Protein AF-A0A0B7KIB2-F1 (afdb_monomer_lite)

pLDDT: mean 71.56, std 28.82, range [20.86, 98.75]

Sequence (1055 aa):
MLSKSLFAALALVASASAQTYTDCDPTKKDCPAAPALGNKKISCDYTKGDCSDFTKTYDFDYSLSADKGAKFRIDTLGQAPTIASSKWIFFGRIDVVCQAAPGVGVITSVVLQSADLDEIDLEWVGGDDYHVQTNYFGKGDTSSWDRGGIHDVYSPVKNFHKYSIEWTSKKIDWLVDDVVIRTLKYADAKEGTRFPQTPSQIKIGTWVAGYEGNNQGTIDWAGGITDFKKGPFDAYYKSVTVTDYAGGDSAPSESIKEYQYTDRSGSYQSIKVIKGESNSSSSSSVSSTSAASTSSASKTSSSAASTTAGASSSSAASSSAASSVASSSSSESKSSSSGSGPASSTKGGNSSVGQATTSAVTTPGNTTPHSSAPTTPGSTPAGSATQSGAATKSESEQLTTSTVYSTVVHTVTSCAPTVTNCPARSTVLVTETVPVYTTVCPVSELPTKSDSNGPKPTGGNGSKPTDSAGTKPTGTGSGNVPASSNVPTSTPAPNCGPGSPNCHVPGVTIPWPPASPSAPATATATGSPSGAVSSNSPNQPIYPTGTFITTTAAPSHPANGTSINSPVIPTSIPTAGATRFVGGAGVAAGFAALAAMLLAFDALTEILHQMPIVKEDGNAGLLATFELGPLIDNGALPDLTHEIDRLLIPGTDKRDMAAVTAAFRDYSFVASSYLLEPCWETYSADKDNGYGLGRQVLPICIAGPLTKCAEILDIPPFMSYAASYALYNYYLVHPEQGHKDYENLRLVRAFEKGLDPKSSEAGFILTHIHMVAETGGLIEGAVNLLSAIDSKPYSTDREVDDISAAKKGLQLILDAMQIIETNMESMWKNSLPKDYMAYRTFIYGITKQSMFPDGVVYEGQFNDKPQSFRGESGANDAIIPLLDHLCEIPMPPNPLTDILVEFREYRPKPHREFLKYVRETSSRLGVRRFMTGSGDMELVIQYLRVLDHIRSFRWRHWMFTREYIIKYTLHPTATGGSPIITWLPNQLDAVMELMEKVTQDSGLSVILEADAWSEKLPLSEADFIMARNIMSNVVTKKAQLRKEVAKYCQDRNLA

Structure (mmCIF, N/CA/C/O backbone):
data_AF-A0A0B7KIB2-F1
#
_entry.id   AF-A0A0B7KIB2-F1
#
loop_
_atom_site.group_PDB
_atom_site.id
_atom_site.type_symbol
_atom_site.label_atom_id
_atom_site.label_alt_id
_atom_site.label_comp_id
_atom_site.label_asym_id
_atom_site.label_entity_id
_atom_site.label_seq_id
_atom_site.pdbx_PDB_ins_code
_atom_site.Cartn_x
_atom_site.Cartn_y
_atom_site.Cartn_z
_atom_site.occupancy
_atom_site.B_iso_or_equiv
_atom_site.auth_seq_id
_atom_site.auth_comp_id
_atom_site.auth_asym_id
_atom_site.auth_atom_id
_atom_site.pdbx_PDB_model_num
ATOM 1 N N . MET A 1 1 ? 31.383 -28.769 -16.540 1.00 31.73 1 MET A N 1
ATOM 2 C CA . MET A 1 1 ? 31.998 -27.559 -15.947 1.00 31.73 1 MET A CA 1
ATOM 3 C C . MET A 1 1 ? 31.657 -26.374 -16.842 1.00 31.73 1 MET A C 1
ATOM 5 O O . MET A 1 1 ? 32.264 -26.288 -17.893 1.00 31.73 1 MET A O 1
ATOM 9 N N . LEU A 1 2 ? 30.667 -25.542 -16.491 1.00 28.19 2 LEU A N 1
ATOM 10 C CA . LEU A 1 2 ? 30.295 -24.307 -17.219 1.00 28.19 2 LEU A CA 1
ATOM 11 C C . LEU A 1 2 ? 29.240 -23.532 -16.391 1.00 28.19 2 LEU A C 1
ATOM 13 O O . LEU A 1 2 ? 28.084 -23.422 -16.767 1.00 28.19 2 LEU A O 1
ATOM 17 N N . SER A 1 3 ? 29.607 -23.113 -15.174 1.00 27.20 3 SER A N 1
ATOM 18 C CA . SER A 1 3 ? 28.662 -22.531 -14.196 1.00 27.20 3 SER A CA 1
ATOM 19 C C . SER A 1 3 ? 29.356 -21.561 -13.226 1.00 27.20 3 SER A C 1
ATOM 21 O O . SER A 1 3 ? 29.213 -21.675 -12.010 1.00 27.20 3 SER A O 1
ATOM 23 N N . LYS A 1 4 ? 30.196 -20.658 -13.754 1.00 23.89 4 LYS A N 1
ATOM 24 C CA . LYS A 1 4 ? 30.966 -19.674 -12.959 1.00 23.89 4 LYS A CA 1
ATOM 25 C C . LYS A 1 4 ? 31.115 -18.284 -13.607 1.00 23.89 4 LYS A C 1
ATOM 27 O O . LYS A 1 4 ? 31.910 -17.489 -13.123 1.00 23.89 4 LYS A O 1
ATOM 32 N N . SER A 1 5 ? 30.372 -17.983 -14.676 1.00 26.58 5 SER A N 1
ATOM 33 C CA . SER A 1 5 ? 30.680 -16.836 -15.555 1.00 26.58 5 SER A CA 1
ATOM 34 C C . SER A 1 5 ? 29.627 -15.721 -15.607 1.00 26.58 5 SER A C 1
ATOM 36 O O . SER A 1 5 ? 29.885 -14.719 -16.257 1.00 26.58 5 SER A O 1
ATOM 38 N N . LEU A 1 6 ? 28.473 -15.859 -14.936 1.00 30.53 6 LEU A N 1
ATOM 39 C CA . LEU A 1 6 ? 27.362 -14.889 -15.033 1.00 30.53 6 LEU A CA 1
ATOM 40 C C . LEU A 1 6 ? 27.078 -14.076 -13.752 1.00 30.53 6 LEU A C 1
ATOM 42 O O . LEU A 1 6 ? 26.184 -13.244 -13.744 1.00 30.53 6 LEU A O 1
ATOM 46 N N . PHE A 1 7 ? 27.849 -14.283 -12.679 1.00 28.78 7 PHE A N 1
ATOM 47 C CA . PHE A 1 7 ? 27.704 -13.564 -11.397 1.00 28.78 7 PHE A CA 1
ATOM 48 C C . PHE A 1 7 ? 28.729 -12.425 -11.203 1.00 28.78 7 PHE A C 1
ATOM 50 O O . PHE A 1 7 ? 28.907 -11.934 -10.094 1.00 28.78 7 PHE A O 1
ATOM 57 N N . ALA A 1 8 ? 29.430 -12.014 -12.266 1.00 26.67 8 ALA A N 1
ATOM 58 C CA . ALA A 1 8 ? 30.567 -11.087 -12.191 1.00 26.67 8 ALA A CA 1
ATOM 59 C C . ALA A 1 8 ? 30.277 -9.652 -12.685 1.00 26.67 8 ALA A C 1
ATOM 61 O O . ALA A 1 8 ? 31.176 -8.819 -12.659 1.00 26.67 8 ALA A O 1
ATOM 62 N N . ALA A 1 9 ? 29.055 -9.363 -13.149 1.00 29.05 9 ALA A N 1
ATOM 63 C CA . ALA A 1 9 ? 28.719 -8.118 -13.855 1.00 29.05 9 ALA A CA 1
ATOM 64 C C . ALA A 1 9 ? 27.968 -7.063 -13.012 1.00 29.05 9 ALA A C 1
ATOM 66 O O . ALA A 1 9 ? 27.669 -5.989 -13.518 1.00 29.05 9 ALA A O 1
ATOM 67 N N . LEU A 1 10 ? 27.665 -7.342 -11.739 1.00 37.91 10 LEU A N 1
ATOM 68 C CA . LEU A 1 10 ? 26.867 -6.465 -10.864 1.00 37.91 10 LEU A CA 1
ATOM 69 C C . LEU A 1 10 ? 27.731 -5.877 -9.726 1.00 37.91 10 LEU A C 1
ATOM 71 O O . LEU A 1 10 ? 27.441 -6.060 -8.547 1.00 37.91 10 LEU A O 1
ATOM 75 N N . ALA A 1 11 ? 28.887 -5.307 -10.088 1.00 43.12 11 ALA A N 1
ATOM 76 C CA . ALA A 1 11 ? 30.031 -5.186 -9.175 1.00 43.12 11 ALA A CA 1
ATOM 77 C C . ALA A 1 11 ? 31.019 -4.049 -9.523 1.00 43.12 11 ALA A C 1
ATOM 79 O O . ALA A 1 11 ? 32.229 -4.228 -9.401 1.00 43.12 11 ALA A O 1
ATOM 80 N N . LEU A 1 12 ? 30.540 -2.893 -9.993 1.00 40.59 12 LEU A N 1
ATOM 81 C CA . LEU A 1 12 ? 31.396 -1.742 -10.307 1.00 40.59 12 LEU A CA 1
ATOM 82 C C . LEU A 1 12 ? 30.709 -0.431 -9.917 1.00 40.59 12 LEU A C 1
ATOM 84 O O . LEU A 1 12 ? 29.889 0.081 -10.665 1.00 40.59 12 LEU A O 1
ATOM 88 N N . VAL A 1 13 ? 31.105 0.138 -8.779 1.00 43.03 13 VAL A N 1
ATOM 89 C CA . VAL A 1 13 ? 30.904 1.561 -8.482 1.00 43.03 13 VAL A CA 1
ATOM 90 C C . VAL A 1 13 ? 32.266 2.126 -8.118 1.00 43.03 13 VAL A C 1
ATOM 92 O O . VAL A 1 13 ? 32.773 1.915 -7.020 1.00 43.03 13 VAL A O 1
ATOM 95 N N . ALA A 1 14 ? 32.897 2.808 -9.068 1.00 38.50 14 ALA A N 1
ATOM 96 C CA . ALA A 1 14 ? 34.002 3.696 -8.748 1.00 38.50 14 ALA A CA 1
ATOM 97 C C . ALA A 1 14 ? 33.425 4.937 -8.054 1.00 38.50 14 ALA A C 1
ATOM 99 O O . ALA A 1 14 ? 32.787 5.760 -8.717 1.00 38.50 14 ALA A O 1
ATOM 100 N N . SER A 1 15 ? 33.645 5.040 -6.740 1.00 43.91 15 SER A N 1
ATOM 101 C CA . SER A 1 15 ? 33.335 6.226 -5.941 1.00 43.91 15 SER A CA 1
ATOM 102 C C . SER A 1 15 ? 33.925 7.482 -6.590 1.00 43.91 15 SER A C 1
ATOM 104 O O . SER A 1 15 ? 35.021 7.443 -7.160 1.00 43.91 15 SER A O 1
ATOM 106 N N . ALA A 1 16 ? 33.207 8.604 -6.524 1.00 41.66 16 ALA A N 1
ATOM 107 C CA . ALA A 1 16 ? 33.635 9.840 -7.166 1.00 41.66 16 ALA A CA 1
ATOM 108 C C . ALA A 1 16 ? 35.006 10.298 -6.643 1.00 41.66 16 ALA A C 1
ATOM 110 O O . ALA A 1 16 ? 35.141 10.662 -5.474 1.00 41.66 16 ALA A O 1
ATOM 111 N N . SER A 1 17 ? 36.008 10.399 -7.524 1.00 42.19 17 SER A N 1
ATOM 112 C CA . SER A 1 17 ? 37.371 10.828 -7.158 1.00 42.19 17 SER A CA 1
ATOM 113 C C . SER A 1 17 ? 37.459 12.248 -6.567 1.00 42.19 17 SER A C 1
ATOM 115 O O . SER A 1 17 ? 38.513 12.633 -6.069 1.00 42.19 17 SER A O 1
ATOM 117 N N . ALA A 1 18 ? 36.371 13.025 -6.615 1.00 40.59 18 ALA A N 1
ATOM 118 C CA . ALA A 1 18 ? 36.227 14.321 -5.949 1.00 40.59 18 ALA A CA 1
ATOM 119 C C . ALA A 1 18 ? 35.705 14.224 -4.497 1.00 40.59 18 ALA A C 1
ATOM 121 O O . ALA A 1 18 ? 35.910 15.152 -3.719 1.00 40.59 18 ALA A O 1
ATOM 122 N N . GLN A 1 19 ? 35.041 13.126 -4.120 1.00 47.69 19 GLN A N 1
ATOM 123 C CA . GLN A 1 19 ? 34.442 12.940 -2.794 1.00 47.69 19 GLN A CA 1
ATOM 124 C C . GLN A 1 19 ? 35.271 12.004 -1.907 1.00 47.69 19 GLN A C 1
ATOM 126 O O . GLN A 1 19 ? 35.451 12.305 -0.725 1.00 47.69 19 GLN A O 1
ATOM 131 N N . THR A 1 20 ? 35.835 10.925 -2.459 1.00 57.84 20 THR A N 1
ATOM 132 C CA . THR A 1 20 ? 36.446 9.828 -1.683 1.00 57.84 20 THR A CA 1
ATOM 133 C C . THR A 1 20 ? 37.981 9.813 -1.715 1.00 57.84 20 THR A C 1
ATOM 135 O O . THR A 1 20 ? 38.599 8.808 -2.068 1.00 57.84 20 THR A O 1
ATOM 138 N N . TYR A 1 21 ? 38.622 10.923 -1.333 1.00 66.44 21 TYR A N 1
ATOM 139 C CA . TYR A 1 21 ? 40.082 11.015 -1.182 1.00 66.44 21 TYR A CA 1
ATOM 140 C C . TYR A 1 21 ? 40.514 11.470 0.224 1.00 66.44 21 TYR A C 1
ATOM 142 O O . TYR A 1 21 ? 39.751 12.100 0.959 1.00 66.44 21 TYR A O 1
ATOM 150 N N . THR A 1 22 ? 41.772 11.166 0.566 1.00 79.44 22 THR A N 1
ATOM 151 C CA . THR A 1 22 ? 42.462 11.599 1.792 1.00 79.44 22 THR A CA 1
ATOM 152 C C . THR A 1 22 ? 43.785 12.279 1.441 1.00 79.44 22 THR A C 1
ATOM 154 O O . THR A 1 22 ? 44.616 11.715 0.725 1.00 79.44 22 THR A O 1
ATOM 157 N N . ASP A 1 23 ? 44.022 13.480 1.972 1.00 79.88 23 ASP A N 1
ATOM 158 C CA . ASP A 1 23 ? 45.322 14.154 1.853 1.00 79.88 23 ASP A CA 1
ATOM 159 C C . ASP A 1 23 ? 46.407 13.449 2.683 1.00 79.88 23 ASP A C 1
ATOM 161 O O . ASP A 1 23 ? 47.610 13.583 2.413 1.00 79.88 23 ASP A O 1
ATOM 165 N N . CYS A 1 24 ? 46.010 12.694 3.716 1.00 86.31 24 CYS A N 1
ATOM 166 C CA . CYS A 1 24 ? 46.938 12.046 4.628 1.00 86.31 24 CYS A CA 1
ATOM 167 C C . CYS A 1 24 ? 46.440 10.703 5.169 1.00 86.31 24 CYS A C 1
ATOM 169 O O . CYS A 1 24 ? 45.683 10.651 6.130 1.00 86.31 24 CYS A O 1
ATOM 171 N N . ASP A 1 25 ? 46.964 9.623 4.588 1.00 92.31 25 ASP A N 1
ATOM 172 C CA . ASP A 1 25 ? 46.753 8.253 5.051 1.00 92.31 25 ASP A CA 1
ATOM 173 C C . ASP A 1 25 ? 47.763 7.852 6.156 1.00 92.31 25 ASP A C 1
ATOM 175 O O . ASP A 1 25 ? 48.957 7.703 5.855 1.00 92.31 25 ASP A O 1
ATOM 179 N N . PRO A 1 26 ? 47.314 7.630 7.412 1.00 92.06 26 PRO A N 1
ATOM 180 C CA . PRO A 1 26 ? 48.178 7.285 8.544 1.00 92.06 26 PRO A CA 1
ATOM 181 C C . PRO A 1 26 ? 48.775 5.867 8.461 1.00 92.06 26 PRO A C 1
ATOM 183 O O . PRO A 1 26 ? 49.830 5.595 9.050 1.00 92.06 26 PRO A O 1
ATOM 186 N N . THR A 1 27 ? 48.163 4.958 7.692 1.00 91.88 27 THR A N 1
ATOM 187 C CA . THR A 1 27 ? 48.723 3.618 7.434 1.00 91.88 27 THR A CA 1
ATOM 188 C C . THR A 1 27 ? 49.951 3.685 6.522 1.00 91.88 27 THR A C 1
ATOM 190 O O . THR A 1 27 ? 50.810 2.803 6.575 1.00 91.88 27 THR A O 1
ATOM 193 N N . LYS A 1 28 ? 50.078 4.758 5.724 1.00 91.62 28 LYS A N 1
ATOM 194 C CA . LYS A 1 28 ? 51.155 4.952 4.737 1.00 91.62 28 LYS A CA 1
ATOM 195 C C . LYS A 1 28 ? 52.214 5.981 5.162 1.00 91.62 28 LYS A C 1
ATOM 197 O O . LYS A 1 28 ? 53.385 5.797 4.836 1.00 91.62 28 LYS A O 1
ATOM 202 N N . LYS A 1 29 ? 51.840 7.054 5.867 1.00 92.19 29 LYS A N 1
ATOM 203 C CA . LYS A 1 29 ? 52.737 8.151 6.302 1.00 92.19 29 LYS A CA 1
ATOM 204 C C . LYS A 1 29 ? 52.282 8.754 7.636 1.00 92.19 29 LYS A C 1
ATOM 206 O O . LYS A 1 29 ? 51.240 8.385 8.155 1.00 92.19 29 LYS A O 1
ATOM 211 N N . ASP A 1 30 ? 53.066 9.656 8.220 1.00 90.06 30 ASP A N 1
ATOM 212 C CA . ASP A 1 30 ? 52.665 10.342 9.457 1.00 90.06 30 ASP A CA 1
ATOM 213 C C . ASP A 1 30 ? 51.708 11.498 9.161 1.00 90.06 30 ASP A C 1
ATOM 215 O O . ASP A 1 30 ? 51.907 12.246 8.201 1.00 90.06 30 ASP A O 1
ATOM 219 N N . CYS A 1 31 ? 50.669 11.632 9.988 1.00 90.56 31 CYS A N 1
ATOM 220 C CA . CYS A 1 31 ? 49.547 12.539 9.756 1.00 90.56 31 CYS A CA 1
ATOM 221 C C . CYS A 1 31 ? 49.207 13.380 10.996 1.00 90.56 31 CYS A C 1
ATOM 223 O O . CYS A 1 31 ? 49.450 12.940 12.124 1.00 90.56 31 CYS A O 1
ATOM 225 N N . PRO A 1 32 ? 48.656 14.597 10.812 1.00 92.88 32 PRO A N 1
ATOM 226 C CA . PRO A 1 32 ? 48.179 15.416 11.921 1.00 92.88 32 PRO A CA 1
ATOM 227 C C . PRO A 1 32 ? 47.019 14.728 12.653 1.00 92.88 32 PRO A C 1
ATOM 229 O O . PRO A 1 32 ? 46.272 13.948 12.065 1.00 92.88 32 PRO A O 1
ATOM 232 N N . ALA A 1 33 ? 46.846 15.044 13.939 1.00 94.44 33 ALA A N 1
ATOM 233 C CA . ALA A 1 33 ? 45.695 14.572 14.702 1.00 94.44 33 ALA A CA 1
ATOM 234 C C . ALA A 1 33 ? 44.394 15.191 14.154 1.00 94.44 33 ALA A C 1
ATOM 236 O O . ALA A 1 33 ? 44.341 16.388 13.859 1.00 94.44 33 ALA A O 1
ATOM 237 N N . ALA A 1 34 ? 43.345 14.380 14.026 1.00 94.88 34 ALA A N 1
ATOM 238 C CA . ALA A 1 34 ? 42.059 14.804 13.481 1.00 94.88 34 ALA A CA 1
ATOM 239 C C . ALA A 1 34 ? 41.294 15.646 14.525 1.00 94.88 34 ALA A C 1
ATOM 241 O O . ALA A 1 34 ? 41.046 15.142 15.623 1.00 94.88 34 ALA A O 1
ATOM 242 N N . PRO A 1 35 ? 40.921 16.911 14.248 1.00 96.38 35 PRO A N 1
ATOM 243 C CA . PRO A 1 35 ? 40.304 17.787 15.244 1.00 96.38 35 PRO A CA 1
ATOM 244 C C . PRO A 1 35 ? 38.871 17.340 15.569 1.00 96.38 35 PRO A C 1
ATOM 246 O O . PRO A 1 35 ? 37.999 17.343 14.697 1.00 96.38 35 PRO A O 1
ATOM 249 N N . ALA A 1 36 ? 38.631 16.995 16.832 1.00 97.19 36 ALA A N 1
ATOM 250 C CA . ALA A 1 36 ? 37.409 16.342 17.293 1.00 97.19 36 ALA A CA 1
ATOM 251 C C . ALA A 1 36 ? 36.213 17.300 17.409 1.00 97.19 36 ALA A C 1
ATOM 253 O O . ALA A 1 36 ? 36.377 18.488 17.705 1.00 97.19 36 ALA A O 1
ATOM 254 N N . LEU A 1 37 ? 35.001 16.768 17.241 1.00 96.69 37 LEU A N 1
ATOM 255 C CA . LEU A 1 37 ? 33.766 17.435 17.657 1.00 96.69 37 LEU A CA 1
ATOM 256 C C . LEU A 1 37 ? 33.570 17.286 19.180 1.00 96.69 37 LEU A C 1
ATOM 258 O O . LEU A 1 37 ? 33.274 18.270 19.863 1.00 96.69 37 LEU A O 1
ATOM 262 N N . GLY A 1 38 ? 33.827 16.092 19.722 1.00 94.69 38 GLY A N 1
ATOM 263 C CA . GLY A 1 38 ? 33.841 15.812 21.158 1.00 94.69 38 GLY A CA 1
ATOM 264 C C . GLY A 1 38 ? 32.471 15.972 21.818 1.00 94.69 38 GLY A C 1
ATOM 265 O O . GLY A 1 38 ? 31.449 15.609 21.252 1.00 94.69 38 GLY A O 1
ATOM 266 N N . ASN A 1 39 ? 32.425 16.565 23.013 1.00 91.38 39 ASN A N 1
ATOM 267 C CA . ASN A 1 39 ? 31.168 16.814 23.734 1.00 91.38 39 ASN A CA 1
ATOM 268 C C . ASN A 1 39 ? 30.305 17.958 23.151 1.00 91.38 39 ASN A C 1
ATOM 270 O O . ASN A 1 39 ? 29.370 18.427 23.804 1.00 91.38 39 ASN A O 1
ATOM 274 N N . LYS A 1 40 ? 30.613 18.430 21.938 1.00 92.81 40 LYS A N 1
ATOM 275 C CA . LYS A 1 40 ? 29.785 19.378 21.184 1.00 92.81 40 LYS A CA 1
ATOM 276 C C . LYS A 1 40 ? 28.848 18.628 20.241 1.00 92.81 40 LYS A C 1
ATOM 278 O O . LYS A 1 40 ? 29.048 17.462 19.921 1.00 92.81 40 LYS A O 1
ATOM 283 N N . LYS A 1 41 ? 27.821 19.330 19.769 1.00 92.38 41 LYS A N 1
ATOM 284 C CA . LYS A 1 41 ? 26.812 18.800 18.854 1.00 92.38 41 LYS A CA 1
ATOM 285 C C . LYS A 1 41 ? 26.659 19.745 17.670 1.00 92.38 41 LYS A C 1
ATOM 287 O O . LYS A 1 41 ? 26.421 20.931 17.886 1.00 92.38 41 LYS A O 1
ATOM 292 N N . ILE A 1 42 ? 26.765 19.220 16.451 1.00 96.88 42 ILE A N 1
ATOM 293 C CA . ILE A 1 42 ? 26.381 19.963 15.242 1.00 96.88 42 ILE A CA 1
ATOM 294 C C . ILE A 1 42 ? 24.855 19.912 15.144 1.00 96.88 42 ILE A C 1
ATOM 296 O O . ILE A 1 42 ? 24.251 18.866 15.396 1.00 96.88 42 ILE A O 1
ATOM 300 N N . SER A 1 43 ? 24.234 21.040 14.805 1.00 96.50 43 SER A N 1
ATOM 301 C CA . SER A 1 43 ? 22.776 21.192 14.731 1.00 96.50 43 SER A CA 1
ATOM 302 C C . SER A 1 43 ? 22.393 22.203 13.643 1.00 96.50 43 SER A C 1
ATOM 304 O O . SER A 1 43 ? 21.775 23.232 13.920 1.00 96.50 43 SER A O 1
ATOM 306 N N . CYS A 1 44 ? 22.795 21.920 12.405 1.00 97.19 44 CYS A N 1
ATOM 307 C CA . CYS A 1 44 ? 22.492 22.748 11.243 1.00 97.19 44 CYS A CA 1
ATOM 308 C C . CYS A 1 44 ? 21.007 22.656 10.876 1.00 97.19 44 CYS A C 1
ATOM 310 O O . CYS A 1 44 ? 20.482 21.560 10.679 1.00 97.19 44 CYS A O 1
ATOM 312 N N . ASP A 1 45 ? 20.358 23.802 10.690 1.00 97.38 45 ASP A N 1
ATOM 313 C CA . ASP A 1 45 ? 19.045 23.914 10.055 1.00 97.38 45 ASP A CA 1
ATOM 314 C C . ASP A 1 45 ? 19.149 24.943 8.929 1.00 97.38 45 ASP A C 1
ATOM 316 O O . ASP A 1 45 ? 19.140 26.155 9.162 1.00 97.38 45 ASP A O 1
ATOM 320 N N . TYR A 1 46 ? 19.264 24.447 7.701 1.00 97.62 46 TYR A N 1
ATOM 321 C CA . TYR A 1 46 ? 19.532 25.268 6.528 1.00 97.62 46 TYR A CA 1
ATOM 322 C C . TYR A 1 46 ? 18.318 26.094 6.079 1.00 97.62 46 TYR A C 1
ATOM 324 O O . TYR A 1 46 ? 18.455 26.955 5.212 1.00 97.62 46 TYR A O 1
ATOM 332 N N . THR A 1 47 ? 17.135 25.895 6.680 1.00 96.00 47 THR A N 1
ATOM 333 C CA . THR A 1 47 ? 16.005 26.833 6.517 1.00 96.00 47 THR A CA 1
ATOM 334 C C . THR A 1 47 ? 16.222 28.147 7.271 1.00 96.00 47 THR A C 1
ATOM 336 O O . THR A 1 47 ? 15.581 29.149 6.955 1.00 96.00 47 THR A O 1
ATOM 339 N N . LYS A 1 48 ? 17.141 28.165 8.251 1.00 95.12 48 LYS A N 1
ATOM 340 C CA . LYS A 1 48 ? 17.447 29.330 9.098 1.00 95.12 48 LYS A CA 1
ATOM 341 C C . LYS A 1 48 ? 18.722 30.085 8.701 1.00 95.12 48 LYS A C 1
ATOM 343 O O . LYS A 1 48 ? 18.899 31.215 9.152 1.00 95.12 48 LYS A O 1
ATOM 348 N N . GLY A 1 49 ? 19.599 29.495 7.886 1.00 93.81 49 GLY A N 1
ATOM 349 C CA . GLY A 1 49 ? 20.851 30.114 7.438 1.00 93.81 49 GLY A CA 1
ATOM 350 C C . GLY A 1 49 ? 21.914 29.101 7.000 1.00 93.81 49 GLY A C 1
ATOM 351 O O . GLY A 1 49 ? 21.661 27.902 6.959 1.00 93.81 49 GLY A O 1
ATOM 352 N N . ASP A 1 50 ? 23.111 29.596 6.681 1.00 93.38 50 ASP A N 1
ATOM 353 C CA . ASP A 1 50 ? 24.306 28.767 6.455 1.00 93.38 50 ASP A CA 1
ATOM 354 C C . ASP A 1 50 ? 24.833 28.205 7.794 1.00 93.38 50 ASP A C 1
ATOM 356 O O . ASP A 1 50 ? 24.569 28.773 8.859 1.00 93.38 50 ASP A O 1
ATOM 360 N N . CYS A 1 51 ? 25.580 27.100 7.765 1.00 93.56 51 CYS A N 1
ATOM 361 C CA . CYS A 1 51 ? 26.049 26.398 8.959 1.00 93.56 51 CYS A CA 1
ATOM 362 C C . CYS A 1 51 ? 27.580 26.345 9.034 1.00 93.56 51 CYS A C 1
ATOM 364 O O . CYS A 1 51 ? 28.220 25.544 8.359 1.00 93.56 51 CYS A O 1
ATOM 366 N N . SER A 1 52 ? 28.172 27.135 9.937 1.00 94.56 52 SER A N 1
ATOM 367 C CA . SER A 1 52 ? 29.632 27.257 10.106 1.00 94.56 52 SER A CA 1
ATOM 368 C C . SER A 1 52 ? 30.365 25.978 10.539 1.00 94.56 52 SER A C 1
ATOM 370 O O . SER A 1 52 ? 31.594 25.958 10.548 1.00 94.56 52 SER A O 1
ATOM 372 N N . ASP A 1 53 ? 29.641 24.927 10.931 1.00 96.00 53 ASP A N 1
ATOM 373 C CA . ASP A 1 53 ? 30.226 23.613 11.211 1.00 96.00 53 ASP A CA 1
ATOM 374 C C . ASP A 1 53 ? 30.588 22.838 9.931 1.00 96.00 53 ASP A C 1
ATOM 376 O O . ASP A 1 53 ? 31.357 21.880 10.010 1.00 96.00 53 ASP A O 1
ATOM 380 N N . PHE A 1 54 ? 30.106 23.257 8.755 1.00 96.12 54 PHE A N 1
ATOM 381 C CA . PHE A 1 54 ? 30.458 22.697 7.447 1.00 96.12 54 PHE A CA 1
ATOM 382 C C . PHE A 1 54 ? 31.176 23.728 6.562 1.00 96.12 54 PHE A C 1
ATOM 384 O O . PHE A 1 54 ? 30.940 24.930 6.655 1.00 96.12 54 PHE A O 1
ATOM 391 N N . THR A 1 55 ? 32.051 23.254 5.676 1.00 94.38 55 THR A N 1
ATOM 392 C CA . THR A 1 55 ? 32.746 24.071 4.669 1.00 94.38 55 THR A CA 1
ATOM 393 C C . THR A 1 55 ? 32.662 23.431 3.286 1.00 94.38 55 THR A C 1
ATOM 395 O O . THR A 1 55 ? 32.629 22.208 3.153 1.00 94.38 55 THR A O 1
ATOM 398 N N . LYS A 1 56 ? 32.636 24.259 2.234 1.00 93.12 56 LYS A N 1
ATOM 399 C CA . LYS A 1 56 ? 32.728 23.817 0.833 1.00 93.12 56 LYS A CA 1
ATOM 400 C C . LYS A 1 56 ? 34.048 23.059 0.608 1.00 93.12 56 LYS A C 1
ATOM 402 O O . LYS A 1 56 ? 35.095 23.544 1.035 1.00 93.12 56 LYS A O 1
ATOM 407 N N . THR A 1 57 ? 34.020 21.894 -0.047 1.00 87.38 57 THR A N 1
ATOM 408 C CA . THR A 1 57 ? 35.243 21.100 -0.316 1.00 87.38 57 THR A CA 1
ATOM 409 C C . THR A 1 57 ? 36.115 21.685 -1.431 1.00 87.38 57 THR A C 1
ATOM 411 O O . THR A 1 57 ? 37.324 21.473 -1.446 1.00 87.38 57 THR A O 1
ATOM 414 N N . TYR A 1 58 ? 35.513 22.455 -2.336 1.00 86.31 58 TYR A N 1
ATOM 415 C CA . TYR A 1 58 ? 36.169 23.267 -3.361 1.00 86.31 58 TYR A CA 1
ATOM 416 C C . TYR A 1 58 ? 35.341 24.542 -3.604 1.00 86.31 58 TYR A C 1
ATOM 418 O O . TYR A 1 58 ? 34.313 24.745 -2.957 1.00 86.31 58 TYR A O 1
ATOM 426 N N . ASP A 1 59 ? 35.768 25.419 -4.514 1.00 87.62 59 ASP A N 1
ATOM 427 C CA . ASP A 1 59 ? 35.023 26.646 -4.817 1.00 87.62 59 ASP A CA 1
ATOM 428 C C . ASP A 1 59 ? 33.833 26.380 -5.765 1.00 87.62 59 ASP A C 1
ATOM 430 O O . ASP A 1 59 ? 34.001 26.124 -6.958 1.00 87.62 59 ASP A O 1
ATOM 434 N N . PHE A 1 60 ? 32.623 26.404 -5.206 1.00 89.25 60 PHE A N 1
ATOM 435 C CA . PHE A 1 60 ? 31.326 26.353 -5.894 1.00 89.25 60 PHE A CA 1
ATOM 436 C C . PHE A 1 60 ? 30.293 27.118 -5.064 1.00 89.25 60 PHE A C 1
ATOM 438 O O . PHE A 1 60 ? 30.495 27.294 -3.866 1.00 89.25 60 PHE A O 1
ATOM 445 N N . ASP A 1 61 ? 29.156 27.507 -5.640 1.00 86.62 61 ASP A N 1
ATOM 446 C CA . ASP A 1 61 ? 28.043 28.087 -4.878 1.00 86.62 61 ASP A CA 1
ATOM 447 C C . ASP A 1 61 ? 26.832 27.156 -4.787 1.00 86.62 61 ASP A C 1
ATOM 449 O O . ASP A 1 61 ? 26.543 26.370 -5.688 1.00 86.62 61 ASP A O 1
ATOM 453 N N . TYR A 1 62 ? 26.117 27.271 -3.669 1.00 92.38 62 TYR A N 1
ATOM 454 C CA . TYR A 1 62 ? 24.853 26.597 -3.396 1.00 92.38 62 TYR A CA 1
ATOM 455 C C . TYR A 1 62 ? 23.872 27.618 -2.797 1.00 92.38 62 TYR A C 1
ATOM 457 O O . TYR A 1 62 ? 24.292 28.624 -2.224 1.00 92.38 62 TYR A O 1
ATOM 465 N N . SER A 1 63 ? 22.562 27.407 -2.953 1.00 94.56 63 SER A N 1
ATOM 466 C CA . SER A 1 63 ? 21.545 28.394 -2.547 1.00 94.56 63 SER A CA 1
ATOM 467 C C . SER A 1 63 ? 20.694 27.897 -1.382 1.00 94.56 63 SER A C 1
ATOM 469 O O . SER A 1 63 ? 20.204 26.770 -1.429 1.00 94.56 63 SER A O 1
ATOM 471 N N . LEU A 1 64 ? 20.431 28.745 -0.390 1.00 95.88 64 LEU A N 1
ATOM 472 C CA . LEU A 1 64 ? 19.500 28.443 0.703 1.00 95.88 64 LEU A CA 1
ATOM 473 C C . LEU A 1 64 ? 18.046 28.727 0.287 1.00 95.88 64 LEU A C 1
ATOM 475 O O . LEU A 1 64 ? 17.757 29.770 -0.298 1.00 95.88 64 LEU A O 1
ATOM 479 N N . SER A 1 65 ? 17.132 27.819 0.629 1.00 92.31 65 SER A N 1
ATOM 480 C CA . SER A 1 65 ? 15.681 27.958 0.461 1.00 92.31 65 SER A CA 1
ATOM 481 C C . SER A 1 65 ? 15.000 27.954 1.830 1.00 92.31 65 SER A C 1
ATOM 483 O O . SER A 1 65 ? 15.243 27.059 2.639 1.00 92.31 65 SER A O 1
ATOM 485 N N . ALA A 1 66 ? 14.128 28.928 2.099 1.00 87.81 66 ALA A N 1
ATOM 486 C CA . ALA A 1 66 ? 13.512 29.123 3.421 1.00 87.81 66 ALA A CA 1
ATOM 487 C C . ALA A 1 66 ? 12.580 27.973 3.869 1.00 87.81 66 ALA A C 1
ATOM 489 O O . ALA A 1 66 ? 12.235 27.861 5.041 1.00 87.81 66 ALA A O 1
ATOM 490 N N . ASP A 1 67 ? 12.168 27.117 2.937 1.00 88.25 67 ASP A N 1
ATOM 491 C CA . ASP A 1 67 ? 11.277 25.970 3.118 1.00 88.25 67 ASP A CA 1
ATOM 492 C C . ASP A 1 67 ? 12.015 24.616 3.054 1.00 88.25 67 ASP A C 1
ATOM 494 O O . ASP A 1 67 ? 11.698 23.690 3.812 1.00 88.25 67 ASP A O 1
ATOM 498 N N . LYS A 1 68 ? 13.007 24.503 2.162 1.00 92.94 68 LYS A N 1
ATOM 499 C CA . LYS A 1 68 ? 13.728 23.265 1.818 1.00 92.94 68 LYS A CA 1
ATOM 500 C C . LYS A 1 68 ? 15.167 23.172 2.337 1.00 92.94 68 LYS A C 1
ATOM 502 O O . LYS A 1 68 ? 15.721 22.078 2.360 1.00 92.94 68 LYS A O 1
ATOM 507 N N . GLY A 1 69 ? 15.767 24.279 2.765 1.00 97.19 69 GLY A N 1
ATOM 508 C CA . GLY A 1 69 ? 17.160 24.346 3.203 1.00 97.19 69 GLY A CA 1
ATOM 509 C C . GLY A 1 69 ? 18.165 24.477 2.057 1.00 97.19 69 GLY A C 1
ATOM 510 O O . GLY A 1 69 ? 17.898 25.143 1.056 1.00 97.19 69 GLY A O 1
ATOM 511 N N . ALA A 1 70 ? 19.346 23.886 2.219 1.00 97.94 70 ALA A N 1
ATOM 512 C CA . ALA A 1 70 ? 20.478 24.028 1.313 1.00 97.94 70 ALA A CA 1
ATOM 513 C C . ALA A 1 70 ? 20.251 23.248 0.014 1.00 97.94 70 ALA A C 1
ATOM 515 O O . ALA A 1 70 ? 20.218 22.019 0.016 1.00 97.94 70 ALA A O 1
ATOM 516 N N . LYS A 1 71 ? 20.103 23.966 -1.101 1.00 98.12 71 LYS A N 1
ATOM 517 C CA . LYS A 1 71 ? 19.866 23.394 -2.426 1.00 98.12 71 LYS A CA 1
ATOM 518 C C . LYS A 1 71 ? 21.174 23.204 -3.187 1.00 98.12 71 LYS A C 1
ATOM 520 O O . LYS A 1 71 ? 21.865 24.181 -3.488 1.00 98.12 71 LYS A O 1
ATOM 525 N N . PHE A 1 72 ? 21.479 21.954 -3.509 1.00 97.31 72 PHE A N 1
ATOM 526 C CA . PHE A 1 72 ? 22.679 21.526 -4.219 1.00 97.31 72 PHE A CA 1
ATOM 527 C C . PHE A 1 72 ? 22.281 21.172 -5.653 1.00 97.31 72 PHE A C 1
ATOM 529 O O . PHE A 1 72 ? 21.453 20.289 -5.869 1.00 97.31 72 PHE A O 1
ATOM 536 N N . ARG A 1 73 ? 22.823 21.911 -6.626 1.00 96.50 73 ARG A N 1
ATOM 537 C CA . ARG A 1 73 ? 22.366 21.881 -8.019 1.00 96.50 73 ARG A CA 1
ATOM 538 C C . ARG A 1 73 ? 23.406 21.290 -8.964 1.00 96.50 73 ARG A C 1
ATOM 540 O O . ARG A 1 73 ? 24.574 21.667 -8.908 1.00 96.50 73 ARG A O 1
ATOM 547 N N . ILE A 1 74 ? 22.932 20.464 -9.893 1.00 95.69 74 ILE A N 1
ATOM 548 C CA . ILE A 1 74 ? 23.628 20.091 -11.125 1.00 95.69 74 ILE A CA 1
ATOM 549 C C . ILE A 1 74 ? 22.877 20.696 -12.325 1.00 95.69 74 ILE A C 1
ATOM 551 O O . ILE A 1 74 ? 21.730 20.343 -12.598 1.00 95.69 74 ILE A O 1
ATOM 555 N N . ASP A 1 75 ? 23.543 21.586 -13.057 1.00 93.06 75 ASP A N 1
ATOM 556 C CA . ASP A 1 75 ? 23.163 22.080 -14.387 1.00 93.06 75 ASP A CA 1
ATOM 557 C C . ASP A 1 75 ? 24.025 21.432 -15.493 1.00 93.06 75 ASP A C 1
ATOM 559 O O . ASP A 1 75 ? 23.539 21.196 -16.599 1.00 93.06 75 ASP A O 1
ATOM 563 N N . THR A 1 76 ? 25.309 21.146 -15.223 1.00 91.12 76 THR A N 1
ATOM 564 C CA . THR A 1 76 ? 26.296 20.685 -16.219 1.00 91.12 76 THR A CA 1
ATOM 565 C C . THR A 1 76 ? 27.273 19.641 -15.675 1.00 91.12 76 THR A C 1
ATOM 567 O O . THR A 1 76 ? 27.520 19.541 -14.473 1.00 91.12 76 THR A O 1
ATOM 570 N N . LEU A 1 77 ? 27.910 18.900 -16.589 1.00 88.38 77 LEU A N 1
ATOM 571 C CA . LEU A 1 77 ? 28.991 17.970 -16.263 1.00 88.38 77 LEU A CA 1
ATOM 572 C C . LEU A 1 77 ? 30.148 18.678 -15.530 1.00 88.38 77 LEU A C 1
ATOM 574 O O . LEU A 1 77 ? 30.473 19.827 -15.826 1.00 88.38 77 LEU A O 1
ATOM 578 N N . GLY A 1 78 ? 30.773 17.973 -14.584 1.00 81.31 78 GLY A N 1
ATOM 579 C CA . GLY A 1 78 ? 31.895 18.470 -13.780 1.00 81.31 78 GLY A CA 1
ATOM 580 C C . GLY A 1 78 ? 31.490 19.203 -12.495 1.00 81.31 78 GLY A C 1
ATOM 581 O O . GLY A 1 78 ? 32.360 19.526 -11.692 1.00 81.31 78 GLY A O 1
ATOM 582 N N . GLN A 1 79 ? 30.195 19.436 -12.263 1.00 87.56 79 GLN A N 1
ATOM 583 C CA . GLN A 1 79 ? 29.695 19.906 -10.970 1.00 87.56 79 GLN A CA 1
ATOM 584 C C . GLN A 1 79 ? 29.575 18.736 -9.978 1.00 87.56 79 GLN A C 1
ATOM 586 O O . GLN A 1 79 ? 29.087 17.661 -10.328 1.00 87.56 79 GLN A O 1
ATOM 591 N N . ALA A 1 80 ? 30.017 18.959 -8.738 1.00 91.50 80 ALA A N 1
ATOM 592 C CA . ALA A 1 80 ? 29.898 18.015 -7.629 1.00 91.50 80 ALA A CA 1
ATOM 593 C C . ALA A 1 80 ? 29.718 18.741 -6.267 1.00 91.50 80 ALA A C 1
ATOM 595 O O . ALA A 1 80 ? 30.496 18.480 -5.343 1.00 91.50 80 ALA A O 1
ATOM 596 N N . PRO A 1 81 ? 28.776 19.707 -6.132 1.00 94.62 81 PRO A N 1
ATOM 597 C CA . PRO A 1 81 ? 28.604 20.520 -4.922 1.00 94.62 81 PRO A CA 1
ATOM 598 C C . PRO A 1 81 ? 28.584 19.654 -3.658 1.00 94.62 81 PRO A C 1
ATOM 600 O O . PRO A 1 81 ? 27.709 18.808 -3.490 1.00 94.62 81 PRO A O 1
ATOM 603 N N . THR A 1 82 ? 29.575 19.856 -2.788 1.00 94.56 82 THR A N 1
ATOM 604 C CA . THR A 1 82 ? 29.827 19.027 -1.601 1.00 94.56 82 THR A CA 1
ATOM 605 C C . THR A 1 82 ? 30.339 19.893 -0.452 1.00 94.56 82 THR A C 1
ATOM 607 O O . THR A 1 82 ? 31.274 20.679 -0.624 1.00 94.56 82 THR A O 1
ATOM 610 N N . ILE A 1 83 ? 29.759 19.743 0.739 1.00 95.50 83 ILE A N 1
ATOM 611 C CA . ILE A 1 83 ? 30.265 20.366 1.970 1.00 95.50 83 ILE A CA 1
ATOM 612 C C . ILE A 1 83 ? 30.702 19.291 2.968 1.00 95.50 83 ILE A C 1
ATOM 614 O O . ILE A 1 83 ? 30.098 18.221 3.050 1.00 95.50 83 ILE A O 1
ATOM 618 N N . ALA A 1 84 ? 31.757 19.574 3.727 1.00 95.25 84 ALA A N 1
ATOM 619 C CA . ALA A 1 84 ? 32.367 18.652 4.678 1.00 95.25 84 ALA A CA 1
ATOM 620 C C . ALA A 1 84 ? 32.476 19.269 6.080 1.00 95.25 84 ALA A C 1
ATOM 622 O O . ALA A 1 84 ? 32.625 20.482 6.224 1.00 95.25 84 ALA A O 1
ATOM 623 N N . SER A 1 85 ? 32.386 18.450 7.128 1.00 96.44 85 SER A N 1
ATOM 624 C CA . SER A 1 85 ? 32.385 18.929 8.510 1.00 96.44 85 SER A CA 1
ATOM 625 C C . SER A 1 85 ? 33.761 19.463 8.933 1.00 96.44 85 SER A C 1
ATOM 627 O O . SER A 1 85 ? 34.793 18.817 8.758 1.00 96.44 85 SER A O 1
ATOM 629 N N . SER A 1 86 ? 33.790 20.633 9.572 1.00 91.19 86 SER A N 1
ATOM 630 C CA . SER A 1 86 ? 35.004 21.276 10.111 1.00 91.19 86 SER A CA 1
ATOM 631 C C . SER A 1 86 ? 35.635 20.515 11.287 1.00 91.19 86 SER A C 1
ATOM 633 O O . SER A 1 86 ? 36.723 20.869 11.760 1.00 91.19 86 SER A O 1
ATOM 635 N N . LYS A 1 87 ? 34.934 19.495 11.795 1.00 95.56 87 LYS A N 1
ATOM 636 C CA . LYS A 1 87 ? 35.344 18.589 12.870 1.00 95.56 87 LYS A CA 1
ATOM 637 C C . LYS A 1 87 ? 35.042 17.143 12.506 1.00 95.56 87 LYS A C 1
ATOM 639 O O . LYS A 1 87 ? 34.147 16.860 11.710 1.00 95.56 87 LYS A O 1
ATOM 644 N N . TRP A 1 88 ? 35.821 16.260 13.110 1.00 96.88 88 TRP A N 1
ATOM 645 C CA . TRP A 1 88 ? 35.796 14.818 12.921 1.00 96.88 88 TRP A CA 1
ATOM 646 C C . TRP A 1 88 ? 35.085 14.163 14.104 1.00 96.88 88 TRP A C 1
ATOM 648 O O . TRP A 1 88 ? 35.184 14.663 15.227 1.00 96.88 88 TRP A O 1
ATOM 658 N N . ILE A 1 89 ? 34.412 13.042 13.857 1.00 98.19 89 ILE A N 1
ATOM 659 C CA . ILE A 1 89 ? 33.794 12.205 14.893 1.00 98.19 89 ILE A CA 1
ATOM 660 C C . ILE A 1 89 ? 34.460 10.831 14.942 1.00 98.19 89 ILE A C 1
ATOM 662 O O . ILE A 1 89 ? 35.023 10.381 13.945 1.00 98.19 89 ILE A O 1
ATOM 666 N N . PHE A 1 90 ? 34.398 10.153 16.083 1.00 97.81 90 PHE A N 1
ATOM 667 C CA . PHE A 1 90 ? 34.949 8.810 16.260 1.00 97.81 90 PHE A CA 1
ATOM 668 C C . PHE A 1 90 ? 33.894 7.931 16.931 1.00 97.81 90 PHE A C 1
ATOM 670 O O . PHE A 1 90 ? 33.737 7.976 18.150 1.00 97.81 90 PHE A O 1
ATOM 677 N N . PHE A 1 91 ? 33.150 7.171 16.119 1.00 98.31 91 PHE A N 1
ATOM 678 C CA . PHE A 1 91 ? 31.802 6.694 16.461 1.00 98.31 91 PHE A CA 1
ATOM 679 C C . PHE A 1 91 ? 30.835 7.863 16.746 1.00 98.31 91 PHE A C 1
ATOM 681 O O . PHE A 1 91 ? 31.242 9.002 16.998 1.00 98.31 91 PHE A O 1
ATOM 688 N N . GLY A 1 92 ? 29.532 7.621 16.648 1.00 97.88 92 GLY A N 1
ATOM 689 C CA . GLY A 1 92 ? 28.538 8.676 16.805 1.00 97.88 92 GLY A CA 1
ATOM 690 C C . GLY A 1 92 ? 27.228 8.427 16.079 1.00 97.88 92 GLY A C 1
ATOM 691 O O . GLY A 1 92 ? 27.073 7.470 15.319 1.00 97.88 92 GLY A O 1
ATOM 692 N N . ARG A 1 93 ? 26.310 9.374 16.279 1.00 98.06 93 ARG A N 1
ATOM 693 C CA . ARG A 1 93 ? 25.029 9.444 15.578 1.00 98.06 93 ARG A CA 1
ATOM 694 C C . ARG A 1 93 ? 24.984 10.648 14.648 1.00 98.06 93 ARG A C 1
ATOM 696 O O . ARG A 1 93 ? 25.306 11.770 15.052 1.00 98.06 93 ARG A O 1
ATOM 703 N N . ILE A 1 94 ? 24.515 10.409 13.433 1.00 98.44 94 ILE A N 1
ATOM 704 C CA . ILE A 1 94 ? 24.301 11.396 12.380 1.00 98.44 94 ILE A CA 1
ATOM 705 C C . ILE A 1 94 ? 22.832 11.305 11.977 1.00 98.44 94 ILE A C 1
ATOM 707 O O . ILE A 1 94 ? 22.361 10.213 11.679 1.00 98.44 94 ILE A O 1
ATOM 711 N N . ASP A 1 95 ? 22.117 12.429 11.957 1.00 98.62 95 ASP A N 1
ATOM 712 C CA . ASP A 1 95 ? 20.758 12.544 11.415 1.00 98.62 95 ASP A CA 1
ATOM 713 C C . ASP A 1 95 ? 20.759 13.622 10.315 1.00 98.62 95 ASP A C 1
ATOM 715 O O . ASP A 1 95 ? 21.100 14.779 10.579 1.00 98.62 95 ASP A O 1
ATOM 719 N N . VAL A 1 96 ? 20.365 13.271 9.091 1.00 98.62 96 VAL A N 1
ATOM 720 C CA . VAL A 1 96 ? 20.261 14.178 7.934 1.00 98.62 96 VAL A CA 1
ATOM 721 C C . VAL A 1 96 ? 18.834 14.158 7.406 1.00 98.62 96 VAL A C 1
ATOM 723 O O . VAL A 1 96 ? 18.300 13.098 7.100 1.00 98.62 96 VAL A O 1
ATOM 726 N N . VAL A 1 97 ? 18.217 15.331 7.258 1.00 98.56 97 VAL A N 1
ATOM 727 C CA . VAL A 1 97 ? 16.914 15.466 6.591 1.00 98.56 97 VAL A CA 1
ATOM 728 C C . VAL A 1 97 ? 17.147 15.996 5.183 1.00 98.56 97 VAL A C 1
ATOM 730 O O . VAL A 1 97 ? 17.548 17.153 5.032 1.00 98.56 97 VAL A O 1
ATOM 733 N N . CYS A 1 98 ? 16.908 15.178 4.158 1.00 98.06 98 CYS A N 1
ATOM 734 C CA . CYS A 1 98 ? 17.128 15.563 2.762 1.00 98.06 98 CYS A CA 1
ATOM 735 C C . CYS A 1 98 ? 16.072 15.017 1.788 1.00 98.06 98 CYS A C 1
ATOM 737 O O . CYS A 1 98 ? 15.372 14.045 2.073 1.00 98.06 98 CYS A O 1
ATOM 739 N N . GLN A 1 99 ? 15.980 15.697 0.644 1.00 97.94 99 GLN A N 1
ATOM 740 C CA . GLN A 1 99 ? 15.305 15.286 -0.587 1.00 97.94 99 GLN A CA 1
ATOM 741 C C . GLN A 1 99 ? 16.398 15.124 -1.655 1.00 97.94 99 GLN A C 1
ATOM 743 O O . GLN A 1 99 ? 17.207 16.039 -1.845 1.00 97.94 99 GLN A O 1
ATOM 748 N N . ALA A 1 100 ? 16.441 13.984 -2.339 1.00 97.56 100 ALA A N 1
ATOM 749 C CA . ALA A 1 100 ? 17.446 13.695 -3.360 1.00 97.56 100 ALA A CA 1
ATOM 750 C C . ALA A 1 100 ? 17.188 14.456 -4.674 1.00 97.56 100 ALA A C 1
ATOM 752 O O . ALA A 1 100 ? 16.052 14.806 -4.995 1.00 97.56 100 ALA A O 1
ATOM 753 N N . ALA A 1 101 ? 18.247 14.691 -5.451 1.00 97.38 101 ALA A N 1
ATOM 754 C CA . ALA A 1 101 ? 18.125 15.200 -6.812 1.00 97.38 101 ALA A CA 1
ATOM 755 C C . ALA A 1 101 ? 17.498 14.132 -7.732 1.00 97.38 101 ALA A C 1
ATOM 757 O O . ALA A 1 101 ? 18.004 13.009 -7.767 1.00 97.38 101 ALA A O 1
ATOM 758 N N . PRO A 1 102 ? 16.458 14.457 -8.522 1.00 92.50 102 PRO A N 1
ATOM 759 C CA . PRO A 1 102 ? 16.027 13.610 -9.631 1.00 92.50 102 PRO A CA 1
ATOM 760 C C . PRO A 1 102 ? 17.051 13.661 -10.775 1.00 92.50 102 PRO A C 1
ATOM 762 O O . PRO A 1 102 ? 17.724 14.672 -10.952 1.00 92.50 102 PRO A O 1
ATOM 765 N N . GLY A 1 103 ? 17.113 12.621 -11.608 1.00 90.19 103 GLY A N 1
ATOM 766 C CA . GLY A 1 103 ? 17.934 12.575 -12.823 1.00 90.19 103 GLY A CA 1
ATOM 767 C C . GLY A 1 103 ? 18.783 11.308 -12.954 1.00 90.19 103 GLY A C 1
ATOM 768 O O . GLY A 1 103 ? 19.540 10.951 -12.056 1.00 90.19 103 GLY A O 1
ATOM 769 N N . VAL A 1 104 ? 18.696 10.644 -14.111 1.00 90.38 104 VAL A N 1
ATOM 770 C CA . VAL A 1 104 ? 19.592 9.529 -14.471 1.00 90.38 104 VAL A CA 1
ATOM 771 C C . VAL A 1 104 ? 21.046 10.003 -14.442 1.00 90.38 104 VAL A C 1
ATOM 773 O O . VAL A 1 104 ? 21.350 11.109 -14.895 1.00 90.38 104 VAL A O 1
ATOM 776 N N . GLY A 1 105 ? 21.944 9.185 -13.898 1.00 87.94 105 GLY A N 1
ATOM 777 C CA . GLY A 1 105 ? 23.364 9.499 -13.769 1.00 87.94 105 GLY A CA 1
ATOM 778 C C . GLY A 1 105 ? 23.713 10.523 -12.678 1.00 87.94 105 GLY A C 1
ATOM 779 O O . GLY A 1 105 ? 24.899 10.755 -12.448 1.00 87.94 105 GLY A O 1
ATOM 780 N N . VAL A 1 106 ? 22.729 11.125 -11.998 1.00 96.56 106 VAL A N 1
ATOM 781 C CA . VAL A 1 106 ? 22.937 12.091 -10.903 1.00 96.56 106 VAL A CA 1
ATOM 782 C C . VAL A 1 106 ? 22.814 11.374 -9.565 1.00 96.56 106 VAL A C 1
ATOM 784 O O . VAL A 1 106 ? 21.863 10.627 -9.349 1.00 96.56 106 VAL A O 1
ATOM 787 N N . ILE A 1 107 ? 23.760 11.611 -8.660 1.00 96.62 107 ILE A N 1
ATOM 788 C CA . ILE A 1 107 ? 23.820 10.984 -7.339 1.00 96.62 107 ILE A CA 1
ATOM 789 C C . ILE A 1 107 ? 23.701 12.052 -6.255 1.00 96.62 107 ILE A C 1
ATOM 791 O O . ILE A 1 107 ? 24.397 13.065 -6.291 1.00 96.62 107 ILE A O 1
ATOM 795 N N . THR A 1 108 ? 22.846 11.818 -5.263 1.00 97.81 108 THR A N 1
ATOM 796 C CA . THR A 1 108 ? 22.874 12.540 -3.977 1.00 97.81 108 THR A CA 1
ATOM 797 C C . THR A 1 108 ? 23.567 11.657 -2.943 1.00 97.81 108 THR A C 1
ATOM 799 O O . THR A 1 108 ? 23.424 10.440 -3.013 1.00 97.81 108 THR A O 1
ATOM 802 N N . SER A 1 109 ? 24.301 12.227 -1.984 1.00 95.81 109 SER A N 1
ATOM 803 C CA . SER A 1 109 ? 25.111 11.443 -1.041 1.00 95.81 109 SER A CA 1
ATOM 804 C C . SER A 1 109 ? 25.223 12.051 0.365 1.00 95.81 109 SER A C 1
ATOM 806 O O . SER A 1 109 ? 25.166 13.272 0.560 1.00 95.81 109 SER A O 1
ATOM 808 N N . VAL A 1 110 ? 25.408 11.177 1.352 1.00 97.12 110 VAL A N 1
ATOM 809 C CA . VAL A 1 110 ? 25.883 11.457 2.713 1.00 97.12 110 VAL A CA 1
ATOM 810 C C . VAL A 1 110 ? 26.933 10.391 3.023 1.00 97.12 110 VAL A C 1
ATOM 812 O O . VAL A 1 110 ? 26.614 9.209 3.090 1.00 97.12 110 VAL A O 1
ATOM 815 N N . VAL A 1 111 ? 28.184 10.810 3.194 1.00 95.81 111 VAL A N 1
ATOM 816 C CA . VAL A 1 111 ? 29.351 9.929 3.337 1.00 95.81 111 VAL A CA 1
ATOM 817 C C . VAL A 1 111 ? 30.105 10.297 4.608 1.00 95.81 111 VAL A C 1
ATOM 819 O O . VAL A 1 111 ? 30.461 11.459 4.812 1.00 95.81 111 VAL A O 1
ATOM 822 N N . LEU A 1 112 ? 30.389 9.318 5.461 1.00 96.62 112 LEU A N 1
ATOM 823 C CA . LEU A 1 112 ? 31.432 9.435 6.481 1.00 96.62 112 LEU A CA 1
ATOM 824 C C . LEU A 1 112 ? 32.718 8.863 5.902 1.00 96.62 112 LEU A C 1
ATOM 826 O O . LEU A 1 112 ? 32.692 7.751 5.383 1.00 96.62 112 LEU A O 1
ATOM 830 N N . GLN A 1 113 ? 33.835 9.580 6.026 1.00 93.12 113 GLN A N 1
ATOM 831 C CA . GLN A 1 113 ? 35.121 9.063 5.562 1.00 93.12 113 GLN A CA 1
ATOM 832 C C . GLN A 1 113 ? 36.287 9.412 6.486 1.00 93.12 113 GLN A C 1
ATOM 834 O O . GLN A 1 113 ? 36.411 10.552 6.947 1.00 93.12 113 GLN A O 1
ATOM 839 N N . SER A 1 114 ? 37.160 8.435 6.721 1.00 94.62 114 SER A N 1
ATOM 840 C CA . SER A 1 114 ? 38.343 8.564 7.564 1.00 94.62 114 SER A CA 1
ATOM 841 C C . SER A 1 114 ? 39.597 9.023 6.814 1.00 94.62 114 SER A C 1
ATOM 843 O O . SER A 1 114 ? 39.649 9.120 5.587 1.00 94.62 114 SER A O 1
ATOM 845 N N . ALA A 1 115 ? 40.662 9.254 7.584 1.00 92.06 115 ALA A N 1
ATOM 846 C CA . ALA A 1 115 ? 41.990 9.530 7.055 1.00 92.06 115 ALA A CA 1
ATOM 847 C C . ALA A 1 115 ? 42.634 8.302 6.375 1.00 92.06 115 ALA A C 1
ATOM 849 O O . ALA A 1 115 ? 43.406 8.489 5.437 1.00 92.06 115 ALA A O 1
ATOM 850 N N . ASP A 1 116 ? 42.323 7.072 6.809 1.00 92.25 116 ASP A N 1
ATOM 851 C CA . ASP A 1 116 ? 42.825 5.812 6.229 1.00 92.25 116 ASP A CA 1
ATOM 852 C C . ASP A 1 116 ? 41.873 5.131 5.227 1.00 92.25 116 ASP A C 1
ATOM 854 O O . ASP A 1 116 ? 42.169 4.026 4.777 1.00 92.25 116 ASP A O 1
ATOM 858 N N . LEU A 1 117 ? 40.806 5.820 4.799 1.00 92.12 117 LEU A N 1
ATOM 859 C CA . LEU A 1 117 ? 39.790 5.353 3.837 1.00 92.12 117 LEU A CA 1
ATOM 860 C C . LEU A 1 117 ? 38.849 4.256 4.379 1.00 92.12 117 LEU A C 1
ATOM 862 O O . LEU A 1 117 ? 38.387 3.393 3.630 1.00 92.12 117 LEU A O 1
ATOM 866 N N . ASP A 1 118 ? 38.541 4.289 5.673 1.00 94.50 118 ASP A N 1
ATOM 867 C CA . ASP A 1 118 ? 37.254 3.778 6.155 1.00 94.50 118 ASP A CA 1
ATOM 868 C C . ASP A 1 118 ? 36.130 4.706 5.649 1.00 94.50 118 ASP A C 1
ATOM 870 O O . ASP A 1 118 ? 36.290 5.928 5.638 1.00 94.50 118 ASP A O 1
ATOM 874 N N . GLU A 1 119 ? 35.011 4.131 5.210 1.00 94.38 119 GLU A N 1
ATOM 875 C CA . GLU A 1 119 ? 33.939 4.814 4.469 1.00 94.38 119 GLU A CA 1
ATOM 876 C C . GLU A 1 119 ? 32.569 4.215 4.849 1.00 94.38 119 GLU A C 1
ATOM 878 O O . GLU A 1 119 ? 32.444 2.989 4.961 1.00 94.38 119 GLU A O 1
ATOM 883 N N . ILE A 1 120 ? 31.558 5.060 5.089 1.00 97.44 120 ILE A N 1
ATOM 884 C CA . ILE A 1 120 ? 30.163 4.666 5.377 1.00 97.44 120 ILE A CA 1
ATOM 885 C C . ILE A 1 120 ? 29.223 5.554 4.562 1.00 97.44 120 ILE A C 1
ATOM 887 O O . ILE A 1 120 ? 29.199 6.771 4.764 1.00 97.44 120 ILE A O 1
ATOM 891 N N . ASP A 1 121 ? 28.395 4.935 3.723 1.00 95.06 121 ASP A N 1
ATOM 892 C CA . ASP A 1 121 ? 27.645 5.648 2.688 1.00 95.06 121 ASP A CA 1
ATOM 893 C C . ASP A 1 121 ? 26.127 5.557 2.861 1.00 95.06 121 ASP A C 1
ATOM 895 O O . ASP A 1 121 ? 25.576 4.519 3.253 1.00 95.06 121 ASP A O 1
ATOM 899 N N . LEU A 1 122 ? 25.464 6.646 2.478 1.00 96.06 122 LEU A N 1
ATOM 900 C CA . LEU A 1 122 ? 24.066 6.742 2.070 1.00 96.06 122 LEU A CA 1
ATOM 901 C C . LEU A 1 122 ? 24.033 7.474 0.724 1.00 96.06 122 LEU A C 1
ATOM 903 O O . LEU A 1 122 ? 24.445 8.633 0.652 1.00 96.06 122 LEU A O 1
ATOM 907 N N . GLU A 1 123 ? 23.540 6.827 -0.329 1.00 95.44 123 GLU A N 1
ATOM 908 C CA . GLU A 1 123 ? 23.466 7.406 -1.675 1.00 95.44 123 GLU A CA 1
ATOM 909 C C . GLU A 1 123 ? 22.103 7.176 -2.335 1.00 95.44 123 GLU A C 1
ATOM 911 O O . GLU A 1 123 ? 21.456 6.146 -2.137 1.00 95.44 123 GLU A O 1
ATOM 916 N N . TRP A 1 124 ? 21.680 8.132 -3.162 1.00 96.69 124 TRP A N 1
ATOM 917 C CA . TRP A 1 124 ? 20.453 8.069 -3.957 1.00 96.69 124 TRP A CA 1
ATOM 918 C C . TRP A 1 124 ? 20.795 8.282 -5.426 1.00 96.69 124 TRP A C 1
ATOM 920 O O . TRP A 1 124 ? 21.347 9.324 -5.786 1.00 96.69 124 TRP A O 1
ATOM 930 N N . VAL A 1 125 ? 20.433 7.315 -6.269 1.00 93.06 125 VAL A N 1
ATOM 931 C CA . VAL A 1 125 ? 20.507 7.434 -7.729 1.00 93.06 125 VAL A CA 1
ATOM 932 C C . VAL A 1 125 ? 19.265 8.191 -8.192 1.00 93.06 125 VAL A C 1
ATOM 934 O O . VAL A 1 125 ? 18.159 7.695 -8.038 1.00 93.06 125 VAL A O 1
ATOM 937 N N . GLY A 1 126 ? 19.411 9.374 -8.787 1.00 86.69 126 GLY A N 1
ATOM 938 C CA . GLY A 1 126 ? 18.281 10.241 -9.149 1.00 86.69 126 GLY A CA 1
ATOM 939 C C . GLY A 1 126 ? 17.339 9.679 -10.224 1.00 86.69 126 GLY A C 1
ATOM 940 O O . GLY A 1 126 ? 16.251 10.217 -10.439 1.00 86.69 126 GLY A O 1
ATOM 941 N N . GLY A 1 127 ? 17.739 8.607 -10.915 1.00 77.25 127 GLY A N 1
ATOM 942 C CA . GLY A 1 127 ? 16.870 7.819 -11.797 1.00 77.25 127 GLY A CA 1
ATOM 943 C C . GLY A 1 127 ? 15.958 6.824 -11.062 1.00 77.25 127 GLY A C 1
ATOM 944 O O . GLY A 1 127 ? 15.064 6.260 -11.689 1.00 77.25 127 GLY A O 1
ATOM 945 N N . ASP A 1 128 ? 16.171 6.613 -9.761 1.00 77.62 128 ASP A N 1
ATOM 946 C CA . ASP A 1 128 ? 15.467 5.658 -8.907 1.00 77.62 128 ASP A CA 1
ATOM 947 C C . ASP A 1 128 ? 14.755 6.392 -7.760 1.00 77.62 128 ASP A C 1
ATOM 949 O O . ASP A 1 128 ? 15.364 6.851 -6.796 1.00 77.62 128 ASP A O 1
ATOM 953 N N . ASP A 1 129 ? 13.432 6.498 -7.869 1.00 83.06 129 ASP A N 1
ATOM 954 C CA . ASP A 1 129 ? 12.578 7.143 -6.868 1.00 83.06 129 ASP A CA 1
ATOM 955 C C . ASP A 1 129 ? 11.884 6.124 -5.942 1.00 83.06 129 ASP A C 1
ATOM 957 O O . ASP A 1 129 ? 10.768 6.354 -5.475 1.00 83.06 129 ASP A O 1
ATOM 961 N N . TYR A 1 130 ? 12.536 4.986 -5.683 1.00 64.12 130 TYR A N 1
ATOM 962 C CA . TYR A 1 130 ? 12.016 3.927 -4.810 1.00 64.12 130 TYR A CA 1
ATOM 963 C C . TYR A 1 130 ? 13.002 3.437 -3.746 1.00 64.12 130 TYR A C 1
ATOM 965 O O . TYR A 1 130 ? 12.591 2.672 -2.871 1.00 64.12 130 TYR A O 1
ATOM 973 N N . HIS A 1 131 ? 14.279 3.840 -3.783 1.00 77.69 131 HIS A N 1
ATOM 974 C CA . HIS A 1 131 ? 15.283 3.292 -2.869 1.00 77.69 131 HIS A CA 1
ATOM 975 C C . HIS A 1 131 ? 16.327 4.308 -2.372 1.00 77.69 131 HIS A C 1
ATOM 977 O O . HIS A 1 131 ? 16.640 5.302 -3.027 1.00 77.69 131 HIS A O 1
ATOM 983 N N . VAL A 1 132 ? 16.930 3.997 -1.220 1.00 91.44 132 VAL A N 1
ATOM 984 C CA . VAL A 1 132 ? 18.251 4.498 -0.806 1.00 91.44 132 VAL A CA 1
ATOM 985 C C . VAL A 1 132 ? 19.264 3.360 -0.871 1.00 91.44 132 VAL A C 1
ATOM 987 O O . VAL A 1 132 ? 18.947 2.205 -0.573 1.00 91.44 132 VAL A O 1
ATOM 990 N N . GLN A 1 133 ? 20.500 3.674 -1.239 1.00 90.38 133 GLN A N 1
ATOM 991 C CA . GLN A 1 133 ? 21.613 2.736 -1.222 1.00 90.38 133 GLN A CA 1
ATOM 992 C C . GLN A 1 133 ? 22.520 3.007 -0.021 1.00 90.38 133 GLN A C 1
ATOM 994 O O . GLN A 1 133 ? 22.714 4.140 0.407 1.00 90.38 133 GLN A O 1
ATOM 999 N N . THR A 1 134 ? 23.063 1.934 0.541 1.00 94.25 134 THR A N 1
ATOM 1000 C CA . THR A 1 134 ? 23.992 1.945 1.677 1.00 94.25 134 THR A CA 1
ATOM 1001 C C . THR A 1 134 ? 25.231 1.162 1.289 1.00 94.25 134 THR A C 1
ATOM 1003 O O . THR A 1 134 ? 25.112 0.072 0.722 1.00 94.25 134 THR A O 1
ATOM 1006 N N . ASN A 1 135 ? 26.413 1.658 1.617 1.00 91.38 135 ASN A N 1
ATOM 1007 C CA . ASN A 1 135 ? 27.661 0.967 1.313 1.00 91.38 135 ASN A CA 1
ATOM 1008 C C . ASN A 1 135 ? 28.699 1.217 2.418 1.00 91.38 135 ASN A C 1
ATOM 1010 O O . ASN A 1 135 ? 28.458 2.000 3.341 1.00 91.38 135 ASN A O 1
ATOM 1014 N N . TYR A 1 136 ? 29.787 0.447 2.396 1.00 93.12 136 TYR A N 1
ATOM 1015 C CA . TYR A 1 136 ? 30.905 0.644 3.308 1.00 93.12 136 TYR A CA 1
ATOM 1016 C C . TYR A 1 136 ? 32.221 0.117 2.730 1.00 93.12 136 TYR A C 1
ATOM 1018 O O . TYR A 1 136 ? 32.282 -0.963 2.126 1.00 93.12 136 TYR A O 1
ATOM 1026 N N . PHE A 1 137 ? 33.312 0.818 3.024 1.00 90.19 137 PHE A N 1
ATOM 1027 C CA . PHE A 1 137 ? 34.668 0.337 2.776 1.00 90.19 137 PHE A CA 1
ATOM 1028 C C . PHE A 1 137 ? 35.493 0.417 4.057 1.00 90.19 137 PHE A C 1
ATOM 1030 O O . PHE A 1 137 ? 35.336 1.327 4.861 1.00 90.19 137 PHE A O 1
ATOM 1037 N N . GLY A 1 138 ? 36.374 -0.564 4.253 1.00 90.56 138 GLY A N 1
ATOM 1038 C CA . GLY A 1 138 ? 37.362 -0.535 5.324 1.00 90.56 138 GLY A CA 1
ATOM 1039 C C . GLY A 1 138 ? 38.751 -0.342 4.733 1.00 90.56 138 GLY A C 1
ATOM 1040 O O . GLY A 1 138 ? 39.196 -1.183 3.946 1.00 90.56 138 GLY A O 1
ATOM 1041 N N . LYS A 1 139 ? 39.445 0.727 5.111 1.00 88.88 139 LYS A N 1
ATOM 1042 C CA . LYS A 1 139 ? 40.826 1.050 4.708 1.00 88.88 139 LYS A CA 1
ATOM 1043 C C . LYS A 1 139 ? 41.056 1.039 3.189 1.00 88.88 139 LYS A C 1
ATOM 1045 O O . LYS A 1 139 ? 42.059 0.509 2.704 1.00 88.88 139 LYS A O 1
ATOM 1050 N N . GLY A 1 140 ? 40.075 1.529 2.430 1.00 84.81 140 GLY A N 1
ATOM 1051 C CA . GLY A 1 140 ? 40.083 1.594 0.965 1.00 84.81 140 GLY A CA 1
ATOM 1052 C C . GLY A 1 140 ? 40.039 0.235 0.257 1.00 84.81 140 GLY A C 1
ATOM 1053 O O . GLY A 1 140 ? 40.425 0.140 -0.906 1.00 84.81 140 GLY A O 1
ATOM 1054 N N . ASP A 1 141 ? 39.626 -0.842 0.936 1.00 82.88 141 ASP A N 1
ATOM 1055 C CA . ASP A 1 141 ? 39.622 -2.194 0.365 1.00 82.88 141 ASP A CA 1
ATOM 1056 C C . ASP A 1 141 ? 38.514 -2.394 -0.682 1.00 82.88 141 ASP A C 1
ATOM 1058 O O . ASP A 1 141 ? 37.424 -2.872 -0.367 1.00 82.88 141 ASP A O 1
ATOM 1062 N N . THR A 1 142 ? 38.813 -2.121 -1.948 1.00 77.56 142 THR A N 1
ATOM 1063 C CA . THR A 1 142 ? 37.937 -2.385 -3.103 1.00 77.56 142 THR A CA 1
ATOM 1064 C C . THR A 1 142 ? 38.035 -3.821 -3.652 1.00 77.56 142 THR A C 1
ATOM 1066 O O . THR A 1 142 ? 37.541 -4.104 -4.739 1.00 77.56 142 THR A O 1
ATOM 1069 N N . SER A 1 143 ? 38.627 -4.781 -2.918 1.00 72.88 143 SER A N 1
ATOM 1070 C CA . SER A 1 143 ? 38.752 -6.184 -3.381 1.00 72.88 143 SER A CA 1
ATOM 1071 C C . SER A 1 143 ? 37.433 -6.958 -3.492 1.00 72.88 143 SER A C 1
ATOM 1073 O O . SER A 1 143 ? 37.419 -8.066 -4.028 1.00 72.88 143 SER A O 1
ATOM 1075 N N . SER A 1 144 ? 36.333 -6.414 -2.967 1.00 63.59 144 SER A N 1
ATOM 1076 C CA . SER A 1 144 ? 34.996 -6.988 -3.107 1.00 63.59 144 SER A CA 1
ATOM 1077 C C . SER A 1 144 ? 33.943 -5.880 -3.151 1.00 63.59 144 SER A C 1
ATOM 1079 O O . SER A 1 144 ? 34.034 -4.910 -2.399 1.00 63.59 144 SER A O 1
ATOM 1081 N N . TRP A 1 145 ? 32.962 -6.045 -4.038 1.00 63.59 145 TRP A N 1
ATOM 1082 C CA . TRP A 1 145 ? 31.912 -5.065 -4.355 1.00 63.59 145 TRP A CA 1
ATOM 1083 C C . TRP A 1 145 ? 30.526 -5.504 -3.847 1.00 63.59 145 TRP A C 1
ATOM 1085 O O . TRP A 1 145 ? 29.498 -4.937 -4.191 1.00 63.59 145 TRP A O 1
ATOM 1095 N N . ASP A 1 146 ? 30.511 -6.529 -2.999 1.00 63.59 146 ASP A N 1
ATOM 1096 C CA . ASP A 1 146 ? 29.362 -7.218 -2.402 1.00 63.59 146 ASP A CA 1
ATOM 1097 C C . ASP A 1 146 ? 28.774 -6.507 -1.167 1.00 63.59 146 ASP A C 1
ATOM 1099 O O . ASP A 1 146 ? 27.980 -7.081 -0.422 1.00 63.59 146 ASP A O 1
ATOM 1103 N N . ARG A 1 147 ? 29.188 -5.258 -0.924 1.00 76.12 147 ARG A N 1
ATOM 1104 C CA . ARG A 1 147 ? 28.910 -4.500 0.309 1.00 76.12 147 ARG A CA 1
ATOM 1105 C C . ARG A 1 147 ? 27.792 -3.475 0.168 1.00 76.12 147 ARG A C 1
ATOM 1107 O O . ARG A 1 147 ? 27.257 -3.033 1.191 1.00 76.12 147 ARG A O 1
ATOM 1114 N N . GLY A 1 148 ? 27.397 -3.156 -1.062 1.00 77.94 148 GLY A N 1
ATOM 1115 C CA . GLY A 1 148 ? 26.206 -2.364 -1.341 1.00 77.94 148 GLY A CA 1
ATOM 1116 C C . GLY A 1 148 ? 24.937 -3.047 -0.819 1.00 77.94 148 GLY A C 1
ATOM 1117 O O . GLY A 1 148 ? 24.823 -4.272 -0.802 1.00 77.94 148 GLY A O 1
ATOM 1118 N N . GLY A 1 149 ? 23.974 -2.249 -0.374 1.00 72.06 149 GLY A N 1
ATOM 1119 C CA . GLY A 1 149 ? 22.646 -2.697 0.029 1.00 72.06 149 GLY A CA 1
ATOM 1120 C C . GLY A 1 149 ? 21.614 -1.646 -0.346 1.00 72.06 149 GLY A C 1
ATOM 1121 O O . GLY A 1 149 ? 21.743 -0.499 0.079 1.00 72.06 149 GLY A O 1
ATOM 1122 N N . ILE A 1 150 ? 20.625 -2.049 -1.140 1.00 72.94 150 ILE A N 1
ATOM 1123 C CA . ILE A 1 150 ? 19.522 -1.220 -1.640 1.00 72.94 150 ILE A CA 1
ATOM 1124 C C . ILE A 1 150 ? 18.311 -1.431 -0.720 1.00 72.94 150 ILE A C 1
ATOM 1126 O O . ILE A 1 150 ? 18.001 -2.578 -0.392 1.00 72.94 150 ILE A O 1
ATOM 1130 N N . HIS A 1 151 ? 17.643 -0.351 -0.309 1.00 73.44 151 HIS A N 1
ATOM 1131 C CA . HIS A 1 151 ? 16.538 -0.377 0.661 1.00 73.44 151 HIS A CA 1
ATOM 1132 C C . HIS A 1 151 ? 15.370 0.481 0.193 1.00 73.44 151 HIS A C 1
ATOM 1134 O O . HIS A 1 151 ? 15.587 1.603 -0.254 1.00 73.44 151 HIS A O 1
ATOM 1140 N N . ASP A 1 152 ? 14.149 -0.034 0.331 1.00 65.94 152 ASP A N 1
ATOM 1141 C CA . ASP A 1 152 ? 12.915 0.629 -0.106 1.00 65.94 152 ASP A CA 1
ATOM 1142 C C . ASP A 1 152 ? 12.687 1.969 0.651 1.00 65.94 152 ASP A C 1
ATOM 1144 O O . ASP A 1 152 ? 12.721 1.995 1.884 1.00 65.94 152 ASP A O 1
ATOM 1148 N N . VAL A 1 153 ? 12.427 3.075 -0.064 1.00 64.12 153 VAL A N 1
ATOM 1149 C CA . VAL A 1 153 ? 12.104 4.416 0.483 1.00 64.12 153 VAL A CA 1
ATOM 1150 C C . VAL A 1 153 ? 11.014 5.085 -0.363 1.00 64.12 153 VAL A C 1
ATOM 1152 O O . VAL A 1 153 ? 11.037 5.016 -1.589 1.00 64.12 153 VAL A O 1
ATOM 1155 N N . TYR A 1 154 ? 10.051 5.756 0.277 1.00 61.47 154 TYR A N 1
ATOM 1156 C CA . TYR A 1 154 ? 8.886 6.331 -0.406 1.00 61.47 154 TYR A CA 1
ATOM 1157 C C . TYR A 1 154 ? 9.194 7.657 -1.135 1.00 61.47 154 TYR A C 1
ATOM 1159 O O . TYR A 1 154 ? 9.041 8.747 -0.585 1.00 61.47 154 TYR A O 1
ATOM 1167 N N . SER A 1 155 ? 9.542 7.563 -2.419 1.00 74.50 155 SER A N 1
ATOM 1168 C CA . SER A 1 155 ? 9.807 8.703 -3.308 1.00 74.50 155 SER A CA 1
ATOM 1169 C C . SER A 1 155 ? 10.869 9.698 -2.795 1.00 74.50 155 SER A C 1
ATOM 1171 O O . SER A 1 155 ? 10.577 10.892 -2.634 1.00 74.50 155 SER A O 1
ATOM 1173 N N . PRO A 1 156 ? 12.118 9.247 -2.551 1.00 82.06 156 PRO A N 1
ATOM 1174 C CA . PRO A 1 156 ? 13.190 10.071 -1.995 1.00 82.06 156 PRO A CA 1
ATOM 1175 C C . PRO A 1 156 ? 13.617 11.260 -2.872 1.00 82.06 156 PRO A C 1
ATOM 1177 O O . PRO A 1 156 ? 14.225 12.188 -2.337 1.00 82.06 156 PRO A O 1
ATOM 1180 N N . VAL A 1 157 ? 13.305 11.293 -4.179 1.00 87.94 157 VAL A N 1
ATOM 1181 C CA . VAL A 1 157 ? 13.577 12.471 -5.035 1.00 87.94 157 VAL A CA 1
ATOM 1182 C C . VAL A 1 157 ? 12.437 13.496 -4.999 1.00 87.94 157 VAL A C 1
ATOM 1184 O O . VAL A 1 157 ? 12.603 14.629 -5.455 1.00 87.94 157 VAL A O 1
ATOM 1187 N N . LYS A 1 158 ? 11.272 13.139 -4.438 1.00 78.31 158 LYS A N 1
ATOM 1188 C CA . LYS A 1 158 ? 10.112 14.038 -4.263 1.00 78.31 158 LYS A CA 1
ATOM 1189 C C . LYS A 1 158 ? 9.929 14.511 -2.818 1.00 78.31 158 LYS A C 1
ATOM 1191 O O . LYS A 1 158 ? 9.548 15.663 -2.605 1.00 78.31 158 LYS A O 1
ATOM 1196 N N . ASN A 1 159 ? 10.191 13.635 -1.851 1.00 80.50 159 ASN A N 1
ATOM 1197 C CA . ASN A 1 159 ? 9.912 13.825 -0.429 1.00 80.50 159 ASN A CA 1
ATOM 1198 C C . ASN A 1 159 ? 11.181 14.129 0.381 1.00 80.50 159 ASN A C 1
ATOM 1200 O O . ASN A 1 159 ? 12.291 13.796 -0.024 1.00 80.50 159 ASN A O 1
ATOM 1204 N N . PHE A 1 160 ? 11.004 14.731 1.560 1.00 94.94 160 PHE A N 1
ATOM 1205 C CA . PHE A 1 160 ? 12.047 14.768 2.586 1.00 94.94 160 PHE A CA 1
ATOM 1206 C C . PHE A 1 160 ? 11.882 13.582 3.530 1.00 94.94 160 PHE A C 1
ATOM 1208 O O . PHE A 1 160 ? 10.812 13.426 4.116 1.00 94.94 160 PHE A O 1
ATOM 1215 N N . HIS A 1 161 ? 12.965 12.845 3.751 1.00 93.06 161 HIS A N 1
ATOM 1216 C CA . HIS A 1 161 ? 13.067 11.830 4.802 1.00 93.06 161 HIS A CA 1
ATOM 1217 C C . HIS A 1 161 ? 14.188 12.200 5.768 1.00 93.06 161 HIS A C 1
ATOM 1219 O O . HIS A 1 161 ? 15.113 12.935 5.404 1.00 93.06 161 HIS A O 1
ATOM 1225 N N . LYS A 1 162 ? 14.126 11.682 6.996 1.00 97.12 162 LYS A N 1
ATOM 1226 C CA . LYS A 1 162 ? 15.258 11.696 7.923 1.00 97.12 162 LYS A CA 1
ATOM 1227 C C . LYS A 1 162 ? 16.034 10.394 7.781 1.00 97.12 162 LYS A C 1
ATOM 1229 O O . LYS A 1 162 ? 15.567 9.337 8.195 1.00 97.12 162 LYS A O 1
ATOM 1234 N N . TYR A 1 163 ? 17.248 10.492 7.273 1.00 98.25 163 TYR A N 1
ATOM 1235 C CA . TYR A 1 163 ? 18.196 9.391 7.233 1.00 98.25 163 TYR A CA 1
ATOM 1236 C C . TYR A 1 163 ? 19.140 9.487 8.419 1.00 98.25 163 TYR A C 1
ATOM 1238 O O . TYR A 1 163 ? 19.620 10.578 8.738 1.00 98.25 163 TYR A O 1
ATOM 1246 N N . SER A 1 164 ? 19.435 8.356 9.052 1.00 98.38 164 SER A N 1
ATOM 1247 C CA . SER A 1 164 ? 20.361 8.325 10.181 1.00 98.38 164 SER A CA 1
ATOM 1248 C C . SER A 1 164 ? 21.415 7.238 10.028 1.00 98.38 164 SER A C 1
ATOM 1250 O O . SER A 1 164 ? 21.151 6.162 9.492 1.00 98.38 164 SER A O 1
ATOM 1252 N N . ILE A 1 165 ? 22.603 7.520 10.552 1.00 98.62 165 ILE A N 1
ATOM 1253 C CA . ILE A 1 165 ? 23.676 6.549 10.767 1.00 98.62 165 ILE A CA 1
ATOM 1254 C C . ILE A 1 165 ? 23.939 6.521 12.273 1.00 98.62 165 ILE A C 1
ATOM 1256 O O . ILE A 1 165 ? 24.238 7.553 12.874 1.00 98.62 165 ILE A O 1
ATOM 1260 N N . GLU A 1 166 ? 23.808 5.344 12.876 1.00 98.19 166 GLU A N 1
ATOM 1261 C CA . GLU A 1 166 ? 24.097 5.069 14.285 1.00 98.19 166 GLU A CA 1
ATOM 1262 C C . GLU A 1 166 ? 25.317 4.137 14.329 1.00 98.19 166 GLU A C 1
ATOM 1264 O O . GLU A 1 166 ? 25.215 2.926 14.109 1.00 98.19 166 GLU A O 1
ATOM 1269 N N . TRP A 1 167 ? 26.500 4.722 14.517 1.00 98.38 167 TRP A N 1
ATOM 1270 C CA . TRP A 1 167 ? 27.792 4.063 14.335 1.00 98.38 167 TRP A CA 1
ATOM 1271 C C . TRP A 1 167 ? 28.516 3.913 15.670 1.00 98.38 167 TRP A C 1
ATOM 1273 O O . TRP A 1 167 ? 28.772 4.882 16.380 1.00 98.38 167 TRP A O 1
ATOM 1283 N N . THR A 1 168 ? 28.861 2.675 16.009 1.00 97.50 168 THR A N 1
ATOM 1284 C CA . THR A 1 168 ? 29.458 2.281 17.292 1.00 97.50 168 THR A CA 1
ATOM 1285 C C . THR A 1 168 ? 30.620 1.320 17.073 1.00 97.50 168 THR A C 1
ATOM 1287 O O . THR A 1 168 ? 30.750 0.721 16.004 1.00 97.50 168 THR A O 1
ATOM 1290 N N . SER A 1 169 ? 31.393 1.061 18.129 1.00 95.25 169 SER A N 1
ATOM 1291 C CA . SER A 1 169 ? 32.463 0.051 18.133 1.00 95.25 169 SER A CA 1
ATOM 1292 C C . SER A 1 169 ? 32.009 -1.370 17.748 1.00 95.25 169 SER A C 1
ATOM 1294 O O . SER A 1 169 ? 32.831 -2.218 17.403 1.00 95.25 169 SER A O 1
ATOM 1296 N N . LYS A 1 170 ? 30.698 -1.646 17.816 1.00 96.50 170 LYS A N 1
ATOM 1297 C CA . LYS A 1 170 ? 30.090 -2.976 17.640 1.00 96.50 170 LYS A CA 1
ATOM 1298 C C . LYS A 1 170 ? 29.322 -3.136 16.330 1.00 96.50 170 LYS A C 1
ATOM 1300 O O . LYS A 1 170 ? 29.193 -4.264 15.849 1.00 96.50 170 LYS A O 1
ATOM 1305 N N . LYS A 1 171 ? 28.754 -2.050 15.798 1.00 96.81 171 LYS A N 1
ATOM 1306 C CA . LYS A 1 171 ? 27.877 -2.056 14.617 1.00 96.81 171 LYS A CA 1
ATOM 1307 C C . LYS A 1 171 ? 27.692 -0.669 13.997 1.00 96.81 171 LYS A C 1
ATOM 1309 O O . LYS A 1 171 ? 27.831 0.342 14.686 1.00 96.81 171 LYS A O 1
ATOM 1314 N N . ILE A 1 172 ? 27.305 -0.660 12.727 1.00 98.44 172 ILE A N 1
ATOM 1315 C CA . ILE A 1 172 ? 26.641 0.460 12.052 1.00 98.44 172 ILE A CA 1
ATOM 1316 C C . ILE A 1 172 ? 25.186 0.044 11.838 1.00 98.44 172 ILE A C 1
ATOM 1318 O O . ILE A 1 172 ? 24.945 -0.992 11.213 1.00 98.44 172 ILE A O 1
ATOM 1322 N N . ASP A 1 173 ? 24.237 0.841 12.325 1.00 97.81 173 ASP A N 1
ATOM 1323 C CA . ASP A 1 173 ? 22.861 0.811 11.827 1.00 97.81 173 ASP A CA 1
ATOM 1324 C C . ASP A 1 173 ? 22.629 2.000 10.887 1.00 97.81 173 ASP A C 1
ATOM 1326 O O . ASP A 1 173 ? 22.954 3.140 11.222 1.00 97.81 173 ASP A O 1
ATOM 1330 N N . TRP A 1 174 ? 22.019 1.736 9.734 1.00 98.12 174 TRP A N 1
ATOM 1331 C CA . TRP A 1 174 ? 21.426 2.756 8.870 1.00 98.12 174 TRP A CA 1
ATOM 1332 C C . TRP A 1 174 ? 19.917 2.783 9.114 1.00 98.12 174 TRP A C 1
ATOM 1334 O O . TRP A 1 174 ? 19.282 1.725 9.207 1.00 98.12 174 TRP A O 1
ATOM 1344 N N . LEU A 1 175 ? 19.337 3.980 9.190 1.00 96.25 175 LEU A N 1
ATOM 1345 C CA . LEU A 1 175 ? 17.918 4.192 9.458 1.00 96.25 175 LEU A CA 1
ATOM 1346 C C . LEU A 1 175 ? 17.280 5.150 8.444 1.00 96.25 175 LEU A C 1
ATOM 1348 O O . LEU A 1 175 ? 17.930 6.080 7.965 1.00 96.25 175 LEU A O 1
ATOM 1352 N N . VAL A 1 176 ? 15.989 4.947 8.187 1.00 88.25 176 VAL A N 1
ATOM 1353 C CA . VAL A 1 176 ? 15.101 5.866 7.457 1.00 88.25 176 VAL A CA 1
ATOM 1354 C C . VAL A 1 176 ? 13.897 6.137 8.353 1.00 88.25 176 VAL A C 1
ATOM 1356 O O . VAL A 1 176 ? 13.267 5.196 8.827 1.00 88.25 176 VAL A O 1
ATOM 1359 N N . ASP A 1 177 ? 13.613 7.407 8.632 1.00 81.81 177 ASP A N 1
ATOM 1360 C CA . ASP A 1 177 ? 12.507 7.872 9.480 1.00 81.81 177 ASP A CA 1
ATOM 1361 C C . ASP A 1 177 ? 12.422 7.121 10.832 1.00 81.81 177 ASP A C 1
ATOM 1363 O O . ASP A 1 177 ? 11.375 6.640 11.256 1.00 81.81 177 ASP A O 1
ATOM 1367 N N . ASP A 1 178 ? 13.582 7.015 11.500 1.00 85.25 178 ASP A N 1
ATOM 1368 C CA . ASP A 1 178 ? 13.854 6.260 12.744 1.00 85.25 178 ASP A CA 1
ATOM 1369 C C . ASP A 1 178 ? 13.704 4.723 12.671 1.00 85.25 178 ASP A C 1
ATOM 1371 O O . ASP A 1 178 ? 13.932 4.035 13.669 1.00 85.25 178 ASP A O 1
ATOM 1375 N N . VAL A 1 179 ? 13.412 4.146 11.503 1.00 69.75 179 VAL A N 1
ATOM 1376 C CA . VAL A 1 179 ? 13.362 2.690 11.289 1.00 69.75 179 VAL A CA 1
ATOM 1377 C C . VAL A 1 179 ? 14.713 2.176 10.791 1.00 69.75 179 VAL A C 1
ATOM 1379 O O . VAL A 1 179 ? 15.193 2.604 9.745 1.00 69.75 179 VAL A O 1
ATOM 1382 N N . VAL A 1 180 ? 15.319 1.215 11.499 1.00 81.56 180 VAL A N 1
ATOM 1383 C CA . VAL A 1 180 ? 16.550 0.538 11.043 1.00 81.56 180 VAL A CA 1
ATOM 1384 C C . VAL A 1 180 ? 16.268 -0.260 9.766 1.00 81.56 180 VAL A C 1
ATOM 1386 O O . VAL A 1 180 ? 15.508 -1.229 9.790 1.00 81.56 180 VAL A O 1
ATOM 1389 N N . ILE A 1 181 ? 16.916 0.129 8.666 1.00 76.31 181 ILE A N 1
ATOM 1390 C CA . ILE A 1 181 ? 16.865 -0.568 7.368 1.00 76.31 181 ILE A CA 1
ATOM 1391 C C . ILE A 1 181 ? 18.005 -1.583 7.215 1.00 76.31 181 ILE A C 1
ATOM 1393 O O . ILE A 1 181 ? 17.831 -2.634 6.601 1.00 76.31 181 ILE A O 1
ATOM 1397 N N . ARG A 1 182 ? 19.169 -1.314 7.823 1.00 92.00 182 ARG A N 1
ATOM 1398 C CA . ARG A 1 182 ? 20.359 -2.170 7.741 1.00 92.00 182 ARG A CA 1
ATOM 1399 C C . ARG A 1 182 ? 21.147 -2.141 9.041 1.00 92.00 182 ARG A C 1
ATOM 1401 O O . ARG A 1 182 ? 21.390 -1.067 9.573 1.00 92.00 182 ARG A O 1
ATOM 1408 N N . THR A 1 183 ? 21.647 -3.302 9.454 1.00 92.19 183 THR A N 1
ATOM 1409 C CA . THR A 1 183 ? 22.709 -3.445 10.460 1.00 92.19 183 THR A CA 1
ATOM 1410 C C . THR A 1 183 ? 23.915 -4.124 9.816 1.00 92.19 183 THR A C 1
ATOM 1412 O O . THR A 1 183 ? 23.760 -5.153 9.158 1.00 92.19 183 THR A O 1
ATOM 1415 N N . LEU A 1 184 ? 25.115 -3.593 10.041 1.00 95.75 184 LEU A N 1
ATOM 1416 C CA . LEU A 1 184 ? 26.395 -4.277 9.834 1.00 95.75 184 LEU A CA 1
ATOM 1417 C C . LEU A 1 184 ? 27.075 -4.417 11.196 1.00 95.75 184 LEU A C 1
ATOM 1419 O O . LEU A 1 184 ? 27.367 -3.401 11.826 1.00 95.75 184 LEU A O 1
ATOM 1423 N N . LYS A 1 185 ? 27.347 -5.637 11.666 1.00 95.31 185 LYS A N 1
ATOM 1424 C CA . LYS A 1 185 ? 28.132 -5.838 12.896 1.00 95.31 185 LYS A CA 1
ATOM 1425 C C . LYS A 1 185 ? 29.622 -5.804 12.570 1.00 95.31 185 LYS A C 1
ATOM 1427 O O . LYS A 1 185 ? 30.025 -6.129 11.457 1.00 95.31 185 LYS A O 1
ATOM 1432 N N . TYR A 1 186 ? 30.440 -5.508 13.577 1.00 93.50 186 TYR A N 1
ATOM 1433 C CA . TYR A 1 186 ? 31.903 -5.526 13.486 1.00 93.50 186 TYR A CA 1
ATOM 1434 C C . TYR A 1 186 ? 32.432 -6.812 12.822 1.00 93.50 186 TYR A C 1
ATOM 1436 O O . TYR A 1 186 ? 33.129 -6.747 11.814 1.00 93.50 186 TYR A O 1
ATOM 1444 N N . ALA A 1 187 ? 32.032 -7.986 13.327 1.00 92.56 187 ALA A N 1
ATOM 1445 C CA . ALA A 1 187 ? 32.489 -9.281 12.812 1.00 92.56 187 ALA A CA 1
ATOM 1446 C C . ALA A 1 187 ? 32.093 -9.543 11.343 1.00 92.56 187 ALA A C 1
ATOM 1448 O O . ALA A 1 187 ? 32.887 -10.101 10.589 1.00 92.56 187 ALA A O 1
ATOM 1449 N N . ASP A 1 188 ? 30.912 -9.086 10.913 1.00 90.19 188 ASP A N 1
ATOM 1450 C CA . ASP A 1 188 ? 30.394 -9.323 9.557 1.00 90.19 188 ASP A CA 1
ATOM 1451 C C . ASP A 1 188 ? 31.296 -8.672 8.478 1.00 90.19 188 ASP A C 1
ATOM 1453 O O . ASP A 1 188 ? 31.379 -9.142 7.342 1.00 90.19 188 ASP A O 1
ATOM 1457 N N . ALA A 1 189 ? 32.031 -7.612 8.834 1.00 89.12 189 ALA A N 1
ATOM 1458 C CA . ALA A 1 189 ? 32.929 -6.868 7.952 1.00 89.12 189 ALA A CA 1
ATOM 1459 C C . ALA A 1 189 ? 34.350 -7.479 7.888 1.00 89.12 189 ALA A C 1
ATOM 1461 O O . ALA A 1 189 ? 35.340 -6.856 8.289 1.00 89.12 189 ALA A O 1
ATOM 1462 N N . LYS A 1 190 ? 34.445 -8.720 7.384 1.00 88.88 190 LYS A N 1
ATOM 1463 C CA . LYS A 1 190 ? 35.671 -9.552 7.341 1.00 88.88 190 LYS A CA 1
ATOM 1464 C C . LYS A 1 190 ? 36.350 -9.663 8.722 1.00 88.88 190 LYS A C 1
ATOM 1466 O O . LYS A 1 190 ? 37.493 -9.231 8.886 1.00 88.88 190 LYS A O 1
ATOM 1471 N N . GLU A 1 191 ? 35.647 -10.200 9.720 1.00 87.12 191 GLU A N 1
ATOM 1472 C CA . GLU A 1 191 ? 36.118 -10.330 11.115 1.00 87.12 191 GLU A CA 1
ATOM 1473 C C . GLU A 1 191 ? 36.566 -8.985 11.729 1.00 87.12 191 GLU A C 1
ATOM 1475 O O . GLU A 1 191 ? 37.558 -8.901 12.452 1.00 87.12 191 GLU A O 1
ATOM 1480 N N . GLY A 1 192 ? 35.882 -7.892 11.377 1.00 89.12 192 GLY A N 1
ATOM 1481 C CA . GLY A 1 192 ? 36.220 -6.532 11.811 1.00 89.12 192 GLY A CA 1
ATOM 1482 C C . GLY A 1 192 ? 37.392 -5.871 11.089 1.00 89.12 192 GLY A C 1
ATOM 1483 O O . GLY A 1 192 ? 37.587 -4.661 11.222 1.00 89.12 192 GLY A O 1
ATOM 1484 N N . THR A 1 193 ? 38.154 -6.608 10.275 1.00 88.25 193 THR A N 1
ATOM 1485 C CA . THR A 1 193 ? 39.320 -6.056 9.557 1.00 88.25 193 THR A CA 1
ATOM 1486 C C . THR A 1 193 ? 38.941 -5.019 8.497 1.00 88.25 193 THR A C 1
ATOM 1488 O O . THR A 1 193 ? 39.796 -4.221 8.098 1.00 88.25 193 THR A O 1
ATOM 1491 N N . ARG A 1 194 ? 37.668 -5.013 8.067 1.00 91.69 194 ARG A N 1
ATOM 1492 C CA . ARG A 1 194 ? 37.059 -4.049 7.137 1.00 91.69 194 ARG A CA 1
ATOM 1493 C C . ARG A 1 194 ? 35.823 -3.345 7.694 1.00 91.69 194 ARG A C 1
ATOM 1495 O O . ARG A 1 194 ? 35.070 -2.760 6.921 1.00 91.69 194 ARG A O 1
ATOM 1502 N N . PHE A 1 195 ? 35.608 -3.392 9.007 1.00 95.75 195 PHE A N 1
ATOM 1503 C CA . PHE A 1 195 ? 34.594 -2.555 9.641 1.00 95.75 195 PHE A CA 1
ATOM 1504 C C . PHE A 1 195 ? 35.087 -1.098 9.665 1.00 95.75 195 PHE A C 1
ATOM 1506 O O . PHE A 1 195 ? 36.200 -0.888 10.154 1.00 95.75 195 PHE A O 1
ATOM 1513 N N . PRO A 1 196 ? 34.304 -0.112 9.189 1.00 96.56 196 PRO A N 1
ATOM 1514 C CA . PRO A 1 196 ? 34.642 1.301 9.329 1.00 96.56 196 PRO A CA 1
ATOM 1515 C C . PRO A 1 196 ? 34.724 1.667 10.813 1.00 96.56 196 PRO A C 1
ATOM 1517 O O . PRO A 1 196 ? 33.755 1.506 11.558 1.00 96.56 196 PRO A O 1
ATOM 1520 N N . GLN A 1 197 ? 35.900 2.081 11.272 1.00 95.94 197 GLN A N 1
ATOM 1521 C CA . GLN A 1 197 ? 36.241 2.109 12.694 1.00 95.94 197 GLN A CA 1
ATOM 1522 C C . GLN A 1 197 ? 37.096 3.304 13.121 1.00 95.94 197 GLN A C 1
ATOM 1524 O O . GLN A 1 197 ? 37.231 3.534 14.319 1.00 95.94 197 GLN A O 1
ATOM 1529 N N . THR A 1 198 ? 37.679 4.061 12.194 1.00 96.88 198 THR A N 1
ATOM 1530 C CA . THR A 1 198 ? 38.591 5.170 12.516 1.00 96.88 198 THR A CA 1
ATOM 1531 C C . THR A 1 198 ? 37.918 6.550 12.364 1.00 96.88 198 THR A C 1
ATOM 1533 O O . THR A 1 198 ? 36.926 6.679 11.640 1.00 96.88 198 THR A O 1
ATOM 1536 N N . PRO A 1 199 ? 38.399 7.606 13.062 1.00 97.62 199 PRO A N 1
ATOM 1537 C CA . PRO A 1 199 ? 37.774 8.924 13.064 1.00 97.62 199 PRO A CA 1
ATOM 1538 C C . PRO A 1 199 ? 37.510 9.444 11.657 1.00 97.62 199 PRO A C 1
ATOM 1540 O O . PRO A 1 199 ? 38.403 9.418 10.808 1.00 97.62 199 PRO A O 1
ATOM 1543 N N . SER A 1 200 ? 36.299 9.949 11.447 1.00 96.62 200 SER A N 1
ATOM 1544 C CA . SER A 1 200 ? 35.756 10.277 10.134 1.00 96.62 200 SER A CA 1
ATOM 1545 C C . SER A 1 200 ? 35.169 11.688 10.073 1.00 96.62 200 SER A C 1
ATOM 1547 O O . SER A 1 200 ? 34.618 12.208 11.048 1.00 96.62 200 SER A O 1
ATOM 1549 N N . GLN A 1 201 ? 35.289 12.303 8.901 1.00 95.19 201 GLN A N 1
ATOM 1550 C CA . GLN A 1 201 ? 34.640 13.554 8.524 1.00 95.19 201 GLN A CA 1
ATOM 1551 C C . GLN A 1 201 ? 33.295 13.247 7.850 1.00 95.19 201 GLN A C 1
ATOM 1553 O O . GLN A 1 201 ? 33.200 12.291 7.082 1.00 95.19 201 GLN A O 1
ATOM 1558 N N . ILE A 1 202 ? 32.265 14.059 8.103 1.00 96.56 202 ILE A N 1
ATOM 1559 C CA . ILE A 1 202 ? 30.963 13.944 7.435 1.00 96.56 202 ILE A CA 1
ATOM 1560 C C . ILE A 1 202 ? 31.004 14.810 6.174 1.00 96.56 202 ILE A C 1
ATOM 1562 O O . ILE A 1 202 ? 31.270 16.008 6.267 1.00 96.56 202 ILE A O 1
ATOM 1566 N N . LYS A 1 203 ? 30.716 14.226 5.013 1.00 95.75 203 LYS A N 1
ATOM 1567 C CA . LYS A 1 203 ? 30.606 14.884 3.705 1.00 95.75 203 LYS A CA 1
ATOM 1568 C C . LYS A 1 203 ? 29.173 14.712 3.197 1.00 95.75 203 LYS A C 1
ATOM 1570 O O . LYS A 1 203 ? 28.656 13.598 3.205 1.00 95.75 203 LYS A O 1
ATOM 1575 N N . ILE A 1 204 ? 28.525 15.784 2.750 1.00 96.62 204 ILE A N 1
ATOM 1576 C CA . ILE A 1 204 ? 27.211 15.717 2.087 1.00 96.62 204 ILE A CA 1
ATOM 1577 C C . ILE A 1 204 ? 27.304 16.442 0.748 1.00 96.62 204 ILE A C 1
ATOM 1579 O O . ILE A 1 204 ? 27.910 17.514 0.680 1.00 96.62 204 ILE A O 1
ATOM 1583 N N . GLY A 1 205 ? 26.756 15.858 -0.317 1.00 95.69 205 GLY A N 1
ATOM 1584 C CA . GLY A 1 205 ? 26.979 16.372 -1.665 1.00 95.69 205 GLY A CA 1
ATOM 1585 C C . GLY A 1 205 ? 26.129 15.741 -2.760 1.00 95.69 205 GLY A C 1
ATOM 1586 O O . GLY A 1 205 ? 25.486 14.707 -2.576 1.00 95.69 205 GLY A O 1
ATOM 1587 N N . THR A 1 206 ? 26.153 16.366 -3.931 1.00 95.62 206 THR A N 1
ATOM 1588 C CA . THR A 1 206 ? 25.455 15.902 -5.137 1.00 95.62 206 THR A CA 1
ATOM 1589 C C . THR A 1 206 ? 26.439 15.906 -6.297 1.00 95.62 206 THR A C 1
ATOM 1591 O O . THR A 1 206 ? 27.149 16.891 -6.475 1.00 95.62 206 THR A O 1
ATOM 1594 N N . TRP A 1 207 ? 26.521 14.820 -7.065 1.00 93.44 207 TRP A N 1
ATOM 1595 C CA . TRP A 1 207 ? 27.560 14.607 -8.080 1.00 93.44 207 TRP A CA 1
ATOM 1596 C C . TRP A 1 207 ? 27.033 13.867 -9.319 1.00 93.44 207 TRP A C 1
ATOM 1598 O O . TRP A 1 207 ? 25.932 13.319 -9.310 1.00 93.44 207 TRP A O 1
ATOM 1608 N N . VAL A 1 208 ? 27.804 13.876 -10.413 1.00 93.81 208 VAL A N 1
ATOM 1609 C CA . VAL A 1 208 ? 27.456 13.178 -11.665 1.00 93.81 208 VAL A CA 1
ATOM 1610 C C . VAL A 1 208 ? 28.276 11.899 -11.810 1.00 93.81 208 VAL A C 1
ATOM 1612 O O . VAL A 1 208 ? 29.489 11.951 -12.005 1.00 93.81 208 VAL A O 1
ATOM 1615 N N . ALA A 1 209 ? 27.597 10.757 -11.778 1.00 90.12 209 ALA A N 1
ATOM 1616 C CA . ALA A 1 209 ? 28.144 9.435 -12.065 1.00 90.12 209 ALA A CA 1
ATOM 1617 C C . ALA A 1 209 ? 28.023 9.064 -13.552 1.00 90.12 209 ALA A C 1
ATOM 1619 O O . ALA A 1 209 ? 28.953 8.504 -14.137 1.00 90.12 209 ALA A O 1
ATOM 1620 N N . GLY A 1 210 ? 26.896 9.401 -14.180 1.00 90.06 210 GLY A N 1
ATOM 1621 C CA . GLY A 1 210 ? 26.582 9.026 -15.557 1.00 90.06 210 GLY A CA 1
ATOM 1622 C C . GLY A 1 210 ? 27.191 9.963 -16.594 1.00 90.06 210 GLY A C 1
ATOM 1623 O O . GLY A 1 210 ? 26.502 10.847 -17.098 1.00 90.06 210 GLY A O 1
ATOM 1624 N N . TYR A 1 211 ? 28.462 9.774 -16.953 1.00 89.94 211 TYR A N 1
ATOM 1625 C CA . TYR A 1 211 ? 29.106 10.564 -18.010 1.00 89.94 211 TYR A CA 1
ATOM 1626 C C . TYR A 1 211 ? 30.119 9.768 -18.842 1.00 89.94 211 TYR A C 1
ATOM 1628 O O . TYR A 1 211 ? 30.752 8.829 -18.360 1.00 89.94 211 TYR A O 1
ATOM 1636 N N . GLU A 1 212 ? 30.283 10.164 -20.107 1.00 85.75 212 GLU A N 1
ATOM 1637 C CA . GLU A 1 212 ? 31.214 9.525 -21.041 1.00 85.75 212 GLU A CA 1
ATOM 1638 C C . GLU A 1 212 ? 32.661 9.636 -20.537 1.00 85.75 212 GLU A C 1
ATOM 1640 O O . GLU A 1 212 ? 33.161 10.728 -20.266 1.00 85.75 212 GLU A O 1
ATOM 1645 N N . GLY A 1 213 ? 33.341 8.495 -20.411 1.00 82.75 213 GLY A N 1
ATOM 1646 C CA . GLY A 1 213 ? 34.699 8.417 -19.867 1.00 82.75 213 GLY A CA 1
ATOM 1647 C C . GLY A 1 213 ? 34.784 8.140 -18.361 1.00 82.75 213 GLY A C 1
ATOM 1648 O O . GLY A 1 213 ? 35.897 8.009 -17.850 1.00 82.75 213 GLY A O 1
ATOM 1649 N N . ASN A 1 214 ? 33.659 7.997 -17.648 1.00 82.94 214 ASN A N 1
ATOM 1650 C CA . ASN A 1 214 ? 33.658 7.327 -16.343 1.00 82.94 214 ASN A CA 1
ATOM 1651 C C . ASN A 1 214 ? 33.789 5.795 -16.509 1.00 82.94 214 ASN A C 1
ATOM 1653 O O . ASN A 1 214 ? 33.677 5.254 -17.611 1.00 82.94 214 ASN A O 1
ATOM 1657 N N . ASN A 1 215 ? 34.018 5.073 -15.412 1.00 80.38 215 ASN A N 1
ATOM 1658 C CA . ASN A 1 215 ? 34.008 3.611 -15.399 1.00 80.38 215 ASN A CA 1
ATOM 1659 C C . ASN A 1 215 ? 32.606 3.089 -15.745 1.00 80.38 215 ASN A C 1
ATOM 1661 O O . ASN A 1 215 ? 31.637 3.490 -15.105 1.00 80.38 215 ASN A O 1
ATOM 1665 N N . GLN A 1 216 ? 32.506 2.169 -16.713 1.00 76.00 216 GLN A N 1
ATOM 1666 C CA . GLN A 1 216 ? 31.222 1.744 -17.289 1.00 76.00 216 GLN A CA 1
ATOM 1667 C C . GLN A 1 216 ? 30.195 1.317 -16.231 1.00 76.00 216 GLN A C 1
ATOM 1669 O O . GLN A 1 216 ? 29.097 1.853 -16.208 1.00 76.00 216 GLN A O 1
ATOM 1674 N N . GLY A 1 217 ? 30.576 0.455 -15.284 1.00 70.75 217 GLY A N 1
ATOM 1675 C CA . GLY A 1 217 ? 29.648 0.018 -14.239 1.00 70.75 217 GLY A CA 1
ATOM 1676 C C . GLY A 1 217 ? 29.154 1.137 -13.312 1.00 70.75 217 GLY A C 1
ATOM 1677 O O . GLY A 1 217 ? 28.028 1.054 -12.839 1.00 70.75 217 GLY A O 1
ATOM 1678 N N . THR A 1 218 ? 29.923 2.219 -13.111 1.00 76.94 218 THR A N 1
ATOM 1679 C CA . THR A 1 218 ? 29.443 3.408 -12.378 1.00 76.94 218 THR A CA 1
ATOM 1680 C C . THR A 1 218 ? 28.338 4.123 -13.159 1.00 76.94 218 THR A C 1
ATOM 1682 O O . THR A 1 218 ? 27.388 4.628 -12.565 1.00 76.94 218 THR A O 1
ATOM 1685 N N . ILE A 1 219 ? 28.442 4.148 -14.492 1.00 78.06 219 ILE A N 1
ATOM 1686 C CA . ILE A 1 219 ? 27.405 4.681 -15.384 1.00 78.06 219 ILE A CA 1
ATOM 1687 C C . ILE A 1 219 ? 26.170 3.770 -15.325 1.00 78.06 219 ILE A C 1
ATOM 1689 O O . ILE A 1 219 ? 25.061 4.264 -15.142 1.00 78.06 219 ILE A O 1
ATOM 1693 N N . ASP A 1 220 ? 26.364 2.450 -15.410 1.00 71.25 220 ASP A N 1
ATOM 1694 C CA . ASP A 1 220 ? 25.288 1.450 -15.368 1.00 71.25 220 ASP A CA 1
ATOM 1695 C C . ASP A 1 220 ? 24.527 1.485 -14.026 1.00 71.25 220 ASP A C 1
ATOM 1697 O O . ASP A 1 220 ? 23.298 1.523 -14.005 1.00 71.25 220 ASP A O 1
ATOM 1701 N N . TRP A 1 221 ? 25.252 1.545 -12.901 1.00 82.00 221 TRP A N 1
ATOM 1702 C CA . TRP A 1 221 ? 24.714 1.685 -11.540 1.00 82.00 221 TRP A CA 1
ATOM 1703 C C . TRP A 1 221 ? 23.886 2.959 -11.361 1.00 82.00 221 TRP A C 1
ATOM 1705 O O . TRP A 1 221 ? 22.823 2.926 -10.743 1.00 82.00 221 TRP A O 1
ATOM 1715 N N . ALA A 1 222 ? 24.337 4.071 -11.944 1.00 81.69 222 ALA A N 1
ATOM 1716 C CA . ALA A 1 222 ? 23.615 5.337 -11.916 1.00 81.69 222 ALA A CA 1
ATOM 1717 C C . ALA A 1 222 ? 22.441 5.402 -12.925 1.00 81.69 222 ALA A C 1
ATOM 1719 O O . ALA A 1 222 ? 21.805 6.450 -13.076 1.00 81.69 222 ALA A O 1
ATOM 1720 N N . GLY A 1 223 ? 22.139 4.293 -13.612 1.00 77.12 223 GLY A N 1
ATOM 1721 C CA . GLY A 1 223 ? 21.026 4.151 -14.555 1.00 77.12 223 GLY A CA 1
ATOM 1722 C C . GLY A 1 223 ? 21.315 4.629 -15.982 1.00 77.12 223 GLY A C 1
ATOM 1723 O O . GLY A 1 223 ? 20.385 4.710 -16.785 1.00 77.12 223 GLY A O 1
ATOM 1724 N N . GLY A 1 224 ? 22.565 4.967 -16.309 1.00 82.25 224 GLY A N 1
ATOM 1725 C CA . GLY A 1 224 ? 22.989 5.481 -17.614 1.00 82.25 224 GLY A CA 1
ATOM 1726 C C . GLY A 1 224 ? 23.594 6.890 -17.572 1.00 82.25 224 GLY A C 1
ATOM 1727 O O . GLY A 1 224 ? 23.900 7.441 -16.517 1.00 82.25 224 GLY A O 1
ATOM 1728 N N . ILE A 1 225 ? 23.782 7.479 -18.757 1.00 92.75 225 ILE A N 1
ATOM 1729 C CA . ILE A 1 225 ? 24.344 8.827 -18.946 1.00 92.75 225 ILE A CA 1
ATOM 1730 C C . ILE A 1 225 ? 23.323 9.914 -18.565 1.00 92.75 225 ILE A C 1
ATOM 1732 O O . ILE A 1 225 ? 22.148 9.837 -18.929 1.00 92.75 225 ILE A O 1
ATOM 1736 N N . THR A 1 226 ? 23.781 10.971 -17.891 1.00 93.62 226 THR A N 1
ATOM 1737 C CA . THR A 1 226 ? 22.967 12.142 -17.544 1.00 93.62 226 THR A CA 1
ATOM 1738 C C . THR A 1 226 ? 22.629 12.987 -18.770 1.00 93.62 226 THR A C 1
ATOM 1740 O O . THR A 1 226 ? 23.477 13.650 -19.367 1.00 93.62 226 THR A O 1
ATOM 1743 N N . ASP A 1 227 ? 21.340 13.038 -19.103 1.00 92.31 227 ASP A N 1
ATOM 1744 C CA . ASP A 1 227 ? 20.795 13.970 -20.089 1.00 92.31 227 ASP A CA 1
ATOM 1745 C C . ASP A 1 227 ? 20.559 15.347 -19.452 1.00 92.31 227 ASP A C 1
ATOM 1747 O O . ASP A 1 227 ? 19.465 15.653 -18.976 1.00 92.31 227 ASP A O 1
ATOM 1751 N N . PHE A 1 228 ? 21.589 16.197 -19.460 1.00 94.25 228 PHE A N 1
ATOM 1752 C CA . PHE A 1 228 ? 21.549 17.551 -18.887 1.00 94.25 228 PHE A CA 1
ATOM 1753 C C . PHE A 1 228 ? 20.439 18.459 -19.454 1.00 94.25 228 PHE A C 1
ATOM 1755 O O . PHE A 1 228 ? 20.102 19.460 -18.828 1.00 94.25 228 PHE A O 1
ATOM 1762 N N . LYS A 1 229 ? 19.795 18.107 -20.579 1.00 93.62 229 LYS A N 1
ATOM 1763 C CA . LYS A 1 229 ? 18.611 18.829 -21.092 1.00 93.62 229 LYS A CA 1
ATOM 1764 C C . LYS A 1 229 ? 17.378 18.668 -20.194 1.00 93.62 229 LYS A C 1
ATOM 1766 O O . LYS A 1 229 ? 16.434 19.439 -20.328 1.00 93.62 229 LYS A O 1
ATOM 1771 N N . LYS A 1 230 ? 17.381 17.661 -19.312 1.00 89.69 230 LYS A N 1
ATOM 1772 C CA . LYS A 1 230 ? 16.372 17.427 -18.266 1.00 89.69 230 LYS A CA 1
ATOM 1773 C C . LYS A 1 230 ? 16.731 18.098 -16.935 1.00 89.69 230 LYS A C 1
ATOM 1775 O O . LYS A 1 230 ? 15.943 18.015 -15.998 1.00 89.69 230 LYS A O 1
ATOM 1780 N N . GLY A 1 231 ? 17.902 18.734 -16.852 1.00 89.38 231 GLY A N 1
ATOM 1781 C CA . GLY A 1 231 ? 18.276 19.575 -15.722 1.00 89.38 231 GLY A CA 1
ATOM 1782 C C . GLY A 1 231 ? 17.462 20.880 -15.691 1.00 89.38 231 GLY A C 1
ATOM 1783 O O . GLY A 1 231 ? 16.742 21.194 -16.643 1.00 89.38 231 GLY A O 1
ATOM 1784 N N . PRO A 1 232 ? 17.576 21.676 -14.618 1.00 93.62 232 PRO A N 1
ATOM 1785 C CA . PRO A 1 232 ? 18.466 21.485 -13.473 1.00 93.62 232 PRO A CA 1
ATOM 1786 C C . PRO A 1 232 ? 18.028 20.354 -12.538 1.00 93.62 232 PRO A C 1
ATOM 1788 O O . PRO A 1 232 ? 16.840 20.168 -12.281 1.00 93.62 232 PRO A O 1
ATOM 1791 N N . PHE A 1 233 ? 19.004 19.657 -11.966 1.00 97.06 233 PHE A N 1
ATOM 1792 C CA . PHE A 1 233 ? 18.791 18.623 -10.958 1.00 97.06 233 PHE A CA 1
ATOM 1793 C C . PHE A 1 233 ? 19.119 19.206 -9.576 1.00 97.06 233 PHE A C 1
ATOM 1795 O O . PHE A 1 233 ? 20.267 19.560 -9.313 1.00 97.06 233 PHE A O 1
ATOM 1802 N N . ASP A 1 234 ? 18.109 19.364 -8.718 1.00 97.62 234 ASP A N 1
ATOM 1803 C CA . ASP A 1 234 ? 18.224 20.003 -7.398 1.00 97.62 234 ASP A CA 1
ATOM 1804 C C . ASP A 1 234 ? 18.026 18.973 -6.270 1.00 97.62 234 ASP A C 1
ATOM 1806 O O . ASP A 1 234 ? 16.912 18.488 -6.071 1.00 97.62 234 ASP A O 1
ATOM 1810 N N . ALA A 1 235 ? 19.078 18.685 -5.498 1.00 98.12 235 ALA A N 1
ATOM 1811 C CA . ALA A 1 235 ? 18.967 18.052 -4.181 1.00 98.12 235 ALA A CA 1
ATOM 1812 C C . ALA A 1 235 ? 18.757 19.123 -3.101 1.00 98.12 235 ALA A C 1
ATOM 1814 O O . ALA A 1 235 ? 19.176 20.273 -3.265 1.00 98.12 235 ALA A O 1
ATOM 1815 N N . TYR A 1 236 ? 18.162 18.752 -1.967 1.00 98.50 236 TYR A N 1
ATOM 1816 C CA . TYR A 1 236 ? 17.926 19.664 -0.847 1.00 98.50 236 TYR A CA 1
ATOM 1817 C C . TYR A 1 236 ? 18.297 19.026 0.494 1.00 98.50 236 TYR A C 1
ATOM 1819 O O . TYR A 1 236 ? 17.726 18.009 0.883 1.00 98.50 236 TYR A O 1
ATOM 1827 N N . TYR A 1 237 ? 19.186 19.672 1.246 1.00 98.44 237 TYR A N 1
ATOM 1828 C CA . TYR A 1 237 ? 19.541 19.311 2.619 1.00 98.44 237 TYR A CA 1
ATOM 1829 C C . TYR A 1 237 ? 18.889 20.296 3.590 1.00 98.44 237 TYR A C 1
ATOM 1831 O O . TYR A 1 237 ? 19.285 21.458 3.689 1.00 98.44 237 TYR A O 1
ATOM 1839 N N . LYS A 1 238 ? 17.871 19.838 4.319 1.00 98.38 238 LYS A N 1
ATOM 1840 C CA . LYS A 1 238 ? 17.062 20.681 5.205 1.00 98.38 238 LYS A CA 1
ATOM 1841 C C . LYS A 1 238 ? 17.729 20.911 6.556 1.00 98.38 238 LYS A C 1
ATOM 1843 O O . LYS A 1 238 ? 17.824 22.047 7.010 1.00 98.38 238 LYS A O 1
ATOM 1848 N N . SER A 1 239 ? 18.235 19.849 7.175 1.00 98.25 239 SER A N 1
ATOM 1849 C CA . SER A 1 239 ? 18.933 19.918 8.462 1.00 98.25 239 SER A CA 1
ATOM 1850 C C . SER A 1 239 ? 19.922 18.769 8.634 1.00 98.25 239 SER A C 1
ATOM 1852 O O . SER A 1 239 ? 19.700 17.680 8.105 1.00 98.25 239 SER A O 1
ATOM 1854 N N . VAL A 1 240 ? 20.979 19.000 9.413 1.00 98.44 240 VAL A N 1
ATOM 1855 C CA . VAL A 1 240 ? 22.007 18.006 9.755 1.00 98.44 240 VAL A CA 1
ATOM 1856 C C . VAL A 1 240 ? 22.331 18.101 11.239 1.00 98.44 240 VAL A C 1
ATOM 1858 O O . VAL A 1 240 ? 22.695 19.163 11.742 1.00 98.44 240 VAL A O 1
ATOM 1861 N N . THR A 1 241 ? 22.229 16.977 11.937 1.00 98.44 241 THR A N 1
ATOM 1862 C CA . THR A 1 241 ? 22.580 16.836 13.351 1.00 98.44 241 THR A CA 1
ATOM 1863 C C . THR A 1 241 ? 23.686 15.798 13.504 1.00 98.44 241 THR A C 1
ATOM 1865 O O . THR A 1 241 ? 23.583 14.711 12.943 1.00 98.44 241 THR A O 1
ATOM 1868 N N . VAL A 1 242 ? 24.731 16.109 14.276 1.00 98.44 242 VAL A N 1
ATOM 1869 C CA . VAL A 1 242 ? 25.853 15.185 14.530 1.00 98.44 242 VAL A CA 1
ATOM 1870 C C . VAL A 1 242 ? 26.201 15.168 16.013 1.00 98.44 242 VAL A C 1
ATOM 1872 O O . VAL A 1 242 ? 26.417 16.224 16.611 1.00 98.44 242 VAL A O 1
ATOM 1875 N N . THR A 1 243 ? 26.290 13.968 16.584 1.00 98.06 243 THR A N 1
ATOM 1876 C CA . THR A 1 243 ? 26.754 13.703 17.953 1.00 98.06 243 THR A CA 1
ATOM 1877 C C . THR A 1 243 ? 27.957 12.762 17.899 1.00 98.06 243 THR A C 1
ATOM 1879 O O . THR A 1 243 ? 27.824 11.642 17.415 1.00 98.06 243 THR A O 1
ATOM 1882 N N . ASP A 1 244 ? 29.112 13.203 18.394 1.00 98.25 244 ASP A N 1
ATOM 1883 C CA . ASP A 1 244 ? 30.356 12.419 18.459 1.00 98.25 244 ASP A CA 1
ATOM 1884 C C . ASP A 1 244 ? 30.377 11.536 19.716 1.00 98.25 244 ASP A C 1
ATOM 1886 O O . ASP A 1 244 ? 29.995 11.998 20.794 1.00 98.25 244 ASP A O 1
ATOM 1890 N N . TYR A 1 245 ? 30.814 10.279 19.603 1.00 98.06 245 TYR A N 1
ATOM 1891 C CA . TYR A 1 245 ? 30.975 9.357 20.741 1.00 98.06 245 TYR A CA 1
ATOM 1892 C C . TYR A 1 245 ? 32.439 9.188 21.181 1.00 98.06 245 TYR A C 1
ATOM 1894 O O . TYR A 1 245 ? 32.707 8.505 22.171 1.00 98.06 245 TYR A O 1
ATOM 1902 N N . ALA A 1 246 ? 33.388 9.842 20.503 1.00 96.19 246 ALA A N 1
ATOM 1903 C CA . ALA A 1 246 ? 34.797 9.944 20.888 1.00 96.19 246 ALA A CA 1
ATOM 1904 C C . ALA A 1 246 ? 35.494 8.614 21.245 1.00 96.19 246 ALA A C 1
ATOM 1906 O O . ALA A 1 246 ? 36.269 8.542 22.200 1.00 96.19 246 ALA A O 1
ATOM 1907 N N . GLY A 1 247 ? 35.223 7.556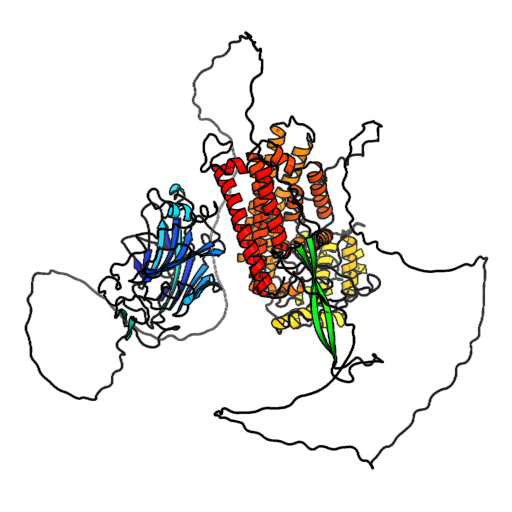 20.479 1.00 92.62 247 GLY A N 1
ATOM 1908 C CA . GLY A 1 247 ? 35.765 6.206 20.668 1.00 92.62 247 GLY A CA 1
ATOM 1909 C C . GLY A 1 247 ? 34.934 5.305 21.591 1.00 92.62 247 GLY A C 1
ATOM 1910 O O . GLY A 1 247 ? 35.287 4.139 21.771 1.00 92.62 247 GLY A O 1
ATOM 1911 N N . GLY A 1 248 ? 33.843 5.816 22.169 1.00 92.00 248 GLY A N 1
ATOM 1912 C CA . GLY A 1 248 ? 32.858 5.050 22.937 1.00 92.00 248 GLY A CA 1
ATOM 1913 C C . GLY A 1 248 ? 31.600 4.687 22.137 1.00 92.00 248 GLY A C 1
ATOM 1914 O O . GLY A 1 248 ? 31.538 4.850 20.923 1.00 92.00 248 GLY A O 1
ATOM 1915 N N . ASP A 1 249 ? 30.568 4.229 22.852 1.00 87.75 249 ASP A N 1
ATOM 1916 C CA . ASP A 1 249 ? 29.231 3.946 22.300 1.00 87.75 249 ASP A CA 1
ATOM 1917 C C . ASP A 1 249 ? 28.178 5.001 22.733 1.00 87.75 249 ASP A C 1
ATOM 1919 O O . ASP A 1 249 ? 26.977 4.748 22.679 1.00 87.75 249 ASP A O 1
ATOM 1923 N N . SER A 1 250 ? 28.616 6.161 23.238 1.00 91.06 250 SER A N 1
ATOM 1924 C CA . SER A 1 250 ? 27.757 7.281 23.654 1.00 91.06 250 SER A CA 1
ATOM 1925 C C . SER A 1 250 ? 28.555 8.586 23.762 1.00 91.06 250 SER A C 1
ATOM 1927 O O . SER A 1 250 ? 29.770 8.545 23.942 1.00 91.06 250 SER A O 1
ATOM 1929 N N . ALA A 1 251 ? 27.880 9.740 23.733 1.00 93.44 251 ALA A N 1
ATOM 1930 C CA . ALA A 1 251 ? 28.529 11.053 23.778 1.00 93.44 251 ALA A CA 1
ATOM 1931 C C . ALA A 1 251 ? 29.394 11.271 25.045 1.00 93.44 251 ALA A C 1
ATOM 1933 O O . ALA A 1 251 ? 28.942 10.949 26.151 1.00 93.44 251 ALA A O 1
ATOM 1934 N N . PRO A 1 252 ? 30.609 11.843 24.927 1.00 92.62 252 PRO A N 1
ATOM 1935 C CA . PRO A 1 252 ? 31.483 12.086 26.070 1.00 92.62 252 PRO A CA 1
ATOM 1936 C C . PRO A 1 252 ? 30.973 13.249 26.934 1.00 92.62 252 PRO A C 1
ATOM 1938 O O . PRO A 1 252 ? 30.467 14.251 26.431 1.00 92.62 252 PRO A O 1
ATOM 1941 N N . SER A 1 253 ? 31.170 13.157 28.250 1.00 88.19 253 SER A N 1
ATOM 1942 C CA . SER A 1 253 ? 30.945 14.276 29.177 1.00 88.19 253 SER A CA 1
ATOM 1943 C C . SER A 1 253 ? 32.100 15.288 29.166 1.00 88.19 253 SER A C 1
ATOM 1945 O O . SER A 1 253 ? 31.893 16.488 29.353 1.00 88.19 253 SER A O 1
ATOM 1947 N N . GLU A 1 254 ? 33.323 14.815 28.924 1.00 89.56 254 GLU A N 1
ATOM 1948 C CA . GLU A 1 254 ? 34.544 15.620 28.880 1.00 89.56 254 GLU A CA 1
ATOM 1949 C C . GLU A 1 254 ? 34.765 16.286 27.514 1.00 89.56 254 GLU A C 1
ATOM 1951 O O . GLU A 1 254 ? 34.382 15.764 26.468 1.00 89.56 254 GLU A O 1
ATOM 1956 N N . SER A 1 255 ? 35.454 17.430 27.515 1.00 93.00 255 SER A N 1
ATOM 1957 C CA . SER A 1 255 ? 35.906 18.084 26.283 1.00 93.00 255 SER A CA 1
ATOM 1958 C C . SER A 1 255 ? 36.981 17.242 25.592 1.00 93.00 255 SER A C 1
ATOM 1960 O O . SER A 1 255 ? 37.965 16.854 26.227 1.00 93.00 255 SER A O 1
ATOM 1962 N N . ILE A 1 256 ? 36.829 16.999 24.290 1.00 96.88 256 ILE A N 1
ATOM 1963 C CA . ILE A 1 256 ? 37.792 16.273 23.451 1.00 96.88 256 ILE A CA 1
ATOM 1964 C C . ILE A 1 256 ? 38.376 17.251 22.427 1.00 96.88 256 ILE A C 1
ATOM 1966 O O . ILE A 1 256 ? 37.647 18.053 21.845 1.00 96.88 256 ILE A O 1
ATOM 1970 N N . LYS A 1 257 ? 39.697 17.215 22.233 1.00 96.50 257 LYS A N 1
ATOM 1971 C CA . LYS A 1 257 ? 40.438 18.118 21.340 1.00 96.50 257 LYS A CA 1
ATOM 1972 C C . LYS A 1 257 ? 40.633 17.508 19.957 1.00 96.50 257 LYS A C 1
ATOM 1974 O O . LYS A 1 257 ? 40.360 18.156 18.949 1.00 96.50 257 LYS A O 1
ATOM 1979 N N . GLU A 1 258 ? 41.153 16.286 19.914 1.00 97.25 258 GLU A N 1
ATOM 1980 C CA . GLU A 1 258 ? 41.637 15.650 18.687 1.00 97.25 258 GLU A CA 1
ATOM 1981 C C . GLU A 1 258 ? 41.846 14.138 18.858 1.00 97.25 258 GLU A C 1
ATOM 1983 O O . GLU A 1 258 ? 42.035 13.640 19.972 1.00 97.25 258 GLU A O 1
ATOM 1988 N N . TYR A 1 259 ? 41.842 13.420 17.737 1.00 97.44 259 TYR A N 1
ATOM 1989 C CA . TYR A 1 259 ? 42.094 11.985 17.650 1.00 97.44 259 TYR A CA 1
ATOM 1990 C C . TYR A 1 259 ? 43.449 11.729 16.984 1.00 97.44 259 TYR A C 1
ATOM 1992 O O . TYR A 1 259 ? 43.699 12.190 15.869 1.00 97.44 259 TYR A O 1
ATOM 2000 N N . GLN A 1 260 ? 44.334 11.000 17.664 1.00 96.06 260 GLN A N 1
ATOM 2001 C CA . GLN A 1 260 ? 45.697 10.726 17.205 1.00 96.06 260 GLN A CA 1
ATOM 2002 C C . GLN A 1 260 ? 45.909 9.224 16.986 1.00 96.06 260 GLN A C 1
ATOM 2004 O O . GLN A 1 260 ? 45.899 8.453 17.940 1.00 96.06 260 GLN A O 1
ATOM 2009 N N . TYR A 1 261 ? 46.174 8.820 15.744 1.00 93.62 261 TYR A N 1
ATOM 2010 C CA . TYR A 1 261 ? 46.703 7.489 15.431 1.00 93.62 261 TYR A CA 1
ATOM 2011 C C . TYR A 1 261 ? 48.078 7.321 16.101 1.00 93.62 261 TYR A C 1
ATOM 2013 O O . TYR A 1 261 ? 48.938 8.192 15.947 1.00 93.62 261 TYR A O 1
ATOM 2021 N N . THR A 1 262 ? 48.299 6.235 16.851 1.00 93.56 262 THR A N 1
ATOM 2022 C CA . THR A 1 262 ? 49.602 5.959 17.496 1.00 93.56 262 THR A CA 1
ATOM 2023 C C . THR A 1 262 ? 50.440 4.899 16.780 1.00 93.56 262 THR A C 1
ATOM 2025 O O . THR A 1 262 ? 51.591 4.689 17.153 1.00 93.56 262 THR A O 1
ATOM 2028 N N . ASP A 1 263 ? 49.889 4.234 15.764 1.00 93.31 263 ASP A N 1
ATOM 2029 C CA . ASP A 1 263 ? 50.597 3.294 14.890 1.00 93.31 263 ASP A CA 1
ATOM 2030 C C . ASP A 1 263 ? 50.052 3.336 13.446 1.00 93.31 263 ASP A C 1
ATOM 2032 O O . ASP A 1 263 ? 49.222 4.179 13.107 1.00 93.31 263 ASP A O 1
ATOM 2036 N N . ARG A 1 264 ? 50.530 2.424 12.585 1.00 93.75 264 ARG A N 1
ATOM 2037 C CA . ARG A 1 264 ? 50.105 2.295 11.175 1.00 93.75 264 ARG A CA 1
ATOM 2038 C C . ARG A 1 264 ? 49.035 1.225 10.924 1.00 93.75 264 ARG A C 1
ATOM 2040 O O . ARG A 1 264 ? 48.814 0.851 9.776 1.00 93.75 264 ARG A O 1
ATOM 2047 N N . SER A 1 265 ? 48.401 0.678 11.960 1.00 92.50 265 SER A N 1
ATOM 2048 C CA . SER A 1 265 ? 47.472 -0.456 11.810 1.00 92.50 265 SER A CA 1
ATOM 2049 C C . SER A 1 265 ? 46.107 -0.068 11.226 1.00 92.50 265 SER A C 1
ATOM 2051 O O . SER A 1 265 ? 45.388 -0.926 10.700 1.00 92.50 265 SER A O 1
ATOM 2053 N N . GLY A 1 266 ? 45.711 1.203 11.369 1.00 89.31 266 GLY A N 1
ATOM 2054 C CA . GLY A 1 266 ? 44.331 1.653 11.151 1.00 89.31 266 GLY A CA 1
ATOM 2055 C C . GLY A 1 266 ? 43.327 0.981 12.101 1.00 89.31 266 GLY A C 1
ATOM 2056 O O . GLY A 1 266 ? 42.148 0.864 11.791 1.00 89.31 266 GLY A O 1
ATOM 2057 N N . SER A 1 267 ? 43.781 0.374 13.199 1.00 93.62 267 SER A N 1
ATOM 2058 C CA . SER A 1 267 ? 42.902 -0.300 14.157 1.00 93.62 267 SER A CA 1
ATOM 2059 C C . SER A 1 267 ? 42.381 0.739 15.142 1.00 93.62 267 SER A C 1
ATOM 2061 O O . SER A 1 267 ? 43.179 1.483 15.709 1.00 93.62 267 SER A O 1
ATOM 2063 N N . TYR A 1 268 ? 41.071 0.801 15.390 1.00 94.25 268 TYR A N 1
ATOM 2064 C CA . TYR A 1 268 ? 40.509 1.865 16.241 1.00 94.25 268 TYR A CA 1
ATOM 2065 C C . TYR A 1 268 ? 41.092 1.879 17.667 1.00 94.25 268 TYR A C 1
ATOM 2067 O O . TYR A 1 268 ? 41.146 2.916 18.323 1.00 94.25 268 TYR A O 1
ATOM 2075 N N . GLN A 1 269 ? 41.591 0.733 18.132 1.00 94.25 269 GLN A N 1
ATOM 2076 C CA . GLN A 1 269 ? 42.238 0.561 19.430 1.00 94.25 269 GLN A CA 1
ATOM 2077 C C . GLN A 1 269 ? 43.619 1.242 19.533 1.00 94.25 269 GLN A C 1
ATOM 2079 O O . GLN A 1 269 ? 44.097 1.436 20.649 1.00 94.25 269 GLN A O 1
ATOM 2084 N N . SER A 1 270 ? 44.260 1.625 18.417 1.00 93.31 270 SER A N 1
ATOM 2085 C CA . SER A 1 270 ? 45.503 2.422 18.412 1.00 93.31 270 SER A CA 1
ATOM 2086 C C . SER A 1 270 ? 45.253 3.933 18.320 1.00 93.31 270 SER A C 1
ATOM 2088 O O . SER A 1 270 ? 46.183 4.722 18.146 1.00 93.31 270 SER A O 1
ATOM 2090 N N . ILE A 1 271 ? 43.995 4.369 18.440 1.00 96.50 271 ILE A N 1
ATOM 2091 C CA . ILE A 1 271 ? 43.612 5.771 18.279 1.00 96.50 271 ILE A CA 1
ATOM 2092 C C . ILE A 1 271 ? 43.450 6.417 19.650 1.00 96.50 271 ILE A C 1
ATOM 2094 O O . ILE A 1 271 ? 42.509 6.174 20.405 1.00 96.50 271 ILE A O 1
ATOM 2098 N N . LYS A 1 272 ? 44.412 7.276 19.977 1.00 96.25 272 LYS A N 1
ATOM 2099 C CA . LYS A 1 272 ? 44.467 8.022 21.225 1.00 96.25 272 LYS A CA 1
ATOM 2100 C C . LYS A 1 272 ? 43.533 9.225 21.159 1.00 96.25 272 LYS A C 1
ATOM 2102 O O . LYS A 1 272 ? 43.781 10.193 20.440 1.00 96.25 272 LYS A O 1
ATOM 2107 N N . VAL A 1 273 ? 42.490 9.176 21.977 1.00 96.56 273 VAL A N 1
ATOM 2108 C CA . VAL A 1 273 ? 41.585 10.296 22.248 1.00 96.56 273 VAL A CA 1
ATOM 2109 C C . VAL A 1 273 ? 42.308 11.313 23.137 1.00 96.56 273 VAL A C 1
ATOM 2111 O O . VAL A 1 273 ? 42.676 11.004 24.273 1.00 96.56 273 VAL A O 1
ATOM 2114 N N . ILE A 1 274 ? 42.548 12.523 22.630 1.00 95.94 274 ILE A N 1
ATOM 2115 C CA . ILE A 1 274 ? 43.226 13.593 23.372 1.00 95.94 274 ILE A CA 1
ATOM 2116 C C . ILE A 1 274 ? 42.171 14.554 23.928 1.00 95.94 274 ILE A C 1
ATOM 2118 O O . ILE A 1 274 ? 41.437 15.202 23.180 1.00 95.94 274 ILE A O 1
ATOM 2122 N N . LYS A 1 275 ? 42.102 14.649 25.261 1.00 93.12 275 LYS A N 1
ATOM 2123 C CA . LYS A 1 275 ? 41.182 15.545 25.977 1.00 93.12 275 LYS A CA 1
ATOM 2124 C C . LYS A 1 275 ? 41.547 17.018 25.754 1.00 93.12 275 LYS A C 1
ATOM 2126 O O . LYS A 1 275 ? 42.720 17.363 25.611 1.00 93.12 275 LYS A O 1
ATOM 2131 N N . GLY A 1 276 ? 40.538 17.883 25.739 1.00 84.19 276 GLY A N 1
ATOM 2132 C CA . GLY A 1 276 ? 40.699 19.335 25.781 1.00 84.19 276 GLY A CA 1
ATOM 2133 C C . GLY A 1 276 ? 40.981 19.843 27.197 1.00 84.19 276 GLY A C 1
ATOM 2134 O O . GLY A 1 276 ? 40.739 19.147 28.182 1.00 84.19 276 GLY A O 1
ATOM 2135 N N . GLU A 1 277 ? 41.480 21.074 27.306 1.00 77.38 277 GLU A N 1
ATOM 2136 C CA . GLU A 1 277 ? 41.780 21.693 28.599 1.00 77.38 277 GLU A CA 1
ATOM 2137 C C . GLU A 1 277 ? 40.495 21.958 29.401 1.00 77.38 277 GLU A C 1
ATOM 2139 O O . GLU A 1 277 ? 39.622 22.731 28.998 1.00 77.38 277 GLU A O 1
ATOM 2144 N N . SER A 1 278 ? 40.375 21.311 30.562 1.00 54.59 278 SER A N 1
ATOM 2145 C CA . SER A 1 278 ? 39.308 21.562 31.529 1.00 54.59 278 SER A CA 1
ATOM 2146 C C . SER A 1 278 ? 39.584 22.868 32.273 1.00 54.59 278 SER A C 1
ATOM 2148 O O . SER A 1 278 ? 40.520 22.949 33.069 1.00 54.59 278 SER A O 1
ATOM 2150 N N . ASN A 1 279 ? 38.765 23.893 32.034 1.00 43.34 279 ASN A N 1
ATOM 2151 C CA . ASN A 1 279 ? 38.976 25.228 32.591 1.00 43.34 279 ASN A CA 1
ATOM 2152 C C . ASN A 1 279 ? 38.529 25.311 34.070 1.00 43.34 279 ASN A C 1
ATOM 2154 O O . ASN A 1 279 ? 37.486 25.879 34.390 1.00 43.34 279 ASN A O 1
ATOM 2158 N N . SER A 1 280 ? 39.298 24.689 34.971 1.00 35.25 280 SER A N 1
ATOM 2159 C CA . SER A 1 280 ? 39.044 24.616 36.419 1.00 35.25 280 SER A CA 1
ATOM 2160 C C . SER A 1 280 ? 40.146 25.316 37.224 1.00 35.25 280 SER A C 1
ATOM 2162 O O . SER A 1 280 ? 41.259 24.806 37.374 1.00 35.25 280 SER A O 1
ATOM 2164 N N . SER A 1 281 ? 39.837 26.492 37.766 1.00 35.81 281 SER A N 1
ATOM 2165 C CA . SER A 1 281 ? 40.790 27.378 38.441 1.00 35.81 281 SER A CA 1
ATOM 2166 C C . SER A 1 281 ? 40.983 27.072 39.939 1.00 35.81 281 SER A C 1
ATOM 2168 O O . SER A 1 281 ? 40.359 27.718 40.778 1.00 35.81 281 SER A O 1
ATOM 2170 N N . SER A 1 282 ? 41.878 26.137 40.277 1.00 32.16 282 SER A N 1
ATOM 2171 C CA . SER A 1 282 ? 42.494 25.981 41.619 1.00 32.16 282 SER A CA 1
ATOM 2172 C C . SER A 1 282 ? 43.589 24.897 41.564 1.00 32.16 282 SER A C 1
ATOM 2174 O O . SER A 1 282 ? 43.280 23.718 41.438 1.00 32.16 282 SER A O 1
ATOM 2176 N N . SER A 1 283 ? 44.872 25.234 41.418 1.00 29.92 283 SER A N 1
ATOM 2177 C CA . SER A 1 283 ? 45.808 25.700 42.463 1.00 29.92 283 SER A CA 1
ATOM 2178 C C . SER A 1 283 ? 46.498 24.581 43.268 1.00 29.92 283 SER A C 1
ATOM 2180 O O . SER A 1 283 ? 45.931 24.033 44.207 1.00 29.92 283 SER A O 1
ATOM 2182 N N . SER A 1 284 ? 47.789 24.393 42.975 1.00 30.08 284 SER A N 1
ATOM 2183 C CA . SER A 1 284 ? 48.842 23.999 43.928 1.00 30.08 284 SER A CA 1
ATOM 2184 C C . SER A 1 284 ? 48.825 22.592 44.552 1.00 30.08 284 SER A C 1
ATOM 2186 O O . SER A 1 284 ? 48.282 22.371 45.628 1.00 30.08 284 SER A O 1
ATOM 2188 N N . SER A 1 285 ? 49.726 21.738 44.065 1.00 27.56 285 SER A N 1
ATOM 2189 C CA . SER A 1 285 ? 50.927 21.445 44.869 1.00 27.56 285 SER A CA 1
ATOM 2190 C C . SER A 1 285 ? 52.153 21.303 43.955 1.00 27.56 285 SER A C 1
ATOM 2192 O O . SER A 1 285 ? 52.010 21.091 42.752 1.00 27.56 285 SER A O 1
ATOM 2194 N N . VAL A 1 286 ? 53.352 21.544 44.493 1.00 30.33 286 VAL A N 1
ATOM 2195 C CA . VAL A 1 286 ? 54.588 21.736 43.712 1.00 30.33 286 VAL A CA 1
ATOM 2196 C C . VAL A 1 286 ? 55.619 20.677 44.087 1.00 30.33 286 VAL A C 1
ATOM 2198 O O . VAL A 1 286 ? 55.827 20.397 45.265 1.00 30.33 286 VAL A O 1
ATOM 2201 N N . SER A 1 287 ? 56.337 20.151 43.098 1.00 26.23 287 SER A N 1
ATOM 2202 C CA . SER A 1 287 ? 57.671 19.574 43.296 1.00 26.23 287 SER A CA 1
ATOM 2203 C C . SER A 1 287 ? 58.546 19.942 42.107 1.00 26.23 287 SER A C 1
ATOM 2205 O O . SER A 1 287 ? 58.262 19.586 40.967 1.00 26.23 287 SER A O 1
ATOM 2207 N N . SER A 1 288 ? 59.562 20.752 42.381 1.00 27.19 288 SER A N 1
ATOM 2208 C CA . SER A 1 288 ? 60.423 21.384 41.391 1.00 27.19 288 SER A CA 1
ATOM 2209 C C . SER A 1 288 ? 61.668 20.555 41.090 1.00 27.19 288 SER A C 1
ATOM 2211 O O . SER A 1 288 ? 62.259 19.938 41.974 1.00 27.19 288 SER A O 1
ATOM 2213 N N . THR A 1 289 ? 62.191 20.697 39.875 1.00 24.98 289 THR A N 1
ATOM 2214 C CA . THR A 1 289 ? 63.615 21.033 39.730 1.00 24.98 289 THR A CA 1
ATOM 2215 C C . THR A 1 289 ? 63.796 21.946 38.518 1.00 24.98 289 THR A C 1
ATOM 2217 O O . THR A 1 289 ? 63.114 21.780 37.509 1.00 24.98 289 THR A O 1
ATOM 2220 N N . SER A 1 290 ? 64.673 22.943 38.633 1.00 28.12 290 SER A N 1
ATOM 2221 C CA . SER A 1 290 ? 64.773 24.062 37.689 1.00 28.12 290 SER A CA 1
ATOM 2222 C C . SER A 1 290 ? 66.142 24.125 37.014 1.00 28.12 290 SER A C 1
ATOM 2224 O O . SER A 1 290 ? 67.146 24.135 37.719 1.00 28.12 290 SER A O 1
ATOM 2226 N N . ALA A 1 291 ? 66.167 24.276 35.687 1.00 27.45 291 ALA A N 1
ATOM 2227 C CA . ALA A 1 291 ? 67.172 24.996 34.883 1.00 27.45 291 ALA A CA 1
ATOM 2228 C C . ALA A 1 291 ? 66.657 24.987 33.422 1.00 27.45 291 ALA A C 1
ATOM 2230 O O . ALA A 1 291 ? 66.255 23.936 32.938 1.00 27.45 291 ALA A O 1
ATOM 2231 N N . ALA A 1 292 ? 66.441 26.105 32.718 1.00 26.91 292 ALA A N 1
ATOM 2232 C CA . ALA A 1 292 ? 67.409 27.138 32.318 1.00 26.91 292 ALA A CA 1
ATOM 2233 C C . ALA A 1 292 ? 68.578 26.525 31.517 1.00 26.91 292 ALA A C 1
ATOM 2235 O O . ALA A 1 292 ? 69.236 25.615 32.002 1.00 26.91 292 ALA A O 1
ATOM 2236 N N . SER A 1 293 ? 68.892 26.959 30.298 1.00 26.67 293 SER A N 1
ATOM 2237 C CA . SER A 1 293 ? 68.717 28.281 29.666 1.00 26.67 293 SER A CA 1
ATOM 2238 C C . SER A 1 293 ? 68.637 28.147 28.127 1.00 26.67 293 SER A C 1
ATOM 2240 O O . SER A 1 293 ? 68.875 27.063 27.610 1.00 26.67 293 SER A O 1
ATOM 2242 N N . THR A 1 294 ? 68.417 29.150 27.268 1.00 23.22 294 THR A N 1
ATOM 2243 C CA . THR A 1 294 ? 67.762 30.481 27.241 1.00 23.22 294 THR A CA 1
ATOM 2244 C C . THR A 1 294 ? 68.168 31.080 25.880 1.00 23.22 294 THR A C 1
ATOM 2246 O O . THR A 1 294 ? 69.361 31.116 25.599 1.00 23.22 294 THR A O 1
ATOM 2249 N N . SER A 1 295 ? 67.211 31.605 25.096 1.00 27.66 295 SER A N 1
ATOM 2250 C CA . SER A 1 295 ? 67.415 32.482 23.911 1.00 27.66 295 SER A CA 1
ATOM 2251 C C . SER A 1 295 ? 68.189 31.888 22.692 1.00 27.66 295 SER A C 1
ATOM 2253 O O . SER A 1 295 ? 68.823 30.849 22.789 1.00 27.66 295 SER A O 1
ATOM 2255 N N . SER A 1 296 ? 68.123 32.442 21.468 1.00 24.56 296 SER A N 1
ATOM 2256 C CA . SER A 1 296 ? 67.619 33.767 21.055 1.00 24.56 296 SER A CA 1
ATOM 2257 C C . SER A 1 296 ? 66.931 33.803 19.678 1.00 24.56 296 SER A C 1
ATOM 2259 O O . SER A 1 296 ? 67.393 33.174 18.736 1.00 24.56 296 SER A O 1
ATOM 2261 N N . ALA A 1 297 ? 65.888 34.640 19.593 1.00 25.72 297 ALA A N 1
ATOM 2262 C CA . ALA A 1 297 ? 65.553 35.614 18.535 1.00 25.72 297 ALA A CA 1
ATOM 2263 C C . ALA A 1 297 ? 66.100 35.404 17.094 1.00 25.72 297 ALA A C 1
ATOM 2265 O O . ALA A 1 297 ? 67.305 35.417 16.875 1.00 25.72 297 ALA A O 1
ATOM 2266 N N . SER A 1 298 ? 65.253 35.245 16.066 1.00 24.56 298 SER A N 1
ATOM 2267 C CA . SER A 1 298 ? 64.404 36.270 15.394 1.00 24.56 298 SER A CA 1
ATOM 2268 C C . SER A 1 298 ? 65.126 37.237 14.439 1.00 24.56 298 SER A C 1
ATOM 2270 O O . SER A 1 298 ? 65.985 38.002 14.879 1.00 24.56 298 SER A O 1
ATOM 2272 N N . LYS A 1 299 ? 64.630 37.328 13.189 1.00 27.75 299 LYS A N 1
ATOM 2273 C CA . LYS A 1 299 ? 64.239 38.574 12.468 1.00 27.75 299 LYS A CA 1
ATOM 2274 C C . LYS A 1 299 ? 63.455 38.214 11.167 1.00 27.75 299 LYS A C 1
ATOM 2276 O O . LYS A 1 299 ? 63.740 37.157 10.621 1.00 27.75 299 LYS A O 1
ATOM 2281 N N . THR A 1 300 ? 62.392 38.885 10.667 1.00 24.72 300 THR A N 1
ATOM 2282 C CA . THR A 1 300 ? 61.976 40.324 10.642 1.00 24.72 300 THR A CA 1
ATOM 2283 C C . THR A 1 300 ? 62.729 41.090 9.525 1.00 24.72 300 THR A C 1
ATOM 2285 O O . THR A 1 300 ? 63.941 40.938 9.458 1.00 24.72 300 THR A O 1
ATOM 2288 N N . SER A 1 301 ? 62.156 41.922 8.630 1.00 30.67 301 SER A N 1
ATOM 2289 C CA . SER A 1 301 ? 60.773 42.403 8.349 1.00 30.67 301 SER A CA 1
ATOM 2290 C C . SER A 1 301 ? 60.702 43.224 7.035 1.00 30.67 301 SER A C 1
ATOM 2292 O O . SER A 1 301 ? 61.747 43.621 6.524 1.00 30.67 301 SER A O 1
ATOM 2294 N N . SER A 1 302 ? 59.490 43.556 6.541 1.00 29.00 302 SER A N 1
ATOM 2295 C CA . SER A 1 302 ? 59.038 44.859 5.945 1.00 29.00 302 SER A CA 1
ATOM 2296 C C . SER A 1 302 ? 57.710 44.663 5.159 1.00 29.00 302 SER A C 1
ATOM 2298 O O . SER A 1 302 ? 57.414 43.525 4.811 1.00 29.00 302 SER A O 1
ATOM 2300 N N . SER A 1 303 ? 56.821 45.644 4.902 1.00 29.09 303 SER A N 1
ATOM 2301 C CA . SER A 1 303 ? 56.773 47.105 5.186 1.00 29.09 303 SER A CA 1
ATOM 2302 C C . SER A 1 303 ? 55.310 47.652 5.239 1.00 29.09 303 SER A C 1
ATOM 2304 O O . SER A 1 303 ? 54.362 46.890 5.106 1.00 29.09 303 SER A O 1
ATOM 2306 N N . ALA A 1 304 ? 55.163 48.971 5.484 1.00 28.31 304 ALA A N 1
ATOM 2307 C CA . ALA A 1 304 ? 53.966 49.851 5.582 1.00 28.31 304 ALA A CA 1
ATOM 2308 C C . ALA A 1 304 ? 52.697 49.518 4.738 1.00 28.31 304 ALA A C 1
ATOM 2310 O O . ALA A 1 304 ? 52.821 48.929 3.674 1.00 28.31 304 ALA A O 1
ATOM 2311 N N . ALA A 1 305 ? 51.437 49.862 5.083 1.00 29.75 305 ALA A N 1
ATOM 2312 C CA . ALA A 1 305 ? 50.779 50.866 5.964 1.00 29.75 305 ALA A CA 1
ATOM 2313 C C . ALA A 1 305 ? 50.340 52.214 5.317 1.00 29.75 305 ALA A C 1
ATOM 2315 O O . ALA A 1 305 ? 51.186 53.033 4.967 1.00 29.75 305 ALA A O 1
ATOM 2316 N N . SER A 1 306 ? 49.018 52.487 5.261 1.00 28.95 306 SER A N 1
ATOM 2317 C CA . SER A 1 306 ? 48.391 53.840 5.304 1.00 28.95 306 SER A CA 1
ATOM 2318 C C . SER A 1 306 ? 46.834 53.825 5.361 1.00 28.95 306 SER A C 1
ATOM 2320 O O . SER A 1 306 ? 46.194 53.291 4.469 1.00 28.95 306 SER A O 1
ATOM 2322 N N . THR A 1 307 ? 46.262 54.403 6.439 1.00 28.78 307 THR A N 1
ATOM 2323 C CA . THR A 1 307 ? 45.122 55.379 6.538 1.00 28.78 307 THR A CA 1
ATOM 2324 C C . THR A 1 307 ? 43.890 55.321 5.586 1.00 28.78 307 THR A C 1
ATOM 2326 O O . THR A 1 307 ? 44.051 55.110 4.396 1.00 28.78 307 THR A O 1
ATOM 2329 N N . THR A 1 308 ? 42.633 55.641 5.974 1.00 27.80 308 THR A N 1
ATOM 2330 C CA . THR A 1 308 ? 42.085 56.347 7.174 1.00 27.80 308 THR A CA 1
ATOM 2331 C C . THR A 1 308 ? 40.555 56.183 7.325 1.00 27.80 308 THR A C 1
ATOM 2333 O O . THR A 1 308 ? 39.883 56.156 6.304 1.00 27.80 308 THR A O 1
ATOM 2336 N N . ALA A 1 309 ? 40.040 56.292 8.569 1.00 28.00 309 ALA A N 1
ATOM 2337 C CA . ALA A 1 309 ? 38.642 56.607 8.977 1.00 28.00 309 ALA A CA 1
ATOM 2338 C C . ALA A 1 309 ? 37.503 55.660 8.493 1.00 28.00 309 ALA A C 1
ATOM 2340 O O . ALA A 1 309 ? 37.605 55.028 7.456 1.00 28.00 309 ALA A O 1
ATOM 2341 N N . GLY A 1 310 ? 36.368 55.484 9.184 1.00 24.48 310 GLY A N 1
ATOM 2342 C CA . GLY A 1 310 ? 35.829 56.100 10.412 1.00 24.48 310 GLY A CA 1
ATOM 2343 C C . GLY A 1 310 ? 34.351 56.505 10.203 1.00 24.48 310 GLY A C 1
ATOM 2344 O O . GLY A 1 310 ? 34.015 56.955 9.116 1.00 24.48 310 GLY A O 1
ATOM 2345 N N . ALA A 1 311 ? 33.423 56.400 11.163 1.00 28.44 311 ALA A N 1
ATOM 2346 C CA . ALA A 1 311 ? 33.508 55.892 12.538 1.00 28.44 311 ALA A CA 1
ATOM 2347 C C . ALA A 1 311 ? 32.099 55.605 13.124 1.00 28.44 311 ALA A C 1
ATOM 2349 O O . ALA A 1 311 ? 31.138 56.224 12.679 1.00 28.44 311 ALA A O 1
ATOM 2350 N N . SER A 1 312 ? 32.037 54.795 14.198 1.00 26.89 312 SER A N 1
ATOM 2351 C CA . SER A 1 312 ? 30.944 54.729 15.206 1.00 26.89 312 SER A CA 1
ATOM 2352 C C . SER A 1 312 ? 29.542 54.288 14.720 1.00 26.89 312 SER A C 1
ATOM 2354 O O . SER A 1 312 ? 29.245 54.307 13.536 1.00 26.89 312 SER A O 1
ATOM 2356 N N . SER A 1 313 ? 28.611 53.818 15.560 1.00 26.11 313 SER A N 1
ATOM 2357 C CA . SER A 1 313 ? 28.559 53.571 17.022 1.00 26.11 313 SER A CA 1
ATOM 2358 C C . SER A 1 313 ? 27.648 52.345 17.236 1.00 26.11 313 SER A C 1
ATOM 2360 O O . SER A 1 313 ? 26.606 52.258 16.598 1.00 26.11 313 SER A O 1
ATOM 2362 N N . SER A 1 314 ? 28.044 51.286 17.953 1.00 29.66 314 SER A N 1
ATOM 2363 C CA . SER A 1 314 ? 27.997 51.142 19.425 1.00 29.66 314 SER A CA 1
ATOM 2364 C C . SER A 1 314 ? 26.603 51.394 20.038 1.00 29.66 314 SER A C 1
ATOM 2366 O O . SER A 1 314 ? 26.015 52.433 19.774 1.00 29.66 314 SER A O 1
ATOM 2368 N N . SER A 1 315 ? 26.062 50.576 20.947 1.00 26.55 315 SER A N 1
ATOM 2369 C CA . SER A 1 315 ? 26.520 49.302 21.545 1.00 26.55 315 SER A CA 1
ATOM 2370 C C . SER A 1 315 ? 25.520 48.864 22.624 1.00 26.55 315 SER A C 1
ATOM 2372 O O . SER A 1 315 ? 24.922 49.747 23.232 1.00 26.55 315 SER A O 1
ATOM 2374 N N . ALA A 1 316 ? 25.529 47.573 22.998 1.00 25.88 316 ALA A N 1
ATOM 2375 C CA . ALA A 1 316 ? 25.019 47.061 24.285 1.00 25.88 316 ALA A CA 1
ATOM 2376 C C . ALA A 1 316 ? 23.490 47.203 24.521 1.00 25.88 316 ALA A C 1
ATOM 2378 O O . ALA A 1 316 ? 22.815 47.980 23.862 1.00 25.88 316 ALA A O 1
ATOM 2379 N N . ALA A 1 317 ? 22.863 46.492 25.462 1.00 25.03 317 ALA A N 1
ATOM 2380 C CA . ALA A 1 317 ? 23.109 45.162 26.051 1.00 25.03 317 ALA A CA 1
ATOM 2381 C C . ALA A 1 317 ? 21.850 44.773 26.865 1.00 25.03 317 ALA A C 1
ATOM 2383 O O . ALA A 1 317 ? 20.960 45.603 27.029 1.00 25.03 317 ALA A O 1
ATOM 2384 N N . SER A 1 318 ? 21.848 43.575 27.471 1.00 26.45 318 SER A N 1
ATOM 2385 C CA . SER A 1 318 ? 20.881 43.097 28.487 1.00 26.45 318 SER A CA 1
ATOM 2386 C C . SER A 1 318 ? 19.431 42.873 28.006 1.00 26.45 318 SER A C 1
ATOM 2388 O O . SER A 1 318 ? 18.976 43.519 27.073 1.00 26.45 318 SER A O 1
ATOM 2390 N N . SER A 1 319 ? 18.646 41.959 28.588 1.00 27.84 319 SER A N 1
ATOM 2391 C CA . SER A 1 319 ? 18.968 40.739 29.362 1.00 27.84 319 SER A CA 1
ATOM 2392 C C . SER A 1 319 ? 17.707 39.866 29.502 1.00 27.84 319 SER A C 1
ATOM 2394 O O . SER A 1 319 ? 16.619 40.299 29.143 1.00 27.84 319 SER A O 1
ATOM 2396 N N . SER A 1 320 ? 17.858 38.696 30.142 1.00 27.62 320 SER A N 1
ATOM 2397 C CA . SER A 1 320 ? 16.814 37.969 30.898 1.00 27.62 320 SER A CA 1
ATOM 2398 C C . SER A 1 320 ? 15.536 37.549 30.154 1.00 27.62 320 SER A C 1
ATOM 2400 O O . SER A 1 320 ? 14.638 38.346 29.906 1.00 27.62 320 SER A O 1
ATOM 2402 N N . ALA A 1 321 ? 15.402 36.239 29.934 1.00 24.89 321 ALA A N 1
ATOM 2403 C CA . ALA A 1 321 ? 14.132 35.605 29.594 1.00 24.89 321 ALA A CA 1
ATOM 2404 C C . ALA A 1 321 ? 13.242 35.400 30.835 1.00 24.89 321 ALA A C 1
ATOM 2406 O O . ALA A 1 321 ? 13.755 35.142 31.922 1.00 24.89 321 ALA A O 1
ATOM 2407 N N . ALA A 1 322 ? 11.922 35.384 30.631 1.00 26.30 322 ALA A N 1
ATOM 2408 C CA . ALA A 1 322 ? 10.983 34.498 31.326 1.00 26.30 322 ALA A CA 1
ATOM 2409 C C . ALA A 1 322 ? 9.679 34.393 30.510 1.00 26.30 322 ALA A C 1
ATOM 2411 O O . ALA A 1 322 ? 9.315 35.323 29.795 1.00 26.30 322 ALA A O 1
ATOM 2412 N N . SER A 1 323 ? 8.989 33.254 30.597 1.00 26.97 323 SER A N 1
ATOM 2413 C CA . SER A 1 323 ? 7.753 32.984 29.842 1.00 26.97 323 SER A CA 1
ATOM 2414 C C . SER A 1 323 ? 6.499 33.268 30.673 1.00 26.97 323 SER A C 1
ATOM 2416 O O . SER A 1 323 ? 6.520 33.028 31.878 1.00 26.97 323 SER A O 1
ATOM 2418 N N . SER A 1 324 ? 5.380 33.623 30.026 1.00 27.09 324 SER A N 1
ATOM 2419 C CA . SER A 1 324 ? 4.160 32.776 29.929 1.00 27.09 324 SER A CA 1
ATOM 2420 C C . SER A 1 324 ? 2.831 33.560 29.807 1.00 27.09 324 SER A C 1
ATOM 2422 O O . SER A 1 324 ? 2.725 34.679 30.286 1.00 27.09 324 SER A O 1
ATOM 2424 N N . VAL A 1 325 ? 1.868 32.934 29.103 1.00 25.80 325 VAL A N 1
ATOM 2425 C CA . VAL A 1 325 ? 0.378 33.065 29.078 1.00 25.80 325 VAL A CA 1
ATOM 2426 C C . VAL A 1 325 ? -0.291 34.340 29.665 1.00 25.80 325 VAL A C 1
ATOM 2428 O O . VAL A 1 325 ? -0.033 34.720 30.796 1.00 25.80 325 VAL A O 1
ATOM 2431 N N . ALA A 1 326 ? -1.256 35.006 29.007 1.00 23.91 326 ALA A N 1
ATOM 2432 C CA . ALA A 1 326 ? -2.582 34.451 28.690 1.00 23.91 326 ALA A CA 1
ATOM 2433 C C . ALA A 1 326 ? -3.474 35.332 27.761 1.00 23.91 326 ALA A C 1
ATOM 2435 O O . ALA A 1 326 ? -3.431 36.556 27.799 1.00 23.91 326 ALA A O 1
ATOM 2436 N N . SER A 1 327 ? -4.308 34.636 26.979 1.00 25.80 327 SER A N 1
ATOM 2437 C CA . SER A 1 327 ? -5.676 34.888 26.464 1.00 25.80 327 SER A CA 1
ATOM 2438 C C . SER A 1 327 ? -6.384 36.270 26.491 1.00 25.80 327 SER A C 1
ATOM 2440 O O . SER A 1 327 ? -6.525 36.872 27.547 1.00 25.80 327 SER A O 1
ATOM 2442 N N . SER A 1 328 ? -7.107 36.556 25.380 1.00 25.22 328 SER A N 1
ATOM 2443 C CA . SER A 1 328 ? -8.448 37.227 25.271 1.00 25.22 328 SER A CA 1
ATOM 2444 C C . SER A 1 328 ? -8.641 38.689 25.753 1.00 25.22 328 SER A C 1
ATOM 2446 O O . SER A 1 328 ? -8.036 39.104 26.727 1.00 25.22 328 SER A O 1
ATOM 2448 N N . SER A 1 329 ? -9.527 39.533 25.190 1.00 26.20 329 SER A N 1
ATOM 2449 C CA . SER A 1 329 ? -10.414 39.490 23.995 1.00 26.20 329 SER A CA 1
ATOM 2450 C C . SER A 1 329 ? -10.981 40.902 23.690 1.00 26.20 329 SER A C 1
ATOM 2452 O O . SER A 1 329 ? -10.947 41.749 24.578 1.00 26.20 329 SER A O 1
ATOM 2454 N N . SER A 1 330 ? -11.643 41.091 22.525 1.00 25.36 330 SER A N 1
ATOM 2455 C CA . SER A 1 330 ? -12.697 42.116 22.227 1.00 25.36 330 SER A CA 1
ATOM 2456 C C . SER A 1 330 ? -12.344 43.629 22.308 1.00 25.36 330 SER A C 1
ATOM 2458 O O . SER A 1 330 ? -11.529 44.032 23.121 1.00 25.36 330 SER A O 1
ATOM 2460 N N . SER A 1 331 ? -12.948 44.567 21.556 1.00 23.86 331 SER A N 1
ATOM 2461 C CA . SER A 1 331 ? -13.780 44.551 20.324 1.00 23.86 331 SER A CA 1
ATOM 2462 C C . SER A 1 331 ? -14.063 46.003 19.853 1.00 23.86 331 SER A C 1
ATOM 2464 O O . SER A 1 331 ? -14.080 46.891 20.698 1.00 23.86 331 SER A O 1
ATOM 2466 N N . GLU A 1 332 ? -14.418 46.211 18.568 1.00 24.56 332 GLU A N 1
ATOM 2467 C CA . GLU A 1 332 ? -15.066 47.435 18.002 1.00 24.56 332 GLU A CA 1
ATOM 2468 C C . GLU A 1 332 ? -14.260 48.770 17.961 1.00 24.56 332 GLU A C 1
ATOM 2470 O O . GLU A 1 332 ? -13.380 49.000 18.777 1.00 24.56 332 GLU A O 1
ATOM 2475 N N . SER A 1 333 ? -14.503 49.744 17.057 1.00 24.20 333 SER A N 1
ATOM 2476 C CA . SER A 1 333 ? -15.247 49.810 15.768 1.00 24.20 333 SER A CA 1
ATOM 2477 C C . SER A 1 333 ? -14.893 51.105 14.969 1.00 24.20 333 SER A C 1
ATOM 2479 O O . SER A 1 333 ? -14.217 51.979 15.509 1.00 24.20 333 SER A O 1
ATOM 2481 N N . LYS A 1 334 ? -15.448 51.261 13.738 1.00 24.14 334 LYS A N 1
ATOM 2482 C CA . LYS A 1 334 ? -15.487 52.466 12.839 1.00 24.14 334 LYS A CA 1
ATOM 2483 C C . LYS A 1 334 ? -14.245 52.740 11.952 1.00 24.14 334 LYS A C 1
ATOM 2485 O O . LYS A 1 334 ? -13.133 52.472 12.376 1.00 24.14 334 LYS A O 1
ATOM 2490 N N . SER A 1 335 ? -14.339 53.341 10.748 1.00 25.14 335 SER A N 1
ATOM 2491 C CA . SER A 1 335 ? -15.442 53.495 9.754 1.00 25.14 335 SER A CA 1
ATOM 2492 C C . SER A 1 335 ? -14.939 54.150 8.439 1.00 25.14 335 SER A C 1
ATOM 2494 O O . SER A 1 335 ? -14.041 54.981 8.518 1.00 25.14 335 SER A O 1
ATOM 2496 N N . SER A 1 336 ? -15.637 53.932 7.300 1.00 26.73 336 SER A N 1
ATOM 2497 C CA . SER A 1 336 ? -15.674 54.774 6.054 1.00 26.73 336 SER A CA 1
ATOM 2498 C C . SER A 1 336 ? -14.369 54.982 5.230 1.00 26.73 336 SER A C 1
ATOM 2500 O O . SER A 1 336 ? -13.293 55.041 5.800 1.00 26.73 336 SER A O 1
ATOM 2502 N N . SER A 1 337 ? -14.358 55.173 3.893 1.00 28.12 337 SER A N 1
ATOM 2503 C CA . SER A 1 337 ? -15.380 55.045 2.816 1.00 28.12 337 SER A CA 1
ATOM 2504 C C . SER A 1 337 ? -14.767 55.237 1.398 1.00 28.12 337 SER A C 1
ATOM 2506 O O . SER A 1 337 ? -13.677 55.787 1.287 1.00 28.12 337 SER A O 1
ATOM 2508 N N . SER A 1 338 ? -15.552 54.952 0.339 1.00 28.25 338 SER A N 1
ATOM 2509 C CA . SER A 1 338 ? -15.359 55.281 -1.106 1.00 28.25 338 SER A CA 1
ATOM 2510 C C . SER A 1 338 ? -14.368 54.422 -1.932 1.00 28.25 338 SER A C 1
ATOM 2512 O O . SER A 1 338 ? -13.348 53.995 -1.411 1.00 28.25 338 SER A O 1
ATOM 2514 N N . GLY A 1 339 ? -14.625 54.127 -3.222 1.00 26.67 339 GLY A N 1
ATOM 2515 C CA . GLY A 1 339 ? -15.888 54.305 -3.969 1.00 26.67 339 GLY A CA 1
ATOM 2516 C C . GLY A 1 339 ? -15.849 53.996 -5.487 1.00 26.67 339 GLY A C 1
ATOM 2517 O O . GLY A 1 339 ? -14.891 54.348 -6.159 1.00 26.67 339 GLY A O 1
ATOM 2518 N N . SER A 1 340 ? -16.966 53.449 -5.999 1.00 28.27 340 SER A N 1
ATOM 2519 C CA . SER A 1 340 ? -17.460 53.462 -7.403 1.00 28.27 340 SER A CA 1
ATOM 2520 C C . SER A 1 340 ? -16.739 52.682 -8.533 1.00 28.27 340 SER A C 1
ATOM 2522 O O . SER A 1 340 ? -15.527 52.732 -8.692 1.00 28.27 340 SER A O 1
ATOM 2524 N N . GLY A 1 341 ? -17.545 52.018 -9.384 1.00 24.53 341 GLY A N 1
ATOM 2525 C CA . GLY A 1 341 ? -17.189 51.522 -10.737 1.00 24.53 341 GLY A CA 1
ATOM 2526 C C . GLY A 1 341 ? -17.616 52.516 -11.849 1.00 24.53 341 GLY A C 1
ATOM 2527 O O . GLY A 1 341 ? -17.553 53.711 -11.557 1.00 24.53 341 GLY A O 1
ATOM 2528 N N . PRO A 1 342 ? -18.128 52.111 -13.052 1.00 42.62 342 PRO A N 1
ATOM 2529 C CA . PRO A 1 342 ? -18.672 50.777 -13.405 1.00 42.62 342 PRO A CA 1
ATOM 2530 C C . PRO A 1 342 ? -18.515 50.255 -14.882 1.00 42.62 342 PRO A C 1
ATOM 2532 O O . PRO A 1 342 ? -18.119 50.972 -15.789 1.00 42.62 342 PRO A O 1
ATOM 2535 N N . ALA A 1 343 ? -18.983 49.011 -15.100 1.00 26.00 343 ALA A N 1
ATOM 2536 C CA . ALA A 1 343 ? -19.762 48.481 -16.253 1.00 26.00 343 ALA A CA 1
ATOM 2537 C C . ALA A 1 343 ? -19.235 48.343 -17.721 1.00 26.00 343 ALA A C 1
ATOM 2539 O O . ALA A 1 343 ? -19.028 49.322 -18.429 1.00 26.00 343 ALA A O 1
ATOM 2540 N N . SER A 1 344 ? -19.416 47.109 -18.250 1.00 25.73 344 SER A N 1
ATOM 2541 C CA . SER A 1 344 ? -19.899 46.751 -19.621 1.00 25.73 344 SER A CA 1
ATOM 2542 C C . SER A 1 344 ? -18.949 46.883 -20.846 1.00 25.73 344 SER A C 1
ATOM 2544 O O . SER A 1 344 ? -17.982 47.625 -20.787 1.00 25.73 344 SER A O 1
ATOM 2546 N N . SER A 1 345 ? -19.169 46.245 -22.020 1.00 25.12 345 SER A N 1
ATOM 2547 C CA . SER A 1 345 ? -19.774 44.923 -22.353 1.00 25.12 345 SER A CA 1
ATOM 2548 C C . SER A 1 345 ? -19.611 44.538 -23.851 1.00 25.12 345 SER A C 1
ATOM 2550 O O . SER A 1 345 ? -19.640 45.408 -24.713 1.00 25.12 345 SER A O 1
ATOM 2552 N N . THR A 1 346 ? -19.636 43.226 -24.153 1.00 24.58 346 THR A N 1
ATOM 2553 C CA . THR A 1 346 ? -20.057 42.562 -25.428 1.00 24.58 346 THR A CA 1
ATOM 2554 C C . THR A 1 346 ? -19.301 42.735 -26.769 1.00 24.58 346 THR A C 1
ATOM 2556 O O . THR A 1 346 ? -19.037 43.841 -27.217 1.00 24.58 346 THR A O 1
ATOM 2559 N N . LYS A 1 347 ? -19.210 41.594 -27.496 1.00 24.78 347 LYS A N 1
ATOM 2560 C CA . LYS A 1 347 ? -18.840 41.374 -28.926 1.00 24.78 347 LYS A CA 1
ATOM 2561 C C . LYS A 1 347 ? -17.366 41.659 -29.301 1.00 24.78 347 LYS A C 1
ATOM 2563 O O . LYS A 1 347 ? -16.755 42.560 -28.757 1.00 24.78 347 LYS A O 1
ATOM 2568 N N . GLY A 1 348 ? -16.730 40.942 -30.238 1.00 22.94 348 GLY A N 1
ATOM 2569 C CA . GLY A 1 348 ? -17.124 39.719 -30.965 1.00 22.94 348 GLY A CA 1
ATOM 2570 C C . GLY A 1 348 ? -16.842 39.790 -32.475 1.00 22.94 348 GLY A C 1
ATOM 2571 O O . GLY A 1 348 ? -17.417 40.640 -33.148 1.00 22.94 348 GLY A O 1
ATOM 2572 N N . GLY A 1 349 ? -16.020 38.880 -33.019 1.00 23.36 349 GLY A N 1
ATOM 2573 C CA . GLY A 1 349 ? -15.780 38.761 -34.467 1.00 23.36 349 GLY A CA 1
ATOM 2574 C C . GLY A 1 349 ? -14.591 37.866 -34.851 1.00 23.36 349 GLY A C 1
ATOM 2575 O O . GLY A 1 349 ? -13.581 37.841 -34.154 1.00 23.36 349 GLY A O 1
ATOM 2576 N N . ASN A 1 350 ? -14.711 37.152 -35.977 1.00 29.78 350 ASN A N 1
ATOM 2577 C CA . ASN A 1 350 ? -13.597 36.457 -36.636 1.00 29.78 350 ASN A CA 1
ATOM 2578 C C . ASN A 1 350 ? -12.604 37.456 -37.249 1.00 29.78 350 ASN A C 1
ATOM 2580 O O . ASN A 1 350 ? -13.024 38.501 -37.746 1.00 29.78 350 ASN A O 1
ATOM 2584 N N . SER A 1 351 ? -11.344 37.041 -37.416 1.00 26.59 351 SER A N 1
ATOM 2585 C CA . SER A 1 351 ? -10.623 37.214 -38.690 1.00 26.59 351 SER A CA 1
ATOM 2586 C C . SER A 1 351 ? -9.421 36.276 -38.799 1.00 26.59 351 SER A C 1
ATOM 2588 O O . SER A 1 351 ? -8.600 36.182 -37.893 1.00 26.59 351 SER A O 1
ATOM 2590 N N . SER A 1 352 ? -9.312 35.616 -39.947 1.00 26.58 352 SER A N 1
ATOM 2591 C CA . SER A 1 352 ? -8.093 34.981 -40.456 1.00 26.58 352 SER A CA 1
ATOM 2592 C C . SER A 1 352 ? -7.414 35.907 -41.469 1.00 26.58 352 SER A C 1
ATOM 2594 O O . SER A 1 352 ? -8.124 36.682 -42.102 1.00 26.58 352 SER A O 1
ATOM 2596 N N . VAL A 1 353 ? -6.101 35.752 -41.690 1.00 26.89 353 VAL A N 1
ATOM 2597 C CA . VAL A 1 353 ? -5.371 35.823 -42.986 1.00 26.89 353 VAL A CA 1
ATOM 2598 C C . VAL A 1 353 ? -3.877 36.057 -42.715 1.00 26.89 353 VAL A C 1
ATOM 2600 O O . VAL A 1 353 ? -3.508 36.874 -41.879 1.00 26.89 353 VAL A O 1
ATOM 2603 N N . GLY A 1 354 ? -3.018 35.344 -43.448 1.00 25.17 354 GLY A N 1
ATOM 2604 C CA . GLY A 1 354 ? -1.558 35.453 -43.370 1.00 25.17 354 GLY A CA 1
ATOM 2605 C C . GLY A 1 354 ? -0.899 34.423 -44.287 1.00 25.17 354 GLY A C 1
ATOM 2606 O O . GLY A 1 354 ? -0.426 33.395 -43.816 1.00 25.17 354 GLY A O 1
ATOM 2607 N N . GLN A 1 355 ? -0.961 34.648 -45.603 1.00 26.23 355 GLN A N 1
ATOM 2608 C CA . GLN A 1 355 ? -0.645 33.646 -46.629 1.00 26.23 355 GLN A CA 1
ATOM 2609 C C . GLN A 1 355 ? 0.467 34.112 -47.582 1.00 26.23 355 GLN A C 1
ATOM 2611 O O . GLN A 1 355 ? 0.418 35.230 -48.087 1.00 26.23 355 GLN A O 1
ATOM 2616 N N . ALA A 1 356 ? 1.376 33.194 -47.921 1.00 24.48 356 ALA A N 1
ATOM 2617 C CA . ALA A 1 356 ? 2.080 33.126 -49.207 1.00 24.48 356 ALA A CA 1
ATOM 2618 C C . ALA A 1 356 ? 2.181 31.623 -49.581 1.00 24.48 356 ALA A C 1
ATOM 2620 O O . ALA A 1 356 ? 2.461 30.825 -48.691 1.00 24.48 356 ALA A O 1
ATOM 2621 N N . THR A 1 357 ? 1.791 31.077 -50.746 1.00 26.06 357 THR A N 1
ATOM 2622 C CA . THR A 1 357 ? 2.005 31.434 -52.175 1.00 26.06 357 THR A CA 1
ATOM 2623 C C . THR A 1 357 ? 3.485 31.414 -52.583 1.00 26.06 357 THR A C 1
ATOM 2625 O O . THR A 1 357 ? 4.315 31.954 -51.866 1.00 26.06 357 THR A O 1
ATOM 2628 N N . THR A 1 358 ? 3.937 30.828 -53.703 1.00 26.39 358 THR A N 1
ATOM 2629 C CA . THR A 1 358 ? 3.373 29.935 -54.763 1.00 26.39 358 THR A CA 1
ATOM 2630 C C . THR A 1 358 ? 4.589 29.341 -55.519 1.00 26.39 358 THR A C 1
ATOM 2632 O O . THR A 1 358 ? 5.645 29.964 -55.481 1.00 26.39 358 THR A O 1
ATOM 2635 N N . SER A 1 359 ? 4.607 28.213 -56.244 1.00 28.44 359 SER A N 1
ATOM 2636 C CA . SER A 1 359 ? 3.621 27.233 -56.769 1.00 28.44 359 SER A CA 1
ATOM 2637 C C . SER A 1 359 ? 4.355 25.853 -56.887 1.00 28.44 359 SER A C 1
ATOM 2639 O O . SER A 1 359 ? 5.394 25.711 -56.253 1.00 28.44 359 SER A O 1
ATOM 2641 N N . ALA A 1 360 ? 3.982 24.771 -57.596 1.00 25.73 360 ALA A N 1
ATOM 2642 C CA . ALA A 1 360 ? 3.045 24.493 -58.701 1.00 25.73 360 ALA A CA 1
ATOM 2643 C C . ALA A 1 360 ? 2.548 23.015 -58.673 1.00 25.73 360 ALA A C 1
ATOM 2645 O O . ALA A 1 360 ? 2.567 22.381 -57.623 1.00 25.73 360 ALA A O 1
ATOM 2646 N N . VAL A 1 361 ? 2.093 22.470 -59.815 1.00 27.70 361 VAL A N 1
ATOM 2647 C CA . VAL A 1 361 ? 1.503 21.121 -59.980 1.00 27.70 361 VAL A CA 1
ATOM 2648 C C . VAL A 1 361 ? 1.934 20.487 -61.313 1.00 27.70 361 VAL A C 1
ATOM 2650 O O . VAL A 1 361 ? 1.895 21.179 -62.328 1.00 27.70 361 VAL A O 1
ATOM 2653 N N . THR A 1 362 ? 2.190 19.168 -61.340 1.00 24.20 362 THR A N 1
ATOM 2654 C CA . THR A 1 362 ? 1.993 18.339 -62.553 1.00 24.20 362 THR A CA 1
ATOM 2655 C C . THR A 1 362 ? 1.734 16.850 -62.269 1.00 24.20 362 THR A C 1
ATOM 2657 O O . THR A 1 362 ? 2.479 16.181 -61.563 1.00 24.20 362 THR A O 1
ATOM 2660 N N . THR A 1 363 ? 0.695 16.327 -62.916 1.00 25.06 363 THR A N 1
ATOM 2661 C CA . THR A 1 363 ? 0.400 14.920 -63.281 1.00 25.06 363 THR A CA 1
ATOM 2662 C C . THR A 1 363 ? -0.238 14.973 -64.692 1.00 25.06 363 THR A C 1
ATOM 2664 O O . THR A 1 363 ? -0.532 16.092 -65.131 1.00 25.06 363 THR A O 1
ATOM 2667 N N . PRO A 1 364 ? -0.467 13.870 -65.449 1.00 38.91 364 PRO A N 1
ATOM 2668 C CA . PRO A 1 364 ? -0.406 12.441 -65.099 1.00 38.91 364 PRO A CA 1
ATOM 2669 C C . PRO A 1 364 ? 0.464 11.580 -66.056 1.00 38.91 364 PRO A C 1
ATOM 2671 O O . PRO A 1 364 ? 1.055 12.084 -67.006 1.00 38.91 364 PRO A O 1
ATOM 2674 N N . GLY A 1 365 ? 0.486 10.256 -65.851 1.00 23.31 365 GLY A N 1
ATOM 2675 C CA . GLY A 1 365 ? 1.042 9.277 -66.800 1.00 23.31 365 GLY A CA 1
ATOM 2676 C C . GLY A 1 365 ? 0.695 7.832 -66.409 1.00 23.31 365 GLY A C 1
ATOM 2677 O O . GLY A 1 365 ? 0.721 7.504 -65.228 1.00 23.31 365 GLY A O 1
ATOM 2678 N N . ASN A 1 366 ? 0.338 6.981 -67.378 1.00 26.42 366 ASN A N 1
ATOM 2679 C CA . ASN A 1 366 ? -0.166 5.618 -67.149 1.00 26.42 366 ASN A CA 1
ATOM 2680 C C . ASN A 1 366 ? 0.430 4.613 -68.150 1.00 26.42 366 ASN A C 1
ATOM 2682 O O . ASN A 1 366 ? 0.183 4.764 -69.344 1.00 26.42 366 ASN A O 1
ATOM 2686 N N . THR A 1 367 ? 1.109 3.565 -67.665 1.00 24.64 367 THR A N 1
ATOM 2687 C CA . THR A 1 367 ? 1.437 2.342 -68.432 1.00 24.64 367 THR A CA 1
ATOM 2688 C C . THR A 1 367 ? 1.784 1.165 -67.514 1.00 24.64 367 THR A C 1
ATOM 2690 O O . THR A 1 367 ? 2.768 1.207 -66.780 1.00 24.64 367 THR A O 1
ATOM 2693 N N . THR A 1 368 ? 1.033 0.076 -67.654 1.00 23.19 368 THR A N 1
ATOM 2694 C CA . THR A 1 368 ? 1.460 -1.317 -67.419 1.00 23.19 368 THR A CA 1
ATOM 2695 C C . THR A 1 368 ? 1.646 -2.002 -68.791 1.00 23.19 368 THR A C 1
ATOM 2697 O O . THR A 1 368 ? 1.344 -1.367 -69.806 1.00 23.19 368 THR A O 1
ATOM 2700 N N . PRO A 1 369 ? 2.030 -3.293 -68.895 1.00 42.47 369 PRO A N 1
ATOM 2701 C CA . PRO A 1 369 ? 2.805 -4.163 -67.996 1.00 42.47 369 PRO A CA 1
ATOM 2702 C C . PRO A 1 369 ? 4.083 -4.699 -68.699 1.00 42.47 369 PRO A C 1
ATOM 2704 O O . PRO A 1 369 ? 4.318 -4.402 -69.863 1.00 42.47 369 PRO A O 1
ATOM 2707 N N . HIS A 1 370 ? 4.844 -5.597 -68.056 1.00 24.62 370 HIS A N 1
ATOM 2708 C CA . HIS A 1 370 ? 5.290 -6.836 -68.725 1.00 24.62 370 HIS A CA 1
ATOM 2709 C C . HIS A 1 370 ? 5.722 -7.914 -67.717 1.00 24.62 370 HIS A C 1
ATOM 2711 O O . HIS A 1 370 ? 6.431 -7.636 -66.754 1.00 24.62 370 HIS A O 1
ATOM 2717 N N . SER A 1 371 ? 5.289 -9.155 -67.943 1.00 24.19 371 SER A N 1
ATOM 2718 C CA . SER A 1 371 ? 5.624 -10.327 -67.120 1.00 24.19 371 SER A CA 1
ATOM 2719 C C . SER A 1 371 ? 6.809 -11.104 -67.699 1.00 24.19 371 SER A C 1
ATOM 2721 O O . SER A 1 371 ? 6.935 -11.186 -68.920 1.00 24.19 371 SER A O 1
ATOM 2723 N N . SER A 1 372 ? 7.599 -11.772 -66.848 1.00 24.41 372 SER A N 1
ATOM 2724 C CA . SER A 1 372 ? 8.319 -13.012 -67.198 1.00 24.41 372 SER A CA 1
ATOM 2725 C C . SER A 1 372 ? 8.789 -13.780 -65.957 1.00 24.41 372 SER A C 1
ATOM 2727 O O . SER A 1 372 ? 9.681 -13.352 -65.234 1.00 24.41 372 SER A O 1
ATOM 2729 N N . ALA A 1 373 ? 8.203 -14.957 -65.773 1.00 23.42 373 ALA A N 1
ATOM 2730 C CA . ALA A 1 373 ? 8.771 -16.121 -65.089 1.00 23.42 373 ALA A CA 1
ATOM 2731 C C . ALA A 1 373 ? 8.732 -17.284 -66.120 1.00 23.42 373 ALA A C 1
ATOM 2733 O O . ALA A 1 373 ? 8.201 -17.058 -67.214 1.00 23.42 373 ALA A O 1
ATOM 2734 N N . PRO A 1 374 ? 9.176 -18.524 -65.833 1.00 39.28 374 PRO A N 1
ATOM 2735 C CA . PRO A 1 374 ? 9.885 -19.037 -64.653 1.00 39.28 374 PRO A CA 1
ATOM 2736 C C . PRO A 1 374 ? 11.179 -19.804 -65.029 1.00 39.28 374 PRO A C 1
ATOM 2738 O O . PRO A 1 374 ? 11.485 -19.959 -66.204 1.00 39.28 374 PRO A O 1
ATOM 2741 N N . THR A 1 375 ? 11.860 -20.416 -64.049 1.00 23.27 375 THR A N 1
ATOM 2742 C CA . THR A 1 375 ? 12.374 -21.798 -64.215 1.00 23.27 375 THR A CA 1
ATOM 2743 C C . THR A 1 375 ? 12.674 -22.469 -62.874 1.00 23.27 375 THR A C 1
ATOM 2745 O O . THR A 1 375 ? 13.349 -21.902 -62.021 1.00 23.27 375 THR A O 1
ATOM 2748 N N . THR A 1 376 ? 12.254 -23.725 -62.743 1.00 24.98 376 THR A N 1
ATOM 2749 C CA . THR A 1 376 ? 12.809 -24.719 -61.811 1.00 24.98 376 THR A CA 1
ATOM 2750 C C . THR A 1 376 ? 12.983 -26.009 -62.612 1.00 24.98 376 THR A C 1
ATOM 2752 O O . THR A 1 376 ? 12.156 -26.297 -63.479 1.00 24.98 376 THR A O 1
ATOM 2755 N N . PRO A 1 377 ? 14.061 -26.768 -62.384 1.00 29.56 377 PRO A N 1
ATOM 2756 C CA . PRO A 1 377 ? 13.867 -28.126 -61.867 1.00 29.56 377 PRO A CA 1
ATOM 2757 C C . PRO A 1 377 ? 14.923 -28.502 -60.810 1.00 29.56 377 PRO A C 1
ATOM 2759 O O . PRO A 1 377 ? 15.935 -27.822 -60.663 1.00 29.56 377 PRO A O 1
ATOM 2762 N N . GLY A 1 378 ? 14.701 -29.594 -60.074 1.00 23.16 378 GLY A N 1
ATOM 2763 C CA . GLY A 1 378 ? 15.634 -30.083 -59.050 1.00 23.16 378 GLY A CA 1
ATOM 2764 C C . GLY A 1 378 ? 15.786 -31.605 -59.046 1.00 23.16 378 GLY A C 1
ATOM 2765 O O . GLY A 1 378 ? 14.976 -32.312 -59.644 1.00 23.16 378 GLY A O 1
ATOM 2766 N N . SER A 1 379 ? 16.818 -32.103 -58.354 1.00 24.62 379 SER A N 1
ATOM 2767 C CA . SER A 1 379 ? 17.052 -33.538 -58.121 1.00 24.62 379 SER A CA 1
ATOM 2768 C C . SER A 1 379 ? 18.086 -33.801 -57.011 1.00 24.62 379 SER A C 1
ATOM 2770 O O . SER A 1 379 ? 19.206 -33.299 -57.073 1.00 24.62 379 SER A O 1
ATOM 2772 N N . THR A 1 380 ? 17.733 -34.643 -56.040 1.00 22.34 380 THR A N 1
ATOM 2773 C CA . THR A 1 380 ? 18.631 -35.434 -55.160 1.00 22.34 380 THR A CA 1
ATOM 2774 C C . THR A 1 380 ? 19.158 -36.691 -55.910 1.00 22.34 380 THR A C 1
ATOM 2776 O O . THR A 1 380 ? 18.742 -36.865 -57.060 1.00 22.34 380 THR A O 1
ATOM 2779 N N . PRO A 1 381 ? 19.998 -37.612 -55.351 1.00 38.12 381 PRO A N 1
ATOM 2780 C CA . PRO A 1 381 ? 20.607 -37.700 -54.000 1.00 38.12 381 PRO A CA 1
ATOM 2781 C C . PRO A 1 381 ? 22.130 -38.050 -53.929 1.00 38.12 381 PRO A C 1
ATOM 2783 O O . PRO A 1 381 ? 22.670 -38.677 -54.833 1.00 38.12 381 PRO A O 1
ATOM 2786 N N . ALA A 1 382 ? 22.778 -37.764 -52.784 1.00 23.50 382 ALA A N 1
ATOM 2787 C CA . ALA A 1 382 ? 23.905 -38.490 -52.129 1.00 23.50 382 ALA A CA 1
ATOM 2788 C C . ALA A 1 382 ? 24.407 -37.649 -50.923 1.00 23.50 382 ALA A C 1
ATOM 2790 O O . ALA A 1 382 ? 24.268 -36.432 -50.963 1.00 23.50 382 ALA A O 1
ATOM 2791 N N . GLY A 1 383 ? 24.996 -38.159 -49.831 1.00 23.78 383 GLY A N 1
ATOM 2792 C CA . GLY A 1 383 ? 25.258 -39.529 -49.359 1.00 23.78 383 GLY A CA 1
ATOM 2793 C C . GLY A 1 383 ? 25.735 -39.497 -47.882 1.00 23.78 383 GLY A C 1
ATOM 2794 O O . GLY A 1 383 ? 26.129 -38.444 -47.391 1.00 23.78 383 GLY A O 1
ATOM 2795 N N . SER A 1 384 ? 25.645 -40.614 -47.152 1.00 22.86 384 SER A N 1
ATOM 2796 C CA . SER A 1 384 ? 25.676 -40.670 -45.673 1.00 22.86 384 SER A CA 1
ATOM 2797 C C . SER A 1 384 ? 26.955 -40.211 -44.947 1.00 22.86 384 SER A C 1
ATOM 2799 O O . SER A 1 384 ? 28.057 -40.615 -45.307 1.00 22.86 384 SER A O 1
ATOM 2801 N N . ALA A 1 385 ? 26.767 -39.596 -43.772 1.00 24.33 385 ALA A N 1
ATOM 2802 C CA . ALA A 1 385 ? 27.554 -39.869 -42.561 1.00 24.33 385 ALA A CA 1
ATOM 2803 C C . ALA A 1 385 ? 26.673 -39.656 -41.309 1.00 24.33 385 ALA A C 1
ATOM 2805 O O . ALA A 1 385 ? 25.888 -38.712 -41.262 1.00 24.33 385 ALA A O 1
ATOM 2806 N N . THR A 1 386 ? 26.769 -40.534 -40.305 1.00 20.86 386 THR A N 1
ATOM 2807 C CA . THR A 1 386 ? 25.869 -40.551 -39.132 1.00 20.86 386 THR A CA 1
ATOM 2808 C C . THR A 1 386 ? 26.652 -40.450 -37.828 1.00 20.86 386 THR A C 1
ATOM 2810 O O . THR A 1 386 ? 27.604 -41.201 -37.639 1.00 20.86 386 THR A O 1
ATOM 2813 N N . GLN A 1 387 ? 26.181 -39.634 -36.882 1.00 25.66 387 GLN A N 1
ATOM 2814 C CA . GLN A 1 387 ? 26.365 -39.889 -35.449 1.00 25.66 387 GLN A CA 1
ATOM 2815 C C . GLN A 1 387 ? 25.144 -39.408 -34.651 1.00 25.66 387 GLN A C 1
ATOM 2817 O O . GLN A 1 387 ? 24.387 -38.558 -35.114 1.00 25.66 387 GLN A O 1
ATOM 2822 N N . SER A 1 388 ? 24.904 -40.035 -33.497 1.00 22.66 388 SER A N 1
ATOM 2823 C CA . SER A 1 388 ? 23.614 -39.999 -32.796 1.00 22.66 388 SER A CA 1
ATOM 2824 C C . SER A 1 388 ? 23.643 -39.093 -31.565 1.00 22.66 388 SER A C 1
ATOM 2826 O O . SER A 1 388 ? 24.440 -39.322 -30.659 1.00 22.66 388 SER A O 1
ATOM 2828 N N . GLY A 1 389 ? 22.713 -38.139 -31.488 1.00 23.97 389 GLY A N 1
ATOM 2829 C CA . GLY A 1 389 ? 22.336 -37.464 -30.241 1.00 23.97 389 GLY A CA 1
ATOM 2830 C C . GLY A 1 389 ? 21.160 -38.190 -29.582 1.00 23.97 389 GLY A C 1
ATOM 2831 O O . GLY A 1 389 ? 20.205 -38.550 -30.266 1.00 23.97 389 GLY A O 1
ATOM 2832 N N . ALA A 1 390 ? 21.236 -38.460 -28.277 1.00 24.77 390 ALA A N 1
ATOM 2833 C CA . ALA A 1 390 ? 20.179 -39.166 -27.552 1.00 24.77 390 ALA A CA 1
ATOM 2834 C C . ALA A 1 390 ? 19.005 -38.235 -27.195 1.00 24.77 390 ALA A C 1
ATOM 2836 O O . ALA A 1 390 ? 19.209 -37.063 -26.888 1.00 24.77 390 ALA A O 1
ATOM 2837 N N . ALA A 1 391 ? 17.783 -38.774 -27.196 1.00 24.52 391 ALA A N 1
ATOM 2838 C CA . ALA A 1 391 ? 16.588 -38.055 -26.761 1.00 24.52 391 ALA A CA 1
ATOM 2839 C C . ALA A 1 391 ? 16.377 -38.195 -25.244 1.00 24.52 391 ALA A C 1
ATOM 2841 O O . ALA A 1 391 ? 16.361 -39.310 -24.718 1.00 24.52 391 ALA A O 1
ATOM 2842 N N . THR A 1 392 ? 16.155 -37.075 -24.557 1.00 24.11 392 THR A N 1
ATOM 2843 C CA . THR A 1 392 ? 15.813 -37.039 -23.126 1.00 24.11 392 THR A CA 1
ATOM 2844 C C . THR A 1 392 ? 14.294 -36.995 -22.959 1.00 24.11 392 THR A C 1
ATOM 2846 O O . THR A 1 392 ? 13.621 -36.211 -23.627 1.00 24.11 392 THR A O 1
ATOM 2849 N N . LYS A 1 393 ? 13.735 -37.826 -22.072 1.00 24.80 393 LYS A N 1
ATOM 2850 C CA . LYS A 1 393 ? 12.313 -37.753 -21.703 1.00 24.80 393 LYS A CA 1
ATOM 2851 C C . LYS A 1 393 ? 12.064 -36.613 -20.713 1.00 24.80 393 LYS A C 1
ATOM 2853 O O . LYS A 1 393 ? 12.918 -36.323 -19.884 1.00 24.80 393 LYS A O 1
ATOM 2858 N N . SER A 1 394 ? 10.867 -36.035 -20.774 1.00 25.62 394 SER A N 1
ATOM 2859 C CA . SER A 1 394 ? 10.288 -35.281 -19.658 1.00 25.62 394 SER A CA 1
ATOM 2860 C C . SER A 1 394 ? 9.665 -36.261 -18.658 1.00 25.62 394 SER A C 1
ATOM 2862 O O . SER A 1 394 ? 9.105 -37.283 -19.063 1.00 25.62 394 SER A O 1
ATOM 2864 N N . GLU A 1 395 ? 9.780 -35.953 -17.370 1.00 29.66 395 GLU A N 1
ATOM 2865 C CA . GLU A 1 395 ? 9.253 -36.734 -16.251 1.00 29.66 395 GLU A CA 1
ATOM 2866 C C . GLU A 1 395 ? 8.474 -35.791 -15.323 1.00 29.66 395 GLU A C 1
ATOM 2868 O O . GLU A 1 395 ? 8.849 -34.630 -15.159 1.00 29.66 395 GLU A O 1
ATOM 2873 N N . SER A 1 396 ? 7.339 -36.250 -14.795 1.00 31.08 396 SER A N 1
ATOM 2874 C CA . SER A 1 396 ? 6.386 -35.413 -14.057 1.00 31.08 396 SER A CA 1
ATOM 2875 C C . SER A 1 396 ? 6.570 -35.554 -12.549 1.00 31.08 396 SER A C 1
ATOM 2877 O O . SER A 1 396 ? 6.389 -36.653 -12.019 1.00 31.08 396 SER A O 1
ATOM 2879 N N . GLU A 1 397 ? 6.853 -34.451 -11.857 1.00 38.69 397 GLU A N 1
ATOM 2880 C CA . GLU A 1 397 ? 6.968 -34.430 -10.396 1.00 38.69 397 GLU A CA 1
ATOM 2881 C C . GLU A 1 397 ? 5.663 -34.882 -9.717 1.00 38.69 397 GLU A C 1
ATOM 2883 O O . GLU A 1 397 ? 4.570 -34.429 -10.066 1.00 38.69 397 GLU A O 1
ATOM 2888 N N . GLN A 1 398 ? 5.776 -35.767 -8.720 1.00 34.06 398 GLN A N 1
ATOM 2889 C CA . GLN A 1 398 ? 4.668 -36.089 -7.821 1.00 34.06 398 GLN A CA 1
ATOM 2890 C C . GLN A 1 398 ? 4.718 -35.206 -6.574 1.00 34.06 398 GLN A C 1
ATOM 2892 O O . GLN A 1 398 ? 5.772 -34.999 -5.967 1.00 34.06 398 GLN A O 1
ATOM 2897 N N . LEU A 1 399 ? 3.542 -34.717 -6.185 1.00 50.06 399 LEU A N 1
ATOM 2898 C CA . LEU A 1 399 ? 3.333 -33.863 -5.024 1.00 50.06 399 LEU A CA 1
ATOM 2899 C C . LEU A 1 399 ? 2.569 -34.625 -3.935 1.00 50.06 399 LEU A C 1
ATOM 2901 O O . LEU A 1 399 ? 1.696 -35.441 -4.232 1.00 50.06 399 LEU A O 1
ATOM 2905 N N . THR A 1 400 ? 2.861 -34.323 -2.672 1.00 32.53 400 THR A N 1
ATOM 2906 C CA . THR A 1 400 ? 2.164 -34.868 -1.499 1.00 32.53 400 THR A CA 1
ATOM 2907 C C . THR A 1 400 ? 1.670 -33.749 -0.583 1.00 32.53 400 THR A C 1
ATOM 2909 O O . THR A 1 400 ? 2.216 -32.648 -0.593 1.00 32.53 400 THR A O 1
ATOM 2912 N N . THR A 1 401 ? 0.621 -34.008 0.201 1.00 44.97 401 THR A N 1
ATOM 2913 C CA . THR A 1 401 ? 0.013 -33.016 1.107 1.00 44.97 401 THR A CA 1
ATOM 2914 C C . THR A 1 401 ? 0.465 -33.255 2.545 1.00 44.97 401 THR A C 1
ATOM 2916 O O . THR A 1 401 ? 0.356 -34.371 3.051 1.00 44.97 401 THR A O 1
ATOM 2919 N N . SER A 1 402 ? 0.935 -32.203 3.214 1.00 39.00 402 SER A N 1
ATOM 2920 C CA . SER A 1 402 ? 1.343 -32.211 4.621 1.00 39.00 402 SER A CA 1
ATOM 2921 C C . SER A 1 402 ? 0.450 -31.277 5.439 1.00 39.00 402 SER A C 1
ATOM 2923 O O . SER A 1 402 ? 0.221 -30.135 5.042 1.00 39.00 402 SER A O 1
ATOM 2925 N N . THR A 1 403 ? -0.050 -31.748 6.583 1.00 51.16 403 THR A N 1
ATOM 2926 C CA . THR A 1 403 ? -0.884 -30.957 7.504 1.00 51.16 403 THR A CA 1
ATOM 2927 C C . THR A 1 403 ? -0.073 -30.569 8.732 1.00 51.16 403 THR A C 1
ATOM 2929 O O . THR A 1 403 ? 0.399 -31.444 9.460 1.00 51.16 403 THR A O 1
ATOM 2932 N N . VAL A 1 404 ? 0.046 -29.269 8.999 1.00 51.53 404 VAL A N 1
ATOM 2933 C CA . VAL A 1 404 ? 0.644 -28.757 10.237 1.00 51.53 404 VAL A CA 1
ATOM 2934 C C . VAL A 1 404 ? -0.452 -28.610 11.287 1.00 51.53 404 VAL A C 1
ATOM 2936 O O . VAL A 1 404 ? -1.445 -27.914 11.068 1.00 51.53 404 VAL A O 1
ATOM 2939 N N . TYR A 1 405 ? -0.267 -29.259 12.435 1.00 47.41 405 TYR A N 1
ATOM 2940 C CA . TYR A 1 405 ? -1.178 -29.190 13.576 1.00 47.41 405 TYR A CA 1
ATOM 2941 C C . TYR A 1 405 ? -0.545 -28.385 14.714 1.00 47.41 405 TYR A C 1
ATOM 2943 O O . TYR A 1 405 ? 0.620 -28.596 15.052 1.00 47.41 405 TYR A O 1
ATOM 2951 N N . SER A 1 406 ? -1.325 -27.502 15.333 1.00 45.50 406 SER A N 1
ATOM 2952 C CA . SER A 1 406 ? -0.993 -26.868 16.609 1.00 45.50 406 SER A CA 1
ATOM 2953 C C . SER A 1 406 ? -1.602 -27.684 17.740 1.00 45.50 406 SER A C 1
ATOM 2955 O O . SER A 1 406 ? -2.644 -28.313 17.565 1.00 45.50 406 SER A O 1
ATOM 2957 N N . THR A 1 407 ? -0.961 -27.662 18.903 1.00 50.84 407 THR A N 1
ATOM 2958 C CA . THR A 1 407 ? -1.456 -28.332 20.104 1.00 50.84 407 THR A CA 1
ATOM 2959 C C . THR A 1 407 ? -1.678 -27.291 21.194 1.00 50.84 407 THR A C 1
ATOM 2961 O O . THR A 1 407 ? -0.722 -26.765 21.763 1.00 50.84 407 THR A O 1
ATOM 2964 N N . VAL A 1 408 ? -2.945 -26.982 21.463 1.00 46.44 408 VAL A N 1
ATOM 2965 C CA . VAL A 1 408 ? -3.381 -26.026 22.486 1.00 46.44 408 VAL A CA 1
ATOM 2966 C C . VAL A 1 408 ? -3.603 -26.780 23.796 1.00 46.44 408 VAL A C 1
ATOM 2968 O O . VAL A 1 408 ? -4.151 -27.881 23.805 1.00 46.44 408 VAL A O 1
ATOM 2971 N N . VAL A 1 409 ? -3.156 -26.207 24.915 1.00 49.97 409 VAL A N 1
ATOM 2972 C CA . VAL A 1 409 ? -3.264 -26.841 26.237 1.00 49.97 409 VAL A CA 1
ATOM 2973 C C . VAL A 1 409 ? -4.128 -25.980 27.152 1.00 49.97 409 VAL A C 1
ATOM 2975 O O . VAL A 1 409 ? -3.678 -24.978 27.706 1.00 49.97 409 VAL A O 1
ATOM 2978 N N . HIS A 1 410 ? -5.382 -26.386 27.326 1.00 54.72 410 HIS A N 1
ATOM 2979 C CA . HIS A 1 410 ? -6.339 -25.714 28.198 1.00 54.72 410 HIS A CA 1
ATOM 2980 C C . HIS A 1 410 ? -6.175 -26.199 29.641 1.00 54.72 410 HIS A C 1
ATOM 2982 O O . HIS A 1 410 ? -6.193 -27.398 29.915 1.00 54.72 410 HIS A O 1
ATOM 2988 N N . THR A 1 411 ? -6.047 -25.267 30.584 1.00 55.16 411 THR A N 1
ATOM 2989 C CA . THR A 1 411 ? -5.967 -25.582 32.019 1.00 55.16 411 THR A CA 1
ATOM 2990 C C . THR A 1 411 ? -7.349 -25.431 32.648 1.00 55.16 411 THR A C 1
ATOM 2992 O O . THR A 1 411 ? -7.781 -24.318 32.943 1.00 55.16 411 THR A O 1
ATOM 2995 N N . VAL A 1 412 ? -8.060 -26.542 32.854 1.00 55.34 412 VAL A N 1
ATOM 2996 C CA . VAL A 1 412 ? -9.418 -26.516 33.422 1.00 55.34 412 VAL A CA 1
ATOM 2997 C C . VAL A 1 412 ? -9.339 -26.527 34.950 1.00 55.34 412 VAL A C 1
ATOM 2999 O O . VAL A 1 412 ? -8.894 -27.507 35.552 1.00 55.34 412 VAL A O 1
ATOM 3002 N N . THR A 1 413 ? -9.773 -25.430 35.576 1.00 54.81 413 THR A N 1
ATOM 3003 C CA . THR A 1 413 ? -9.730 -25.222 37.038 1.00 54.81 413 THR A CA 1
ATOM 3004 C C . THR A 1 413 ? -11.089 -25.377 37.728 1.00 54.81 413 THR A C 1
ATOM 3006 O O . THR A 1 413 ? -11.130 -25.670 38.919 1.00 54.81 413 THR A O 1
ATOM 3009 N N . SER A 1 414 ? -12.202 -25.213 37.005 1.00 57.00 414 SER A N 1
ATOM 3010 C CA . SER A 1 414 ? -13.571 -25.466 37.484 1.00 57.00 414 SER A CA 1
ATOM 3011 C C . SER A 1 414 ? -14.544 -25.652 36.305 1.00 57.00 414 SER A C 1
ATOM 3013 O O . SER A 1 414 ? -14.152 -25.476 35.152 1.00 57.00 414 SER A O 1
ATOM 3015 N N . CYS A 1 415 ? -15.804 -26.010 36.581 1.00 64.62 415 CYS A N 1
ATOM 3016 C CA . CYS A 1 415 ? -16.887 -26.054 35.590 1.00 64.62 415 CYS A CA 1
ATOM 3017 C C . CYS A 1 415 ? -18.126 -25.302 36.101 1.00 64.62 415 CYS A C 1
ATOM 3019 O O . CYS A 1 415 ? -18.304 -25.145 37.310 1.00 64.62 415 CYS A O 1
ATOM 3021 N N . ALA A 1 416 ? -19.021 -24.908 35.191 1.00 57.78 416 ALA A N 1
ATOM 3022 C CA . ALA A 1 416 ? -20.304 -24.301 35.544 1.00 57.78 416 ALA A CA 1
ATOM 3023 C C . ALA A 1 416 ? -21.218 -25.264 36.350 1.00 57.78 416 ALA A C 1
ATOM 3025 O O . ALA A 1 416 ? -21.133 -26.482 36.155 1.00 57.78 416 ALA A O 1
ATOM 3026 N N . PRO A 1 417 ? -22.144 -24.757 37.197 1.00 46.16 417 PRO A N 1
ATOM 3027 C CA . PRO A 1 417 ? -22.982 -25.584 38.083 1.00 46.16 417 PRO A CA 1
ATOM 3028 C C . PRO A 1 417 ? -23.886 -26.616 37.388 1.00 46.16 417 PRO A C 1
ATOM 3030 O O . PRO A 1 417 ? -24.386 -27.533 38.032 1.00 46.16 417 PRO A O 1
ATOM 3033 N N . THR A 1 418 ? -24.108 -26.473 36.081 1.00 56.41 418 THR A N 1
ATOM 3034 C CA . THR A 1 418 ? -24.911 -27.378 35.245 1.00 56.41 418 THR A CA 1
ATOM 3035 C C . THR A 1 418 ? -24.145 -28.615 34.756 1.00 56.41 418 THR A C 1
ATOM 3037 O O . THR A 1 418 ? -24.763 -29.553 34.251 1.00 56.41 418 THR A O 1
ATOM 3040 N N . VAL A 1 419 ? -22.815 -28.664 34.908 1.00 71.75 419 VAL A N 1
ATOM 3041 C CA . VAL A 1 419 ? -21.968 -29.758 34.399 1.00 71.75 419 VAL A CA 1
ATOM 3042 C C . VAL A 1 419 ? -21.923 -30.922 35.397 1.00 71.75 419 VAL A C 1
ATOM 3044 O O . VAL A 1 419 ? -21.023 -31.033 36.230 1.00 71.75 419 VAL A O 1
ATOM 3047 N N . THR A 1 420 ? -22.890 -31.835 35.286 1.00 52.81 420 THR A N 1
ATOM 3048 C CA . THR A 1 420 ? -23.101 -32.972 36.210 1.00 52.81 420 THR A CA 1
ATOM 3049 C C . THR A 1 420 ? -21.958 -33.993 36.290 1.00 52.81 420 THR A C 1
ATOM 3051 O O . THR A 1 420 ? -21.942 -34.793 37.221 1.00 52.81 420 THR A O 1
ATOM 3054 N N . ASN A 1 421 ? -20.981 -33.957 35.376 1.00 53.28 421 ASN A N 1
ATOM 3055 C CA . ASN A 1 421 ? -19.759 -34.774 35.415 1.00 53.28 421 ASN A CA 1
ATOM 3056 C C . ASN A 1 421 ? -18.492 -33.930 35.164 1.00 53.28 421 ASN A C 1
ATOM 3058 O O . ASN A 1 421 ? -17.672 -34.257 34.309 1.00 53.28 421 ASN A O 1
ATOM 3062 N N . CYS A 1 422 ? -18.330 -32.820 35.892 1.00 56.44 422 CYS A N 1
ATOM 3063 C CA . CYS A 1 422 ? -17.135 -31.973 35.797 1.00 56.44 422 CYS A CA 1
ATOM 3064 C C . CYS A 1 422 ? -15.833 -32.760 36.098 1.00 56.44 422 CYS A C 1
ATOM 3066 O O . CYS A 1 422 ? -15.708 -33.315 37.197 1.00 56.44 422 CYS A O 1
ATOM 3068 N N . PRO A 1 423 ? -14.835 -32.785 35.187 1.00 51.44 423 PRO A N 1
ATOM 3069 C CA . PRO A 1 423 ? -13.573 -33.500 35.402 1.00 51.44 423 PRO A CA 1
ATOM 3070 C C . PRO A 1 423 ? -12.604 -32.776 36.354 1.00 51.44 423 PRO A C 1
ATOM 3072 O O . PRO A 1 423 ? -11.663 -33.398 36.845 1.00 51.44 423 PRO A O 1
ATOM 3075 N N . ALA A 1 424 ? -12.828 -31.491 36.653 1.00 52.94 424 ALA A N 1
ATOM 3076 C CA . ALA A 1 424 ? -11.943 -30.641 37.457 1.00 52.94 424 ALA A CA 1
ATOM 3077 C C . ALA A 1 424 ? -12.004 -30.930 38.977 1.00 52.94 424 ALA A C 1
ATOM 3079 O O . ALA A 1 424 ? -12.241 -30.042 39.792 1.00 52.94 424 ALA A O 1
ATOM 3080 N N . ARG A 1 425 ? -11.777 -32.189 39.382 1.00 51.94 425 ARG A N 1
ATOM 3081 C CA . ARG A 1 425 ? -11.478 -32.558 40.786 1.00 51.94 425 ARG A CA 1
ATOM 3082 C C . ARG A 1 425 ? -10.025 -32.261 41.183 1.00 51.94 425 ARG A C 1
ATOM 3084 O O . ARG A 1 425 ? -9.683 -32.296 42.361 1.00 51.94 425 ARG A O 1
ATOM 3091 N N . SER A 1 426 ? -9.195 -31.962 40.194 1.00 54.06 426 SER A N 1
ATOM 3092 C CA . SER A 1 426 ? -7.854 -31.386 40.272 1.00 54.06 426 SER A CA 1
ATOM 3093 C C . SER A 1 426 ? -7.618 -30.599 38.981 1.00 54.06 426 SER A C 1
ATOM 3095 O O . SER A 1 426 ? -8.385 -30.756 38.031 1.00 54.06 426 SER A O 1
ATOM 3097 N N . THR A 1 427 ? -6.554 -29.801 38.905 1.00 49.84 427 THR A N 1
ATOM 3098 C CA . THR A 1 427 ? -6.137 -29.156 37.651 1.00 49.84 427 THR A CA 1
ATOM 3099 C C . THR A 1 427 ? -5.928 -30.207 36.558 1.00 49.84 427 THR A C 1
ATOM 3101 O O . THR A 1 427 ? -5.072 -31.081 36.706 1.00 49.84 427 THR A O 1
ATOM 3104 N N . VAL A 1 428 ? -6.698 -30.132 35.470 1.00 49.38 428 VAL A N 1
ATOM 3105 C CA . VAL A 1 428 ? -6.523 -30.992 34.289 1.00 49.38 428 VAL A CA 1
ATOM 3106 C C . VAL A 1 428 ? -5.969 -30.146 33.150 1.00 49.38 428 VAL A C 1
ATOM 3108 O O . VAL A 1 428 ? -6.561 -29.127 32.791 1.00 49.38 428 VAL A O 1
ATOM 3111 N N . LEU A 1 429 ? -4.848 -30.586 32.576 1.00 46.75 429 LEU A N 1
ATOM 3112 C CA . LEU A 1 429 ? -4.375 -30.094 31.286 1.00 46.75 429 LEU A CA 1
ATOM 3113 C C . LEU A 1 429 ? -5.112 -30.874 30.193 1.00 46.75 429 LEU A C 1
ATOM 3115 O O . LEU A 1 429 ? -4.916 -32.082 30.053 1.00 46.75 429 LEU A O 1
ATOM 3119 N N . VAL A 1 430 ? -5.991 -30.195 29.462 1.00 44.91 430 VAL A N 1
ATOM 3120 C CA . VAL A 1 430 ? -6.685 -30.737 28.291 1.00 44.91 430 VAL A CA 1
ATOM 3121 C C . VAL A 1 430 ? -5.896 -30.321 27.058 1.00 44.91 430 VAL A C 1
ATOM 3123 O O . VAL A 1 430 ? -5.769 -29.135 26.765 1.00 44.91 430 VAL A O 1
ATOM 3126 N N . THR A 1 431 ? -5.344 -31.309 26.364 1.00 50.12 431 THR A N 1
ATOM 3127 C CA . THR A 1 431 ? -4.487 -31.117 25.193 1.00 50.12 431 THR A CA 1
ATOM 3128 C C . THR A 1 431 ? -5.307 -31.350 23.929 1.00 50.12 431 THR A C 1
ATOM 3130 O O . THR A 1 431 ? -5.684 -32.488 23.649 1.00 50.12 431 THR A O 1
ATOM 3133 N N . GLU A 1 432 ? -5.586 -30.289 23.176 1.00 49.78 432 GLU A N 1
ATOM 3134 C CA . GLU A 1 432 ? -6.337 -30.333 21.918 1.00 49.78 432 GLU A CA 1
ATOM 3135 C C . GLU A 1 432 ? -5.405 -30.079 20.728 1.00 49.78 432 GLU A C 1
ATOM 3137 O O . GLU A 1 432 ? -4.556 -29.190 20.773 1.00 49.78 432 GLU A O 1
ATOM 3142 N N . THR A 1 433 ? -5.551 -30.858 19.654 1.00 42.94 433 THR A N 1
ATOM 3143 C CA . THR A 1 433 ? -4.692 -30.774 18.465 1.00 42.94 433 THR A CA 1
ATOM 3144 C C . THR A 1 433 ? -5.511 -30.328 17.255 1.00 42.94 433 THR A C 1
ATOM 3146 O O . THR A 1 433 ? -6.340 -31.080 16.744 1.00 42.94 433 THR A O 1
ATOM 3149 N N . VAL A 1 434 ? -5.258 -29.104 16.791 1.00 46.12 434 VAL A N 1
ATOM 3150 C CA . VAL A 1 434 ? -6.048 -28.390 15.778 1.00 46.12 434 VAL A CA 1
ATOM 3151 C C . VAL A 1 434 ? -5.205 -28.197 14.507 1.00 46.12 434 VAL A C 1
ATOM 3153 O O . VAL A 1 434 ? -4.069 -27.722 14.608 1.00 46.12 434 VAL A O 1
ATOM 3156 N N . PRO A 1 435 ? -5.692 -28.547 13.301 1.00 36.66 435 PRO A N 1
ATOM 3157 C CA . PRO A 1 435 ? -4.966 -28.283 12.058 1.00 36.66 435 PRO A CA 1
ATOM 3158 C C . PRO A 1 435 ? -4.885 -26.771 11.792 1.00 36.66 435 PRO A C 1
ATOM 3160 O O . PRO A 1 435 ? -5.905 -26.088 11.776 1.00 36.66 435 PRO A O 1
ATOM 3163 N N . VAL A 1 436 ? -3.676 -26.248 11.568 1.00 40.22 436 VAL A N 1
ATOM 3164 C CA . VAL A 1 436 ? -3.428 -24.813 11.320 1.00 40.22 436 VAL A CA 1
ATOM 3165 C C . VAL A 1 436 ? -3.450 -24.509 9.827 1.00 40.22 436 VAL A C 1
ATOM 3167 O O . VAL A 1 436 ? -4.081 -23.548 9.397 1.00 40.22 436 VAL A O 1
ATOM 3170 N N . TYR A 1 437 ? -2.754 -25.324 9.032 1.00 42.38 437 TYR A N 1
ATOM 3171 C CA . TYR A 1 437 ? -2.765 -25.244 7.573 1.00 42.38 437 TYR A CA 1
ATOM 3172 C C . TYR A 1 437 ? -2.328 -26.566 6.933 1.00 42.38 437 TYR A C 1
ATOM 3174 O O . TYR A 1 437 ? -1.712 -27.428 7.565 1.00 42.38 437 TYR A O 1
ATOM 3182 N N . THR A 1 438 ? -2.654 -26.712 5.652 1.00 39.59 438 THR A N 1
ATOM 3183 C CA . THR A 1 438 ? -2.155 -27.772 4.769 1.00 39.59 438 THR A CA 1
ATOM 3184 C C . THR A 1 438 ? -1.259 -27.155 3.702 1.00 39.59 438 THR A C 1
ATOM 3186 O O . THR A 1 438 ? -1.592 -26.120 3.127 1.00 39.59 438 THR A O 1
ATOM 3189 N N . THR A 1 439 ? -0.123 -27.793 3.435 1.00 49.00 439 THR A N 1
ATOM 3190 C CA . THR A 1 439 ? 0.827 -27.417 2.381 1.00 49.00 439 THR A CA 1
ATOM 3191 C C . THR A 1 439 ? 1.064 -28.596 1.437 1.00 49.00 439 THR A C 1
ATOM 3193 O O . THR A 1 439 ? 0.763 -29.744 1.775 1.00 49.00 439 THR A O 1
ATOM 3196 N N . VAL A 1 440 ? 1.569 -28.320 0.236 1.00 38.12 440 VAL A N 1
ATOM 3197 C CA . VAL A 1 440 ? 1.807 -29.316 -0.816 1.00 38.12 440 VAL A CA 1
ATOM 3198 C C . VAL A 1 440 ? 3.286 -29.288 -1.188 1.00 38.12 440 VAL A C 1
ATOM 3200 O O . VAL A 1 440 ? 3.812 -28.246 -1.570 1.00 38.12 440 VAL A O 1
ATOM 3203 N N . CYS A 1 441 ? 3.959 -30.431 -1.067 1.00 41.00 441 CYS A N 1
ATOM 3204 C CA . CYS A 1 441 ? 5.412 -30.553 -1.190 1.00 41.00 441 CYS A CA 1
ATOM 3205 C C . CYS A 1 441 ? 5.804 -31.546 -2.300 1.00 41.00 441 CYS A C 1
ATOM 3207 O O . CYS A 1 441 ? 5.133 -32.573 -2.447 1.00 41.00 441 CYS A O 1
ATOM 3209 N N . PRO A 1 442 ? 6.911 -31.316 -3.031 1.00 39.16 442 PRO A N 1
ATOM 3210 C CA . PRO A 1 442 ? 7.531 -32.338 -3.873 1.00 39.16 442 PRO A CA 1
ATOM 3211 C C . PRO A 1 442 ? 8.003 -33.543 -3.052 1.00 39.16 442 PRO A C 1
ATOM 3213 O O . PRO A 1 442 ? 8.485 -33.393 -1.926 1.00 39.16 442 PRO A O 1
ATOM 3216 N N . VAL A 1 443 ? 7.896 -34.747 -3.618 1.00 40.09 443 VAL A N 1
ATOM 3217 C CA . VAL A 1 443 ? 8.406 -35.972 -2.983 1.00 40.09 443 VAL A CA 1
ATOM 3218 C C . VAL A 1 443 ? 9.911 -36.108 -3.239 1.00 40.09 443 VAL A C 1
ATOM 3220 O O . VAL A 1 443 ? 10.339 -36.670 -4.242 1.00 40.09 443 VAL A O 1
ATOM 3223 N N . SER A 1 444 ? 10.726 -35.599 -2.314 1.00 43.38 444 SER A N 1
ATOM 3224 C CA . SER A 1 444 ? 12.184 -35.775 -2.343 1.00 43.38 444 SER A CA 1
ATOM 3225 C C . SER A 1 444 ? 12.582 -37.221 -2.030 1.00 43.38 444 SER A C 1
ATOM 3227 O O . SER A 1 444 ? 12.460 -37.665 -0.885 1.00 43.38 444 SER A O 1
ATOM 3229 N N . GLU A 1 445 ? 13.116 -37.950 -3.012 1.00 35.94 445 GLU A N 1
ATOM 3230 C CA . GLU A 1 445 ? 13.728 -39.260 -2.765 1.00 35.94 445 GLU A CA 1
ATOM 3231 C C . GLU A 1 445 ? 14.996 -39.132 -1.903 1.00 35.94 445 GLU A C 1
ATOM 3233 O O . GLU A 1 445 ? 15.860 -38.282 -2.135 1.00 35.94 445 GLU A O 1
ATOM 3238 N N . LEU A 1 446 ? 15.131 -39.999 -0.894 1.00 29.94 446 LEU A N 1
ATOM 3239 C CA . LEU A 1 446 ? 16.343 -40.074 -0.078 1.00 29.94 446 LEU A CA 1
ATOM 3240 C C . LEU A 1 446 ? 17.470 -40.766 -0.867 1.00 29.94 446 LEU A C 1
ATOM 3242 O O . LEU A 1 446 ? 17.229 -41.810 -1.473 1.00 29.94 446 LEU A O 1
ATOM 3246 N N . PRO A 1 447 ? 18.716 -40.252 -0.830 1.00 30.44 447 PRO A N 1
ATOM 3247 C CA . PRO A 1 447 ? 19.796 -40.758 -1.670 1.00 30.44 447 PRO A CA 1
ATOM 3248 C C . PRO A 1 447 ? 20.167 -42.204 -1.318 1.00 30.44 447 PRO A C 1
ATOM 3250 O O . PRO A 1 447 ? 20.704 -42.495 -0.244 1.00 30.44 447 PRO A O 1
ATOM 3253 N N . THR A 1 448 ? 19.924 -43.117 -2.258 1.00 22.73 448 THR A N 1
ATOM 3254 C CA . THR A 1 448 ? 20.321 -44.525 -2.158 1.00 22.73 448 THR A CA 1
ATOM 3255 C C . THR A 1 448 ? 21.842 -44.659 -2.119 1.00 22.73 448 THR A C 1
ATOM 3257 O O . THR A 1 448 ? 22.539 -44.194 -3.024 1.00 22.73 448 THR A O 1
ATOM 3260 N N . LYS A 1 449 ? 22.374 -45.337 -1.097 1.00 26.22 449 LYS A N 1
ATOM 3261 C CA . LYS A 1 449 ? 23.802 -45.684 -1.041 1.00 26.22 449 LYS A CA 1
ATOM 3262 C C . LYS A 1 449 ? 24.138 -46.752 -2.083 1.00 26.22 449 LYS A C 1
ATOM 3264 O O . LYS A 1 449 ? 23.409 -47.726 -2.233 1.00 26.22 449 LYS A O 1
ATOM 3269 N N . SER A 1 450 ? 25.271 -46.585 -2.759 1.00 25.42 450 SER A N 1
ATOM 3270 C CA . SER A 1 450 ? 25.835 -47.578 -3.674 1.00 25.42 450 SER A CA 1
ATOM 3271 C C . SER A 1 450 ? 26.517 -48.718 -2.906 1.00 25.42 450 SER A C 1
ATOM 3273 O O . SER A 1 450 ? 27.530 -48.479 -2.244 1.00 25.42 450 SER A O 1
ATOM 3275 N N . ASP A 1 451 ? 26.007 -49.944 -3.029 1.00 25.05 451 ASP A N 1
ATOM 3276 C CA . ASP A 1 451 ? 26.636 -51.146 -2.462 1.00 25.05 451 ASP A CA 1
ATOM 3277 C C . ASP A 1 451 ? 27.750 -51.708 -3.359 1.00 25.05 451 ASP A C 1
ATOM 3279 O O . ASP A 1 451 ? 27.661 -51.684 -4.589 1.00 25.05 451 ASP A O 1
ATOM 3283 N N . SER A 1 452 ? 28.775 -52.302 -2.737 1.00 25.66 452 SER A N 1
ATOM 3284 C CA . SER A 1 452 ? 29.831 -53.055 -3.427 1.00 25.66 452 SER A CA 1
ATOM 3285 C C . SER A 1 452 ? 30.301 -54.306 -2.653 1.00 25.66 452 SER A C 1
ATOM 3287 O O . SER A 1 452 ? 31.337 -54.327 -1.999 1.00 25.66 452 SER A O 1
ATOM 3289 N N . ASN A 1 453 ? 29.553 -55.403 -2.828 1.00 26.78 453 ASN A N 1
ATOM 3290 C CA . ASN A 1 453 ? 29.998 -56.809 -2.724 1.00 26.78 453 ASN A CA 1
ATOM 3291 C C . ASN A 1 453 ? 30.566 -57.382 -1.392 1.00 26.78 453 ASN A C 1
ATOM 3293 O O . ASN A 1 453 ? 31.682 -57.896 -1.368 1.00 26.78 453 ASN A O 1
ATOM 3297 N N . GLY A 1 454 ? 29.698 -57.536 -0.378 1.00 22.77 454 GLY A N 1
ATOM 3298 C CA . GLY A 1 454 ? 29.585 -58.766 0.453 1.00 22.77 454 GLY A CA 1
ATOM 3299 C C . GLY A 1 454 ? 30.737 -59.170 1.409 1.00 22.77 454 GLY A C 1
ATOM 3300 O O . GLY A 1 454 ? 31.683 -58.409 1.590 1.00 22.77 454 GLY A O 1
ATOM 3301 N N . PRO A 1 455 ? 30.689 -60.377 2.039 1.00 30.80 455 PRO A N 1
ATOM 3302 C CA . PRO A 1 455 ? 29.648 -61.418 1.999 1.00 30.80 455 PRO A CA 1
ATOM 3303 C C . PRO A 1 455 ? 28.925 -61.694 3.353 1.00 30.80 455 PRO A C 1
ATOM 3305 O O . PRO A 1 455 ? 29.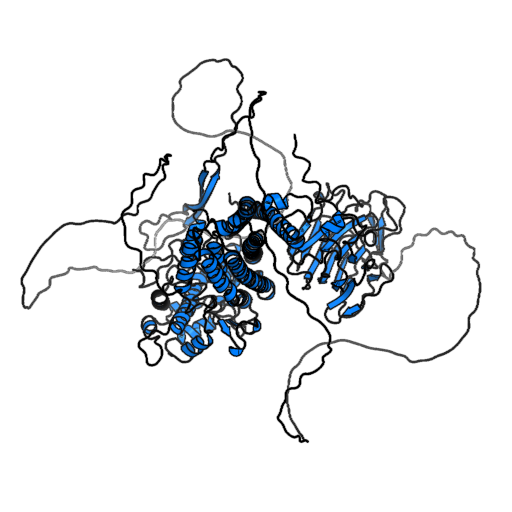185 -61.083 4.383 1.00 30.80 455 PRO A O 1
ATOM 3308 N N . LYS A 1 456 ? 27.984 -62.650 3.323 1.00 23.42 456 LYS A N 1
ATOM 3309 C CA . LYS A 1 456 ? 26.979 -63.024 4.349 1.00 23.42 456 LYS A CA 1
ATOM 3310 C C . LYS A 1 456 ? 27.504 -63.913 5.504 1.00 23.42 456 LYS A C 1
ATOM 3312 O O . LYS A 1 456 ? 28.200 -64.888 5.232 1.00 23.42 456 LYS A O 1
ATOM 3317 N N . PRO A 1 457 ? 27.017 -63.697 6.745 1.00 24.98 457 PRO A N 1
ATOM 3318 C CA . PRO A 1 457 ? 26.409 -64.774 7.562 1.00 24.98 457 PRO A CA 1
ATOM 3319 C C . PRO A 1 457 ? 25.079 -64.317 8.225 1.00 24.98 457 PRO A C 1
ATOM 3321 O O . PRO A 1 457 ? 25.049 -63.317 8.926 1.00 24.98 457 PRO A O 1
ATOM 3324 N N . THR A 1 458 ? 23.896 -64.853 7.890 1.00 23.52 458 THR A N 1
ATOM 3325 C CA . THR A 1 458 ? 23.235 -66.078 8.430 1.00 23.52 458 THR A CA 1
ATOM 3326 C C . THR A 1 458 ? 22.785 -66.035 9.905 1.00 23.52 458 THR A C 1
ATOM 3328 O O . THR A 1 458 ? 23.610 -66.188 10.798 1.00 23.52 458 THR A O 1
ATOM 3331 N N . GLY A 1 459 ? 21.458 -66.010 10.121 1.00 25.55 459 GLY A N 1
ATOM 3332 C CA . GLY A 1 459 ? 20.771 -66.254 11.406 1.00 25.55 459 GLY A CA 1
ATOM 3333 C C . GLY A 1 459 ? 20.076 -65.007 11.994 1.00 25.55 459 GLY A C 1
ATOM 3334 O O . GLY A 1 459 ? 20.629 -63.921 11.907 1.00 25.55 459 GLY A O 1
ATOM 3335 N N . GLY A 1 460 ? 18.871 -65.072 12.581 1.00 23.33 460 GLY A N 1
ATOM 3336 C CA . GLY A 1 460 ? 17.884 -66.167 12.580 1.00 23.33 460 GLY A CA 1
ATOM 3337 C C . GLY A 1 460 ? 16.951 -66.180 13.807 1.00 23.33 460 GLY A C 1
ATOM 3338 O O . GLY A 1 460 ? 17.410 -66.525 14.886 1.00 23.33 460 GLY A O 1
ATOM 3339 N N . ASN A 1 461 ? 15.645 -65.937 13.599 1.00 24.36 461 ASN A N 1
ATOM 3340 C CA . ASN A 1 461 ? 14.531 -66.029 14.575 1.00 24.36 461 ASN A CA 1
ATOM 3341 C C . ASN A 1 461 ? 14.579 -65.096 15.814 1.00 24.36 461 ASN A C 1
ATOM 3343 O O . ASN A 1 461 ? 15.634 -64.629 16.222 1.00 24.36 461 ASN A O 1
ATOM 3347 N N . GLY A 1 462 ? 13.414 -64.864 16.446 1.00 25.61 462 GLY A N 1
ATOM 3348 C CA . GLY A 1 462 ? 13.317 -64.250 17.787 1.00 25.61 462 GLY A CA 1
ATOM 3349 C C . GLY A 1 462 ? 12.130 -63.297 17.986 1.00 25.61 462 GLY A C 1
ATOM 3350 O O . GLY A 1 462 ? 12.248 -62.100 17.755 1.00 25.61 462 GLY A O 1
ATOM 3351 N N . SER A 1 463 ? 10.976 -63.815 18.413 1.00 24.48 463 SER A N 1
ATOM 3352 C CA . SER A 1 463 ? 9.750 -63.031 18.649 1.00 24.48 463 SER A CA 1
ATOM 3353 C C . SER A 1 463 ? 9.754 -62.194 19.948 1.00 24.48 463 SER A C 1
ATOM 3355 O O . SER A 1 463 ? 10.472 -62.501 20.892 1.00 24.48 463 SER A O 1
ATOM 3357 N N . LYS A 1 464 ? 8.861 -61.184 19.978 1.00 23.02 464 LYS A N 1
ATOM 3358 C CA . LYS A 1 464 ? 8.092 -60.601 21.120 1.00 23.02 464 LYS A CA 1
ATOM 3359 C C . LYS A 1 464 ? 7.951 -61.491 22.394 1.00 23.02 464 LYS A C 1
ATOM 3361 O O . LYS A 1 464 ? 7.947 -62.708 22.205 1.00 23.02 464 LYS A O 1
ATOM 3366 N N . PRO A 1 465 ? 7.570 -60.963 23.599 1.00 39.25 465 PRO A N 1
ATOM 3367 C CA . PRO A 1 465 ? 7.194 -59.567 23.957 1.00 39.25 465 PRO A CA 1
ATOM 3368 C C . PRO A 1 465 ? 7.593 -59.050 25.392 1.00 39.25 465 PRO A C 1
ATOM 3370 O O . PRO A 1 465 ? 8.198 -59.767 26.177 1.00 39.25 465 PRO A O 1
ATOM 3373 N N . THR A 1 466 ? 7.123 -57.831 25.739 1.00 23.88 466 THR A N 1
ATOM 3374 C CA . THR A 1 466 ? 6.671 -57.320 27.079 1.00 23.88 466 THR A CA 1
ATOM 3375 C C . THR A 1 466 ? 7.625 -57.113 28.289 1.00 23.88 466 THR A C 1
ATOM 3377 O O . THR A 1 466 ? 8.137 -58.058 28.872 1.00 23.88 466 THR A O 1
ATOM 3380 N N . ASP A 1 467 ? 7.638 -55.847 28.743 1.00 25.09 467 ASP A N 1
ATOM 3381 C CA . ASP A 1 467 ? 7.360 -55.330 30.108 1.00 25.09 467 ASP A CA 1
ATOM 3382 C C . ASP A 1 467 ? 8.379 -55.294 31.286 1.00 25.09 467 ASP A C 1
ATOM 3384 O O . ASP A 1 467 ? 8.724 -56.296 31.900 1.00 25.09 467 ASP A O 1
ATOM 3388 N N . SER A 1 468 ? 8.580 -54.042 31.752 1.00 25.30 468 SER A N 1
ATOM 3389 C CA . SER A 1 468 ? 8.585 -53.556 33.158 1.00 25.30 468 SER A CA 1
ATOM 3390 C C . SER A 1 468 ? 9.874 -53.378 34.005 1.00 25.30 468 SER A C 1
ATOM 3392 O O . SER A 1 468 ? 10.741 -54.235 34.090 1.00 25.30 468 SER A O 1
ATOM 3394 N N . ALA A 1 469 ? 9.838 -52.263 34.765 1.00 23.30 469 ALA A N 1
ATOM 3395 C CA . ALA A 1 469 ? 10.496 -51.932 36.050 1.00 23.30 469 ALA A CA 1
ATOM 3396 C C . ALA A 1 469 ? 12.005 -51.546 36.151 1.00 23.30 469 ALA A C 1
ATOM 3398 O O . ALA A 1 469 ? 12.901 -52.346 35.930 1.00 23.30 469 ALA A O 1
ATOM 3399 N N . GLY A 1 470 ? 12.261 -50.361 36.746 1.00 24.00 470 GLY A N 1
ATOM 3400 C CA . GLY A 1 470 ? 12.853 -50.323 38.105 1.00 24.00 470 GLY A CA 1
ATOM 3401 C C . GLY A 1 470 ? 14.320 -49.887 38.352 1.00 24.00 470 GLY A C 1
ATOM 3402 O O . GLY A 1 470 ? 15.167 -50.726 38.613 1.00 24.00 470 GLY A O 1
ATOM 3403 N N . THR A 1 471 ? 14.560 -48.572 38.499 1.00 25.12 471 THR A N 1
ATOM 3404 C CA . THR A 1 471 ? 15.470 -47.916 39.498 1.00 25.12 471 THR A CA 1
ATOM 3405 C C . THR A 1 471 ? 16.966 -48.306 39.705 1.00 25.12 471 THR A C 1
ATOM 3407 O O . THR A 1 471 ? 17.265 -49.348 40.266 1.00 25.12 471 THR A O 1
ATOM 3410 N N . LYS A 1 472 ? 17.859 -47.315 39.458 1.00 26.22 472 LYS A N 1
ATOM 3411 C CA . LYS A 1 472 ? 19.043 -46.793 40.235 1.00 26.22 472 LYS A CA 1
ATOM 3412 C C . LYS A 1 472 ? 19.975 -47.742 41.050 1.00 26.22 472 LYS A C 1
ATOM 3414 O O . LYS A 1 472 ? 19.481 -48.538 41.840 1.00 26.22 472 LYS A O 1
ATOM 3419 N N . PRO A 1 473 ? 21.318 -47.510 41.065 1.00 34.69 473 PRO A N 1
ATOM 3420 C CA . PRO A 1 473 ? 21.933 -46.685 42.147 1.00 34.69 473 PRO A CA 1
ATOM 3421 C C . PRO A 1 473 ? 23.235 -45.882 41.798 1.00 34.69 473 PRO A C 1
ATOM 3423 O O . PRO A 1 473 ? 23.886 -46.166 40.803 1.00 34.69 473 PRO A O 1
ATOM 3426 N N . THR A 1 474 ? 23.665 -44.962 42.702 1.00 24.48 474 THR A N 1
ATOM 3427 C CA . THR A 1 474 ? 25.019 -44.293 42.823 1.00 24.48 474 THR A CA 1
ATOM 3428 C C . THR A 1 474 ? 25.567 -43.458 41.627 1.00 24.48 474 THR A C 1
ATOM 3430 O O . THR A 1 474 ? 25.084 -43.617 40.519 1.00 24.48 474 THR A O 1
ATOM 3433 N N . GLY A 1 475 ? 26.528 -42.511 41.722 1.00 26.34 475 GLY A N 1
ATOM 3434 C CA . GLY A 1 475 ? 27.257 -41.812 42.821 1.00 26.34 475 GLY A CA 1
ATOM 3435 C C . GLY A 1 475 ? 28.617 -41.221 42.326 1.00 26.34 475 GLY A C 1
ATOM 3436 O O . GLY A 1 475 ? 29.104 -41.714 41.318 1.00 26.34 475 GLY A O 1
ATOM 3437 N N . THR A 1 476 ? 29.324 -40.218 42.897 1.00 26.23 476 THR A N 1
ATOM 3438 C CA . THR A 1 476 ? 29.063 -39.179 43.942 1.00 26.23 476 THR A CA 1
ATOM 3439 C C . THR A 1 476 ? 30.244 -38.155 44.064 1.00 26.23 476 THR A C 1
ATOM 3441 O O . THR A 1 476 ? 31.324 -38.565 44.475 1.00 26.23 476 THR A O 1
ATOM 3444 N N . GLY A 1 477 ? 30.025 -36.835 43.863 1.00 26.33 477 GLY A N 1
ATOM 3445 C CA . GLY A 1 477 ? 30.871 -35.703 44.368 1.00 26.33 477 GLY A CA 1
ATOM 3446 C C . GLY A 1 477 ? 32.075 -35.225 43.512 1.00 26.33 477 GLY A C 1
ATOM 3447 O O . GLY A 1 477 ? 32.526 -35.963 42.647 1.00 26.33 477 GLY A O 1
ATOM 3448 N N . SER A 1 478 ? 32.668 -34.022 43.693 1.00 26.50 478 SER A N 1
ATOM 3449 C CA . SER A 1 478 ? 32.339 -32.805 44.497 1.00 26.50 478 SER A CA 1
ATOM 3450 C C . SER A 1 478 ? 33.151 -31.569 43.988 1.00 26.50 478 SER A C 1
ATOM 3452 O O . SER A 1 478 ? 34.141 -31.793 43.295 1.00 26.50 478 SER A O 1
ATOM 3454 N N . GLY A 1 479 ? 32.800 -30.293 44.297 1.00 23.06 479 GLY A N 1
ATOM 3455 C CA . GLY A 1 479 ? 33.462 -29.124 43.639 1.00 23.06 479 GLY A CA 1
ATOM 3456 C C . GLY A 1 479 ? 33.372 -27.652 44.153 1.00 23.06 479 GLY A C 1
ATOM 3457 O O . GLY A 1 479 ? 34.125 -26.838 43.631 1.00 23.06 479 GLY A O 1
ATOM 3458 N N . ASN A 1 480 ? 32.572 -27.291 45.172 1.00 25.27 480 ASN A N 1
ATOM 3459 C CA . ASN A 1 480 ? 32.547 -25.970 45.877 1.00 25.27 480 ASN A CA 1
ATOM 3460 C C . ASN A 1 480 ? 32.102 -24.656 45.155 1.00 25.27 480 ASN A C 1
ATOM 3462 O O . ASN A 1 480 ? 31.924 -24.593 43.945 1.00 25.27 480 ASN A O 1
ATOM 3466 N N . VAL A 1 481 ? 31.846 -23.615 45.981 1.00 27.97 481 VAL A N 1
ATOM 3467 C CA . VAL A 1 481 ? 31.183 -22.308 45.699 1.00 27.97 481 VAL A CA 1
ATOM 3468 C C . VAL A 1 481 ? 31.834 -21.175 46.543 1.00 27.97 481 VAL A C 1
ATOM 3470 O O . VAL A 1 481 ? 32.594 -21.493 47.462 1.00 27.97 481 VAL A O 1
ATOM 3473 N N . PRO A 1 482 ? 31.570 -19.875 46.274 1.00 36.59 482 PRO A N 1
ATOM 3474 C CA . PRO A 1 482 ? 30.768 -19.023 47.198 1.00 36.59 482 PRO A CA 1
ATOM 3475 C C . PRO A 1 482 ? 29.711 -18.151 46.452 1.00 36.59 482 PRO A C 1
ATOM 3477 O O . PRO A 1 482 ? 29.915 -17.827 45.289 1.00 36.59 482 PRO A O 1
ATOM 3480 N N . ALA A 1 483 ? 28.495 -17.857 46.953 1.00 26.77 483 ALA A N 1
ATOM 3481 C CA . ALA A 1 483 ? 28.081 -17.143 48.188 1.00 26.77 483 ALA A CA 1
ATOM 3482 C C . ALA A 1 483 ? 28.405 -15.623 48.145 1.00 26.77 483 ALA A C 1
ATOM 3484 O O . ALA A 1 483 ? 29.476 -15.264 47.672 1.00 26.77 483 ALA A O 1
ATOM 3485 N N . SER A 1 484 ? 27.598 -14.662 48.631 1.00 29.20 484 SER A N 1
ATOM 3486 C CA . SER A 1 484 ? 26.276 -14.621 49.318 1.00 29.20 484 SER A CA 1
ATOM 3487 C C . SER A 1 484 ? 25.838 -13.130 49.451 1.00 29.20 484 SER A C 1
ATOM 3489 O O . SER A 1 484 ? 26.679 -12.268 49.221 1.00 29.20 484 SER A O 1
ATOM 3491 N N . SER A 1 485 ? 24.652 -12.667 49.896 1.00 29.12 485 SER A N 1
ATOM 3492 C CA . SER A 1 485 ? 23.257 -13.160 50.090 1.00 29.12 485 SER A CA 1
ATOM 3493 C C . SER A 1 485 ? 22.436 -12.029 50.770 1.00 29.12 485 SER A C 1
ATOM 3495 O O . SER A 1 485 ? 23.054 -11.315 51.555 1.00 29.12 485 SER A O 1
ATOM 3497 N N . ASN A 1 486 ? 21.101 -11.886 50.608 1.00 26.41 486 ASN A N 1
ATOM 3498 C CA . ASN A 1 486 ? 20.251 -11.186 51.614 1.00 26.41 486 ASN A CA 1
ATOM 3499 C C . ASN A 1 486 ? 18.722 -11.413 51.496 1.00 26.41 486 ASN A C 1
ATOM 3501 O O . ASN A 1 486 ? 18.201 -11.597 50.401 1.00 26.41 486 ASN A O 1
ATOM 3505 N N . VAL A 1 487 ? 18.026 -11.370 52.647 1.00 26.23 487 VAL A N 1
ATOM 3506 C CA . VAL A 1 487 ? 16.565 -11.539 52.876 1.00 26.23 487 VAL A CA 1
ATOM 3507 C C . VAL A 1 487 ? 16.174 -10.763 54.159 1.00 26.23 487 VAL A C 1
ATOM 3509 O O . VAL A 1 487 ? 17.042 -10.556 55.009 1.00 26.23 487 VAL A O 1
ATOM 3512 N N . PRO A 1 488 ? 14.902 -10.360 54.356 1.00 41.12 488 PRO A N 1
ATOM 3513 C CA . PRO A 1 488 ? 14.274 -10.572 55.673 1.00 41.12 488 PRO A CA 1
ATOM 3514 C C . PRO A 1 488 ? 12.833 -11.133 55.609 1.00 41.12 488 PRO A C 1
ATOM 3516 O O . PRO A 1 488 ? 12.163 -11.075 54.583 1.00 41.12 488 PRO A O 1
ATOM 3519 N N . THR A 1 489 ? 12.364 -11.698 56.727 1.00 28.55 489 THR A N 1
ATOM 3520 C CA . THR A 1 489 ? 11.138 -12.521 56.847 1.00 28.55 489 THR A CA 1
ATOM 3521 C C . THR A 1 489 ? 10.251 -12.121 58.029 1.00 28.55 489 THR A C 1
ATOM 3523 O O . THR A 1 489 ? 10.784 -11.730 59.066 1.00 28.55 489 THR A O 1
ATOM 3526 N N . SER A 1 490 ? 8.944 -12.411 57.963 1.00 26.02 490 SER A N 1
ATOM 3527 C CA . SER A 1 490 ? 8.129 -12.743 59.150 1.00 26.02 490 SER A CA 1
ATOM 3528 C C . SER A 1 490 ? 6.850 -13.541 58.810 1.00 26.02 490 SER A C 1
ATOM 3530 O O . SER A 1 490 ? 6.385 -13.568 57.675 1.00 26.02 490 SER A O 1
ATOM 3532 N N . THR A 1 491 ? 6.335 -14.251 59.816 1.00 28.86 491 THR A N 1
ATOM 3533 C CA . THR A 1 491 ? 5.212 -15.228 59.831 1.00 28.86 491 THR A CA 1
ATOM 3534 C C . THR A 1 491 ? 4.219 -14.827 60.964 1.00 28.86 491 THR A C 1
ATOM 3536 O O . THR A 1 491 ? 4.504 -13.802 61.589 1.00 28.86 491 THR A O 1
ATOM 3539 N N . PRO A 1 492 ? 3.124 -15.551 61.342 1.00 41.09 492 PRO A N 1
ATOM 3540 C CA . PRO A 1 492 ? 2.664 -16.898 60.952 1.00 41.09 492 PRO A CA 1
ATOM 3541 C C . PRO A 1 492 ? 1.137 -17.067 60.709 1.00 41.09 492 PRO A C 1
ATOM 3543 O O . PRO A 1 492 ? 0.357 -16.123 60.777 1.00 41.09 492 PRO A O 1
ATOM 3546 N N . ALA A 1 493 ? 0.711 -18.317 60.490 1.00 30.94 493 ALA A N 1
ATOM 3547 C CA . ALA A 1 493 ? -0.685 -18.778 60.525 1.00 30.94 493 ALA A CA 1
ATOM 3548 C C . ALA A 1 493 ? -0.923 -19.748 61.709 1.00 30.94 493 ALA A C 1
ATOM 3550 O O . ALA A 1 493 ? 0.048 -20.203 62.320 1.00 30.94 493 ALA A O 1
ATOM 3551 N N . PRO A 1 494 ? -2.178 -20.146 61.992 1.00 38.38 494 PRO A N 1
ATOM 3552 C CA . PRO A 1 494 ? -2.467 -21.416 62.655 1.00 38.38 494 PRO A CA 1
ATOM 3553 C C . PRO A 1 494 ? -3.346 -22.353 61.805 1.00 38.38 494 PRO A C 1
ATOM 3555 O O . PRO A 1 494 ? -4.068 -21.934 60.904 1.00 38.38 494 PRO A O 1
ATOM 3558 N N . ASN A 1 495 ? -3.281 -23.645 62.124 1.00 33.16 495 ASN A N 1
ATOM 3559 C CA . ASN A 1 495 ? -3.912 -24.749 61.397 1.00 33.16 495 ASN A CA 1
ATOM 3560 C C . ASN A 1 495 ? -4.972 -25.434 62.289 1.00 33.16 495 ASN A C 1
ATOM 3562 O O . ASN A 1 495 ? -4.818 -25.423 63.512 1.00 33.16 495 ASN A O 1
ATOM 3566 N N . CYS A 1 496 ? -5.993 -26.087 61.723 1.00 26.55 496 CYS A N 1
ATOM 3567 C CA . CYS A 1 496 ? -6.867 -27.003 62.477 1.00 26.55 496 CYS A CA 1
ATOM 3568 C C . CYS A 1 496 ? -7.420 -28.140 61.605 1.00 26.55 496 CYS A C 1
ATOM 3570 O O . CYS A 1 496 ? -7.880 -27.913 60.490 1.00 26.55 496 CYS A O 1
ATOM 3572 N N . GLY A 1 497 ? -7.369 -29.365 62.139 1.00 29.73 497 GLY A N 1
ATOM 3573 C CA . GLY A 1 497 ? -7.857 -30.594 61.502 1.00 29.73 497 GLY A CA 1
ATOM 3574 C C . GLY A 1 497 ? -9.142 -31.144 62.147 1.00 29.73 497 GLY A C 1
ATOM 3575 O O . GLY A 1 497 ? -9.642 -30.569 63.114 1.00 29.73 497 GLY A O 1
ATOM 3576 N N . PRO A 1 498 ? -9.701 -32.249 61.622 1.00 35.38 498 PRO A N 1
ATOM 3577 C CA . PRO A 1 498 ? -11.051 -32.695 61.964 1.00 35.38 498 PRO A CA 1
ATOM 3578 C C . PRO A 1 498 ? -11.153 -33.441 63.308 1.00 35.38 498 PRO A C 1
ATOM 3580 O O . PRO A 1 498 ? -10.531 -34.482 63.506 1.00 35.38 498 PRO A O 1
ATOM 3583 N N . GLY A 1 499 ? -12.033 -32.953 64.189 1.00 29.05 499 GLY A N 1
ATOM 3584 C CA . GLY A 1 499 ? -12.455 -33.621 65.426 1.00 29.05 499 GLY A CA 1
ATOM 3585 C C . GLY A 1 499 ? -13.531 -32.815 66.167 1.00 29.05 499 GLY A C 1
ATOM 3586 O O . GLY A 1 499 ? -13.239 -31.766 66.725 1.00 29.05 499 GLY A O 1
ATOM 3587 N N . SER A 1 500 ? -14.783 -33.283 66.145 1.00 29.19 500 SER A N 1
ATOM 3588 C CA . SER A 1 500 ? -15.942 -32.669 66.838 1.00 29.19 500 SER A CA 1
ATOM 3589 C C . SER A 1 500 ? -16.066 -33.180 68.293 1.00 29.19 500 SER A C 1
ATOM 3591 O O . SER A 1 500 ? -15.506 -34.247 68.556 1.00 29.19 500 SER A O 1
ATOM 3593 N N . PRO A 1 501 ? -16.785 -32.506 69.233 1.00 42.25 501 PRO A N 1
ATOM 3594 C CA . PRO A 1 501 ? -18.137 -31.942 69.032 1.00 42.25 501 PRO A CA 1
ATOM 3595 C C . PRO A 1 501 ? -18.457 -30.579 69.712 1.00 42.25 501 PRO A C 1
ATOM 3597 O O . PRO A 1 501 ? -17.643 -30.027 70.444 1.00 42.25 501 PRO A O 1
ATOM 3600 N N . ASN A 1 502 ? -19.717 -30.128 69.535 1.00 31.72 502 ASN A N 1
ATOM 3601 C CA . ASN A 1 502 ? -20.378 -28.915 70.073 1.00 31.72 502 ASN A CA 1
ATOM 3602 C C . ASN A 1 502 ? -19.846 -27.577 69.501 1.00 31.72 502 ASN A C 1
ATOM 3604 O O . ASN A 1 502 ? -18.644 -27.371 69.427 1.00 31.72 502 ASN A O 1
ATOM 3608 N N . CYS A 1 503 ? -20.660 -26.583 69.113 1.00 26.72 503 CYS A N 1
ATOM 3609 C CA . CYS A 1 503 ? -22.130 -26.403 69.081 1.00 26.72 503 CYS A CA 1
ATOM 3610 C C . CYS A 1 503 ? -22.459 -25.210 68.125 1.00 26.72 503 CYS A C 1
ATOM 3612 O O . CYS A 1 503 ? -21.531 -24.511 67.734 1.00 26.72 503 CYS A O 1
ATOM 3614 N N . HIS A 1 504 ? -23.685 -24.862 67.697 1.00 27.77 504 HIS A N 1
ATOM 3615 C CA . HIS A 1 504 ? -25.065 -25.315 67.970 1.00 27.77 504 HIS A CA 1
ATOM 3616 C C . HIS A 1 504 ? -25.974 -24.994 66.746 1.00 27.77 504 HIS A C 1
ATOM 3618 O O . HIS A 1 504 ? -25.552 -24.232 65.879 1.00 27.77 504 HIS A O 1
ATOM 3624 N N . VAL A 1 505 ? -27.222 -25.496 66.676 1.00 33.19 505 VAL A N 1
ATOM 3625 C CA . VAL A 1 505 ? -28.221 -25.139 65.627 1.00 33.19 505 VAL A CA 1
ATOM 3626 C C . VAL A 1 505 ? -29.648 -25.132 66.204 1.00 33.19 505 VAL A C 1
ATOM 3628 O O . VAL A 1 505 ? -29.993 -26.048 66.949 1.00 33.19 505 VAL A O 1
ATOM 3631 N N . PRO A 1 506 ? -30.484 -24.134 65.861 1.00 33.53 506 PRO A N 1
ATOM 3632 C CA . PRO A 1 506 ? -31.858 -24.408 65.380 1.00 33.53 506 PRO A CA 1
ATOM 3633 C C . PRO A 1 506 ? -32.282 -23.464 64.221 1.00 33.53 506 PRO A C 1
ATOM 3635 O O . PRO A 1 506 ? -31.801 -22.339 64.152 1.00 33.53 506 PRO A O 1
ATOM 3638 N N . GLY A 1 507 ? -33.191 -23.785 63.289 1.00 26.81 507 GLY A N 1
ATOM 3639 C CA . GLY A 1 507 ? -33.952 -25.005 62.949 1.00 26.81 507 GLY A CA 1
ATOM 3640 C C . GLY A 1 507 ? -34.666 -24.784 61.582 1.00 26.81 507 GLY A C 1
ATOM 3641 O O . GLY A 1 507 ? -34.912 -23.639 61.225 1.00 26.81 507 GLY A O 1
ATOM 3642 N N . VAL A 1 508 ? -34.837 -25.773 60.684 1.00 26.84 508 VAL A N 1
ATOM 3643 C CA . VAL A 1 508 ? -35.877 -26.843 60.698 1.00 26.84 508 VAL A CA 1
ATOM 3644 C C . VAL A 1 508 ? -37.289 -26.253 60.428 1.00 26.84 508 VAL A C 1
ATOM 3646 O O . VAL A 1 508 ? -37.728 -25.412 61.199 1.00 26.84 508 VAL A O 1
ATOM 3649 N N . THR A 1 509 ? -38.060 -26.590 59.370 1.00 26.11 509 THR A N 1
ATOM 3650 C CA . THR A 1 509 ? -38.081 -27.786 58.475 1.00 26.11 509 THR A CA 1
ATOM 3651 C C . THR A 1 509 ? -38.665 -27.501 57.069 1.00 26.11 509 THR A C 1
ATOM 3653 O O . THR A 1 509 ? -39.374 -26.519 56.883 1.00 26.11 509 THR A O 1
ATOM 3656 N N . ILE A 1 510 ? -38.472 -28.432 56.120 1.00 32.78 510 ILE A N 1
ATOM 3657 C CA . ILE A 1 510 ? -39.236 -28.581 54.856 1.00 32.78 510 ILE A CA 1
ATOM 3658 C C . ILE A 1 510 ? -40.296 -29.695 55.016 1.00 32.78 510 ILE A C 1
ATOM 3660 O O . ILE A 1 510 ? -40.021 -30.676 55.709 1.00 32.78 510 ILE A O 1
ATOM 3664 N N . PRO A 1 511 ? -41.451 -29.616 54.325 1.00 30.64 511 PRO A N 1
ATOM 3665 C CA . PRO A 1 511 ? -42.112 -30.817 53.797 1.00 30.64 511 PRO A CA 1
ATOM 3666 C C . PRO A 1 511 ? -42.472 -30.732 52.293 1.00 30.64 511 PRO A C 1
ATOM 3668 O O . PRO A 1 511 ? -42.608 -29.656 51.715 1.00 30.64 511 PRO A O 1
ATOM 3671 N N . TRP A 1 512 ? -42.641 -31.901 51.666 1.00 25.77 512 TRP A N 1
ATOM 3672 C CA . TRP A 1 512 ? -42.931 -32.135 50.237 1.00 25.77 512 TRP A CA 1
ATOM 3673 C C . TRP A 1 512 ? -43.705 -33.468 50.115 1.00 25.77 512 TRP A C 1
ATOM 3675 O O . TRP A 1 512 ? -43.484 -34.337 50.961 1.00 25.77 512 TRP A O 1
ATOM 3685 N N . PRO A 1 513 ? -44.435 -33.750 49.020 1.00 52.47 513 PRO A N 1
ATOM 3686 C CA . PRO A 1 513 ? -45.518 -33.005 48.366 1.00 52.47 513 PRO A CA 1
ATOM 3687 C C . PRO A 1 513 ? -46.889 -33.693 48.653 1.00 52.47 513 PRO A C 1
ATOM 3689 O O . PRO A 1 513 ? -46.979 -34.497 49.582 1.00 52.47 513 PRO A O 1
ATOM 3692 N N . PRO A 1 514 ? -47.963 -33.440 47.870 1.00 34.53 514 PRO A N 1
ATOM 3693 C CA . PRO A 1 514 ? -48.607 -34.601 47.221 1.00 34.53 514 PRO A CA 1
ATOM 3694 C C . PRO A 1 514 ? -49.231 -34.378 45.818 1.00 34.53 514 PRO A C 1
ATOM 3696 O O . PRO A 1 514 ? -49.703 -33.299 45.486 1.00 34.53 514 PRO A O 1
ATOM 3699 N N . ALA A 1 515 ? -49.262 -35.482 45.058 1.00 27.80 515 ALA A N 1
ATOM 3700 C CA . ALA A 1 515 ? -50.205 -35.941 44.016 1.00 27.80 515 ALA A CA 1
ATOM 3701 C C . ALA A 1 515 ? -51.082 -34.973 43.171 1.00 27.80 515 ALA A C 1
ATOM 3703 O O . ALA A 1 515 ? -51.865 -34.173 43.676 1.00 27.80 515 ALA A O 1
ATOM 3704 N N . SER A 1 516 ? -51.098 -35.228 41.855 1.00 33.44 516 SER A N 1
ATOM 3705 C CA . SER A 1 516 ? -52.115 -34.760 40.892 1.00 33.44 516 SER A CA 1
ATOM 3706 C C . SER A 1 516 ? -53.475 -35.462 41.058 1.00 33.44 516 SER A C 1
ATOM 3708 O O . SER A 1 516 ? -53.517 -36.620 41.480 1.00 33.44 516 SER A O 1
ATOM 3710 N N . PRO A 1 517 ? -54.571 -34.833 40.590 1.00 35.47 517 PRO A N 1
ATOM 3711 C CA . PRO A 1 517 ? -55.534 -35.582 39.771 1.00 35.47 517 PRO A CA 1
ATOM 3712 C C . PRO A 1 517 ? -56.149 -34.816 38.572 1.00 35.47 517 PRO A C 1
ATOM 3714 O O . PRO A 1 517 ? -56.415 -33.623 38.636 1.00 35.47 517 PRO A O 1
ATOM 3717 N N . SER A 1 518 ? -56.410 -35.584 37.507 1.00 26.81 518 SER A N 1
ATOM 3718 C CA . SER A 1 518 ? -57.548 -35.580 36.557 1.00 26.81 518 SER A CA 1
ATOM 3719 C C . SER A 1 518 ? -58.342 -34.304 36.193 1.00 26.81 518 SER A C 1
ATOM 3721 O O . SER A 1 518 ? -58.896 -33.619 37.045 1.00 26.81 518 SER A O 1
ATOM 3723 N N . ALA A 1 519 ? -58.585 -34.131 34.885 1.00 31.50 519 ALA A N 1
ATOM 3724 C CA . ALA A 1 519 ? -59.577 -33.208 34.306 1.00 31.50 519 ALA A CA 1
ATOM 3725 C C . ALA A 1 519 ? -60.967 -33.856 34.070 1.00 31.50 519 ALA A C 1
ATOM 3727 O O . ALA A 1 519 ? -61.079 -35.083 34.017 1.00 31.50 519 ALA A O 1
ATOM 3728 N N . PRO A 1 520 ? -62.018 -33.033 33.877 1.00 35.75 520 PRO A N 1
ATOM 3729 C CA . PRO A 1 520 ? -62.951 -33.145 32.730 1.00 35.75 520 PRO A CA 1
ATOM 3730 C C . PRO A 1 520 ? -63.004 -31.811 31.928 1.00 35.75 520 PRO A C 1
ATOM 3732 O O . PRO A 1 520 ? -62.715 -30.761 32.489 1.00 35.75 520 PRO A O 1
ATOM 3735 N N . ALA A 1 521 ? -63.198 -31.745 30.598 1.00 26.97 521 ALA A N 1
ATOM 3736 C CA . ALA A 1 521 ? -64.357 -32.139 29.760 1.00 26.97 521 ALA A CA 1
ATOM 3737 C C . ALA A 1 521 ? -65.635 -31.303 30.055 1.00 26.97 521 ALA A C 1
ATOM 3739 O O . ALA A 1 521 ? -65.945 -31.080 31.217 1.00 26.97 521 ALA A O 1
ATOM 3740 N N . THR A 1 522 ? -66.445 -30.801 29.103 1.00 27.83 522 THR A N 1
ATOM 3741 C CA . THR A 1 522 ? -66.572 -30.966 27.621 1.00 27.83 522 THR A CA 1
ATOM 3742 C C . THR A 1 522 ? -67.188 -29.655 27.034 1.00 27.83 522 THR A C 1
ATOM 3744 O O . THR A 1 522 ? -67.546 -28.791 27.825 1.00 27.83 522 THR A O 1
ATOM 3747 N N . ALA A 1 523 ? -67.322 -29.347 25.728 1.00 26.75 523 ALA A N 1
ATOM 3748 C CA . ALA A 1 523 ? -68.180 -29.972 24.695 1.00 26.75 523 ALA A CA 1
ATOM 3749 C C . ALA A 1 523 ? -67.999 -29.209 23.333 1.00 26.75 523 ALA A C 1
ATOM 3751 O O . ALA A 1 523 ? -68.026 -27.985 23.344 1.00 26.75 523 ALA A O 1
ATOM 3752 N N . THR A 1 524 ? -67.582 -29.843 22.216 1.00 27.61 524 THR A N 1
ATOM 3753 C CA . THR A 1 524 ? -68.379 -30.268 21.011 1.00 27.61 524 THR A CA 1
ATOM 3754 C C . THR A 1 524 ? -69.068 -29.169 20.176 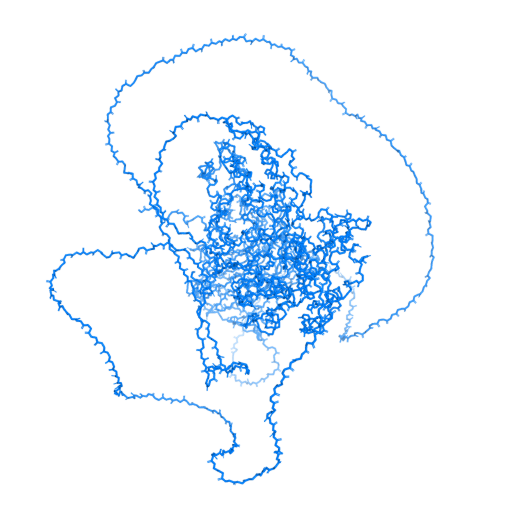1.00 27.61 524 THR A C 1
ATOM 3756 O O . THR A 1 524 ? -69.634 -28.256 20.759 1.00 27.61 524 THR A O 1
ATOM 3759 N N . ALA A 1 525 ? -69.218 -29.238 18.839 1.00 29.02 525 ALA A N 1
ATOM 3760 C CA . ALA A 1 525 ? -68.686 -30.060 17.714 1.00 29.02 525 ALA A CA 1
ATOM 3761 C C . ALA A 1 525 ? -69.139 -29.361 16.381 1.00 29.02 525 ALA A C 1
ATOM 3763 O O . ALA A 1 525 ? -69.747 -28.299 16.475 1.00 29.02 525 ALA A O 1
ATOM 3764 N N . THR A 1 526 ? -68.946 -29.773 15.112 1.00 27.09 526 THR A N 1
ATOM 3765 C CA . THR A 1 526 ? -68.457 -30.970 14.356 1.00 27.09 526 THR A CA 1
ATOM 3766 C C . THR A 1 526 ? -68.002 -30.445 12.951 1.00 27.09 526 THR A C 1
ATOM 3768 O O . THR A 1 526 ? -68.143 -29.252 12.710 1.00 27.09 526 THR A O 1
ATOM 3771 N N . GLY A 1 527 ? -67.496 -31.180 11.944 1.00 25.62 527 GLY A N 1
ATOM 3772 C CA . GLY A 1 527 ? -67.223 -32.614 11.750 1.00 25.62 527 GLY A CA 1
ATOM 3773 C C . GLY A 1 527 ? -66.499 -32.913 10.410 1.00 25.62 527 GLY A C 1
ATOM 3774 O O . GLY A 1 527 ? -66.315 -32.014 9.595 1.00 25.62 527 GLY A O 1
ATOM 3775 N N . SER A 1 528 ? -66.051 -34.165 10.219 1.00 23.33 528 SER A N 1
ATOM 3776 C CA . SER A 1 528 ? -65.159 -34.659 9.128 1.00 23.33 528 SER A CA 1
ATOM 3777 C C . SER A 1 528 ? -65.931 -35.256 7.912 1.00 23.33 528 SER A C 1
ATOM 3779 O O . SER A 1 528 ? -67.150 -35.072 7.899 1.00 23.33 528 SER A O 1
ATOM 3781 N N . PRO A 1 529 ? -65.326 -35.906 6.869 1.00 45.12 529 PRO A N 1
ATOM 3782 C CA . PRO A 1 529 ? -64.346 -37.037 6.875 1.00 45.12 529 PRO A CA 1
ATOM 3783 C C . PRO A 1 529 ? -62.978 -36.698 6.203 1.00 45.12 529 PRO A C 1
ATOM 3785 O O . PRO A 1 529 ? -62.909 -35.718 5.474 1.00 45.12 529 PRO A O 1
ATOM 3788 N N . SER A 1 530 ? -61.806 -37.325 6.444 1.00 29.89 530 SER A N 1
ATOM 3789 C CA . SER A 1 530 ? -61.350 -38.742 6.594 1.00 29.89 530 SER A CA 1
ATOM 3790 C C . SER A 1 530 ? -61.055 -39.441 5.248 1.00 29.89 530 SER A C 1
ATOM 3792 O O . SER A 1 530 ? -61.936 -39.476 4.400 1.00 29.89 530 SER A O 1
ATOM 3794 N N . GLY A 1 531 ? -59.886 -40.051 4.975 1.00 26.08 531 GLY A N 1
ATOM 3795 C CA . GLY A 1 531 ? -58.613 -40.256 5.715 1.00 26.08 531 GLY A CA 1
ATOM 3796 C C . GLY A 1 531 ? -57.549 -40.892 4.768 1.00 26.08 531 GLY A C 1
ATOM 3797 O O . GLY A 1 531 ? -57.767 -40.855 3.563 1.00 26.08 531 GLY A O 1
ATOM 3798 N N . ALA A 1 532 ? -56.421 -41.510 5.165 1.00 25.12 532 ALA A N 1
ATOM 3799 C CA . ALA A 1 532 ? -55.778 -41.750 6.471 1.00 25.12 532 ALA A CA 1
ATOM 3800 C C . ALA A 1 532 ? -54.294 -42.234 6.299 1.00 25.12 532 ALA A C 1
ATOM 3802 O O . ALA A 1 532 ? -53.886 -42.544 5.187 1.00 25.12 532 ALA A O 1
ATOM 3803 N N . VAL A 1 533 ? -53.525 -42.295 7.408 1.00 24.86 533 VAL A N 1
ATOM 3804 C CA . VAL A 1 533 ? -52.507 -43.316 7.835 1.00 24.86 533 VAL A CA 1
ATOM 3805 C C . VAL A 1 533 ? -51.930 -44.272 6.753 1.00 24.86 533 VAL A C 1
ATOM 3807 O O . VAL A 1 533 ? -52.711 -44.972 6.120 1.00 24.86 533 VAL A O 1
ATOM 3810 N N . SER A 1 534 ? -50.612 -44.504 6.562 1.00 24.44 534 SER A N 1
ATOM 3811 C CA . SER A 1 534 ? -49.324 -44.013 7.146 1.00 24.44 534 SER A CA 1
ATOM 3812 C C . SER A 1 534 ? -48.144 -44.373 6.171 1.00 24.44 534 SER A C 1
ATOM 3814 O O . SER A 1 534 ? -48.427 -44.494 4.985 1.00 24.44 534 SER A O 1
ATOM 3816 N N . SER A 1 535 ? -46.830 -44.562 6.450 1.00 24.31 535 SER A N 1
ATOM 3817 C CA . SER A 1 535 ? -45.986 -44.759 7.665 1.00 24.31 535 SER A CA 1
ATOM 3818 C C . SER A 1 535 ? -44.461 -44.678 7.343 1.00 24.31 535 SER A C 1
ATOM 3820 O O . SER A 1 535 ? -44.087 -44.755 6.178 1.00 24.31 535 SER A O 1
ATOM 3822 N N . ASN A 1 536 ? -43.607 -44.676 8.387 1.00 24.17 536 ASN A N 1
ATOM 3823 C CA . ASN A 1 536 ? -42.125 -44.802 8.414 1.00 24.17 536 ASN A CA 1
ATOM 3824 C C . ASN A 1 536 ? -41.236 -43.614 7.952 1.00 24.17 536 ASN A C 1
ATOM 3826 O O . ASN A 1 536 ? -41.588 -42.804 7.108 1.00 24.17 536 ASN A O 1
ATOM 3830 N N . SER A 1 537 ? -40.047 -43.565 8.570 1.00 24.89 537 SER A N 1
ATOM 3831 C CA . SER A 1 537 ? -38.892 -42.643 8.435 1.00 24.89 537 SER A CA 1
ATOM 3832 C C . SER A 1 537 ? -37.605 -43.521 8.575 1.00 24.89 537 SER A C 1
ATOM 3834 O O . SER A 1 537 ? -37.802 -44.691 8.932 1.00 24.89 537 SER A O 1
ATOM 3836 N N . PRO A 1 538 ? -36.326 -43.084 8.376 1.00 40.38 538 PRO A N 1
ATOM 3837 C CA . PRO A 1 538 ? -35.801 -41.705 8.396 1.00 40.38 538 PRO A CA 1
ATOM 3838 C C . PRO A 1 538 ? -34.649 -41.350 7.399 1.00 40.38 538 PRO A C 1
ATOM 3840 O O . PRO A 1 538 ? -34.224 -42.166 6.590 1.00 40.38 538 PRO A O 1
ATOM 3843 N N . ASN A 1 539 ? -34.071 -40.153 7.613 1.00 27.28 539 ASN A N 1
ATOM 3844 C CA . ASN A 1 539 ? -32.669 -39.721 7.389 1.00 27.28 539 ASN A CA 1
ATOM 3845 C C . ASN A 1 539 ? -32.150 -39.160 6.035 1.00 27.28 539 ASN A C 1
ATOM 3847 O O . ASN A 1 539 ? -32.106 -39.842 5.022 1.00 27.28 539 ASN A O 1
ATOM 3851 N N . GLN A 1 540 ? -31.557 -37.956 6.167 1.00 22.91 540 GLN A N 1
ATOM 3852 C CA . GLN A 1 540 ? -30.238 -37.486 5.673 1.00 22.91 540 GLN A CA 1
ATOM 3853 C C . GLN A 1 540 ? -29.907 -37.456 4.157 1.00 22.91 540 GLN A C 1
ATOM 3855 O O . GLN A 1 540 ? -29.758 -38.506 3.536 1.00 22.91 540 GLN A O 1
ATOM 3860 N N . PRO A 1 541 ? -29.596 -36.268 3.588 1.00 27.64 541 PRO A N 1
ATOM 3861 C CA . PRO A 1 541 ? -28.766 -36.126 2.389 1.00 27.64 541 PRO A CA 1
ATOM 3862 C C . PRO A 1 541 ? -27.260 -36.074 2.736 1.00 27.64 541 PRO A C 1
ATOM 3864 O O . PRO A 1 541 ? -26.869 -35.542 3.773 1.00 27.64 541 PRO A O 1
ATOM 3867 N N . ILE A 1 542 ? -26.404 -36.606 1.855 1.00 25.52 542 ILE A N 1
ATOM 3868 C CA . ILE A 1 542 ? -24.949 -36.758 2.063 1.00 25.52 542 ILE A CA 1
ATOM 3869 C C . ILE A 1 542 ? -24.162 -35.931 1.032 1.00 25.52 542 ILE A C 1
ATOM 3871 O O . ILE A 1 542 ? -24.497 -35.941 -0.152 1.00 25.52 542 ILE A O 1
ATOM 3875 N N . TYR A 1 543 ? -23.081 -35.271 1.466 1.00 23.75 543 TYR A N 1
ATOM 3876 C CA . TYR A 1 543 ? -22.084 -34.656 0.578 1.00 23.75 543 TYR A CA 1
ATOM 3877 C C . TYR A 1 543 ? -21.148 -35.724 -0.028 1.00 23.75 543 TYR A C 1
ATOM 3879 O O . TYR A 1 543 ? -20.565 -36.499 0.733 1.00 23.75 543 TYR A O 1
ATOM 3887 N N . PRO A 1 544 ? -20.929 -35.754 -1.356 1.00 29.44 544 PRO A N 1
ATOM 3888 C CA . PRO A 1 544 ? -19.914 -36.603 -1.971 1.00 29.44 544 PRO A CA 1
ATOM 3889 C C . PRO A 1 544 ? -18.546 -35.902 -2.029 1.00 29.44 544 PRO A C 1
ATOM 3891 O O . PRO A 1 544 ? -18.397 -34.858 -2.662 1.00 29.44 544 PRO A O 1
ATOM 3894 N N . THR A 1 545 ? -17.522 -36.508 -1.429 1.00 27.05 545 THR A N 1
ATOM 3895 C CA . THR A 1 545 ? -16.112 -36.209 -1.733 1.00 27.05 545 THR A CA 1
ATOM 3896 C C . THR A 1 545 ? -15.652 -37.006 -2.960 1.00 27.05 545 THR A C 1
ATOM 3898 O O . THR A 1 545 ? -16.117 -38.122 -3.193 1.00 27.05 545 THR A O 1
ATOM 3901 N N . GLY A 1 546 ? -14.742 -36.440 -3.762 1.00 25.61 546 GLY A N 1
ATOM 3902 C CA . GLY A 1 546 ? -14.239 -37.060 -4.994 1.00 25.61 546 GLY A CA 1
ATOM 3903 C C . GLY A 1 546 ? -12.715 -37.177 -5.010 1.00 25.61 546 GLY A C 1
ATOM 3904 O O . GLY A 1 546 ? -12.019 -36.167 -4.962 1.00 25.61 546 GLY A O 1
ATOM 3905 N N . THR A 1 547 ? -12.203 -38.405 -5.109 1.00 22.03 547 THR A N 1
ATOM 3906 C CA . THR A 1 547 ? -10.761 -38.707 -5.164 1.00 22.03 547 THR A CA 1
ATOM 3907 C C . THR A 1 547 ? -10.320 -39.006 -6.599 1.00 22.03 547 THR A C 1
ATOM 3909 O O . THR A 1 547 ? -11.024 -39.696 -7.335 1.00 22.03 547 THR A O 1
ATOM 3912 N N . PHE A 1 548 ? -9.138 -38.530 -6.997 1.00 21.97 548 PHE A N 1
ATOM 3913 C CA . PHE A 1 548 ? -8.549 -38.809 -8.312 1.00 21.97 548 PHE A CA 1
ATOM 3914 C C . PHE A 1 548 ? -8.039 -40.253 -8.450 1.00 21.97 548 PHE A C 1
ATOM 3916 O O . PHE A 1 548 ? -7.333 -40.749 -7.575 1.00 21.97 548 PHE A O 1
ATOM 3923 N N . ILE A 1 549 ? -8.265 -40.855 -9.623 1.00 22.89 549 ILE A N 1
ATOM 3924 C CA . ILE A 1 549 ? -7.371 -41.852 -10.237 1.00 22.89 549 ILE A CA 1
ATOM 3925 C C . ILE A 1 549 ? -7.195 -41.472 -11.714 1.00 22.89 549 ILE A C 1
ATOM 3927 O O . ILE A 1 549 ? -8.142 -41.046 -12.373 1.00 22.89 549 ILE A O 1
ATOM 3931 N N . THR A 1 550 ? -5.973 -41.597 -12.229 1.00 24.75 550 THR A N 1
ATOM 3932 C CA . THR A 1 550 ? -5.588 -41.250 -13.603 1.00 24.75 550 THR A CA 1
ATOM 3933 C C . THR A 1 550 ? -5.653 -42.447 -14.552 1.00 24.75 550 THR A C 1
ATOM 3935 O O . THR A 1 550 ? -5.320 -43.576 -14.190 1.00 24.75 550 THR A O 1
ATOM 3938 N N . THR A 1 551 ? -5.998 -42.211 -15.821 1.00 22.08 551 THR A N 1
ATOM 3939 C CA . THR A 1 551 ? -5.587 -43.097 -16.926 1.00 22.08 551 THR A CA 1
ATOM 3940 C C . THR A 1 551 ? -5.496 -42.319 -18.238 1.00 22.08 551 THR A C 1
ATOM 3942 O O . THR A 1 551 ? -6.286 -41.415 -18.495 1.00 22.08 551 THR A O 1
ATOM 3945 N N . THR A 1 552 ? -4.509 -42.655 -19.064 1.00 24.36 552 THR A N 1
ATOM 3946 C CA . THR A 1 552 ? -4.198 -41.991 -20.335 1.00 24.36 552 THR A CA 1
ATOM 3947 C C . THR A 1 552 ? -4.760 -42.756 -21.533 1.00 24.36 552 THR A C 1
ATOM 3949 O O . THR A 1 552 ? -4.516 -43.951 -21.657 1.00 24.36 552 THR A O 1
ATOM 3952 N N . ALA A 1 553 ? -5.432 -42.056 -22.455 1.00 21.89 553 ALA A N 1
ATOM 3953 C CA . ALA A 1 553 ? -5.415 -42.324 -23.902 1.00 21.89 553 ALA A CA 1
ATOM 3954 C C . ALA A 1 553 ? -6.271 -41.294 -24.659 1.00 21.89 553 ALA A C 1
ATOM 3956 O O . ALA A 1 553 ? -7.411 -41.036 -24.283 1.00 21.89 553 ALA A O 1
ATOM 3957 N N . ALA A 1 554 ? -5.759 -40.782 -25.779 1.00 25.64 554 ALA A N 1
ATOM 3958 C CA . ALA A 1 554 ? -6.582 -40.183 -26.827 1.00 25.64 554 ALA A CA 1
ATOM 3959 C C . ALA A 1 554 ? -6.694 -41.171 -27.997 1.00 25.64 554 ALA A C 1
ATOM 3961 O O . ALA A 1 554 ? -5.693 -41.798 -28.354 1.00 25.64 554 ALA A O 1
ATOM 3962 N N . PRO A 1 555 ? -7.877 -41.285 -28.620 1.00 25.11 555 PRO A N 1
ATOM 3963 C CA . PRO A 1 555 ? -7.894 -41.476 -30.067 1.00 25.11 555 PRO A CA 1
ATOM 3964 C C . PRO A 1 555 ? -8.968 -40.641 -30.794 1.00 25.11 555 PRO A C 1
ATOM 3966 O O . PRO A 1 555 ? -10.133 -40.632 -30.417 1.00 25.11 555 PRO A O 1
ATOM 3969 N N . SER A 1 556 ? -8.533 -39.998 -31.884 1.00 22.17 556 SER A N 1
ATOM 3970 C CA . SER A 1 556 ? -9.261 -39.706 -33.139 1.00 22.17 556 SER A CA 1
ATOM 3971 C C . SER A 1 556 ? -10.773 -39.399 -33.137 1.00 22.17 556 SER A C 1
ATOM 3973 O O . SER A 1 556 ? -11.605 -40.252 -32.830 1.00 22.17 556 SER A O 1
ATOM 3975 N N . HIS A 1 557 ? -11.129 -38.258 -33.743 1.00 24.52 557 HIS A N 1
ATOM 3976 C CA . HIS A 1 557 ? -12.444 -38.038 -34.362 1.00 24.52 557 HIS A CA 1
ATOM 3977 C C . HIS A 1 557 ? -12.876 -39.204 -35.272 1.00 24.52 557 HIS A C 1
ATOM 3979 O O . HIS A 1 557 ? -12.059 -39.771 -36.001 1.00 24.52 557 HIS A O 1
ATOM 3985 N N . PRO A 1 558 ? -14.194 -39.408 -35.386 1.00 22.72 558 PRO A N 1
ATOM 3986 C CA . PRO A 1 558 ? -14.840 -39.309 -36.692 1.00 22.72 558 PRO A CA 1
ATOM 3987 C C . PRO A 1 558 ? -15.804 -38.117 -36.738 1.00 22.72 558 PRO A C 1
ATOM 3989 O O . PRO A 1 558 ? -16.468 -37.792 -35.755 1.00 22.72 558 PRO A O 1
ATOM 3992 N N . ALA A 1 559 ? -15.900 -37.468 -37.896 1.00 26.28 559 ALA A N 1
ATOM 3993 C CA . ALA A 1 559 ? -16.903 -36.439 -38.139 1.00 26.28 559 ALA A CA 1
ATOM 3994 C C . ALA A 1 559 ? -18.191 -37.068 -38.686 1.00 26.28 559 ALA A C 1
ATOM 3996 O O . ALA A 1 559 ? -18.140 -37.845 -39.638 1.00 26.28 559 ALA A O 1
ATOM 3997 N N . ASN A 1 560 ? -19.346 -36.663 -38.157 1.00 23.25 560 ASN A N 1
ATOM 3998 C CA . ASN A 1 560 ? -20.556 -36.555 -38.966 1.00 23.25 560 ASN A CA 1
ATOM 3999 C C . ASN A 1 560 ? -21.484 -35.476 -38.390 1.00 23.25 560 ASN A C 1
ATOM 4001 O O . ASN A 1 560 ? -21.505 -35.262 -37.179 1.00 23.25 560 ASN A O 1
ATOM 4005 N N . GLY A 1 561 ? -22.199 -34.759 -39.255 1.00 26.58 561 GLY A N 1
ATOM 4006 C CA . GLY A 1 561 ? -22.953 -33.566 -38.870 1.00 26.58 561 GLY A CA 1
ATOM 4007 C C . GLY A 1 561 ? -24.449 -33.814 -38.686 1.00 26.58 561 GLY A C 1
ATOM 4008 O O . GLY A 1 561 ? -25.089 -34.429 -39.533 1.00 26.58 561 GLY A O 1
ATOM 4009 N N . THR A 1 562 ? -25.026 -33.222 -37.640 1.00 22.44 562 THR A N 1
ATOM 4010 C CA . THR A 1 562 ? -26.468 -32.942 -37.539 1.00 22.44 562 THR A CA 1
ATOM 4011 C C . THR A 1 562 ? -26.669 -31.556 -36.942 1.00 22.44 562 THR A C 1
ATOM 4013 O O . THR A 1 562 ? -25.997 -31.190 -35.980 1.00 22.44 562 THR A O 1
ATOM 4016 N N . SER A 1 563 ? -27.586 -30.783 -37.527 1.00 30.17 563 SER A N 1
ATOM 4017 C CA . SER A 1 563 ? -27.925 -29.435 -37.065 1.00 30.17 563 SER A CA 1
ATOM 4018 C C . SER A 1 563 ? -28.551 -29.468 -35.667 1.00 30.17 563 SER A C 1
ATOM 4020 O O . SER A 1 563 ? -29.457 -30.260 -35.411 1.00 30.17 563 SER A O 1
ATOM 4022 N N . ILE A 1 564 ? -28.085 -28.583 -34.784 1.00 23.55 564 ILE A N 1
ATOM 4023 C CA . ILE A 1 564 ? -28.713 -28.262 -33.499 1.00 23.55 564 ILE A CA 1
ATOM 4024 C C . ILE A 1 564 ? -28.766 -26.731 -33.407 1.00 23.55 564 ILE A C 1
ATOM 4026 O O . ILE A 1 564 ? -27.839 -26.052 -33.846 1.00 23.55 564 ILE A O 1
ATOM 4030 N N . ASN A 1 565 ? -29.882 -26.192 -32.912 1.00 24.11 565 ASN A N 1
ATOM 4031 C CA . ASN A 1 565 ? -30.212 -24.768 -33.021 1.00 24.11 565 ASN A CA 1
ATOM 4032 C C . ASN A 1 565 ? -29.202 -23.847 -32.317 1.00 24.11 565 ASN A C 1
ATOM 4034 O O . ASN A 1 565 ? -28.788 -24.115 -31.189 1.00 24.11 565 ASN A O 1
ATOM 4038 N N . SER A 1 566 ? -28.893 -22.715 -32.954 1.00 21.61 566 SER A N 1
ATOM 4039 C CA . SER A 1 566 ? -28.102 -21.633 -32.364 1.00 21.61 566 SER A CA 1
ATOM 4040 C C . SER A 1 566 ? -28.741 -21.118 -31.064 1.00 21.61 566 SER A C 1
ATOM 4042 O O . SER A 1 566 ? -29.931 -20.789 -31.074 1.00 21.61 566 SER A O 1
ATOM 4044 N N . PRO A 1 567 ? -27.981 -20.974 -29.962 1.00 24.39 567 PRO A N 1
ATOM 4045 C CA . PRO A 1 567 ? -28.442 -20.236 -28.792 1.00 24.39 567 PRO A CA 1
ATOM 4046 C C . PRO A 1 567 ? -28.762 -18.782 -29.159 1.00 24.39 567 PRO A C 1
ATOM 4048 O O . PRO A 1 567 ? -28.027 -18.151 -29.920 1.00 24.39 567 PRO A O 1
ATOM 4051 N N . VAL A 1 568 ? -29.850 -18.238 -28.609 1.00 22.92 568 VAL A N 1
ATOM 4052 C CA . VAL A 1 568 ? -30.215 -16.830 -28.817 1.00 22.92 568 VAL A CA 1
ATOM 4053 C C . VAL A 1 568 ? -29.206 -15.943 -28.088 1.00 22.92 568 VAL A C 1
ATOM 4055 O O . VAL A 1 568 ? -29.102 -15.987 -26.864 1.00 22.92 568 VAL A O 1
ATOM 4058 N N . ILE A 1 569 ? -28.468 -15.137 -28.851 1.00 24.19 569 ILE A N 1
ATOM 4059 C CA . ILE A 1 569 ? -27.513 -14.158 -28.325 1.00 24.19 569 ILE A CA 1
ATOM 4060 C C . ILE A 1 569 ? -28.295 -13.059 -27.582 1.00 24.19 569 ILE A C 1
ATOM 4062 O O . ILE A 1 569 ? -29.217 -12.489 -28.171 1.00 24.19 569 ILE A O 1
ATOM 4066 N N . PRO A 1 570 ? -27.937 -12.700 -26.334 1.00 23.59 570 PRO A N 1
ATOM 4067 C CA . PRO A 1 570 ? -28.467 -11.503 -25.690 1.00 23.59 570 PRO A CA 1
ATOM 4068 C C . PRO A 1 570 ? -28.016 -10.264 -26.473 1.00 23.59 570 PRO A C 1
ATOM 4070 O O . PRO A 1 570 ? -26.838 -9.916 -26.474 1.00 23.59 570 PRO A O 1
ATOM 4073 N N . THR A 1 571 ? -28.940 -9.583 -27.155 1.00 23.98 571 THR A N 1
ATOM 4074 C CA . THR A 1 571 ? -28.647 -8.442 -28.049 1.00 23.98 571 THR A CA 1
ATOM 4075 C C . THR A 1 571 ? -28.339 -7.135 -27.305 1.00 23.98 571 THR A C 1
ATOM 4077 O O . THR A 1 571 ? -28.640 -6.046 -27.788 1.00 23.98 571 THR A O 1
ATOM 4080 N N . SER A 1 572 ? -27.762 -7.235 -26.110 1.00 26.86 572 SER A N 1
ATOM 4081 C CA . SER A 1 572 ? -27.342 -6.116 -25.276 1.00 26.86 572 SER A CA 1
ATOM 4082 C C . SER A 1 572 ? -26.057 -6.482 -24.539 1.00 26.86 572 SER A C 1
ATOM 4084 O O . SER A 1 572 ? -26.080 -7.249 -23.573 1.00 26.86 572 SER A O 1
ATOM 4086 N N . ILE A 1 573 ? -24.949 -5.867 -24.954 1.00 31.72 573 ILE A N 1
ATOM 4087 C CA . ILE A 1 573 ? -23.818 -5.624 -24.051 1.00 31.72 573 ILE A CA 1
ATOM 4088 C C . ILE A 1 573 ? -24.389 -4.886 -22.820 1.00 31.72 573 ILE A C 1
ATOM 4090 O O . ILE A 1 573 ? -25.249 -4.016 -22.999 1.00 31.72 573 ILE A O 1
ATOM 4094 N N . PRO A 1 574 ? -23.972 -5.198 -21.579 1.00 29.23 574 PRO A N 1
ATOM 4095 C CA . PRO A 1 574 ? -24.433 -4.495 -20.381 1.00 29.23 574 PRO A CA 1
ATOM 4096 C C . PRO A 1 574 ? -23.786 -3.099 -20.250 1.00 29.23 574 PRO A C 1
ATOM 4098 O O . PRO A 1 574 ? -23.151 -2.774 -19.252 1.00 29.23 574 PRO A O 1
ATOM 4101 N N . THR A 1 575 ? -23.959 -2.246 -21.263 1.00 29.95 575 THR A N 1
ATOM 4102 C CA . THR A 1 575 ? -23.391 -0.886 -21.358 1.00 29.95 575 THR A CA 1
ATOM 4103 C C . THR A 1 575 ? -24.106 0.144 -20.470 1.00 29.95 575 THR A C 1
ATOM 4105 O O . THR A 1 575 ? -23.759 1.321 -20.481 1.00 29.95 575 THR A O 1
ATOM 4108 N N . ALA A 1 576 ? -25.124 -0.272 -19.711 1.00 25.42 576 ALA A N 1
ATOM 4109 C CA . ALA A 1 576 ? -25.963 0.590 -18.885 1.00 25.42 576 ALA A CA 1
ATOM 4110 C C . ALA A 1 576 ? -25.722 0.336 -17.385 1.00 25.42 576 ALA A C 1
ATOM 4112 O O . ALA A 1 576 ? -26.460 -0.417 -16.753 1.00 25.42 576 ALA A O 1
ATOM 4113 N N . GLY A 1 577 ? -24.702 0.983 -16.809 1.00 29.81 577 GLY A N 1
ATOM 4114 C CA . GLY A 1 577 ? -24.568 1.090 -15.347 1.00 29.81 577 GLY A CA 1
ATOM 4115 C C . GLY A 1 577 ? -23.161 1.363 -14.811 1.00 29.81 577 GLY A C 1
ATOM 4116 O O . GLY A 1 577 ? -23.021 2.146 -13.877 1.00 29.81 577 GLY A O 1
ATOM 4117 N N . ALA A 1 578 ? -22.124 0.754 -15.392 1.00 35.81 578 ALA A N 1
ATOM 4118 C CA . ALA A 1 578 ? -20.766 0.767 -14.837 1.00 35.81 578 ALA A CA 1
ATOM 4119 C C . ALA A 1 578 ? -19.777 1.548 -15.720 1.00 35.81 578 ALA A C 1
ATOM 4121 O O . ALA A 1 578 ? -19.050 0.966 -16.518 1.00 35.81 578 ALA A O 1
ATOM 4122 N N . THR A 1 579 ? -19.735 2.874 -15.573 1.00 44.81 579 THR A N 1
ATOM 4123 C CA . THR A 1 579 ? -18.662 3.714 -16.148 1.00 44.81 579 THR A CA 1
ATOM 4124 C C . THR A 1 579 ? -17.414 3.771 -15.263 1.00 44.81 579 THR A C 1
ATOM 4126 O O . THR A 1 579 ? -16.342 4.115 -15.750 1.00 44.81 579 THR A O 1
ATOM 4129 N N . ARG A 1 580 ? -17.551 3.447 -13.971 1.00 50.59 580 ARG A N 1
ATOM 4130 C CA . ARG A 1 580 ? -16.515 3.299 -12.931 1.00 50.59 580 ARG A CA 1
ATOM 4131 C C . ARG A 1 580 ? -17.007 2.226 -11.940 1.00 50.59 580 ARG A C 1
ATOM 4133 O O . ARG A 1 580 ? -18.212 1.992 -11.868 1.00 50.59 580 ARG A O 1
ATOM 4140 N N . PHE A 1 581 ? -16.119 1.587 -11.173 1.00 46.38 581 PHE A N 1
ATOM 4141 C CA . PHE A 1 581 ? -16.511 0.647 -10.100 1.00 46.38 581 PHE A CA 1
ATOM 4142 C C . PHE A 1 581 ? -16.936 1.339 -8.788 1.00 46.38 581 PHE A C 1
ATOM 4144 O O . PHE A 1 581 ? -17.471 0.686 -7.893 1.00 46.38 581 PHE A O 1
ATOM 4151 N N . VAL A 1 582 ? -16.738 2.655 -8.663 1.00 50.41 582 VAL A N 1
ATOM 4152 C CA . VAL A 1 582 ? -17.387 3.468 -7.620 1.00 50.41 582 VAL A CA 1
ATOM 4153 C C . VAL A 1 582 ? -18.853 3.695 -7.996 1.00 50.41 582 VAL A C 1
ATOM 4155 O O . VAL A 1 582 ? -19.165 3.863 -9.174 1.00 50.41 582 VAL A O 1
ATOM 4158 N N . GLY A 1 583 ? -19.752 3.745 -7.005 1.00 45.69 583 GLY A N 1
ATOM 4159 C CA . GLY A 1 583 ? -21.170 4.044 -7.224 1.00 45.69 583 GLY A CA 1
ATOM 4160 C C . GLY A 1 583 ? -21.373 5.323 -8.049 1.00 45.69 583 GLY A C 1
ATOM 4161 O O . GLY A 1 583 ? -20.974 6.409 -7.632 1.00 45.69 583 GLY A O 1
ATOM 4162 N N . GLY A 1 584 ? -21.998 5.187 -9.226 1.00 36.50 584 GLY A N 1
ATOM 4163 C CA . GLY A 1 584 ? -22.070 6.229 -10.266 1.00 36.50 584 GLY A CA 1
ATOM 4164 C C . GLY A 1 584 ? -22.870 7.494 -9.919 1.00 36.50 584 GLY A C 1
ATOM 4165 O O . GLY A 1 584 ? -22.915 8.425 -10.719 1.00 36.50 584 GLY A O 1
ATOM 4166 N N . ALA A 1 585 ? -23.474 7.548 -8.733 1.00 36.12 585 ALA A N 1
ATOM 4167 C CA . ALA A 1 585 ? -23.944 8.768 -8.094 1.00 36.12 585 ALA A CA 1
ATOM 4168 C C . ALA A 1 585 ? -23.431 8.755 -6.650 1.00 36.12 585 ALA A C 1
ATOM 4170 O O . ALA A 1 585 ? -23.678 7.801 -5.913 1.00 36.12 585 ALA A O 1
ATOM 4171 N N . GLY A 1 586 ? -22.687 9.793 -6.256 1.00 35.62 586 GLY A N 1
ATOM 4172 C CA . GLY A 1 586 ? -22.060 9.846 -4.937 1.00 35.62 586 GLY A CA 1
ATOM 4173 C C . GLY A 1 586 ? -23.080 9.812 -3.795 1.00 35.62 586 GLY A C 1
ATOM 4174 O O . GLY A 1 586 ? -24.210 10.289 -3.933 1.00 35.62 586 GLY A O 1
ATOM 4175 N N . VAL A 1 587 ? -22.649 9.319 -2.629 1.00 41.91 587 VAL A N 1
ATOM 4176 C CA . VAL A 1 587 ? -23.494 9.119 -1.433 1.00 41.91 587 VAL A CA 1
ATOM 4177 C C . VAL A 1 587 ? -24.092 10.427 -0.886 1.00 41.91 587 VAL A C 1
ATOM 4179 O O . VAL A 1 587 ? -24.913 10.376 0.012 1.00 41.91 587 VAL A O 1
ATOM 4182 N N . ALA A 1 588 ? -23.812 11.596 -1.473 1.00 34.19 588 ALA A N 1
ATOM 4183 C CA . ALA A 1 588 ? -24.610 12.811 -1.282 1.00 34.19 588 ALA A CA 1
ATOM 4184 C C . ALA A 1 588 ? -26.131 12.564 -1.435 1.00 34.19 588 ALA A C 1
ATOM 4186 O O . ALA A 1 588 ? -26.918 13.106 -0.662 1.00 34.19 588 ALA A O 1
ATOM 4187 N N . ALA A 1 589 ? -26.549 11.685 -2.358 1.00 33.88 589 ALA A N 1
ATOM 4188 C CA . ALA A 1 589 ? -27.948 11.254 -2.463 1.00 33.88 589 ALA A CA 1
ATOM 4189 C C . ALA A 1 589 ? -28.388 10.343 -1.296 1.00 33.88 589 ALA A C 1
ATOM 4191 O O . ALA A 1 589 ? -29.509 10.465 -0.816 1.00 33.88 589 ALA A O 1
ATOM 4192 N N . GLY A 1 590 ? -27.504 9.468 -0.804 1.00 38.22 590 GLY A N 1
ATOM 4193 C CA . GLY A 1 590 ? -27.765 8.570 0.331 1.00 38.22 590 GLY A CA 1
ATOM 4194 C C . GLY A 1 590 ? -27.768 9.271 1.696 1.00 38.22 590 GLY A C 1
ATOM 4195 O O . GLY A 1 590 ? -28.563 8.914 2.557 1.00 38.22 590 GLY A O 1
ATOM 4196 N N . PHE A 1 591 ? -26.944 10.307 1.881 1.00 39.69 591 PHE A N 1
ATOM 4197 C CA . PHE A 1 591 ? -27.023 11.225 3.021 1.00 39.69 591 PHE A CA 1
ATOM 4198 C C . PHE A 1 591 ? -28.334 11.998 2.997 1.00 39.69 591 PHE A C 1
ATOM 4200 O O . PHE A 1 591 ? -29.016 12.047 4.013 1.00 39.69 591 PHE A O 1
ATOM 4207 N N . ALA A 1 592 ? -28.716 12.557 1.844 1.00 37.62 592 ALA A N 1
ATOM 4208 C CA . ALA A 1 592 ? -30.007 13.221 1.702 1.00 37.62 592 ALA A CA 1
ATOM 4209 C C . ALA A 1 592 ? -31.179 12.259 1.965 1.00 37.62 592 ALA A C 1
ATOM 4211 O O . ALA A 1 592 ? -32.150 12.667 2.590 1.00 37.62 592 ALA A O 1
ATOM 4212 N N . ALA A 1 593 ? -31.080 10.990 1.552 1.00 37.22 593 ALA A N 1
ATOM 4213 C CA . ALA A 1 593 ? -32.088 9.975 1.847 1.00 37.22 593 ALA A CA 1
ATOM 4214 C C . ALA A 1 593 ? -32.160 9.649 3.349 1.00 37.22 593 ALA A C 1
ATOM 4216 O O . ALA A 1 593 ? -33.219 9.809 3.946 1.00 37.22 593 ALA A O 1
ATOM 4217 N N . LEU A 1 594 ? -31.054 9.248 3.988 1.00 42.88 594 LEU A N 1
ATOM 4218 C CA . LEU A 1 594 ? -31.086 8.795 5.385 1.00 42.88 594 LEU A CA 1
ATOM 4219 C C . LEU A 1 594 ? -31.291 9.951 6.381 1.00 42.88 594 LEU A C 1
ATOM 4221 O O . LEU A 1 594 ? -32.053 9.812 7.330 1.00 42.88 594 LEU A O 1
ATOM 4225 N N . ALA A 1 595 ? -30.686 11.121 6.147 1.00 41.06 595 ALA A N 1
ATOM 4226 C CA . ALA A 1 595 ? -30.839 12.288 7.025 1.00 41.06 595 ALA A CA 1
ATOM 4227 C C . ALA A 1 595 ? -32.172 13.043 6.837 1.00 41.06 595 ALA A C 1
ATOM 4229 O O . ALA A 1 595 ? -32.479 13.931 7.632 1.00 41.06 595 ALA A O 1
ATOM 4230 N N . ALA A 1 596 ? -32.967 12.715 5.810 1.00 39.50 596 ALA A N 1
ATOM 4231 C CA . ALA A 1 596 ? -34.309 13.274 5.612 1.00 39.50 596 ALA A CA 1
ATOM 4232 C C . ALA A 1 596 ? -35.443 12.244 5.774 1.00 39.50 596 ALA A C 1
ATOM 4234 O O . ALA A 1 596 ? -36.609 12.607 5.592 1.00 39.50 596 ALA A O 1
ATOM 4235 N N . MET A 1 597 ? -35.146 10.978 6.098 1.00 44.78 597 MET A N 1
ATOM 4236 C CA . MET A 1 597 ? -36.146 9.907 6.068 1.00 44.78 597 MET A CA 1
ATOM 4237 C C . MET A 1 597 ? -35.959 8.883 7.201 1.00 44.78 597 MET A C 1
ATOM 4239 O O . MET A 1 597 ? -35.073 8.039 7.152 1.00 44.78 597 MET A O 1
ATOM 4243 N N . LEU A 1 598 ? -36.911 8.926 8.148 1.00 57.38 598 LEU A N 1
ATOM 4244 C CA . LEU A 1 598 ? -37.162 8.003 9.274 1.00 57.38 598 LEU A CA 1
ATOM 4245 C C . LEU A 1 598 ? -36.336 8.216 10.564 1.00 57.38 598 LEU A C 1
ATOM 4247 O O . LEU A 1 598 ? -35.309 7.580 10.781 1.00 57.38 598 LEU A O 1
ATOM 4251 N N . LEU A 1 599 ? -36.964 8.934 11.511 1.00 63.50 599 LEU A N 1
ATOM 4252 C CA . LEU A 1 599 ? -36.645 9.004 12.957 1.00 63.50 599 LEU A CA 1
ATOM 4253 C C . LEU A 1 599 ? -36.435 7.631 13.642 1.00 63.50 599 LEU A C 1
ATOM 4255 O O . LEU A 1 599 ? -35.958 7.550 14.769 1.00 63.50 599 LEU A O 1
ATOM 4259 N N . ALA A 1 600 ? -36.836 6.533 12.993 1.00 80.88 600 ALA A N 1
ATOM 4260 C CA . ALA A 1 600 ? -36.650 5.181 13.509 1.00 80.88 600 ALA A CA 1
ATOM 4261 C C . ALA A 1 600 ? -35.164 4.831 13.719 1.00 80.88 600 ALA A C 1
ATOM 4263 O O . ALA A 1 600 ? -34.842 4.101 14.653 1.00 80.88 600 ALA A O 1
ATOM 4264 N N . PHE A 1 601 ? -34.260 5.367 12.888 1.00 89.25 601 PHE A N 1
ATOM 4265 C CA . PHE A 1 601 ? -32.827 5.046 12.915 1.00 89.25 601 PHE A CA 1
ATOM 4266 C C . PHE A 1 601 ? -31.975 6.028 13.743 1.00 89.25 601 PHE A C 1
ATOM 4268 O O . PHE A 1 601 ? -30.745 5.920 13.744 1.00 89.25 601 PHE A O 1
ATOM 4275 N N . ASP A 1 602 ? -32.599 6.947 14.490 1.00 89.62 602 ASP A N 1
ATOM 4276 C CA . ASP A 1 602 ? -31.900 7.924 15.340 1.00 89.62 602 ASP A CA 1
ATOM 4277 C C . ASP A 1 602 ? -31.009 7.226 16.386 1.00 89.62 602 ASP A C 1
ATOM 4279 O O . ASP A 1 602 ? -29.850 7.595 16.562 1.00 89.62 602 ASP A O 1
ATOM 4283 N N . ALA A 1 603 ? -31.505 6.153 17.018 1.00 93.38 603 ALA A N 1
ATOM 4284 C CA . ALA A 1 603 ? -30.754 5.378 18.012 1.00 93.38 603 ALA A CA 1
ATOM 4285 C C . ALA A 1 603 ? -29.504 4.692 17.423 1.00 93.38 603 ALA A C 1
ATOM 4287 O O . ALA A 1 603 ? -28.436 4.720 18.031 1.00 93.38 603 ALA A O 1
ATOM 4288 N N . LEU A 1 604 ? -29.615 4.121 16.216 1.00 94.81 604 LEU A N 1
ATOM 4289 C CA . LEU A 1 604 ? -28.481 3.538 15.489 1.00 94.81 604 LEU A CA 1
ATOM 4290 C C . LEU A 1 604 ? -27.444 4.612 15.131 1.00 94.81 604 LEU A C 1
ATOM 4292 O O . LEU A 1 604 ? -26.241 4.396 15.267 1.00 94.81 604 LEU A O 1
ATOM 4296 N N . THR A 1 605 ? -27.924 5.776 14.692 1.00 91.69 605 THR A N 1
ATOM 4297 C CA . THR A 1 605 ? -27.091 6.911 14.286 1.00 91.69 605 THR A CA 1
ATOM 4298 C C . THR A 1 605 ? -26.317 7.494 15.467 1.00 91.69 605 THR A C 1
ATOM 4300 O O . THR A 1 605 ? -25.114 7.712 15.347 1.00 91.69 605 THR A O 1
ATOM 4303 N N . GLU A 1 606 ? -26.964 7.680 16.620 1.00 93.88 606 GLU A N 1
ATOM 4304 C CA . GLU A 1 606 ? -26.313 8.187 17.833 1.00 93.88 606 GLU A CA 1
ATOM 4305 C C . GLU A 1 606 ? -25.296 7.187 18.398 1.00 93.88 606 GLU A C 1
ATOM 4307 O O . GLU A 1 606 ? -24.170 7.577 18.712 1.00 93.88 606 GLU A O 1
ATOM 4312 N N . ILE A 1 607 ? -25.627 5.888 18.436 1.00 97.00 607 ILE A N 1
ATOM 4313 C CA . ILE A 1 607 ? -24.660 4.838 18.800 1.00 97.00 607 ILE A CA 1
ATOM 4314 C C . ILE A 1 607 ? -23.427 4.921 17.893 1.00 97.00 607 ILE A C 1
ATOM 4316 O O . ILE A 1 607 ? -22.309 4.942 18.399 1.00 97.00 607 ILE A O 1
ATOM 4320 N N . LEU A 1 608 ? -23.603 5.051 16.574 1.00 95.75 608 LEU A N 1
ATOM 4321 C CA . LEU A 1 608 ? -22.494 5.167 15.617 1.00 95.75 608 LEU A CA 1
ATOM 4322 C C . LEU A 1 608 ? -21.683 6.467 15.736 1.00 95.75 608 LEU A C 1
ATOM 4324 O O . LEU A 1 608 ? -20.516 6.471 15.349 1.00 95.75 608 LEU A O 1
ATOM 4328 N N . HIS A 1 609 ? -22.250 7.548 16.278 1.00 93.69 609 HIS A N 1
ATOM 4329 C CA . HIS A 1 609 ? -21.506 8.777 16.583 1.00 93.69 609 HIS A CA 1
ATOM 4330 C C . HIS A 1 609 ? -20.705 8.673 17.887 1.00 93.69 609 HIS A C 1
ATOM 4332 O O . HIS A 1 609 ? -19.594 9.199 17.961 1.00 93.69 609 HIS A O 1
ATOM 4338 N N . GLN A 1 610 ? -21.222 7.968 18.899 1.00 96.75 610 GLN A N 1
ATOM 4339 C CA . GLN A 1 610 ? -20.491 7.727 20.149 1.00 96.75 610 GLN A CA 1
ATOM 4340 C C . GLN A 1 610 ? -19.523 6.531 20.069 1.00 96.75 610 GLN A C 1
ATOM 4342 O O . GLN A 1 610 ? -18.650 6.407 20.922 1.00 96.75 610 GLN A O 1
ATOM 4347 N N . MET A 1 611 ? -19.653 5.655 19.066 1.00 97.56 611 MET A N 1
ATOM 4348 C CA . MET A 1 611 ? -18.895 4.402 18.934 1.00 97.56 611 MET A CA 1
ATOM 4349 C C . MET A 1 611 ? -17.358 4.526 18.851 1.00 97.56 611 MET A C 1
ATOM 4351 O O . MET A 1 611 ? -16.709 3.711 19.508 1.00 97.56 611 MET A O 1
ATOM 4355 N N . PRO A 1 612 ? -16.749 5.438 18.060 1.00 97.94 612 PRO A N 1
ATOM 4356 C CA . PRO A 1 612 ? -15.308 5.409 17.769 1.00 97.94 612 PRO A CA 1
ATOM 4357 C C . PRO A 1 612 ? -14.410 5.436 19.016 1.00 97.94 612 PRO A C 1
ATOM 4359 O O . PRO A 1 612 ? -14.788 6.013 20.031 1.00 97.94 612 PRO A O 1
ATOM 4362 N N . ILE A 1 613 ? -13.199 4.868 18.935 1.00 97.75 613 ILE A N 1
ATOM 4363 C CA . ILE A 1 613 ? -12.212 4.869 20.036 1.00 97.75 613 ILE A CA 1
ATOM 4364 C C . ILE A 1 613 ? -11.989 6.311 20.521 1.00 97.75 613 ILE A C 1
ATOM 4366 O O . ILE A 1 613 ? -12.157 6.617 21.701 1.00 97.75 613 ILE A O 1
ATOM 4370 N N . VAL A 1 614 ? -11.666 7.214 19.593 1.00 96.94 614 VAL A N 1
ATOM 4371 C CA . VAL A 1 614 ? -11.663 8.662 19.823 1.00 96.94 614 VAL A CA 1
ATOM 4372 C C . VAL A 1 614 ? -12.721 9.282 18.919 1.00 96.94 614 VAL A C 1
ATOM 4374 O O . VAL A 1 614 ? -12.748 9.018 17.719 1.00 96.94 614 VAL A O 1
ATOM 4377 N N . LYS A 1 615 ? -13.603 10.101 19.483 1.00 94.75 615 LYS A N 1
ATOM 4378 C CA . LYS A 1 615 ? -14.647 10.824 18.747 1.00 94.75 615 LYS A CA 1
ATOM 4379 C C . LYS A 1 615 ? -14.091 12.101 18.108 1.00 94.75 615 LYS A C 1
ATOM 4381 O O . LYS A 1 615 ? -12.989 12.543 18.423 1.00 94.75 615 LYS A O 1
ATOM 4386 N N . GLU A 1 616 ? -14.872 12.733 17.233 1.00 88.31 616 GLU A N 1
ATOM 4387 C CA . GLU A 1 616 ? -14.482 13.980 16.544 1.00 88.31 616 GLU A CA 1
ATOM 4388 C C . GLU A 1 616 ? -14.238 15.163 17.511 1.00 88.31 616 GLU A C 1
ATOM 4390 O O . GLU A 1 616 ? -13.441 16.052 17.220 1.00 88.31 616 GLU A O 1
ATOM 4395 N N . ASP A 1 617 ? -14.854 15.145 18.699 1.00 91.81 617 ASP A N 1
ATOM 4396 C CA . ASP A 1 617 ? -14.615 16.113 19.782 1.00 91.81 617 ASP A CA 1
ATOM 4397 C C . ASP A 1 617 ? -13.311 15.859 20.575 1.00 91.81 617 ASP A C 1
ATOM 4399 O O . ASP A 1 617 ? -12.978 16.625 21.481 1.00 91.81 617 ASP A O 1
ATOM 4403 N N . GLY A 1 618 ? -12.570 14.795 20.246 1.00 92.94 618 GLY A N 1
ATOM 4404 C CA . GLY A 1 618 ? -11.347 14.366 20.928 1.00 92.94 618 GLY A CA 1
ATOM 4405 C C . GLY A 1 618 ? -11.571 13.575 22.222 1.00 92.94 618 GLY A C 1
ATOM 4406 O O . GLY A 1 618 ? -10.592 13.156 22.843 1.00 92.94 618 GLY A O 1
ATOM 4407 N N . ASN A 1 619 ? -12.820 13.348 22.642 1.00 96.50 619 ASN A N 1
ATOM 4408 C CA . ASN A 1 619 ? -13.130 12.516 23.805 1.00 96.50 619 ASN A CA 1
ATOM 4409 C C . ASN A 1 619 ? -13.105 11.022 23.444 1.00 96.50 619 ASN A C 1
ATOM 4411 O O . ASN A 1 619 ? -13.303 10.635 22.291 1.00 96.50 619 ASN A O 1
ATOM 4415 N N . ALA A 1 620 ? -12.920 10.171 24.455 1.00 97.69 620 ALA A N 1
ATOM 4416 C CA . ALA A 1 620 ? -13.133 8.732 24.318 1.00 97.69 620 ALA A CA 1
ATOM 4417 C C . ALA A 1 620 ? -14.594 8.433 23.928 1.00 97.69 620 ALA A C 1
ATOM 4419 O O . ALA A 1 620 ? -15.518 9.069 24.446 1.00 97.69 620 ALA A O 1
ATOM 4420 N N . GLY A 1 621 ? -14.792 7.476 23.022 1.00 98.00 621 GLY A N 1
ATOM 4421 C CA . GLY A 1 621 ? -16.099 6.890 22.718 1.00 98.00 621 GLY A CA 1
ATOM 4422 C C . GLY A 1 621 ? -16.217 5.445 23.206 1.00 98.00 621 GLY A C 1
ATOM 4423 O O . GLY A 1 621 ? -15.334 4.929 23.894 1.00 98.00 621 GLY A O 1
ATOM 4424 N N . LEU A 1 622 ? -17.321 4.785 22.849 1.00 98.44 622 LEU A N 1
ATOM 4425 C CA . LEU A 1 622 ? -17.736 3.497 23.422 1.00 98.44 622 LEU A CA 1
ATOM 4426 C C . LEU A 1 622 ? -16.696 2.382 23.220 1.00 98.44 622 LEU A C 1
ATOM 4428 O O . LEU A 1 622 ? -16.517 1.552 24.106 1.00 98.44 622 LEU A O 1
ATOM 4432 N N . LEU A 1 623 ? -15.961 2.383 22.100 1.00 98.06 623 LEU A N 1
ATOM 4433 C CA . LEU A 1 623 ? -14.878 1.422 21.838 1.00 98.06 623 LEU A CA 1
ATOM 4434 C C . LEU A 1 623 ? -13.585 1.693 22.628 1.00 98.06 623 LEU A C 1
ATOM 4436 O O . LEU A 1 623 ? -12.696 0.846 22.634 1.00 98.06 623 LEU A O 1
ATOM 4440 N N . ALA A 1 624 ? -13.448 2.843 23.292 1.00 97.38 624 ALA A N 1
ATOM 4441 C CA . ALA A 1 624 ? -12.358 3.111 24.236 1.00 97.38 624 ALA A CA 1
ATOM 4442 C C . ALA A 1 624 ? -12.757 2.878 25.702 1.00 97.38 624 ALA A C 1
ATOM 4444 O O . ALA A 1 624 ? -11.876 2.713 26.544 1.00 97.38 624 ALA A O 1
ATOM 4445 N N . THR A 1 625 ? -14.056 2.871 26.013 1.00 97.81 625 THR A N 1
ATOM 4446 C CA . THR A 1 625 ? -14.586 2.559 27.351 1.00 97.81 625 THR A CA 1
ATOM 4447 C C . THR A 1 625 ? -15.098 1.121 27.490 1.00 97.81 625 THR A C 1
ATOM 4449 O O . THR A 1 625 ? -15.340 0.678 28.610 1.00 97.81 625 THR A O 1
ATOM 4452 N N . PHE A 1 626 ? -15.210 0.386 26.376 1.00 97.88 626 PHE A N 1
ATOM 4453 C CA . PHE A 1 626 ? -15.773 -0.970 26.267 1.00 97.88 626 PHE A CA 1
ATOM 4454 C C . PHE A 1 626 ? -17.262 -1.044 26.666 1.00 97.88 626 PHE A C 1
ATOM 4456 O O . PHE A 1 626 ? -17.755 -2.041 27.199 1.00 97.88 626 PHE A O 1
ATOM 4463 N N . GLU A 1 627 ? -17.985 0.051 26.418 1.00 98.31 627 GLU A N 1
ATOM 4464 C CA . GLU A 1 627 ? -19.389 0.234 26.799 1.00 98.31 627 GLU A CA 1
ATOM 4465 C C . GLU A 1 627 ? -20.380 -0.057 25.658 1.00 98.31 627 GLU A C 1
ATOM 4467 O O . GLU A 1 627 ? -21.587 -0.044 25.902 1.00 98.31 627 GLU A O 1
ATOM 4472 N N . LEU A 1 628 ? -19.931 -0.354 24.429 1.00 98.56 628 LEU A N 1
ATOM 4473 C CA . LEU A 1 628 ? -20.833 -0.568 23.287 1.00 98.56 628 LEU A CA 1
ATOM 4474 C C . LEU A 1 628 ? -21.687 -1.825 23.475 1.00 98.56 628 LEU A C 1
ATOM 4476 O O . LEU A 1 628 ? -22.904 -1.775 23.284 1.00 98.56 628 LEU A O 1
ATOM 4480 N N . GLY A 1 629 ? -21.065 -2.943 23.857 1.00 98.31 629 GLY A N 1
ATOM 4481 C CA . GLY A 1 629 ? -21.776 -4.179 24.175 1.00 98.31 629 GLY A CA 1
ATOM 4482 C C . GLY A 1 629 ? -22.794 -3.985 25.298 1.00 98.31 629 GLY A C 1
ATOM 4483 O O . GLY A 1 629 ? -23.985 -4.153 25.043 1.00 98.31 629 GLY A O 1
ATOM 4484 N N . PRO A 1 630 ? -22.374 -3.537 26.499 1.00 98.38 630 PRO A N 1
ATOM 4485 C CA . PRO A 1 630 ? -23.284 -3.219 27.597 1.00 98.38 630 PRO A CA 1
ATOM 4486 C C . PRO A 1 630 ? -24.423 -2.260 27.222 1.00 98.38 630 PRO A C 1
ATOM 4488 O O . PRO A 1 630 ? -25.546 -2.448 27.687 1.00 98.38 630 PRO A O 1
ATOM 4491 N N . LEU A 1 631 ? -24.185 -1.251 26.379 1.00 98.50 631 LEU A N 1
ATOM 4492 C CA . LEU A 1 631 ? -25.225 -0.325 25.916 1.00 98.50 631 LEU A CA 1
ATOM 4493 C C . LEU A 1 631 ? -26.290 -1.037 25.061 1.00 98.50 631 LEU A C 1
ATOM 4495 O O . LEU A 1 631 ? -27.490 -0.824 25.250 1.00 98.50 631 LEU A O 1
ATOM 4499 N N . ILE A 1 632 ? -25.859 -1.911 24.150 1.00 98.44 632 ILE A N 1
ATOM 4500 C CA . ILE A 1 632 ? -26.737 -2.701 23.273 1.00 98.44 632 ILE A CA 1
ATOM 4501 C C . ILE A 1 632 ? -27.482 -3.783 24.066 1.00 98.44 632 ILE A C 1
ATOM 4503 O O . ILE A 1 632 ? -28.695 -3.916 23.906 1.00 98.44 632 ILE A O 1
ATOM 4507 N N . ASP A 1 633 ? -26.798 -4.486 24.971 1.00 97.88 633 ASP A N 1
ATOM 4508 C CA . ASP A 1 633 ? -27.369 -5.539 25.824 1.00 97.88 633 ASP A CA 1
ATOM 4509 C C . ASP A 1 633 ? -28.446 -4.989 26.786 1.00 97.88 633 ASP A C 1
ATOM 4511 O O . ASP A 1 633 ? -29.392 -5.693 27.138 1.00 97.88 633 ASP A O 1
ATOM 4515 N N . ASN A 1 634 ? -28.354 -3.708 27.171 1.00 97.62 634 ASN A N 1
ATOM 4516 C CA . ASN A 1 634 ? -29.391 -2.991 27.928 1.00 97.62 634 ASN A CA 1
ATOM 4517 C C . ASN A 1 634 ? -30.542 -2.439 27.051 1.00 97.62 634 ASN A C 1
ATOM 4519 O O . ASN A 1 634 ? -31.418 -1.735 27.557 1.00 97.62 634 ASN A O 1
ATOM 4523 N N . GLY A 1 635 ? -30.578 -2.760 25.754 1.00 96.56 635 GLY A N 1
ATOM 4524 C CA . GLY A 1 635 ? -31.696 -2.454 24.856 1.00 96.56 635 GLY A CA 1
ATOM 4525 C C . GLY A 1 635 ? -31.690 -1.053 24.238 1.00 96.56 635 GLY A C 1
ATOM 4526 O O . GLY A 1 635 ? -32.739 -0.595 23.788 1.00 96.56 635 GLY A O 1
ATOM 4527 N N . ALA A 1 636 ? -30.544 -0.362 24.187 1.00 96.69 636 ALA A N 1
ATOM 4528 C CA . ALA A 1 636 ? -30.451 0.968 23.568 1.00 96.69 636 ALA A CA 1
ATOM 4529 C C . ALA A 1 636 ? -30.709 0.969 22.046 1.00 96.69 636 ALA A C 1
ATOM 4531 O O . ALA A 1 636 ? -31.108 1.992 21.491 1.00 96.69 636 ALA A O 1
ATOM 4532 N N . LEU A 1 637 ? -30.499 -0.170 21.376 1.00 96.88 637 LEU A N 1
ATOM 4533 C CA . LEU A 1 637 ? -30.785 -0.369 19.955 1.00 96.88 637 LEU A CA 1
ATOM 4534 C C . LEU A 1 637 ? -32.028 -1.270 19.795 1.00 96.88 637 LEU A C 1
ATOM 4536 O O . LEU A 1 637 ? -31.949 -2.454 20.130 1.00 96.88 637 LEU A O 1
ATOM 4540 N N . PRO A 1 638 ? -33.171 -0.756 19.300 1.00 95.75 638 PRO A N 1
ATOM 4541 C CA . PRO A 1 638 ? -34.364 -1.566 19.045 1.00 95.75 638 PRO A CA 1
ATOM 4542 C C . PRO A 1 638 ? -34.223 -2.454 17.796 1.00 95.75 638 PRO A C 1
ATOM 4544 O O . PRO A 1 638 ? -33.424 -2.178 16.902 1.00 95.75 638 PRO A O 1
ATOM 4547 N N . ASP A 1 639 ? -35.052 -3.500 17.696 1.00 96.50 639 ASP A N 1
ATOM 4548 C CA . ASP A 1 639 ? -35.190 -4.283 16.462 1.00 96.50 639 ASP A CA 1
ATOM 4549 C C . ASP A 1 639 ? -36.003 -3.520 15.401 1.00 96.50 639 ASP A C 1
ATOM 4551 O O . ASP A 1 639 ? -37.230 -3.393 15.476 1.00 96.50 639 ASP A O 1
ATOM 4555 N N . LEU A 1 640 ? -35.292 -3.039 14.381 1.00 95.69 640 LEU A N 1
ATOM 4556 C CA . LEU A 1 640 ? -35.839 -2.313 13.235 1.00 95.69 640 LEU A CA 1
ATOM 4557 C C . LEU A 1 640 ? -35.915 -3.176 11.963 1.00 95.69 640 LEU A C 1
ATOM 4559 O O . LEU A 1 640 ? -36.033 -2.630 10.867 1.00 95.69 640 LEU A O 1
ATOM 4563 N N . THR A 1 641 ? -35.882 -4.514 12.062 1.00 96.38 641 THR A N 1
ATOM 4564 C CA . THR A 1 641 ? -35.896 -5.428 10.892 1.00 96.38 641 THR A CA 1
ATOM 4565 C C . THR A 1 641 ? -37.052 -5.114 9.942 1.00 96.38 641 THR A C 1
ATOM 4567 O O . THR A 1 641 ? -36.910 -5.137 8.722 1.00 96.38 641 THR A O 1
ATOM 4570 N N . HIS A 1 642 ? -38.202 -4.763 10.517 1.00 94.44 642 HIS A N 1
ATOM 4571 C CA . HIS A 1 642 ? -39.431 -4.444 9.804 1.00 94.44 642 HIS A CA 1
ATOM 4572 C C . HIS A 1 642 ? -39.474 -3.019 9.206 1.00 94.44 642 HIS A C 1
ATOM 4574 O O . HIS A 1 642 ? -40.339 -2.740 8.375 1.00 94.44 642 HIS A O 1
ATOM 4580 N N . GLU A 1 643 ? -38.563 -2.122 9.600 1.00 93.81 643 GLU A N 1
ATOM 4581 C CA . GLU A 1 643 ? -38.384 -0.798 8.983 1.00 93.81 643 GLU A CA 1
ATOM 4582 C C . GLU A 1 643 ? -37.531 -0.883 7.707 1.00 93.81 643 GLU A C 1
ATOM 4584 O O . GLU A 1 643 ? -37.707 -0.071 6.802 1.00 93.81 643 GLU A O 1
ATOM 4589 N N . ILE A 1 644 ? -36.670 -1.903 7.571 1.00 94.31 644 ILE A N 1
ATOM 4590 C CA . ILE A 1 644 ? -35.866 -2.130 6.355 1.00 94.31 644 ILE A CA 1
ATOM 4591 C C . ILE A 1 644 ? -36.760 -2.337 5.120 1.00 94.31 644 ILE A C 1
ATOM 4593 O O . ILE A 1 644 ? -36.481 -1.793 4.053 1.00 94.31 644 ILE A O 1
ATOM 4597 N N . ASP A 1 645 ? -37.886 -3.045 5.260 1.00 91.44 645 ASP A N 1
ATOM 4598 C CA . ASP A 1 645 ? -38.875 -3.194 4.179 1.00 91.44 645 ASP A CA 1
ATOM 4599 C C . ASP A 1 645 ? -39.679 -1.904 3.891 1.00 91.44 645 ASP A C 1
ATOM 4601 O O . ASP A 1 645 ? -40.385 -1.842 2.883 1.00 91.44 645 ASP A O 1
ATOM 4605 N N . ARG A 1 646 ? -39.555 -0.854 4.721 1.00 90.69 646 ARG A N 1
ATOM 4606 C CA . ARG A 1 646 ? -40.134 0.483 4.477 1.00 90.69 646 ARG A CA 1
ATOM 4607 C C . ARG A 1 646 ? -39.162 1.466 3.816 1.00 90.69 646 ARG A C 1
ATOM 4609 O O . ARG A 1 646 ? -39.570 2.586 3.504 1.00 90.69 646 ARG A O 1
ATOM 4616 N N . LEU A 1 647 ? -37.914 1.065 3.556 1.00 89.00 647 LEU A N 1
ATOM 4617 C CA . LEU A 1 647 ? -36.934 1.856 2.804 1.00 89.00 647 LEU A CA 1
ATOM 4618 C C . LEU A 1 647 ? -37.299 1.860 1.308 1.00 89.00 647 LEU A C 1
ATOM 4620 O O . LEU A 1 647 ? -36.724 1.133 0.497 1.00 89.00 647 LEU A O 1
ATOM 4624 N N . LEU A 1 648 ? -38.310 2.657 0.957 1.00 88.38 648 LEU A N 1
ATOM 4625 C CA . LEU A 1 648 ? -38.879 2.801 -0.386 1.00 88.38 648 LEU A CA 1
ATOM 4626 C C . LEU A 1 648 ? -38.646 4.215 -0.937 1.00 88.38 648 LEU A C 1
ATOM 4628 O O . LEU A 1 648 ? -38.702 5.195 -0.196 1.00 88.38 648 LEU A O 1
ATOM 4632 N N . ILE A 1 649 ? -38.454 4.332 -2.252 1.00 84.81 649 ILE A N 1
ATOM 4633 C CA . ILE A 1 649 ? -38.305 5.620 -2.940 1.00 84.81 649 ILE A CA 1
ATOM 4634 C C . ILE A 1 649 ? -39.637 6.392 -2.827 1.00 84.81 649 ILE A C 1
ATOM 4636 O O . ILE A 1 649 ? -40.674 5.844 -3.229 1.00 84.81 649 ILE A O 1
ATOM 4640 N N . PRO A 1 650 ? -39.643 7.649 -2.329 1.00 80.56 650 PRO A N 1
ATOM 4641 C CA . PRO A 1 650 ? -40.858 8.420 -2.069 1.00 80.56 650 PRO A CA 1
ATOM 4642 C C . PRO A 1 650 ? -41.873 8.420 -3.219 1.00 80.56 650 PRO A C 1
ATOM 4644 O O . PRO A 1 650 ? -41.559 8.764 -4.358 1.00 80.56 650 PRO A O 1
ATOM 4647 N N . GLY A 1 651 ? -43.119 8.056 -2.902 1.00 85.81 651 GLY A N 1
ATOM 4648 C CA . GLY A 1 651 ? -44.214 7.982 -3.875 1.00 85.81 651 GLY A CA 1
ATOM 4649 C C . GLY A 1 651 ? -44.212 6.735 -4.769 1.00 85.81 651 GLY A C 1
ATOM 4650 O O . GLY A 1 651 ? -44.967 6.702 -5.739 1.00 85.81 651 GLY A O 1
ATOM 4651 N N . THR A 1 652 ? -43.399 5.717 -4.467 1.00 90.06 652 THR A N 1
ATOM 4652 C CA . THR A 1 652 ? -43.339 4.456 -5.228 1.00 90.06 652 THR A CA 1
ATOM 4653 C C . THR A 1 652 ? -43.384 3.218 -4.326 1.00 90.06 652 THR A C 1
ATOM 4655 O O . THR A 1 652 ? -43.229 3.302 -3.111 1.00 90.06 652 THR A O 1
ATOM 4658 N N . ASP A 1 653 ? -43.566 2.055 -4.948 1.00 89.44 653 ASP A N 1
ATOM 4659 C CA . ASP A 1 653 ? -43.439 0.714 -4.368 1.00 89.44 653 ASP A CA 1
ATOM 4660 C C . ASP A 1 653 ? -42.003 0.149 -4.442 1.00 89.44 653 ASP A C 1
ATOM 4662 O O . ASP A 1 653 ? -41.747 -0.982 -4.027 1.00 89.44 653 ASP A O 1
ATOM 4666 N N . LYS A 1 654 ? -41.049 0.914 -4.987 1.00 89.19 654 LYS A N 1
ATOM 4667 C CA . LYS A 1 654 ? -39.677 0.460 -5.238 1.00 89.19 654 LYS A CA 1
ATOM 4668 C C . LYS A 1 654 ? -38.790 0.717 -4.030 1.00 89.19 654 LYS A C 1
ATOM 4670 O O . LYS A 1 654 ? -38.769 1.829 -3.511 1.00 89.19 654 LYS A O 1
ATOM 4675 N N . ARG A 1 655 ? -37.995 -0.283 -3.640 1.00 89.50 655 ARG A N 1
ATOM 4676 C CA . ARG A 1 655 ? -36.962 -0.137 -2.605 1.00 89.50 655 ARG A CA 1
ATOM 4677 C C . ARG A 1 655 ? -35.941 0.936 -2.982 1.00 89.50 655 ARG A C 1
ATOM 4679 O O . ARG A 1 655 ? -35.448 0.960 -4.112 1.00 89.50 655 ARG A O 1
ATOM 4686 N N . ASP A 1 656 ? -35.599 1.784 -2.020 1.00 87.88 656 ASP A N 1
ATOM 4687 C CA . ASP A 1 656 ? -34.464 2.692 -2.121 1.00 87.88 656 ASP A CA 1
ATOM 4688 C C . ASP A 1 656 ? -33.186 1.911 -1.794 1.00 87.88 656 ASP A C 1
ATOM 4690 O O . ASP A 1 656 ? -32.824 1.684 -0.639 1.00 87.88 656 ASP A O 1
ATOM 4694 N N . MET A 1 657 ? -32.500 1.471 -2.847 1.00 87.12 657 MET A N 1
ATOM 4695 C CA . MET A 1 657 ? -31.268 0.696 -2.717 1.00 87.12 657 MET A CA 1
ATOM 4696 C C . MET A 1 657 ? -30.121 1.504 -2.087 1.00 87.12 657 MET A C 1
ATOM 4698 O O . MET A 1 657 ? -29.216 0.899 -1.513 1.00 87.12 657 MET A O 1
ATOM 4702 N N . ALA A 1 658 ? -30.142 2.842 -2.145 1.00 84.19 658 ALA A N 1
ATOM 4703 C CA . ALA A 1 658 ? -29.140 3.671 -1.478 1.00 84.19 658 ALA A CA 1
ATOM 4704 C C . ALA A 1 658 ? -29.396 3.717 0.035 1.00 84.19 658 ALA A C 1
ATOM 4706 O O . ALA A 1 658 ? -28.459 3.523 0.809 1.00 84.19 658 ALA A O 1
ATOM 4707 N N . ALA A 1 659 ? -30.655 3.873 0.457 1.00 86.44 659 ALA A N 1
ATOM 4708 C CA . ALA A 1 659 ? -31.045 3.796 1.865 1.00 86.44 659 ALA A CA 1
ATOM 4709 C C . ALA A 1 659 ? -30.793 2.396 2.458 1.00 86.44 659 ALA A C 1
ATOM 4711 O O . ALA A 1 659 ? -30.196 2.287 3.527 1.00 86.44 659 ALA A O 1
ATOM 4712 N N . VAL A 1 660 ? -31.147 1.318 1.742 1.00 91.94 660 VAL A N 1
ATOM 4713 C CA . VAL A 1 660 ? -30.852 -0.066 2.172 1.00 91.94 660 VAL A CA 1
ATOM 4714 C C . VAL A 1 660 ? -29.342 -0.313 2.284 1.00 91.94 660 VAL A C 1
ATOM 4716 O O . VAL A 1 660 ? -28.900 -0.951 3.238 1.00 91.94 660 VAL A O 1
ATOM 4719 N N . THR A 1 661 ? -28.523 0.220 1.368 1.00 91.94 661 THR A N 1
ATOM 4720 C CA . THR A 1 661 ? -27.056 0.075 1.462 1.00 91.94 661 THR A CA 1
ATOM 4721 C C . THR A 1 661 ? -26.467 0.915 2.602 1.00 91.94 661 THR A C 1
ATOM 4723 O O . THR A 1 661 ? -25.564 0.454 3.296 1.00 91.94 661 THR A O 1
ATOM 4726 N N . ALA A 1 662 ? -27.003 2.110 2.868 1.00 90.50 662 ALA A N 1
ATOM 4727 C CA . ALA A 1 662 ? -26.605 2.913 4.025 1.00 90.50 662 ALA A CA 1
ATOM 4728 C C . ALA A 1 662 ? -26.950 2.214 5.354 1.00 90.50 662 ALA A C 1
ATOM 4730 O O . ALA A 1 662 ? -26.109 2.169 6.251 1.00 90.50 662 ALA A O 1
ATOM 4731 N N . ALA A 1 663 ? -28.133 1.596 5.450 1.00 94.25 663 ALA A N 1
ATOM 4732 C CA . ALA A 1 663 ? -28.521 0.771 6.591 1.00 94.25 663 ALA A CA 1
ATOM 4733 C C . ALA A 1 663 ? -27.634 -0.481 6.726 1.00 94.25 663 ALA A C 1
ATOM 4735 O O . ALA A 1 663 ? -27.206 -0.800 7.831 1.00 94.25 663 ALA A O 1
ATOM 4736 N N . PHE A 1 664 ? -27.294 -1.164 5.622 1.00 96.81 664 PHE A N 1
ATOM 4737 C CA . PHE A 1 664 ? -26.344 -2.287 5.629 1.00 96.81 664 PHE A CA 1
ATOM 4738 C C . PHE A 1 664 ? -24.979 -1.878 6.193 1.00 96.81 664 PHE A C 1
ATOM 4740 O O . PHE A 1 664 ? -24.468 -2.541 7.096 1.00 96.81 664 PHE A O 1
ATOM 4747 N N . ARG A 1 665 ? -24.402 -0.776 5.691 1.00 96.56 665 ARG A N 1
ATOM 4748 C CA . ARG A 1 665 ? -23.144 -0.215 6.199 1.00 96.56 665 ARG A CA 1
ATOM 4749 C C . ARG A 1 665 ? -23.250 0.013 7.702 1.00 96.56 665 ARG A C 1
ATOM 4751 O O . ARG A 1 665 ? -22.490 -0.594 8.451 1.00 96.56 665 ARG A O 1
ATOM 4758 N N . ASP A 1 666 ? -24.212 0.819 8.135 1.00 96.75 666 ASP A N 1
ATOM 4759 C CA . ASP A 1 666 ? -24.346 1.250 9.527 1.00 96.75 666 ASP A CA 1
ATOM 4760 C C . ASP A 1 666 ? -24.559 0.065 10.486 1.00 96.75 666 ASP A C 1
ATOM 4762 O O . ASP A 1 666 ? -23.832 -0.059 11.474 1.00 96.75 666 ASP A O 1
ATOM 4766 N N . TYR A 1 667 ? -25.438 -0.885 10.149 1.00 98.31 667 TYR A N 1
ATOM 4767 C CA . TYR A 1 667 ? -25.598 -2.113 10.935 1.00 98.31 667 TYR A CA 1
ATOM 4768 C C . TYR A 1 667 ? -24.363 -3.021 10.910 1.00 98.31 667 TYR A C 1
ATOM 4770 O O . TYR A 1 667 ? -24.059 -3.643 11.924 1.00 98.31 667 TYR A O 1
ATOM 4778 N N . SER A 1 668 ? -23.620 -3.098 9.801 1.00 98.06 668 SER A N 1
ATOM 4779 C CA . SER A 1 668 ? -22.390 -3.905 9.741 1.00 98.06 668 SER A CA 1
ATOM 4780 C C . SER A 1 668 ? -21.241 -3.309 10.564 1.00 98.06 668 SER A C 1
ATOM 4782 O O . SER A 1 668 ? -20.457 -4.070 11.127 1.00 98.06 668 SER A O 1
ATOM 4784 N N . PHE A 1 669 ? -21.167 -1.977 10.695 1.00 98.25 669 PHE A N 1
ATOM 4785 C CA . PHE A 1 669 ? -20.240 -1.303 11.611 1.00 98.25 669 PHE A CA 1
ATOM 4786 C C . PHE A 1 669 ? -20.570 -1.654 13.069 1.00 98.25 669 PHE A C 1
ATOM 4788 O O . PHE A 1 669 ? -19.685 -2.117 13.786 1.00 98.25 669 PHE A O 1
ATOM 4795 N N . VAL A 1 670 ? -21.839 -1.537 13.490 1.00 98.25 670 VAL A N 1
ATOM 4796 C CA . VAL A 1 670 ? -22.250 -1.931 14.854 1.00 98.25 670 VAL A CA 1
ATOM 4797 C C . VAL A 1 670 ? -22.060 -3.431 15.095 1.00 98.25 670 VAL A C 1
ATOM 4799 O O . VAL A 1 670 ? -21.565 -3.806 16.153 1.00 98.25 670 VAL A O 1
ATOM 4802 N N . ALA A 1 671 ? -22.386 -4.295 14.127 1.00 98.62 671 ALA A N 1
ATOM 4803 C CA . ALA A 1 671 ? -22.199 -5.743 14.253 1.00 98.62 671 ALA A CA 1
ATOM 4804 C C . ALA A 1 671 ? -20.731 -6.124 14.456 1.00 98.62 671 ALA A C 1
ATOM 4806 O O . ALA A 1 671 ? -20.419 -6.903 15.355 1.00 98.62 671 ALA A O 1
ATOM 4807 N N . SER A 1 672 ? -19.829 -5.563 13.646 1.00 98.19 672 SER A N 1
ATOM 4808 C CA . SER A 1 672 ? -18.400 -5.850 13.758 1.00 98.19 672 SER A CA 1
ATOM 4809 C C . SER A 1 672 ? -17.854 -5.358 15.101 1.00 98.19 672 SER A C 1
ATOM 4811 O O . SER A 1 672 ? -17.258 -6.136 15.843 1.00 98.19 672 SER A O 1
ATOM 4813 N N . SER A 1 673 ? -18.161 -4.113 15.483 1.00 98.31 673 SER A N 1
ATOM 4814 C CA . SER A 1 673 ? -17.787 -3.553 16.787 1.00 98.31 673 SER A CA 1
ATOM 4815 C C . SER A 1 673 ? -18.321 -4.366 17.967 1.00 98.31 673 SER A C 1
ATOM 4817 O O . SER A 1 673 ? -17.556 -4.710 18.861 1.00 98.31 673 SER A O 1
ATOM 4819 N N . TYR A 1 674 ? -19.606 -4.731 17.972 1.00 98.75 674 TYR A N 1
ATOM 4820 C CA . TYR A 1 674 ? -20.212 -5.515 19.052 1.00 98.75 674 TYR A CA 1
ATOM 4821 C C . TYR A 1 674 ? -19.564 -6.900 19.197 1.00 98.75 674 TYR A C 1
ATOM 4823 O O . TYR A 1 674 ? -19.341 -7.367 20.314 1.00 98.75 674 TYR A O 1
ATOM 4831 N N . LEU A 1 675 ? -19.229 -7.564 18.088 1.00 98.56 675 LEU A N 1
ATOM 4832 C CA . LEU A 1 675 ? -18.626 -8.899 18.123 1.00 98.56 675 LEU A CA 1
ATOM 4833 C C . LEU A 1 675 ? -17.135 -8.868 18.501 1.00 98.56 675 LEU A C 1
ATOM 4835 O O . LEU A 1 675 ? -16.664 -9.807 19.147 1.00 98.56 675 LEU A O 1
ATOM 4839 N N . LEU A 1 676 ? -16.410 -7.803 18.135 1.00 97.81 676 LEU A N 1
ATOM 4840 C CA . LEU A 1 676 ? -14.949 -7.680 18.274 1.00 97.81 676 LEU A CA 1
ATOM 4841 C C . LEU A 1 676 ? -14.483 -6.736 19.401 1.00 97.81 676 LEU A C 1
ATOM 4843 O O . LEU A 1 676 ? -13.287 -6.692 19.678 1.00 97.81 676 LEU A O 1
ATOM 4847 N N . GLU A 1 677 ? -15.373 -6.029 20.102 1.00 98.06 677 GLU A N 1
ATOM 4848 C CA . GLU A 1 677 ? -15.025 -5.200 21.273 1.00 98.06 677 GLU A CA 1
ATOM 4849 C C . GLU A 1 677 ? -14.233 -5.968 22.356 1.00 98.06 677 GLU A C 1
ATOM 4851 O O . GLU A 1 677 ? -13.202 -5.443 22.770 1.00 98.06 677 GLU A O 1
ATOM 4856 N N . PRO A 1 678 ? -14.570 -7.216 22.757 1.00 97.56 678 PRO A N 1
ATOM 4857 C CA . PRO A 1 678 ? -13.746 -7.968 23.718 1.00 97.56 678 PRO A CA 1
ATOM 4858 C C . PRO A 1 678 ? -12.367 -8.364 23.158 1.00 97.56 678 PRO A C 1
ATOM 4860 O O . PRO A 1 678 ? -11.386 -8.490 23.897 1.00 97.56 678 PRO A O 1
ATOM 4863 N N . CYS A 1 679 ? -12.264 -8.525 21.833 1.00 95.81 679 CYS A N 1
ATOM 4864 C CA . CYS A 1 679 ? -10.985 -8.746 21.158 1.00 95.81 679 CYS A CA 1
ATOM 4865 C C . CYS A 1 679 ? -10.120 -7.483 21.162 1.00 95.81 679 CYS A C 1
ATOM 4867 O O . CYS A 1 679 ? -8.899 -7.569 21.290 1.00 95.81 679 CYS A O 1
ATOM 4869 N N . TRP A 1 680 ? -10.752 -6.314 21.043 1.00 96.00 680 TRP A N 1
ATOM 4870 C CA . TRP A 1 680 ? -10.097 -5.019 21.167 1.00 96.00 680 TRP A CA 1
ATOM 4871 C C . TRP A 1 680 ? -9.696 -4.709 22.611 1.00 96.00 680 TRP A C 1
ATOM 4873 O O . TRP A 1 680 ? -8.569 -4.276 22.823 1.00 96.00 680 TRP A O 1
ATOM 4883 N N . GLU A 1 681 ? -10.539 -4.998 23.604 1.00 96.38 681 GLU A N 1
ATOM 4884 C CA . GLU A 1 681 ? -10.192 -4.912 25.031 1.00 96.38 681 GLU A CA 1
ATOM 4885 C C . GLU A 1 681 ? -8.936 -5.744 25.332 1.00 96.38 681 GLU A C 1
ATOM 4887 O O . GLU A 1 681 ? -7.944 -5.216 25.834 1.00 96.38 681 GLU A O 1
ATOM 4892 N N . THR A 1 682 ? -8.926 -7.012 24.901 1.00 94.75 682 THR A N 1
ATOM 4893 C CA . THR A 1 682 ? -7.769 -7.911 25.053 1.00 94.75 682 THR A CA 1
ATOM 4894 C C . THR A 1 682 ? -6.508 -7.341 24.387 1.00 94.75 682 THR A C 1
ATOM 4896 O O . THR A 1 682 ? -5.473 -7.200 25.038 1.00 94.75 682 THR A O 1
ATOM 4899 N N . TYR A 1 683 ? -6.594 -6.979 23.101 1.00 92.12 683 TYR A N 1
ATOM 4900 C CA . TYR A 1 683 ? -5.441 -6.551 22.300 1.00 92.12 683 TYR A CA 1
ATOM 4901 C C . TYR A 1 683 ? -4.905 -5.158 22.675 1.00 92.12 683 TYR A C 1
ATOM 4903 O O . TYR A 1 683 ? -3.708 -4.892 22.544 1.00 92.12 683 TYR A O 1
ATOM 4911 N N . SER A 1 684 ? -5.777 -4.247 23.117 1.00 93.00 684 SER A N 1
ATOM 4912 C CA . SER A 1 684 ? -5.393 -2.890 23.524 1.00 93.00 684 SER A CA 1
ATOM 4913 C C . SER A 1 684 ? -4.792 -2.845 24.930 1.00 93.00 684 SER A C 1
ATOM 4915 O O . SER A 1 684 ? -3.895 -2.033 25.164 1.00 93.00 684 SER A O 1
ATOM 4917 N N . ALA A 1 685 ? -5.217 -3.741 25.830 1.00 93.19 685 ALA A N 1
ATOM 4918 C CA . ALA A 1 685 ? -4.613 -3.912 27.148 1.00 93.19 685 ALA A CA 1
ATOM 4919 C C . ALA A 1 685 ? -3.204 -4.527 27.065 1.00 93.19 685 ALA A C 1
ATOM 4921 O O . ALA A 1 685 ? -2.275 -4.004 27.681 1.00 93.19 685 ALA A O 1
ATOM 4922 N N . ASP A 1 686 ? -3.031 -5.610 26.297 1.00 88.50 686 ASP A N 1
ATOM 4923 C CA . ASP A 1 686 ? -1.727 -6.243 26.067 1.00 88.50 686 ASP A CA 1
ATOM 4924 C C . ASP A 1 686 ? -1.700 -7.020 24.738 1.00 88.50 686 ASP A C 1
ATOM 4926 O O . ASP A 1 686 ? -2.362 -8.046 24.559 1.00 88.50 686 ASP A O 1
ATOM 4930 N N . LYS A 1 687 ? -0.866 -6.537 23.812 1.00 83.06 687 LYS A N 1
ATOM 4931 C CA . LYS A 1 687 ? -0.743 -7.046 22.440 1.00 83.06 687 LYS A CA 1
ATOM 4932 C C . LYS A 1 687 ? -0.155 -8.453 22.362 1.00 83.06 687 LYS A C 1
ATOM 4934 O O . LYS A 1 687 ? -0.434 -9.154 21.386 1.00 83.06 687 LYS A O 1
ATOM 4939 N N . ASP A 1 688 ? 0.624 -8.872 23.358 1.00 82.06 688 ASP A N 1
ATOM 4940 C CA . ASP A 1 688 ? 1.267 -10.189 23.366 1.00 82.06 688 ASP A CA 1
ATOM 4941 C C . ASP A 1 688 ? 0.273 -11.310 23.733 1.00 82.06 688 ASP A C 1
ATOM 4943 O O . ASP A 1 688 ? 0.490 -12.469 23.373 1.00 82.06 688 ASP A O 1
ATOM 4947 N N . ASN A 1 689 ? -0.882 -10.971 24.329 1.00 81.06 689 ASN A N 1
ATOM 4948 C CA . ASN A 1 689 ? -2.007 -11.899 24.530 1.00 81.06 689 ASN A CA 1
ATOM 4949 C C . ASN A 1 689 ? -2.875 -12.095 23.267 1.00 81.06 689 ASN A C 1
ATOM 4951 O O . ASN A 1 689 ? -3.808 -12.904 23.265 1.00 81.06 689 ASN A O 1
ATOM 4955 N N . GLY A 1 690 ? -2.580 -11.383 22.174 1.00 86.06 690 GLY A N 1
ATOM 4956 C CA . GLY A 1 690 ? -3.324 -11.473 20.920 1.00 86.06 690 GLY A CA 1
ATOM 4957 C C . GLY A 1 690 ? -4.729 -10.872 21.016 1.00 86.06 690 GLY A C 1
ATOM 4958 O O . GLY A 1 690 ? -4.905 -9.777 21.535 1.00 86.06 690 GLY A O 1
ATOM 4959 N N . TYR A 1 691 ? -5.726 -11.570 20.463 1.00 90.62 691 TYR A N 1
ATOM 4960 C CA . TYR A 1 691 ? -7.096 -11.056 20.291 1.00 90.62 691 TYR A CA 1
ATOM 4961 C C . TYR A 1 691 ? -8.162 -11.751 21.157 1.00 90.62 691 TYR A C 1
ATOM 4963 O O . TYR A 1 691 ? -9.337 -11.432 21.023 1.00 90.62 691 TYR A O 1
ATOM 4971 N N . GLY A 1 692 ? -7.811 -12.716 22.014 1.00 92.38 692 GLY A N 1
ATOM 4972 C CA . GLY A 1 692 ? -8.800 -13.424 22.842 1.00 92.38 692 GLY A CA 1
ATOM 4973 C C . GLY A 1 692 ? -9.960 -14.057 22.046 1.00 92.38 692 GLY A C 1
ATOM 4974 O O . GLY A 1 692 ? -9.761 -14.569 20.942 1.00 92.38 692 GLY A O 1
ATOM 4975 N N . LEU A 1 693 ? -11.169 -14.017 22.620 1.00 95.62 693 LEU A N 1
ATOM 4976 C CA . LEU A 1 693 ? -12.430 -14.466 22.010 1.00 95.62 693 LEU A CA 1
ATOM 4977 C C . LEU A 1 693 ? -13.395 -13.286 21.845 1.00 95.62 693 LEU A C 1
ATOM 4979 O O . LEU A 1 693 ? -13.507 -12.456 22.745 1.00 95.62 693 LEU A O 1
ATOM 4983 N N . GLY A 1 694 ? -14.133 -13.251 20.734 1.00 97.00 694 GLY A N 1
ATOM 4984 C CA . GLY A 1 694 ? -15.210 -12.281 20.517 1.00 97.00 694 GLY A CA 1
ATOM 4985 C C . GLY A 1 694 ? -16.539 -12.721 21.139 1.00 97.00 694 GLY A C 1
ATOM 4986 O O . GLY A 1 694 ? -16.653 -13.814 21.709 1.00 97.00 694 GLY A O 1
ATOM 4987 N N . ARG A 1 695 ? -17.592 -11.909 20.994 1.00 97.94 695 ARG A N 1
ATOM 4988 C CA . ARG A 1 695 ? -18.955 -12.328 21.376 1.00 97.94 695 ARG A CA 1
ATOM 4989 C C . ARG A 1 695 ? -19.458 -13.378 20.377 1.00 97.94 695 ARG A C 1
ATOM 4991 O O . ARG A 1 695 ? -19.475 -13.134 19.180 1.00 97.94 695 ARG A O 1
ATOM 4998 N N . GLN A 1 696 ? -19.858 -14.560 20.851 1.00 97.06 696 GLN A N 1
ATOM 4999 C CA . GLN A 1 696 ? -20.252 -15.683 19.973 1.00 97.06 696 GLN A CA 1
ATOM 5000 C C . GLN A 1 696 ? -21.729 -15.619 19.512 1.00 97.06 696 GLN A C 1
ATOM 5002 O O . GLN A 1 696 ? -22.205 -16.513 18.811 1.00 97.06 696 GLN A O 1
ATOM 5007 N N . VAL A 1 697 ? -22.460 -14.569 19.901 1.00 98.25 697 VAL A N 1
ATOM 5008 C CA . VAL A 1 697 ? -23.856 -14.300 19.521 1.00 98.25 697 VAL A CA 1
ATOM 5009 C C . VAL A 1 697 ? -23.966 -12.840 19.082 1.00 98.25 697 VAL A C 1
ATOM 5011 O O . VAL A 1 697 ? -23.381 -11.972 19.724 1.00 98.25 697 VAL A O 1
ATOM 5014 N N . LEU A 1 698 ? -24.716 -12.574 18.013 1.00 98.62 698 LEU A N 1
ATOM 5015 C CA . LEU A 1 698 ? -25.129 -11.245 17.566 1.00 98.62 698 LEU A CA 1
ATOM 5016 C C . LEU A 1 698 ? -26.632 -11.074 17.878 1.00 98.62 698 LEU A C 1
ATOM 5018 O O . LEU A 1 698 ? -27.422 -11.857 17.338 1.00 98.62 698 LEU A O 1
ATOM 5022 N N . PRO A 1 699 ? -27.045 -10.107 18.722 1.00 98.69 699 PRO A N 1
ATOM 5023 C CA . PRO A 1 699 ? -28.439 -9.962 19.146 1.00 98.69 699 PRO A CA 1
ATOM 5024 C C . PRO A 1 699 ? -29.363 -9.520 18.005 1.00 98.69 699 PRO A C 1
ATOM 5026 O O . PRO A 1 699 ? -28.934 -8.853 17.057 1.00 98.69 699 PRO A O 1
ATOM 5029 N N . ILE A 1 700 ? -30.651 -9.856 18.114 1.00 98.38 700 ILE A N 1
ATOM 5030 C CA . ILE A 1 700 ? -31.669 -9.692 17.062 1.00 98.38 700 ILE A CA 1
ATOM 5031 C C . ILE A 1 700 ? -31.769 -8.254 16.543 1.00 98.38 700 ILE A C 1
ATOM 5033 O O . ILE A 1 700 ? -31.922 -8.051 15.340 1.00 98.38 700 ILE A O 1
ATOM 5037 N N . CYS A 1 701 ? -31.590 -7.253 17.412 1.00 98.44 701 CYS A N 1
ATOM 5038 C CA . CYS A 1 701 ? -31.637 -5.836 17.043 1.00 98.44 701 CYS A CA 1
ATOM 5039 C C . CYS A 1 701 ? -30.525 -5.392 16.078 1.00 98.44 701 CYS A C 1
ATOM 5041 O O . CYS A 1 701 ? -30.662 -4.350 15.440 1.00 98.44 701 CYS A O 1
ATOM 5043 N N . ILE A 1 702 ? -29.461 -6.188 15.924 1.00 98.69 702 ILE A N 1
ATOM 5044 C CA . ILE A 1 702 ? -28.433 -6.025 14.888 1.00 98.69 702 ILE A CA 1
ATOM 5045 C C . ILE A 1 702 ? -28.578 -7.117 13.821 1.00 98.69 702 ILE A C 1
ATOM 5047 O O . ILE A 1 702 ? -28.564 -6.828 12.623 1.00 98.69 702 ILE A O 1
ATOM 5051 N N . ALA A 1 703 ? -28.728 -8.375 14.246 1.00 98.75 703 ALA A N 1
ATOM 5052 C CA . ALA A 1 703 ? -28.727 -9.544 13.374 1.00 98.75 703 ALA A CA 1
ATOM 5053 C C . ALA A 1 703 ? -29.889 -9.544 12.372 1.00 98.75 703 ALA A C 1
ATOM 5055 O O . ALA A 1 703 ? -29.675 -9.856 11.199 1.00 98.75 703 ALA A O 1
ATOM 5056 N N . GLY A 1 704 ? -31.094 -9.171 12.807 1.00 98.62 704 GLY A N 1
ATOM 5057 C CA . GLY A 1 704 ? -32.285 -9.088 11.964 1.00 98.62 704 GLY A CA 1
ATOM 5058 C C . GLY A 1 704 ? -32.172 -8.014 10.875 1.00 98.62 704 GLY A C 1
ATOM 5059 O O . GLY A 1 704 ? -32.208 -8.370 9.692 1.00 98.62 704 GLY A O 1
ATOM 5060 N N . PRO A 1 705 ? -31.939 -6.728 11.215 1.00 98.31 705 PRO A N 1
ATOM 5061 C CA . PRO A 1 705 ? -31.794 -5.664 10.223 1.00 98.31 705 PRO A CA 1
ATOM 5062 C C . PRO A 1 705 ? -30.626 -5.895 9.256 1.00 98.31 705 PRO A C 1
ATOM 5064 O O . PRO A 1 705 ? -30.794 -5.735 8.046 1.00 98.31 705 PRO A O 1
ATOM 5067 N N . LEU A 1 706 ? -29.466 -6.342 9.758 1.00 98.56 706 LEU A N 1
ATOM 5068 C CA . LEU A 1 706 ? -28.296 -6.641 8.925 1.00 98.56 706 LEU A CA 1
ATOM 5069 C C . LEU A 1 706 ? -28.580 -7.780 7.937 1.00 98.56 706 LEU A C 1
ATOM 5071 O O . LEU A 1 706 ? -28.283 -7.650 6.749 1.00 98.56 706 LEU A O 1
ATOM 5075 N N . THR A 1 707 ? -29.198 -8.871 8.405 1.00 98.56 707 THR A N 1
ATOM 5076 C CA . THR A 1 707 ? -29.590 -10.004 7.547 1.00 98.56 707 THR A CA 1
ATOM 5077 C C . THR A 1 707 ? -30.637 -9.586 6.521 1.00 98.56 707 THR A C 1
ATOM 5079 O O . THR A 1 707 ? -30.562 -10.004 5.365 1.00 98.56 707 THR A O 1
ATOM 5082 N N . LYS A 1 708 ? -31.571 -8.702 6.893 1.00 98.31 708 LYS A N 1
ATOM 5083 C CA . LYS A 1 708 ? -32.594 -8.206 5.971 1.00 98.31 708 LYS A CA 1
ATOM 5084 C C . LYS A 1 708 ? -32.013 -7.324 4.869 1.00 98.31 708 LYS A C 1
ATOM 5086 O O . LYS A 1 708 ? -32.353 -7.510 3.704 1.00 98.31 708 LYS A O 1
ATOM 5091 N N . CYS A 1 709 ? -31.093 -6.417 5.194 1.00 97.12 709 CYS A N 1
ATOM 5092 C CA . CYS A 1 709 ? -30.375 -5.651 4.175 1.00 97.12 709 CYS A CA 1
ATOM 5093 C C . CYS A 1 709 ? -29.529 -6.560 3.264 1.00 97.12 709 CYS A C 1
ATOM 5095 O O . CYS A 1 709 ? -29.505 -6.361 2.052 1.00 97.12 709 CYS A O 1
ATOM 5097 N N . ALA A 1 710 ? -28.873 -7.578 3.827 1.00 96.75 710 ALA A N 1
ATOM 5098 C CA . ALA A 1 710 ? -28.050 -8.534 3.086 1.00 96.75 710 ALA A CA 1
ATOM 5099 C C . ALA A 1 710 ? -28.858 -9.363 2.066 1.00 96.75 710 ALA A C 1
ATOM 5101 O O . ALA A 1 710 ? -28.438 -9.489 0.915 1.00 96.75 710 ALA A O 1
ATOM 5102 N N . GLU A 1 711 ? -30.050 -9.845 2.451 1.00 96.38 711 GLU A N 1
ATOM 5103 C CA . GLU A 1 711 ? -31.013 -10.510 1.553 1.00 96.38 711 GLU A CA 1
ATOM 5104 C C . GLU A 1 711 ? -31.356 -9.623 0.344 1.00 96.38 711 GLU A C 1
ATOM 5106 O O . GLU A 1 711 ? -31.379 -10.088 -0.795 1.00 96.38 711 GLU A O 1
ATOM 5111 N N . ILE A 1 712 ? -31.601 -8.331 0.583 1.00 95.12 712 ILE A N 1
ATOM 5112 C CA . ILE A 1 712 ? -31.993 -7.365 -0.454 1.00 95.12 712 ILE A CA 1
ATOM 5113 C C . ILE A 1 712 ? -30.822 -7.025 -1.392 1.00 95.12 712 ILE A C 1
ATOM 5115 O O . ILE A 1 712 ? -31.041 -6.753 -2.575 1.00 95.12 712 ILE A O 1
ATOM 5119 N N . LEU A 1 713 ? -29.590 -7.036 -0.877 1.00 91.69 713 LEU A N 1
ATOM 5120 C CA . LEU A 1 713 ? -28.369 -6.676 -1.606 1.00 91.69 713 LEU A CA 1
ATOM 5121 C C . LEU A 1 713 ? -27.679 -7.864 -2.303 1.00 91.69 713 LEU A C 1
ATOM 5123 O O . LEU A 1 713 ? -26.778 -7.633 -3.112 1.00 91.69 713 LEU A O 1
ATOM 5127 N N . ASP A 1 714 ? -28.104 -9.105 -2.030 1.00 92.94 714 ASP A N 1
ATOM 5128 C CA . ASP A 1 714 ? -27.486 -10.346 -2.530 1.00 92.94 714 ASP A CA 1
ATOM 5129 C C . ASP A 1 714 ? -25.984 -10.419 -2.167 1.00 92.94 714 ASP A C 1
ATOM 5131 O O . ASP A 1 714 ? -25.116 -10.591 -3.023 1.00 92.94 714 ASP A O 1
ATOM 5135 N N . ILE A 1 715 ? -25.670 -10.219 -0.883 1.00 92.62 715 ILE A N 1
ATOM 5136 C CA . ILE A 1 715 ? -24.316 -10.305 -0.296 1.00 92.62 715 ILE A CA 1
ATOM 5137 C C . ILE A 1 715 ? -24.382 -10.932 1.114 1.00 92.62 715 ILE A C 1
ATOM 5139 O O . ILE A 1 715 ? -25.456 -10.943 1.714 1.00 92.62 715 ILE A O 1
ATOM 5143 N N . PRO A 1 716 ? -23.269 -11.428 1.690 1.00 94.94 716 PRO A N 1
ATOM 5144 C CA . PRO A 1 716 ? -23.249 -11.930 3.068 1.00 94.94 716 PRO A CA 1
ATOM 5145 C C . PRO A 1 716 ? -23.574 -10.848 4.125 1.00 94.94 716 PRO A C 1
ATOM 5147 O O . PRO A 1 716 ? -23.167 -9.696 3.960 1.00 94.94 716 PRO A O 1
ATOM 5150 N N . PRO A 1 717 ? -24.247 -11.191 5.245 1.00 96.50 717 PRO A N 1
ATOM 5151 C CA . PRO A 1 717 ? -24.663 -10.255 6.298 1.00 96.50 717 PRO A CA 1
ATOM 5152 C C . PRO A 1 717 ? -23.525 -9.926 7.278 1.00 96.50 717 PRO A C 1
ATOM 5154 O O . PRO A 1 717 ? -23.638 -10.123 8.489 1.00 96.50 717 PRO A O 1
ATOM 5157 N N . PHE A 1 718 ? -22.401 -9.444 6.756 1.00 95.81 718 PHE A N 1
ATOM 5158 C CA . PHE A 1 718 ? -21.255 -8.978 7.537 1.00 95.81 718 PHE A CA 1
ATOM 5159 C C . PHE A 1 718 ? -20.526 -7.848 6.794 1.00 95.81 718 PHE A C 1
ATOM 5161 O O . PHE A 1 718 ? -20.819 -7.578 5.629 1.00 95.81 718 PHE A O 1
ATOM 5168 N N . MET A 1 719 ? -19.586 -7.164 7.452 1.00 93.69 719 MET A N 1
ATOM 5169 C CA . MET A 1 719 ? -18.856 -6.045 6.852 1.00 93.69 719 MET A CA 1
ATOM 5170 C C . MET A 1 719 ? -18.167 -6.447 5.536 1.00 93.69 719 MET A C 1
ATOM 5172 O O . MET A 1 719 ? -17.325 -7.342 5.501 1.00 93.69 719 MET A O 1
ATOM 5176 N N . SER A 1 720 ? -18.522 -5.753 4.451 1.00 91.06 720 SER A N 1
ATOM 5177 C CA . SER A 1 720 ? -17.981 -5.961 3.106 1.00 91.06 720 SER A CA 1
ATOM 5178 C C . SER A 1 720 ? -17.316 -4.691 2.572 1.00 91.06 720 SER A C 1
ATOM 5180 O O . SER A 1 720 ? -17.767 -3.581 2.850 1.00 91.06 720 SER A O 1
ATOM 5182 N N . TYR A 1 721 ? -16.262 -4.854 1.766 1.00 92.44 721 TYR A N 1
ATOM 5183 C CA . TYR A 1 721 ? -15.509 -3.751 1.151 1.00 92.44 721 TYR A CA 1
ATOM 5184 C C . TYR A 1 721 ? -16.404 -2.750 0.404 1.00 92.44 721 TYR A C 1
ATOM 5186 O O . TYR A 1 721 ? -16.311 -1.538 0.592 1.00 92.44 721 TYR A O 1
ATOM 5194 N N . ALA A 1 722 ? -17.286 -3.265 -0.457 1.00 90.19 722 ALA A N 1
ATOM 5195 C CA . ALA A 1 722 ? -18.077 -2.434 -1.351 1.00 90.19 722 ALA A CA 1
ATOM 5196 C C . ALA A 1 722 ? -19.280 -1.804 -0.636 1.00 90.19 722 ALA A C 1
ATOM 5198 O O . ALA A 1 722 ? -19.346 -0.586 -0.521 1.00 90.19 722 ALA A O 1
ATOM 5199 N N . ALA A 1 723 ? -20.222 -2.624 -0.157 1.00 90.12 723 ALA A N 1
ATOM 5200 C CA . ALA A 1 723 ? -21.493 -2.156 0.403 1.00 90.12 723 ALA A CA 1
ATOM 5201 C C . ALA A 1 723 ? -21.375 -1.596 1.833 1.00 90.12 723 ALA A C 1
ATOM 5203 O O . ALA A 1 723 ? -22.320 -0.980 2.318 1.00 90.12 723 ALA A O 1
ATOM 5204 N N . SER A 1 724 ? -20.234 -1.796 2.500 1.00 93.12 724 SER A N 1
ATOM 5205 C CA . SER A 1 724 ? -19.931 -1.178 3.789 1.00 93.12 724 SER A CA 1
ATOM 5206 C C . SER A 1 724 ? -18.628 -0.378 3.744 1.00 93.12 724 SER A C 1
ATOM 5208 O O . SER A 1 724 ? -18.676 0.795 3.389 1.00 93.12 724 SER A O 1
ATOM 5210 N N . TYR A 1 725 ? -17.482 -0.978 4.078 1.00 94.69 725 TYR A N 1
ATOM 5211 C CA . TYR A 1 725 ? -16.331 -0.272 4.654 1.00 94.69 725 TYR A CA 1
ATOM 5212 C C . TYR A 1 725 ? -15.701 0.809 3.762 1.00 94.69 725 TYR A C 1
ATOM 5214 O O . TYR A 1 725 ? -15.222 1.809 4.294 1.00 94.69 725 TYR A O 1
ATOM 5222 N N . ALA A 1 726 ? -15.733 0.650 2.432 1.00 91.81 726 ALA A N 1
ATOM 5223 C CA . ALA A 1 726 ? -15.163 1.605 1.481 1.00 91.81 726 ALA A CA 1
ATOM 5224 C C . ALA A 1 726 ? -16.194 2.227 0.525 1.00 91.81 726 ALA A C 1
ATOM 5226 O O . ALA A 1 726 ? -16.545 3.396 0.677 1.00 91.81 726 ALA A O 1
ATOM 5227 N N . LEU A 1 727 ? -16.682 1.493 -0.483 1.00 90.19 727 LEU A N 1
ATOM 5228 C CA . LEU A 1 727 ? -17.306 2.129 -1.663 1.00 90.19 727 LEU A CA 1
ATOM 5229 C C . LEU A 1 727 ? -18.671 2.800 -1.397 1.00 90.19 727 LEU A C 1
ATOM 5231 O O . LEU A 1 727 ? -19.116 3.593 -2.226 1.00 90.19 727 LEU A O 1
ATOM 5235 N N . TYR A 1 728 ? -19.305 2.531 -0.250 1.00 88.75 728 TYR A N 1
ATOM 5236 C CA . TYR A 1 728 ? -20.517 3.208 0.245 1.00 88.75 728 TYR A CA 1
ATOM 5237 C C . TYR A 1 728 ? -20.306 3.929 1.601 1.00 88.75 728 TYR A C 1
ATOM 5239 O O . TYR A 1 728 ? -21.260 4.432 2.208 1.00 88.75 728 TYR A O 1
ATOM 5247 N N . ASN A 1 729 ? -19.055 4.039 2.063 1.00 93.50 729 ASN A N 1
ATOM 5248 C CA . ASN A 1 729 ? -18.640 4.745 3.281 1.00 93.50 729 ASN A CA 1
ATOM 5249 C C . ASN A 1 729 ? -17.874 6.046 2.973 1.00 93.50 729 ASN A C 1
ATOM 5251 O O . ASN A 1 729 ? -16.911 6.393 3.651 1.00 93.50 729 ASN A O 1
ATOM 5255 N N . TYR A 1 730 ? -18.301 6.801 1.960 1.00 93.12 730 TYR A N 1
ATOM 5256 C CA . TYR A 1 730 ? -17.777 8.150 1.755 1.00 93.12 730 TYR A CA 1
ATOM 5257 C C . TYR A 1 730 ? -18.795 9.097 1.118 1.00 93.12 730 TYR A C 1
ATOM 5259 O O . TYR A 1 730 ? -19.739 8.650 0.476 1.00 93.12 730 TYR A O 1
ATOM 5267 N N . TYR A 1 731 ? -18.566 10.405 1.218 1.00 87.62 731 TYR A N 1
ATOM 5268 C CA . TYR A 1 731 ? -19.228 11.432 0.412 1.00 87.62 731 TYR A CA 1
ATOM 5269 C C . TYR A 1 731 ? -18.223 12.430 -0.180 1.00 87.62 731 TYR A C 1
ATOM 5271 O O . TYR A 1 731 ? -17.034 12.410 0.143 1.00 87.62 731 TYR A O 1
ATOM 5279 N N . LEU A 1 732 ? -18.717 13.282 -1.083 1.00 87.38 732 LEU A N 1
ATOM 5280 C CA . LEU A 1 732 ? -17.986 14.416 -1.651 1.00 87.38 732 LEU A CA 1
ATOM 5281 C C . LEU A 1 732 ? -18.449 15.700 -0.956 1.00 87.38 732 LEU A C 1
ATOM 5283 O O . LEU A 1 732 ? -19.655 15.948 -0.901 1.00 87.38 732 LEU A O 1
ATOM 5287 N N . VAL A 1 733 ? -17.517 16.517 -0.462 1.00 88.81 733 VAL A N 1
ATOM 5288 C CA . VAL A 1 733 ? -17.817 17.846 0.119 1.00 88.81 733 VAL A CA 1
ATOM 5289 C C . VAL A 1 733 ? -18.346 18.801 -0.957 1.00 88.81 733 VAL A C 1
ATOM 5291 O O . VAL A 1 733 ? -19.269 19.576 -0.720 1.00 88.81 733 VAL A O 1
ATOM 5294 N N . HIS A 1 734 ? -17.778 18.682 -2.153 1.00 86.75 734 HIS A N 1
ATOM 5295 C CA . HIS A 1 734 ? -18.060 19.441 -3.360 1.00 86.75 734 HIS A CA 1
ATOM 5296 C C . HIS A 1 734 ? -18.410 18.468 -4.498 1.00 86.75 734 HIS A C 1
ATOM 5298 O O . HIS A 1 734 ? -17.527 18.055 -5.263 1.00 86.75 734 HIS A O 1
ATOM 5304 N N . PRO A 1 735 ? -19.676 18.020 -4.610 1.00 86.56 735 PRO A N 1
ATOM 5305 C CA . PRO A 1 735 ? -20.089 17.039 -5.614 1.00 86.56 735 PRO A CA 1
ATOM 5306 C C . PRO A 1 735 ? -19.785 17.459 -7.060 1.00 86.56 735 PRO A C 1
ATOM 5308 O O . PRO A 1 735 ? -19.553 16.602 -7.909 1.00 86.56 735 PRO A O 1
ATOM 5311 N N . GLU A 1 736 ? -19.735 18.763 -7.339 1.00 86.06 736 GLU A N 1
ATOM 5312 C CA . GLU A 1 736 ? -19.419 19.345 -8.647 1.00 86.06 736 GLU A CA 1
ATOM 5313 C C . GLU A 1 736 ? -17.951 19.175 -9.077 1.00 86.06 736 GLU A C 1
ATOM 5315 O O . GLU A 1 736 ? -17.648 19.239 -10.268 1.00 86.06 736 GLU A O 1
ATOM 5320 N N . GLN A 1 737 ? -17.043 18.932 -8.127 1.00 86.25 737 GLN A N 1
ATOM 5321 C CA . GLN A 1 737 ? -15.616 18.688 -8.387 1.00 86.25 737 GLN A CA 1
ATOM 5322 C C . GLN A 1 737 ? -15.339 17.203 -8.691 1.00 86.25 737 GLN A C 1
ATOM 5324 O O . GLN A 1 737 ? -14.377 16.870 -9.390 1.00 86.25 737 GLN A O 1
ATOM 5329 N N . GLY A 1 738 ? -16.219 16.307 -8.228 1.00 87.56 738 GLY A N 1
ATOM 5330 C CA . GLY A 1 738 ? -16.063 14.860 -8.365 1.00 87.56 738 GLY A CA 1
ATOM 5331 C C . GLY A 1 738 ? -14.859 14.316 -7.588 1.00 87.56 738 GLY A C 1
ATOM 5332 O O . GLY A 1 738 ? -14.375 14.925 -6.636 1.00 87.56 738 GLY A O 1
ATOM 5333 N N . HIS A 1 739 ? -14.358 13.157 -8.015 1.00 89.62 739 HIS A N 1
ATOM 5334 C CA . HIS A 1 739 ? -13.257 12.430 -7.366 1.00 89.62 739 HIS A CA 1
ATOM 5335 C C . HIS A 1 739 ? -11.846 12.924 -7.728 1.00 89.62 739 HIS A C 1
ATOM 5337 O O . HIS A 1 739 ? -10.883 12.249 -7.389 1.00 89.62 739 HIS A O 1
ATOM 5343 N N . LYS A 1 740 ? -11.710 14.061 -8.426 1.00 83.88 740 LYS A N 1
ATOM 5344 C CA . LYS A 1 740 ? -10.413 14.566 -8.926 1.00 83.88 740 LYS A CA 1
ATOM 5345 C C . LYS A 1 740 ? -9.437 14.953 -7.819 1.00 83.88 740 LYS A C 1
ATOM 5347 O O . LYS A 1 740 ? -8.234 14.776 -7.973 1.00 83.88 740 LYS A O 1
ATOM 5352 N N . ASP A 1 741 ? -9.971 15.514 -6.741 1.00 87.75 741 ASP A N 1
ATOM 5353 C CA . ASP A 1 741 ? -9.203 16.031 -5.620 1.00 87.75 741 ASP A CA 1
ATOM 5354 C C . ASP A 1 741 ? -9.445 15.137 -4.402 1.00 87.75 741 ASP A C 1
ATOM 5356 O O . ASP A 1 741 ? -10.557 15.070 -3.878 1.00 87.75 741 ASP A O 1
ATOM 5360 N N . TYR A 1 742 ? -8.396 14.461 -3.927 1.00 91.94 742 TYR A N 1
ATOM 5361 C CA . TYR A 1 742 ? -8.459 13.579 -2.752 1.00 91.94 742 TYR A CA 1
ATOM 5362 C C . TYR A 1 742 ? -9.080 14.275 -1.525 1.00 91.94 742 TYR A C 1
ATOM 5364 O O . TYR A 1 742 ? -9.918 13.707 -0.826 1.00 91.94 742 TYR A O 1
ATOM 5372 N N . GLU A 1 743 ? -8.733 15.548 -1.313 1.00 92.88 743 GLU A N 1
ATOM 5373 C CA . GLU A 1 743 ? -9.219 16.386 -0.209 1.00 92.88 743 GLU A CA 1
ATOM 5374 C C . GLU A 1 743 ? -10.740 16.671 -0.265 1.00 92.88 743 GLU A C 1
ATOM 5376 O O . GLU A 1 743 ? -11.289 17.224 0.693 1.00 92.88 743 GLU A O 1
ATOM 5381 N N . ASN A 1 744 ? -11.437 16.274 -1.339 1.00 93.38 744 ASN A N 1
ATOM 5382 C CA . ASN A 1 744 ? -12.897 16.338 -1.481 1.00 93.38 744 ASN A CA 1
ATOM 5383 C C . ASN A 1 744 ? -13.629 15.142 -0.828 1.00 93.38 744 ASN A C 1
ATOM 5385 O O . ASN A 1 744 ? -14.838 15.203 -0.605 1.00 93.38 744 ASN A O 1
ATOM 5389 N N . LEU A 1 745 ? -12.923 14.047 -0.523 1.00 92.81 745 LEU A N 1
ATOM 5390 C CA . LEU A 1 745 ? -13.496 12.801 0.001 1.00 92.81 745 LEU A CA 1
ATOM 5391 C C . LEU A 1 745 ? -13.629 12.831 1.537 1.00 92.81 745 LEU A C 1
ATOM 5393 O O . LEU A 1 745 ? -12.707 13.251 2.235 1.00 92.81 745 LEU A O 1
ATOM 5397 N N . ARG A 1 746 ? -14.751 12.366 2.098 1.00 93.44 746 ARG A N 1
ATOM 5398 C CA . ARG A 1 746 ? -14.989 12.262 3.559 1.00 93.44 746 ARG A CA 1
ATOM 5399 C C . ARG A 1 746 ? -15.674 10.948 3.913 1.00 93.44 746 ARG A C 1
ATOM 5401 O O . ARG A 1 746 ? -16.517 10.518 3.137 1.00 93.44 746 ARG A O 1
ATOM 5408 N N . LEU A 1 747 ? -15.352 10.339 5.058 1.00 94.00 747 LEU A N 1
ATOM 5409 C CA . LEU A 1 747 ? -16.014 9.115 5.544 1.00 94.00 747 LEU A CA 1
ATOM 5410 C C . LEU A 1 747 ? -17.449 9.363 6.035 1.00 94.00 747 LEU A C 1
ATOM 5412 O O . LEU A 1 747 ? -17.831 10.500 6.297 1.00 94.00 747 LEU A O 1
ATOM 5416 N N . VAL A 1 748 ? -18.227 8.287 6.203 1.00 93.38 748 VAL A N 1
ATOM 5417 C CA . VAL A 1 748 ? -19.537 8.320 6.892 1.00 93.38 748 VAL A CA 1
ATOM 5418 C C . VAL A 1 748 ? -19.473 7.692 8.282 1.00 93.38 748 VAL A C 1
ATOM 5420 O O . VAL A 1 748 ? -20.141 8.157 9.204 1.00 93.38 748 VAL A O 1
ATOM 5423 N N . ARG A 1 749 ? -18.678 6.628 8.421 1.00 94.75 749 ARG A N 1
ATOM 5424 C CA . ARG A 1 749 ? -18.457 5.823 9.625 1.00 94.75 749 ARG A CA 1
ATOM 5425 C C . ARG A 1 749 ? -16.976 5.439 9.710 1.00 94.75 749 ARG A C 1
ATOM 5427 O O . ARG A 1 749 ? -16.317 5.279 8.682 1.00 94.75 749 ARG A O 1
ATOM 5434 N N . ALA A 1 750 ? -16.480 5.297 10.933 1.00 95.81 750 ALA A N 1
ATOM 5435 C CA . ALA A 1 750 ? -15.096 4.965 11.260 1.00 95.81 750 ALA A CA 1
ATOM 5436 C C . ALA A 1 750 ? -15.041 4.301 12.647 1.00 95.81 750 ALA A C 1
ATOM 5438 O O . ALA A 1 750 ? -16.002 4.396 13.417 1.00 95.81 750 ALA A O 1
ATOM 5439 N N . PHE A 1 751 ? -13.916 3.677 12.979 1.00 97.44 751 PHE A N 1
ATOM 5440 C CA . PHE A 1 751 ? -13.617 3.124 14.300 1.00 97.44 751 PHE A CA 1
ATOM 5441 C C . PHE A 1 751 ? -12.561 3.940 15.071 1.00 97.44 751 PHE A C 1
ATOM 5443 O O . PHE A 1 751 ? -12.604 3.972 16.298 1.00 97.44 751 PHE A O 1
ATOM 5450 N N . GLU A 1 752 ? -11.610 4.590 14.392 1.00 94.81 752 GLU A N 1
ATOM 5451 C CA . GLU A 1 752 ? -10.370 5.103 14.992 1.00 94.81 752 GLU A CA 1
ATOM 5452 C C . GLU A 1 752 ? -10.510 6.482 15.666 1.00 94.81 752 GLU A C 1
ATOM 5454 O O . GLU A 1 752 ? -10.439 6.586 16.891 1.00 94.81 752 GLU A O 1
ATOM 5459 N N . LYS A 1 753 ? -10.656 7.550 14.866 1.00 93.69 753 LYS A N 1
ATOM 5460 C CA . LYS A 1 753 ? -10.600 8.962 15.303 1.00 93.69 753 LYS A CA 1
ATOM 5461 C C . LYS A 1 753 ? -11.819 9.759 14.805 1.00 93.69 753 LYS A C 1
ATOM 5463 O O . LYS A 1 753 ? -11.690 10.861 14.273 1.00 93.69 753 LYS A O 1
ATOM 5468 N N . GLY A 1 754 ? -13.006 9.164 14.915 1.00 88.69 754 GLY A N 1
ATOM 5469 C CA . GLY A 1 754 ? -14.252 9.749 14.424 1.00 88.69 754 GLY A CA 1
ATOM 5470 C C . GLY A 1 754 ? -14.195 10.024 12.921 1.00 88.69 754 GLY A C 1
ATOM 5471 O O . GLY A 1 754 ? -13.619 9.247 12.164 1.00 88.69 754 GLY A O 1
ATOM 5472 N N . LEU A 1 755 ? -14.781 11.139 12.486 1.00 91.75 755 LEU A N 1
ATOM 5473 C CA . LEU A 1 755 ? -14.817 11.530 11.074 1.00 91.75 755 LEU A CA 1
ATOM 5474 C C . LEU A 1 755 ? -13.674 12.480 10.664 1.00 91.75 755 LEU A C 1
ATOM 5476 O O . LEU A 1 755 ? -13.776 13.132 9.624 1.00 91.75 755 LEU A O 1
ATOM 5480 N N . ASP A 1 756 ? -12.571 12.540 11.429 1.00 93.44 756 ASP A N 1
ATOM 5481 C CA . ASP A 1 756 ? -11.384 13.318 11.044 1.00 93.44 756 ASP A CA 1
ATOM 5482 C C . ASP A 1 756 ? -10.842 12.830 9.681 1.00 93.44 756 ASP A C 1
ATOM 5484 O O . ASP A 1 756 ? -10.361 11.693 9.582 1.00 93.44 756 ASP A O 1
ATOM 5488 N N . PRO A 1 757 ? -10.855 13.670 8.623 1.00 92.19 757 PRO A N 1
ATOM 5489 C CA . PRO A 1 757 ? -10.344 13.296 7.303 1.00 92.19 757 PRO A CA 1
ATOM 5490 C C . PRO A 1 757 ? -8.827 13.068 7.266 1.00 92.19 757 PRO A C 1
ATOM 5492 O O . PRO A 1 757 ? -8.312 12.616 6.244 1.00 92.19 757 PRO A O 1
ATOM 5495 N N . LYS A 1 758 ? -8.107 13.391 8.348 1.00 92.81 758 LYS A N 1
ATOM 5496 C CA . LYS A 1 758 ? -6.664 13.164 8.525 1.00 92.81 758 LYS A CA 1
ATOM 5497 C C . LYS A 1 758 ? -6.353 11.996 9.467 1.00 92.81 758 LYS A C 1
ATOM 5499 O O . LYS A 1 758 ? -5.184 11.760 9.773 1.00 92.81 758 LYS A O 1
ATOM 5504 N N . SER A 1 759 ? -7.373 11.260 9.912 1.00 95.88 759 SER A N 1
ATOM 5505 C CA . SER A 1 759 ? -7.194 9.988 10.613 1.00 95.88 759 SER A CA 1
ATOM 5506 C C . SER A 1 759 ? -6.542 8.945 9.702 1.00 95.88 759 SER A C 1
ATOM 5508 O O . SER A 1 759 ? -6.677 8.995 8.476 1.00 95.88 759 SER A O 1
ATOM 5510 N N . SER A 1 760 ? -5.842 7.971 10.290 1.00 96.56 760 SER A N 1
ATOM 5511 C CA . SER A 1 760 ? -5.160 6.944 9.497 1.00 96.56 760 SER A CA 1
ATOM 5512 C C . SER A 1 760 ? -6.173 5.993 8.856 1.00 96.56 760 SER A C 1
ATOM 5514 O O . SER A 1 760 ? -5.936 5.490 7.762 1.00 96.56 760 SER A O 1
ATOM 5516 N N . GLU A 1 761 ? -7.330 5.787 9.489 1.00 97.31 761 GLU A N 1
ATOM 5517 C CA . GLU A 1 761 ? -8.457 5.062 8.894 1.00 97.31 761 GLU A CA 1
ATOM 5518 C C . GLU A 1 761 ? -9.066 5.794 7.687 1.00 97.31 761 GLU A C 1
ATOM 5520 O O . GLU A 1 761 ? -9.234 5.180 6.630 1.00 97.31 761 GLU A O 1
ATOM 5525 N N . ALA A 1 762 ? -9.318 7.108 7.782 1.00 96.62 762 ALA A N 1
ATOM 5526 C CA . ALA A 1 762 ? -9.732 7.905 6.623 1.00 96.62 762 ALA A CA 1
ATOM 5527 C C . ALA A 1 762 ? -8.678 7.844 5.512 1.00 96.62 762 ALA A C 1
ATOM 5529 O O . ALA A 1 762 ? -9.022 7.599 4.358 1.00 96.62 762 ALA A O 1
ATOM 5530 N N . GLY A 1 763 ? -7.395 7.951 5.859 1.00 96.94 763 GLY A N 1
ATOM 5531 C CA . GLY A 1 763 ? -6.287 7.736 4.935 1.00 96.94 763 GLY A CA 1
ATOM 5532 C C . GLY A 1 763 ? -6.375 6.417 4.168 1.00 96.94 763 GLY A C 1
ATOM 5533 O O . GLY A 1 763 ? -6.284 6.398 2.939 1.00 96.94 763 GLY A O 1
ATOM 5534 N N . PHE A 1 764 ? -6.593 5.317 4.886 1.00 96.56 764 PHE A N 1
ATOM 5535 C CA . PHE A 1 764 ? -6.659 3.971 4.324 1.00 96.56 764 PHE A CA 1
ATOM 5536 C C . PHE A 1 764 ? -7.876 3.772 3.412 1.00 96.56 764 PHE A C 1
ATOM 5538 O O . PHE A 1 764 ? -7.743 3.293 2.282 1.00 96.56 764 PHE A O 1
ATOM 5545 N N . ILE A 1 765 ? -9.065 4.166 3.869 1.00 95.81 765 ILE A N 1
ATOM 5546 C CA . ILE A 1 765 ? -10.324 3.948 3.145 1.00 95.81 765 ILE A CA 1
ATOM 5547 C C . ILE A 1 765 ? -10.452 4.903 1.948 1.00 95.81 765 ILE A C 1
ATOM 5549 O O . ILE A 1 765 ? -10.759 4.470 0.834 1.00 95.81 765 ILE A O 1
ATOM 5553 N N . LEU A 1 766 ? -10.184 6.199 2.136 1.00 96.06 766 LEU A N 1
ATOM 5554 C CA . LEU A 1 766 ? -10.351 7.204 1.081 1.00 96.06 766 LEU A CA 1
ATOM 5555 C C . LEU A 1 766 ? -9.313 7.035 -0.037 1.00 96.06 766 LEU A C 1
ATOM 5557 O O . LEU A 1 766 ? -9.636 7.282 -1.199 1.00 96.06 766 LEU A O 1
ATOM 5561 N N . THR A 1 767 ? -8.111 6.523 0.265 1.00 95.88 767 THR A N 1
ATOM 5562 C CA . THR A 1 767 ? -7.125 6.167 -0.775 1.00 95.88 767 THR A CA 1
ATOM 5563 C C . THR A 1 767 ? -7.645 5.037 -1.669 1.00 95.88 767 THR A C 1
ATOM 5565 O O . THR A 1 767 ? -7.553 5.148 -2.891 1.00 95.88 767 THR A O 1
ATOM 5568 N N . HIS A 1 768 ? -8.290 4.007 -1.105 1.00 94.81 768 HIS A N 1
ATOM 5569 C CA . HIS A 1 768 ? -8.950 2.965 -1.904 1.00 94.81 768 HIS A CA 1
ATOM 5570 C C . HIS A 1 768 ? -10.057 3.541 -2.803 1.00 94.81 768 HIS A C 1
ATOM 5572 O O . HIS A 1 768 ? -10.126 3.195 -3.979 1.00 94.81 768 HIS A O 1
ATOM 5578 N N . ILE A 1 769 ? -10.895 4.452 -2.301 1.00 93.56 769 ILE A N 1
ATOM 5579 C CA . ILE A 1 769 ? -11.946 5.095 -3.114 1.00 93.56 769 ILE A CA 1
ATOM 5580 C C . ILE A 1 769 ? -11.339 5.938 -4.246 1.00 93.56 769 ILE A C 1
ATOM 5582 O O . ILE A 1 769 ? -11.824 5.884 -5.375 1.00 93.56 769 ILE A O 1
ATOM 5586 N N . HIS A 1 770 ? -10.257 6.673 -3.974 1.00 94.19 770 HIS A N 1
ATOM 5587 C CA . HIS A 1 770 ? -9.541 7.480 -4.966 1.00 94.19 770 HIS A CA 1
ATOM 5588 C C . HIS A 1 770 ? -8.832 6.620 -6.033 1.00 94.19 770 HIS A C 1
ATOM 5590 O O . HIS A 1 770 ? -8.724 7.031 -7.186 1.00 94.19 770 HIS A O 1
ATOM 5596 N N . MET A 1 771 ? -8.403 5.398 -5.698 1.00 94.88 771 MET A N 1
ATOM 5597 C CA . MET A 1 771 ? -7.958 4.401 -6.682 1.00 94.88 771 MET A CA 1
ATOM 5598 C C . MET A 1 771 ? -9.133 3.874 -7.520 1.00 94.88 771 MET A C 1
ATOM 5600 O O . MET A 1 771 ? -9.101 3.936 -8.747 1.00 94.88 771 MET A O 1
ATOM 5604 N N . VAL A 1 772 ? -10.195 3.379 -6.874 1.00 93.44 772 VAL A N 1
ATOM 5605 C CA . VAL A 1 772 ? -11.332 2.739 -7.562 1.00 93.44 772 VAL A CA 1
ATOM 5606 C C . VAL A 1 772 ? -12.122 3.740 -8.419 1.00 93.44 772 VAL A C 1
ATOM 5608 O O . VAL A 1 772 ? -12.764 3.342 -9.395 1.00 93.44 772 VAL A O 1
ATOM 5611 N N . ALA A 1 773 ? -12.031 5.043 -8.138 1.00 91.69 773 ALA A N 1
ATOM 5612 C CA . ALA A 1 773 ? -12.576 6.096 -8.990 1.00 91.69 773 ALA A CA 1
ATOM 5613 C C . ALA A 1 773 ? -12.057 6.003 -10.437 1.00 91.69 773 ALA A C 1
ATOM 5615 O O . ALA A 1 773 ? -12.857 6.028 -11.369 1.00 91.69 773 ALA A O 1
ATOM 5616 N N . GLU A 1 774 ? -10.757 5.804 -10.655 1.00 93.00 774 GLU A N 1
ATOM 5617 C CA . GLU A 1 774 ? -10.141 5.901 -11.992 1.00 93.00 774 GLU A CA 1
ATOM 5618 C C . GLU A 1 774 ? -10.244 4.616 -12.835 1.00 93.00 774 GLU A C 1
ATOM 5620 O O . GLU A 1 774 ? -9.645 4.480 -13.900 1.00 93.00 774 GLU A O 1
ATOM 5625 N N . THR A 1 775 ? -11.103 3.686 -12.417 1.00 94.38 775 THR A N 1
ATOM 5626 C CA . THR A 1 775 ? -11.323 2.383 -13.068 1.00 94.38 775 THR A CA 1
ATOM 5627 C C . THR A 1 775 ? -12.066 2.429 -14.401 1.00 94.38 775 THR A C 1
ATOM 5629 O O . THR A 1 775 ? -12.159 1.404 -15.075 1.00 94.38 775 THR A O 1
ATOM 5632 N N . GLY A 1 776 ? -12.563 3.594 -14.828 1.00 92.12 776 GLY A N 1
ATOM 5633 C CA . GLY A 1 776 ? -13.301 3.723 -16.089 1.00 92.12 776 GLY A CA 1
ATOM 5634 C C . GLY A 1 776 ? -12.490 3.305 -17.319 1.00 92.12 776 GLY A C 1
ATOM 5635 O O . GLY A 1 776 ? -13.000 2.560 -18.151 1.00 92.12 776 GLY A O 1
ATOM 5636 N N . GLY A 1 777 ? -11.205 3.676 -17.385 1.00 94.25 777 GLY A N 1
ATOM 5637 C CA . GLY A 1 777 ? -10.312 3.243 -18.470 1.00 94.25 777 GLY A CA 1
ATOM 5638 C C . GLY A 1 777 ? -10.022 1.737 -18.460 1.00 94.25 777 GLY A C 1
ATOM 5639 O O . GLY A 1 777 ? -9.866 1.143 -19.525 1.00 94.25 777 GLY A O 1
ATOM 5640 N N . LEU A 1 778 ? -10.055 1.083 -17.287 1.00 96.38 778 LEU A N 1
ATOM 5641 C CA . LEU A 1 778 ? -9.956 -0.380 -17.201 1.00 96.38 778 LEU A CA 1
ATOM 5642 C C . LEU A 1 778 ? -11.199 -1.058 -17.791 1.00 96.38 778 LEU A C 1
ATOM 5644 O O . LEU A 1 778 ? -11.077 -2.017 -18.548 1.00 96.38 778 LEU A O 1
ATOM 5648 N N . ILE A 1 779 ? -12.394 -0.566 -17.441 1.00 95.31 779 ILE A N 1
ATOM 5649 C CA . ILE A 1 779 ? -13.673 -1.124 -17.904 1.00 95.31 779 ILE A CA 1
ATOM 5650 C C . ILE A 1 779 ? -13.820 -0.912 -19.416 1.00 95.31 779 ILE A C 1
ATOM 5652 O O . ILE A 1 779 ? -14.097 -1.866 -20.144 1.00 95.31 779 ILE A O 1
ATOM 5656 N N . GLU A 1 780 ? -13.590 0.313 -19.896 1.00 96.56 780 GLU A N 1
ATOM 5657 C CA . GLU A 1 780 ? -13.672 0.644 -21.320 1.00 96.56 780 GLU A CA 1
ATOM 5658 C C . GLU A 1 780 ? -12.608 -0.108 -22.129 1.00 96.56 780 GLU A C 1
ATOM 5660 O O . GLU A 1 780 ? -12.936 -0.763 -23.118 1.00 96.56 780 GLU A O 1
ATOM 5665 N N . GLY A 1 781 ? -11.349 -0.096 -21.680 1.00 97.69 781 GLY A N 1
ATOM 5666 C CA . GLY A 1 781 ? -10.251 -0.797 -22.341 1.00 97.69 781 GLY A CA 1
ATOM 5667 C C . GLY A 1 781 ? -10.456 -2.312 -22.411 1.00 97.69 781 GLY A C 1
ATOM 5668 O O . GLY A 1 781 ? -10.208 -2.908 -23.460 1.00 97.69 781 GLY A O 1
ATOM 5669 N N . ALA A 1 782 ? -10.995 -2.933 -21.355 1.00 97.69 782 ALA A N 1
ATOM 5670 C CA . ALA A 1 782 ? -11.341 -4.356 -21.350 1.00 97.69 782 ALA A CA 1
ATOM 5671 C C . ALA A 1 782 ? -12.469 -4.687 -22.340 1.00 97.69 782 ALA A C 1
ATOM 5673 O O . ALA A 1 782 ? -12.363 -5.657 -23.092 1.00 97.69 782 ALA A O 1
ATOM 5674 N N . VAL A 1 783 ? -13.540 -3.885 -22.380 1.00 96.81 783 VAL A N 1
ATOM 5675 C CA . VAL A 1 783 ? -14.649 -4.090 -23.329 1.00 96.81 783 VAL A CA 1
ATOM 5676 C C . VAL A 1 783 ? -14.181 -3.866 -24.769 1.00 96.81 783 VAL A C 1
ATOM 5678 O O . VAL A 1 783 ? -14.458 -4.702 -25.632 1.00 96.81 783 VAL A O 1
ATOM 5681 N N . ASN A 1 784 ? -13.422 -2.799 -25.029 1.00 95.12 784 ASN A N 1
ATOM 5682 C CA . ASN A 1 784 ? -12.843 -2.501 -26.341 1.00 95.12 784 ASN A CA 1
ATOM 5683 C C . ASN A 1 784 ? -11.896 -3.617 -26.815 1.00 95.12 784 ASN A C 1
ATOM 5685 O O . ASN A 1 784 ? -12.003 -4.056 -27.959 1.00 95.12 784 ASN A O 1
ATOM 5689 N N . LEU A 1 785 ? -11.025 -4.131 -25.938 1.00 95.56 785 LEU A N 1
ATOM 5690 C CA . LEU A 1 785 ? -10.109 -5.227 -26.264 1.00 95.56 785 LEU A CA 1
ATOM 5691 C C . LEU A 1 785 ? -10.850 -6.528 -26.602 1.00 95.56 785 LEU A C 1
ATOM 5693 O O . LEU A 1 785 ? -10.560 -7.146 -27.623 1.00 95.56 785 LEU A O 1
ATOM 5697 N N . LEU A 1 786 ? -11.825 -6.941 -25.788 1.00 95.00 786 LEU A N 1
ATOM 5698 C CA . LEU A 1 786 ? -12.601 -8.156 -26.072 1.00 95.00 786 LEU A CA 1
ATOM 5699 C C . LEU A 1 786 ? -13.387 -8.026 -27.384 1.00 95.00 786 LEU A C 1
ATOM 5701 O O . LEU A 1 786 ? -13.448 -8.979 -28.159 1.00 95.00 786 LEU A O 1
ATOM 5705 N N . SER A 1 787 ? -13.912 -6.833 -27.672 1.00 92.19 787 SER A N 1
ATOM 5706 C CA . SER A 1 787 ? -14.638 -6.545 -28.916 1.00 92.19 787 SER A CA 1
ATOM 5707 C C . SER A 1 787 ? -13.723 -6.591 -30.149 1.00 92.19 787 SER A C 1
ATOM 5709 O O . SER A 1 787 ? -14.140 -7.072 -31.200 1.00 92.19 787 SER A O 1
ATOM 5711 N N . ALA A 1 788 ? -12.468 -6.145 -30.017 1.00 89.94 788 ALA A N 1
ATOM 5712 C CA . ALA A 1 788 ? -11.449 -6.205 -31.069 1.00 89.94 788 ALA A CA 1
ATOM 5713 C C . ALA A 1 788 ? -10.974 -7.634 -31.399 1.00 89.94 788 ALA A C 1
ATOM 5715 O O . ALA A 1 788 ? -10.481 -7.874 -32.496 1.00 89.94 788 ALA A O 1
ATOM 5716 N N . ILE A 1 789 ? -11.115 -8.586 -30.468 1.00 88.75 789 ILE A N 1
ATOM 5717 C CA . ILE A 1 789 ? -10.716 -9.990 -30.673 1.00 88.75 789 ILE A CA 1
ATOM 5718 C C . ILE A 1 789 ? -11.899 -10.842 -31.178 1.00 88.75 789 ILE A C 1
ATOM 5720 O O . ILE A 1 789 ? -11.704 -11.766 -31.972 1.00 88.75 789 ILE A O 1
ATOM 5724 N N . ASP A 1 790 ? -13.130 -10.528 -30.757 1.00 84.94 790 ASP A N 1
ATOM 5725 C CA . ASP A 1 790 ? -14.351 -11.251 -31.158 1.00 84.94 790 ASP A CA 1
ATOM 5726 C C . ASP A 1 790 ? -14.841 -10.908 -32.580 1.00 84.94 790 ASP A C 1
ATOM 5728 O O . ASP A 1 790 ? -15.730 -11.577 -33.104 1.00 84.94 790 ASP A O 1
ATOM 5732 N N . SER A 1 791 ? -14.249 -9.901 -33.235 1.00 69.81 791 SER A N 1
ATOM 5733 C CA . SER A 1 791 ? -14.542 -9.527 -34.629 1.00 69.81 791 SER A CA 1
ATOM 5734 C C . SER A 1 791 ? -14.375 -10.708 -35.595 1.00 69.81 791 SER A C 1
ATOM 5736 O O . SER A 1 791 ? -15.211 -10.934 -36.475 1.00 69.81 791 SER A O 1
ATOM 5738 N N . LYS A 1 792 ? -13.286 -11.472 -35.424 1.00 64.00 792 LYS A N 1
ATOM 5739 C CA . LYS A 1 792 ? -12.866 -12.606 -36.263 1.00 64.00 792 LYS A CA 1
ATOM 5740 C C . LYS A 1 792 ? -12.214 -13.703 -35.402 1.00 64.00 792 LYS A C 1
ATOM 5742 O O . LYS A 1 792 ? -10.989 -13.872 -35.439 1.00 64.00 792 LYS A O 1
ATOM 5747 N N . PRO A 1 793 ? -12.992 -14.506 -34.646 1.00 54.28 793 PRO A N 1
ATOM 5748 C CA . PRO A 1 793 ? -12.427 -15.430 -33.654 1.00 54.28 793 PRO A CA 1
ATOM 5749 C C . PRO A 1 793 ? -11.517 -16.518 -34.250 1.00 54.28 793 PRO A C 1
ATOM 5751 O O . PRO A 1 793 ? -10.541 -16.921 -33.618 1.00 54.28 793 PRO A O 1
ATOM 5754 N N . TYR A 1 794 ? -11.797 -16.955 -35.486 1.00 49.31 794 TYR A N 1
ATOM 5755 C CA . TYR A 1 794 ? -11.146 -18.102 -36.139 1.00 49.31 794 TYR A CA 1
ATOM 5756 C C . TYR A 1 794 ? -10.369 -17.765 -37.427 1.00 49.31 794 TYR A C 1
ATOM 5758 O O . TYR A 1 794 ? -9.995 -18.680 -38.158 1.00 49.31 794 TYR A O 1
ATOM 5766 N N . SER A 1 795 ? -10.127 -16.484 -37.730 1.00 53.72 795 SER A N 1
ATOM 5767 C CA . SER A 1 795 ? -9.347 -16.109 -38.920 1.00 53.72 795 SER A CA 1
ATOM 5768 C C . SER A 1 795 ? -7.841 -16.229 -38.671 1.00 53.72 795 SER A C 1
ATOM 5770 O O . SER A 1 795 ? -7.341 -15.736 -37.658 1.00 53.72 795 SER A O 1
ATOM 5772 N N . THR A 1 796 ? -7.114 -16.841 -39.610 1.00 52.03 796 THR A N 1
ATOM 5773 C CA . THR A 1 796 ? -5.655 -16.665 -39.748 1.00 52.03 796 THR A CA 1
ATOM 5774 C C . THR A 1 796 ? -5.324 -15.323 -40.392 1.00 52.03 796 THR A C 1
ATOM 5776 O O . THR A 1 796 ? -4.325 -14.701 -40.045 1.00 52.03 796 THR A O 1
ATOM 5779 N N . ASP A 1 797 ? -6.207 -14.850 -41.271 1.00 53.97 797 ASP A N 1
ATOM 5780 C CA . ASP A 1 797 ? -6.139 -13.539 -41.900 1.00 53.97 797 ASP A CA 1
ATOM 5781 C C . ASP A 1 797 ? -6.749 -12.525 -40.916 1.00 53.97 797 ASP A C 1
ATOM 5783 O O . ASP A 1 797 ? -7.936 -12.184 -40.993 1.00 53.97 797 ASP A O 1
ATOM 5787 N N . ARG A 1 798 ? -5.970 -12.141 -39.899 1.00 64.12 798 ARG A N 1
ATOM 5788 C CA . ARG A 1 798 ? -6.320 -11.060 -38.963 1.00 64.12 798 ARG A CA 1
ATOM 5789 C C . ARG A 1 798 ? -5.949 -9.724 -39.592 1.00 64.12 798 ARG A C 1
ATOM 5791 O O . ARG A 1 798 ? -4.865 -9.590 -40.158 1.00 64.12 798 ARG A O 1
ATOM 5798 N N . GLU A 1 799 ? -6.840 -8.743 -39.518 1.00 63.88 799 GLU A N 1
ATOM 5799 C CA . GLU A 1 799 ? -6.589 -7.439 -40.131 1.00 63.88 799 GLU A CA 1
ATOM 5800 C C . GLU A 1 799 ? -5.771 -6.536 -39.203 1.00 63.88 799 GLU A C 1
ATOM 5802 O O . GLU A 1 799 ? -5.841 -6.624 -37.976 1.00 63.88 799 GLU A O 1
ATOM 5807 N N . VAL A 1 800 ? -5.004 -5.622 -39.805 1.00 68.81 800 VAL A N 1
ATOM 5808 C CA . VAL A 1 800 ? -4.221 -4.607 -39.076 1.00 68.81 800 VAL A CA 1
ATOM 5809 C C . VAL A 1 800 ? -5.126 -3.760 -38.169 1.00 68.81 800 VAL A C 1
ATOM 5811 O O . VAL A 1 800 ? -4.704 -3.326 -37.097 1.00 68.81 800 VAL A O 1
ATOM 5814 N N . ASP A 1 801 ? -6.390 -3.583 -38.560 1.00 77.06 801 ASP A N 1
ATOM 5815 C CA . ASP A 1 801 ? -7.401 -2.859 -37.791 1.00 77.06 801 ASP A CA 1
ATOM 5816 C C . ASP A 1 801 ? -7.812 -3.587 -36.497 1.00 77.06 801 ASP A C 1
ATOM 5818 O O . ASP A 1 801 ? -7.977 -2.919 -35.474 1.00 77.06 801 ASP A O 1
ATOM 5822 N N . ASP A 1 802 ? -7.883 -4.929 -36.487 1.00 82.62 802 ASP A N 1
ATOM 5823 C CA . ASP A 1 802 ? -8.157 -5.723 -35.273 1.00 82.62 802 ASP A CA 1
ATOM 5824 C C . ASP A 1 802 ? -7.028 -5.522 -34.241 1.00 82.62 802 ASP A C 1
ATOM 5826 O O . ASP A 1 802 ? -7.270 -5.240 -33.064 1.00 82.62 802 ASP A O 1
ATOM 5830 N N . ILE A 1 803 ? -5.771 -5.584 -34.699 1.00 89.12 803 ILE A N 1
ATOM 5831 C CA . ILE A 1 803 ? -4.580 -5.340 -33.867 1.00 89.12 803 ILE A CA 1
ATOM 5832 C C . ILE A 1 803 ? -4.541 -3.879 -33.392 1.00 89.12 803 ILE A C 1
ATOM 5834 O O . ILE A 1 803 ? -4.269 -3.615 -32.220 1.00 89.12 803 ILE A O 1
ATOM 5838 N N . SER A 1 804 ? -4.867 -2.916 -34.260 1.00 91.06 804 SER A N 1
ATOM 5839 C CA . SER A 1 804 ? -4.945 -1.494 -33.898 1.00 91.06 804 SER A CA 1
ATOM 5840 C C . S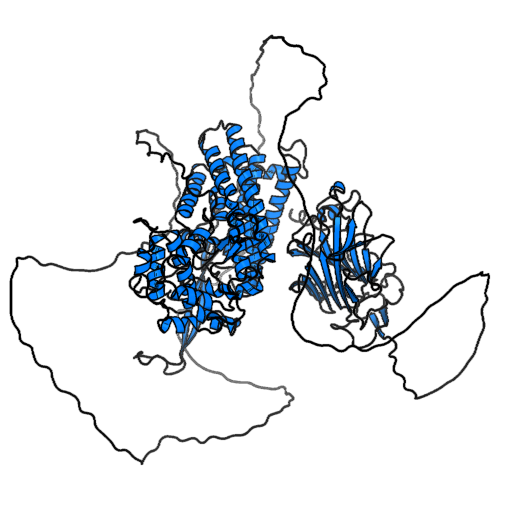ER A 1 804 ? -6.025 -1.216 -32.845 1.00 91.06 804 SER A C 1
ATOM 5842 O O . SER A 1 804 ? -5.822 -0.385 -31.958 1.00 91.06 804 SER A O 1
ATOM 5844 N N . ALA A 1 805 ? -7.171 -1.896 -32.920 1.00 91.69 805 ALA A N 1
ATOM 5845 C CA . ALA A 1 805 ? -8.237 -1.804 -31.927 1.00 91.69 805 ALA A CA 1
ATOM 5846 C C . ALA A 1 805 ? -7.828 -2.448 -30.590 1.00 91.69 805 ALA A C 1
ATOM 5848 O O . ALA A 1 805 ? -8.027 -1.840 -29.537 1.00 91.69 805 ALA A O 1
ATOM 5849 N N . ALA A 1 806 ? -7.168 -3.610 -30.623 1.00 94.38 806 ALA A N 1
ATOM 5850 C CA . ALA A 1 806 ? -6.631 -4.262 -29.429 1.00 94.38 806 ALA A CA 1
ATOM 5851 C C . ALA A 1 806 ? -5.586 -3.389 -28.705 1.00 94.38 806 ALA A C 1
ATOM 5853 O O . ALA A 1 806 ? -5.683 -3.210 -27.489 1.00 94.38 806 ALA A O 1
ATOM 5854 N N . LYS A 1 807 ? -4.654 -2.763 -29.443 1.00 96.06 807 LYS A N 1
ATOM 5855 C CA . LYS A 1 807 ? -3.674 -1.807 -28.887 1.00 96.06 807 LYS A CA 1
ATOM 5856 C C . LYS A 1 807 ? -4.343 -0.619 -28.186 1.00 96.06 807 LYS A C 1
ATOM 5858 O O . LYS A 1 807 ? -3.946 -0.240 -27.089 1.00 96.06 807 LYS A O 1
ATOM 5863 N N . LYS A 1 808 ? -5.410 -0.056 -28.767 1.00 96.50 808 LYS A N 1
ATOM 5864 C CA . LYS A 1 808 ? -6.191 1.031 -28.138 1.00 96.50 808 LYS A CA 1
ATOM 5865 C C . LYS A 1 808 ? -6.868 0.576 -26.839 1.00 96.50 808 LYS A C 1
ATOM 5867 O O . LYS A 1 808 ? -6.850 1.317 -25.860 1.00 96.50 808 LYS A O 1
ATOM 5872 N N . GLY A 1 809 ? -7.415 -0.643 -26.809 1.00 97.25 809 GLY A N 1
ATOM 5873 C CA . GLY A 1 809 ? -7.980 -1.243 -25.594 1.00 97.25 809 GLY A CA 1
ATOM 5874 C C . GLY A 1 809 ? -6.941 -1.428 -24.481 1.00 97.25 809 GLY A C 1
ATOM 5875 O O . GLY A 1 809 ? -7.197 -1.057 -23.337 1.00 97.25 809 GLY A O 1
ATOM 5876 N N . LEU A 1 810 ? -5.744 -1.919 -24.821 1.00 98.31 810 LEU A N 1
ATOM 5877 C CA . LEU A 1 810 ? -4.625 -2.025 -23.877 1.00 98.31 810 LEU A CA 1
ATOM 5878 C C . LEU A 1 810 ? -4.141 -0.655 -23.387 1.00 98.31 810 LEU A C 1
ATOM 5880 O O . LEU A 1 810 ? -3.899 -0.503 -22.194 1.00 98.31 810 LEU A O 1
ATOM 5884 N N . GLN A 1 811 ? -4.035 0.351 -24.258 1.00 98.31 811 GLN A N 1
ATOM 5885 C CA . GLN A 1 811 ? -3.559 1.679 -23.858 1.00 98.31 811 GLN A CA 1
ATOM 5886 C C . GLN A 1 811 ? -4.479 2.337 -22.814 1.00 98.31 811 GLN A C 1
ATOM 5888 O O . GLN A 1 811 ? -3.977 2.848 -21.818 1.00 98.31 811 GLN A O 1
ATOM 5893 N N . LEU A 1 812 ? -5.807 2.219 -22.955 1.00 98.19 812 LEU A N 1
ATOM 5894 C CA . LEU A 1 812 ? -6.771 2.687 -21.942 1.00 98.19 812 LEU A CA 1
ATOM 5895 C C . LEU A 1 812 ? -6.579 2.008 -20.571 1.00 98.19 812 LEU A C 1
ATOM 5897 O O . LEU A 1 812 ? -6.757 2.645 -19.531 1.00 98.19 812 LEU A O 1
ATOM 5901 N N . ILE A 1 813 ? -6.187 0.728 -20.560 1.00 98.62 813 ILE A N 1
ATOM 5902 C CA . ILE A 1 813 ? -5.864 -0.015 -19.333 1.00 98.62 813 ILE A CA 1
ATOM 5903 C C . ILE A 1 813 ? -4.544 0.477 -18.729 1.00 98.62 813 ILE A C 1
ATOM 5905 O O . ILE A 1 813 ? -4.468 0.665 -17.516 1.00 98.62 813 ILE A O 1
ATOM 5909 N N . LEU A 1 814 ? -3.518 0.699 -19.555 1.00 98.38 814 LEU A N 1
ATOM 5910 C CA . LEU A 1 814 ? -2.208 1.203 -19.126 1.00 98.38 814 LEU A CA 1
ATOM 5911 C C . LEU A 1 814 ? -2.317 2.608 -18.517 1.00 98.38 814 LEU A C 1
ATOM 5913 O O . LEU A 1 814 ? -1.791 2.844 -17.430 1.00 98.38 814 LEU A O 1
ATOM 5917 N N . ASP A 1 815 ? -3.046 3.513 -19.171 1.00 97.50 815 ASP A N 1
ATOM 5918 C CA . ASP A 1 815 ? -3.255 4.886 -18.699 1.00 97.50 815 ASP A CA 1
ATOM 5919 C C . ASP A 1 815 ? -4.006 4.905 -17.357 1.00 97.50 815 ASP A C 1
ATOM 5921 O O . ASP A 1 815 ? -3.602 5.597 -16.420 1.00 97.50 815 ASP A O 1
ATOM 5925 N N . ALA A 1 816 ? -5.055 4.085 -17.218 1.00 96.94 816 ALA A N 1
ATOM 5926 C CA . ALA A 1 816 ? -5.786 3.948 -15.960 1.00 96.94 816 ALA A CA 1
ATOM 5927 C C . ALA A 1 816 ? -4.935 3.304 -14.851 1.00 96.94 816 ALA A C 1
ATOM 5929 O O . ALA A 1 816 ? -4.926 3.811 -13.729 1.00 96.94 816 ALA A O 1
ATOM 5930 N N . MET A 1 817 ? -4.175 2.238 -15.138 1.00 97.94 817 MET A N 1
ATOM 5931 C CA . MET A 1 817 ? -3.286 1.612 -14.147 1.00 97.94 817 MET A CA 1
ATOM 5932 C C . MET A 1 817 ? -2.180 2.554 -13.671 1.00 97.94 817 MET A C 1
ATOM 5934 O O . MET A 1 817 ? -1.870 2.567 -12.481 1.00 97.94 817 MET A O 1
ATOM 5938 N N . GLN A 1 818 ? -1.631 3.395 -14.551 1.00 95.81 818 GLN A N 1
ATOM 5939 C CA . GLN A 1 818 ? -0.636 4.398 -14.170 1.00 95.81 818 GLN A CA 1
ATOM 5940 C C . GLN A 1 818 ? -1.196 5.420 -13.162 1.00 95.81 818 GLN A C 1
ATOM 5942 O O . GLN A 1 818 ? -0.495 5.799 -12.217 1.00 95.81 818 GLN A O 1
ATOM 5947 N N . ILE A 1 819 ? -2.456 5.842 -13.320 1.00 95.00 819 ILE A N 1
ATOM 5948 C CA . ILE A 1 819 ? -3.132 6.740 -12.368 1.00 95.00 819 ILE A CA 1
ATOM 5949 C C . ILE A 1 819 ? -3.485 5.991 -11.073 1.00 95.00 819 ILE A C 1
ATOM 5951 O O . ILE A 1 819 ? -3.220 6.494 -9.983 1.00 95.00 819 ILE A O 1
ATOM 5955 N N . ILE A 1 820 ? -4.005 4.763 -11.171 1.00 96.12 820 ILE A N 1
ATOM 5956 C CA . ILE A 1 820 ? -4.364 3.921 -10.019 1.00 96.12 820 ILE A CA 1
ATOM 5957 C C . ILE A 1 820 ? -3.143 3.622 -9.140 1.00 96.12 820 ILE A C 1
ATOM 5959 O O . ILE A 1 820 ? -3.240 3.754 -7.923 1.00 96.12 820 ILE A O 1
ATOM 5963 N N . GLU A 1 821 ? -1.986 3.287 -9.717 1.00 95.12 821 GLU A N 1
ATOM 5964 C CA . GLU A 1 821 ? -0.739 3.091 -8.960 1.00 95.12 821 GLU A CA 1
ATOM 5965 C C . GLU A 1 821 ? -0.222 4.393 -8.332 1.00 95.12 821 GLU A C 1
ATOM 5967 O O . GLU A 1 821 ? 0.266 4.369 -7.204 1.00 95.12 821 GLU A O 1
ATOM 5972 N N . THR A 1 822 ? -0.385 5.537 -9.006 1.00 90.81 822 THR A N 1
ATOM 5973 C CA . THR A 1 822 ? -0.034 6.854 -8.437 1.00 90.81 822 THR A CA 1
ATOM 5974 C C . THR A 1 822 ? -0.921 7.193 -7.233 1.00 90.81 822 THR A C 1
ATOM 5976 O O . THR A 1 822 ? -0.424 7.649 -6.203 1.00 90.81 822 THR A O 1
ATOM 5979 N N . ASN A 1 823 ? -2.224 6.907 -7.317 1.00 93.62 823 ASN A N 1
ATOM 5980 C CA . ASN A 1 823 ? -3.156 7.081 -6.203 1.00 93.62 823 ASN A CA 1
ATOM 5981 C C . ASN A 1 823 ? -2.869 6.084 -5.069 1.00 93.62 823 ASN A C 1
ATOM 5983 O O . ASN A 1 823 ? -2.888 6.476 -3.903 1.00 93.62 823 ASN A O 1
ATOM 5987 N N . MET A 1 824 ? -2.528 4.834 -5.394 1.00 94.25 824 MET A N 1
ATOM 5988 C CA . MET A 1 824 ? -2.142 3.797 -4.432 1.00 94.25 824 MET A CA 1
ATOM 5989 C C . MET A 1 824 ? -0.918 4.200 -3.603 1.00 94.25 824 MET A C 1
ATOM 5991 O O . MET A 1 824 ? -0.927 4.034 -2.387 1.00 94.25 824 MET A O 1
ATOM 5995 N N . GLU A 1 825 ? 0.110 4.780 -4.228 1.00 88.31 825 GLU A N 1
ATOM 5996 C CA . GLU A 1 825 ? 1.325 5.228 -3.532 1.00 88.31 825 GLU A CA 1
ATOM 5997 C C . GLU A 1 825 ? 1.043 6.342 -2.501 1.00 88.31 825 GLU A C 1
ATOM 5999 O O . GLU A 1 825 ? 1.735 6.454 -1.489 1.00 88.31 825 GLU A O 1
ATOM 6004 N N . SER A 1 826 ? -0.029 7.128 -2.681 1.00 90.75 826 SER A N 1
ATOM 6005 C CA . SER A 1 826 ? -0.410 8.170 -1.712 1.00 90.75 826 SER A CA 1
ATOM 6006 C C . SER A 1 826 ? -0.823 7.622 -0.334 1.00 90.75 826 SER A C 1
ATOM 6008 O O . SER A 1 826 ? -0.828 8.376 0.642 1.00 90.75 826 SER A O 1
ATOM 6010 N N . MET A 1 827 ? -1.064 6.309 -0.214 1.00 93.31 827 MET A N 1
ATOM 6011 C CA . MET A 1 827 ? -1.328 5.605 1.047 1.00 93.31 827 MET A CA 1
ATOM 6012 C C . MET A 1 827 ? -0.297 5.931 2.141 1.00 93.31 827 MET A C 1
ATOM 6014 O O . MET A 1 827 ? -0.687 6.167 3.281 1.00 93.31 827 MET A O 1
ATOM 6018 N N . TRP A 1 828 ? 1.000 6.016 1.808 1.00 88.81 828 TRP A N 1
ATOM 6019 C CA . TRP A 1 828 ? 2.070 6.327 2.775 1.00 88.81 828 TRP A CA 1
ATOM 6020 C C . TRP A 1 828 ? 1.986 7.745 3.357 1.00 88.81 828 TRP A C 1
ATOM 6022 O O . TRP A 1 828 ? 2.438 7.982 4.475 1.00 88.81 828 TRP A O 1
ATOM 6032 N N . LYS A 1 829 ? 1.425 8.697 2.598 1.00 90.62 829 LYS A N 1
ATOM 6033 C CA . LYS A 1 829 ? 1.153 10.071 3.052 1.00 90.62 829 LYS A CA 1
ATOM 6034 C C . LYS A 1 829 ? -0.135 10.131 3.869 1.00 90.62 829 LYS A C 1
ATOM 6036 O O . LYS A 1 829 ? -0.216 10.889 4.831 1.00 90.62 829 LYS A O 1
ATOM 6041 N N . ASN A 1 830 ? -1.160 9.412 3.419 1.00 94.31 830 ASN A N 1
ATOM 6042 C CA . ASN A 1 830 ? -2.523 9.583 3.907 1.00 94.31 830 ASN A CA 1
ATOM 6043 C C . ASN A 1 830 ? -2.799 8.763 5.180 1.00 94.31 830 ASN A C 1
ATOM 6045 O O . ASN A 1 830 ? -3.611 9.186 5.994 1.00 94.31 830 ASN A O 1
ATOM 6049 N N . SER A 1 831 ? -2.132 7.619 5.364 1.00 95.44 831 SER A N 1
ATOM 6050 C CA . SER A 1 831 ? -2.316 6.695 6.490 1.00 95.44 831 SER A CA 1
ATOM 6051 C C . SER A 1 831 ? -0.974 6.270 7.098 1.00 95.44 831 SER A C 1
ATOM 6053 O O . SER A 1 831 ? 0.007 6.050 6.386 1.00 95.44 831 SER A O 1
ATOM 6055 N N . LEU A 1 832 ? -0.928 6.112 8.426 1.00 92.44 832 LEU A N 1
ATOM 6056 C CA . LEU A 1 832 ? 0.276 5.692 9.149 1.00 92.44 832 LEU A CA 1
ATOM 6057 C C . LEU A 1 832 ? 0.252 4.175 9.444 1.00 92.44 832 LEU A C 1
ATOM 6059 O O . LEU A 1 832 ? -0.669 3.717 10.122 1.00 92.44 832 LEU A O 1
ATOM 6063 N N . PRO A 1 833 ? 1.284 3.391 9.056 1.00 91.12 833 PRO A N 1
ATOM 6064 C CA . PRO A 1 833 ? 1.316 1.935 9.269 1.00 91.12 833 PRO A CA 1
ATOM 6065 C C . PRO A 1 833 ? 1.075 1.501 10.724 1.00 91.12 833 PRO A C 1
ATOM 6067 O O . PRO A 1 833 ? 0.364 0.534 10.984 1.00 91.12 833 PRO A O 1
ATOM 6070 N N . LYS A 1 834 ? 1.634 2.254 11.681 1.00 88.94 834 LYS A N 1
ATOM 6071 C CA . LYS A 1 834 ? 1.502 2.026 13.133 1.00 88.94 834 LYS A CA 1
ATOM 6072 C C . LYS A 1 834 ? 0.076 2.180 13.678 1.00 88.94 834 LYS A C 1
ATOM 6074 O O . LYS A 1 834 ? -0.248 1.560 14.689 1.00 88.94 834 LYS A O 1
ATOM 6079 N N . ASP A 1 835 ? -0.751 3.003 13.037 1.00 92.50 835 ASP A N 1
ATOM 6080 C CA . ASP A 1 835 ? -2.111 3.312 13.486 1.00 92.50 835 ASP A CA 1
ATOM 6081 C C . ASP A 1 835 ? -3.102 2.229 13.001 1.00 92.50 835 ASP A C 1
ATOM 6083 O O . ASP A 1 835 ? -4.120 1.994 13.648 1.00 92.50 835 ASP A O 1
ATOM 6087 N N . TYR A 1 836 ? -2.774 1.496 11.922 1.00 93.69 836 TYR A N 1
ATOM 6088 C CA . TYR A 1 836 ? -3.617 0.440 11.336 1.00 93.69 836 TYR A CA 1
ATOM 6089 C C . TYR A 1 836 ? -4.095 -0.595 12.365 1.00 93.69 836 TYR A C 1
ATOM 6091 O O . TYR A 1 836 ? -5.240 -1.035 12.316 1.00 93.69 836 TYR A O 1
ATOM 6099 N N . MET A 1 837 ? -3.255 -0.950 13.345 1.00 89.75 837 MET A N 1
ATOM 6100 C CA . MET A 1 837 ? -3.611 -1.902 14.407 1.00 89.75 837 MET A CA 1
ATOM 6101 C C . MET A 1 837 ? -4.811 -1.475 15.272 1.00 89.75 837 MET A C 1
ATOM 6103 O O . MET A 1 837 ? -5.435 -2.348 15.870 1.00 89.75 837 MET A O 1
ATOM 6107 N N . ALA A 1 838 ? -5.141 -0.180 15.351 1.00 90.50 838 ALA A N 1
ATOM 6108 C CA . ALA A 1 838 ? -6.271 0.303 16.146 1.00 90.50 838 ALA A CA 1
ATOM 6109 C C . ALA A 1 838 ? -7.619 -0.094 15.521 1.00 90.50 838 ALA A C 1
ATOM 6111 O O . ALA A 1 838 ? -8.452 -0.706 16.184 1.00 90.50 838 ALA A O 1
ATOM 6112 N N . TYR A 1 839 ? -7.807 0.174 14.225 1.00 94.50 839 TYR A N 1
ATOM 6113 C CA . TYR A 1 839 ? -9.048 -0.157 13.515 1.00 94.50 839 TYR A CA 1
ATOM 6114 C C . TYR A 1 839 ? -9.046 -1.560 12.884 1.00 94.50 839 TYR A C 1
ATOM 6116 O O . TYR A 1 839 ? -10.114 -2.145 12.705 1.00 94.50 839 TYR A O 1
ATOM 6124 N N . ARG A 1 840 ? -7.871 -2.171 12.636 1.00 94.44 840 ARG A N 1
ATOM 6125 C CA . ARG A 1 840 ? -7.737 -3.546 12.101 1.00 94.44 840 ARG A CA 1
ATOM 6126 C C . ARG A 1 840 ? -8.553 -4.583 12.878 1.00 94.44 840 ARG A C 1
ATOM 6128 O O . ARG A 1 840 ? -9.034 -5.544 12.281 1.00 94.44 840 ARG A O 1
ATOM 6135 N N . THR A 1 841 ? -8.703 -4.406 14.190 1.00 93.62 841 THR A N 1
ATOM 6136 C CA . THR A 1 841 ? -9.461 -5.331 15.043 1.00 93.62 841 THR A CA 1
ATOM 6137 C C . THR A 1 841 ? -10.923 -5.440 14.608 1.00 93.62 841 THR A C 1
ATOM 6139 O O . THR A 1 841 ? -11.442 -6.547 14.533 1.00 93.62 841 THR A O 1
ATOM 6142 N N . PHE A 1 842 ? -11.556 -4.329 14.221 1.00 96.31 842 PHE A N 1
ATOM 6143 C CA . PHE A 1 842 ? -12.986 -4.254 13.887 1.00 96.31 842 PHE A CA 1
ATOM 6144 C C . PHE A 1 842 ? -13.323 -4.597 12.433 1.00 96.31 842 PHE A C 1
ATOM 6146 O O . PHE A 1 842 ? -14.484 -4.532 12.039 1.00 96.31 842 PHE A O 1
ATOM 6153 N N . ILE A 1 843 ? -12.332 -4.986 11.630 1.00 95.19 843 ILE A N 1
ATOM 6154 C CA . ILE A 1 843 ? -12.526 -5.406 10.234 1.00 95.19 843 ILE A CA 1
ATOM 6155 C C . ILE A 1 843 ? -12.219 -6.896 10.000 1.00 95.19 843 ILE A C 1
ATOM 6157 O O . ILE A 1 843 ? -12.289 -7.378 8.867 1.00 95.19 843 ILE A O 1
ATOM 6161 N N . TYR A 1 844 ? -11.905 -7.653 11.057 1.00 94.25 844 TYR A N 1
ATOM 6162 C CA . TYR A 1 844 ? -11.776 -9.112 10.996 1.00 94.25 844 TYR A CA 1
ATOM 6163 C C . TYR A 1 844 ? -13.105 -9.824 10.730 1.00 94.25 844 TYR A C 1
ATOM 6165 O O . TYR A 1 844 ? -14.174 -9.378 11.129 1.00 94.25 844 TYR A O 1
ATOM 6173 N N . GLY A 1 845 ? -13.014 -10.993 10.095 1.00 93.12 845 GLY A N 1
ATOM 6174 C CA . GLY A 1 845 ? -14.144 -11.897 9.911 1.00 93.12 845 GLY A CA 1
ATOM 6175 C C . GLY A 1 845 ? -14.505 -12.727 11.138 1.00 93.12 845 GLY A C 1
ATOM 6176 O O . GLY A 1 845 ? -13.686 -12.998 12.017 1.00 93.12 845 GLY A O 1
ATOM 6177 N N . ILE A 1 846 ? -15.727 -13.245 11.091 1.00 93.75 846 ILE A N 1
ATOM 6178 C CA . ILE A 1 846 ? -16.296 -14.227 12.020 1.00 93.75 846 ILE A CA 1
ATOM 6179 C C . ILE A 1 846 ? -16.248 -15.657 11.445 1.00 93.75 846 ILE A C 1
ATOM 6181 O O . ILE A 1 846 ? -17.052 -16.523 11.783 1.00 93.75 846 ILE A O 1
ATOM 6185 N N . THR A 1 847 ? -15.312 -15.908 10.526 1.00 86.44 847 THR A N 1
ATOM 6186 C CA . THR A 1 847 ? -14.894 -17.254 10.104 1.00 86.44 847 THR A CA 1
ATOM 6187 C C . THR A 1 847 ? -14.408 -18.080 11.291 1.00 86.44 847 THR A C 1
ATOM 6189 O O . THR A 1 847 ? -13.865 -17.509 12.234 1.00 86.44 847 THR A O 1
ATOM 6192 N N . LYS A 1 848 ? -14.494 -19.414 11.194 1.00 80.88 848 LYS A N 1
ATOM 6193 C CA . LYS A 1 848 ? -13.955 -20.352 12.193 1.00 80.88 848 LYS A CA 1
ATOM 6194 C C . LYS A 1 848 ? -12.441 -20.185 12.370 1.00 80.88 848 LYS A C 1
ATOM 6196 O O . LYS A 1 848 ? -11.648 -20.740 11.613 1.00 80.88 848 LYS A O 1
ATOM 6201 N N . GLN A 1 849 ? -12.060 -19.357 13.338 1.00 75.06 849 GLN A N 1
ATOM 6202 C CA . GLN A 1 849 ? -10.687 -18.962 13.664 1.00 75.06 849 GLN A CA 1
ATOM 6203 C C . GLN A 1 849 ? -10.577 -18.644 15.162 1.00 75.06 849 GLN A C 1
ATOM 6205 O O . GLN A 1 849 ? -11.572 -18.704 15.877 1.00 75.06 849 GLN A O 1
ATOM 6210 N N . SER A 1 850 ? -9.388 -18.274 15.646 1.00 80.56 850 SER A N 1
ATOM 6211 C CA . SER A 1 850 ? -9.087 -18.140 17.084 1.00 80.56 850 SER A CA 1
ATOM 6212 C C . SER A 1 850 ? -10.052 -17.271 17.907 1.00 80.56 850 SER A C 1
ATOM 6214 O O . SER A 1 850 ? -10.215 -17.544 19.087 1.00 80.56 850 SER A O 1
ATOM 6216 N N . MET A 1 851 ? -10.689 -16.258 17.305 1.00 91.12 851 MET A N 1
ATOM 6217 C CA . MET A 1 851 ? -11.651 -15.363 17.977 1.00 91.12 851 MET A CA 1
ATOM 6218 C C . MET A 1 851 ? -13.097 -15.899 17.984 1.00 91.12 851 MET A C 1
ATOM 6220 O O . MET A 1 851 ? -13.898 -15.508 18.833 1.00 91.12 851 MET A O 1
ATOM 6224 N N . PHE A 1 852 ? -13.433 -16.783 17.039 1.00 94.31 852 PHE A N 1
ATOM 6225 C CA . PHE A 1 852 ? -14.779 -17.318 16.793 1.00 94.31 852 PHE A CA 1
ATOM 6226 C C . PHE A 1 852 ? -14.670 -18.789 16.352 1.00 94.31 852 PHE A C 1
ATOM 6228 O O . PHE A 1 852 ? -14.881 -19.087 15.174 1.00 94.31 852 PHE A O 1
ATOM 6235 N N . PRO A 1 853 ? -14.270 -19.723 17.237 1.00 91.56 853 PRO A N 1
ATOM 6236 C CA . PRO A 1 853 ? -13.953 -21.100 16.845 1.00 91.56 853 PRO A CA 1
ATOM 6237 C C . PRO A 1 853 ? -15.139 -21.818 16.183 1.00 91.56 853 PRO A C 1
ATOM 6239 O O . PRO A 1 853 ? -14.968 -22.531 15.193 1.00 91.56 853 PRO A O 1
ATOM 6242 N N . ASP A 1 854 ? -16.356 -21.565 16.667 1.00 92.75 854 ASP A N 1
ATOM 6243 C CA . ASP A 1 854 ? -17.583 -22.161 16.139 1.00 92.75 854 ASP A CA 1
ATOM 6244 C C . ASP A 1 854 ? -18.280 -21.319 15.058 1.00 92.75 854 ASP A C 1
ATOM 6246 O O . ASP A 1 854 ? -19.165 -21.839 14.371 1.00 92.75 854 ASP A O 1
ATOM 6250 N N . GLY A 1 855 ? -17.858 -20.068 14.856 1.00 94.81 855 GLY A N 1
ATOM 6251 C CA . GLY A 1 855 ? -18.634 -19.028 14.174 1.00 94.81 855 GLY A CA 1
ATOM 6252 C C . GLY A 1 855 ? -19.493 -18.215 15.154 1.00 94.81 855 GLY A C 1
ATOM 6253 O O . GLY A 1 855 ? -19.313 -18.312 16.364 1.00 94.81 855 GLY A O 1
ATOM 6254 N N . VAL A 1 856 ? -20.437 -17.419 14.643 1.00 97.94 856 VAL A N 1
ATOM 6255 C CA . VAL A 1 856 ? -21.322 -16.555 15.459 1.00 97.94 856 VAL A CA 1
ATOM 6256 C C . VAL A 1 856 ? -22.788 -16.895 15.215 1.00 97.94 856 VAL A C 1
ATOM 6258 O O . VAL A 1 856 ? -23.228 -16.954 14.067 1.00 97.94 856 VAL A O 1
ATOM 6261 N N . VAL A 1 857 ? -23.567 -17.093 16.280 1.00 98.38 857 VAL A N 1
ATOM 6262 C CA . VAL A 1 857 ? -25.031 -17.230 16.190 1.00 98.38 857 VAL A CA 1
ATOM 6263 C C . VAL A 1 857 ? -25.648 -15.861 15.919 1.00 98.38 857 VAL A C 1
ATOM 6265 O O . VAL A 1 857 ? -25.434 -14.926 16.680 1.00 98.38 857 VAL A O 1
ATOM 6268 N N . TYR A 1 858 ? -26.432 -15.738 14.852 1.00 98.62 858 TYR A N 1
ATOM 6269 C CA . TYR A 1 858 ? -27.241 -14.546 14.587 1.00 98.62 858 TYR A CA 1
ATOM 6270 C C . TYR A 1 858 ? -28.630 -14.804 15.178 1.00 98.62 858 TYR A C 1
ATOM 6272 O O . TYR A 1 858 ? -29.361 -15.639 14.645 1.00 98.62 858 TYR A O 1
ATOM 6280 N N . GLU A 1 859 ? -28.974 -14.141 16.283 1.00 98.44 859 GLU A N 1
ATOM 6281 C CA . GLU A 1 859 ? -30.200 -14.420 17.043 1.00 98.44 859 GLU A CA 1
ATOM 6282 C C . GLU A 1 859 ? -31.456 -14.289 16.167 1.00 98.44 859 GLU A C 1
ATOM 6284 O O . GLU A 1 859 ? -31.651 -13.291 15.466 1.00 98.44 859 GLU A O 1
ATOM 6289 N N . GLY A 1 860 ? -32.302 -15.323 16.176 1.00 97.44 860 GLY A N 1
ATOM 6290 C CA . GLY A 1 860 ? -33.534 -15.398 15.388 1.00 97.44 860 GLY A CA 1
ATOM 6291 C C . GLY A 1 860 ? -33.323 -15.585 13.880 1.00 97.44 860 GLY A C 1
ATOM 6292 O O . GLY A 1 860 ? -34.301 -15.696 13.140 1.00 97.44 860 GLY A O 1
ATOM 6293 N N . GLN A 1 861 ? -32.076 -15.645 13.403 1.00 97.75 861 GLN A N 1
ATOM 6294 C CA . GLN A 1 861 ? -31.721 -15.828 11.993 1.00 97.75 861 GLN A CA 1
ATOM 6295 C C . GLN A 1 861 ? -31.089 -17.207 11.762 1.00 97.75 861 GLN A C 1
ATOM 6297 O O . GLN A 1 861 ? -30.579 -17.848 12.676 1.00 97.75 861 GLN A O 1
ATOM 6302 N N . PHE A 1 862 ? -31.124 -17.702 10.522 1.00 96.69 862 PHE A N 1
ATOM 6303 C CA . PHE A 1 862 ? -30.486 -18.968 10.108 1.00 96.69 862 PHE A CA 1
ATOM 6304 C C . PHE A 1 862 ? -30.867 -20.228 10.927 1.00 96.69 862 PHE A C 1
ATOM 6306 O O . PHE A 1 862 ? -30.230 -21.277 10.782 1.00 96.69 862 PHE A O 1
ATOM 6313 N N . ASN A 1 863 ? -31.965 -20.180 11.694 1.00 96.62 863 ASN A N 1
ATOM 6314 C CA . ASN A 1 863 ? -32.372 -21.178 12.700 1.00 96.62 863 ASN A CA 1
ATOM 6315 C C . ASN A 1 863 ? -31.380 -21.283 13.883 1.00 96.62 863 ASN A C 1
ATOM 6317 O O . ASN A 1 863 ? -31.059 -22.392 14.313 1.00 96.62 863 ASN A O 1
ATOM 6321 N N . ASP A 1 864 ? -30.841 -20.143 14.331 1.00 95.56 864 ASP A N 1
ATOM 6322 C CA . ASP A 1 864 ? -29.893 -19.986 15.449 1.00 95.56 864 ASP A CA 1
ATOM 6323 C C . ASP A 1 864 ? -28.610 -20.828 15.311 1.00 95.56 864 ASP A C 1
ATOM 6325 O O . ASP A 1 864 ? -27.934 -21.179 16.280 1.00 95.56 864 ASP A O 1
ATOM 6329 N N . LYS A 1 865 ? -28.244 -21.155 14.067 1.00 96.69 865 LYS A N 1
ATOM 6330 C CA . LYS A 1 865 ? -27.003 -21.861 13.739 1.00 96.69 865 LYS A CA 1
ATOM 6331 C C . LYS A 1 865 ? -25.844 -20.867 13.636 1.00 96.69 865 LYS A C 1
ATOM 6333 O O . LYS A 1 865 ? -26.014 -19.849 12.958 1.00 96.69 865 LYS A O 1
ATOM 6338 N N . PRO A 1 866 ? -24.656 -21.174 14.190 1.00 96.56 866 PRO A N 1
ATOM 6339 C CA . PRO A 1 866 ? -23.462 -20.366 13.973 1.00 96.56 866 PRO A CA 1
ATOM 6340 C C . PRO A 1 866 ? -23.164 -20.173 12.482 1.00 96.56 866 PRO A C 1
ATOM 6342 O O . PRO A 1 866 ? -23.081 -21.142 11.725 1.00 96.56 866 PRO A O 1
ATOM 6345 N N . GLN A 1 867 ? -23.015 -18.916 12.073 1.00 96.44 867 GLN A N 1
ATOM 6346 C CA . GLN A 1 867 ? -22.596 -18.508 10.737 1.00 96.44 867 GLN A CA 1
ATOM 6347 C C . GLN A 1 867 ? -21.093 -18.221 10.703 1.00 96.44 867 GLN A C 1
ATOM 6349 O O . GLN A 1 867 ? -20.434 -18.089 11.736 1.00 96.44 867 GLN A O 1
ATOM 6354 N N . SER A 1 868 ? -20.523 -18.141 9.503 1.00 94.00 868 SER A N 1
ATOM 6355 C CA . SER A 1 868 ? -19.099 -17.872 9.305 1.00 94.00 868 SER A CA 1
ATOM 6356 C C . SER A 1 868 ? -18.897 -17.031 8.056 1.00 94.00 868 SER A C 1
ATOM 6358 O O . SER A 1 868 ? -19.063 -17.515 6.941 1.00 94.00 868 SER A O 1
ATOM 6360 N N . PHE A 1 869 ? -18.523 -15.771 8.260 1.00 93.62 869 PHE A N 1
ATOM 6361 C CA . PHE A 1 869 ? -18.325 -14.779 7.208 1.00 93.62 869 PHE A CA 1
ATOM 6362 C C . PHE A 1 869 ? -16.918 -14.188 7.310 1.00 93.62 869 PHE A C 1
ATOM 6364 O O . PHE A 1 869 ? -16.442 -13.855 8.397 1.00 93.62 869 PHE A O 1
ATOM 6371 N N . ARG A 1 870 ? -16.243 -14.058 6.166 1.00 91.44 870 ARG A N 1
ATOM 6372 C CA . ARG A 1 870 ? -14.982 -13.321 6.036 1.00 91.44 870 ARG A CA 1
ATOM 6373 C C . ARG A 1 870 ? -15.207 -11.844 6.342 1.00 91.44 870 ARG A C 1
ATOM 6375 O O . ARG A 1 870 ? -16.288 -11.315 6.093 1.00 91.44 870 ARG A O 1
ATOM 6382 N N . GLY A 1 871 ? -14.172 -11.217 6.890 1.00 91.00 871 GLY A N 1
ATOM 6383 C CA . GLY A 1 871 ? -14.146 -9.785 7.146 1.00 91.00 871 GLY A CA 1
ATOM 6384 C C . GLY A 1 871 ? -13.733 -8.991 5.918 1.00 91.00 871 GLY A C 1
ATOM 6385 O O . GLY A 1 871 ? -13.631 -9.514 4.802 1.00 91.00 871 GLY A O 1
ATOM 6386 N N . GLU A 1 872 ? -13.430 -7.724 6.162 1.00 90.69 872 GLU A N 1
ATOM 6387 C CA . GLU A 1 872 ? -12.922 -6.806 5.156 1.00 90.69 872 GLU A CA 1
ATOM 6388 C C . GLU A 1 872 ? -11.613 -7.343 4.550 1.00 90.69 872 GLU A C 1
ATOM 6390 O O . GLU A 1 872 ? -10.761 -7.929 5.228 1.00 90.69 872 GLU A O 1
ATOM 6395 N N . SER A 1 873 ? -11.446 -7.145 3.250 1.00 87.25 873 SER A N 1
ATOM 6396 C CA . SER A 1 873 ? -10.163 -7.254 2.576 1.00 87.25 873 SER A CA 1
ATOM 6397 C C . SER A 1 873 ? -10.240 -6.519 1.244 1.00 87.25 873 SER A C 1
ATOM 6399 O O . SER A 1 873 ? -11.161 -6.773 0.465 1.00 87.25 873 SER A O 1
ATOM 6401 N N . GLY A 1 874 ? -9.197 -5.762 0.892 1.00 80.75 874 GLY A N 1
ATOM 6402 C CA . GLY A 1 874 ? -9.002 -5.240 -0.468 1.00 80.75 874 GLY A CA 1
ATOM 6403 C C . GLY A 1 874 ? -9.011 -6.321 -1.567 1.00 80.75 874 GLY A C 1
ATOM 6404 O O . GLY A 1 874 ? -9.229 -6.011 -2.733 1.00 80.75 874 GLY A O 1
ATOM 6405 N N . ALA A 1 875 ? -8.889 -7.611 -1.221 1.00 77.25 875 ALA A N 1
ATOM 6406 C CA . ALA A 1 875 ? -9.149 -8.729 -2.137 1.00 77.25 875 ALA A CA 1
ATOM 6407 C C . ALA A 1 875 ? -10.620 -8.839 -2.612 1.00 77.25 875 ALA A C 1
ATOM 6409 O O . ALA A 1 875 ? -10.910 -9.649 -3.496 1.00 77.25 875 ALA A O 1
ATOM 6410 N N . ASN A 1 876 ? -11.540 -8.042 -2.055 1.00 82.00 876 ASN A N 1
ATOM 6411 C CA . ASN A 1 876 ? -12.927 -7.878 -2.502 1.00 82.00 876 ASN A CA 1
ATOM 6412 C C . ASN A 1 876 ? -13.104 -6.793 -3.581 1.00 82.00 876 ASN A C 1
ATOM 6414 O O . ASN A 1 876 ? -14.171 -6.726 -4.191 1.00 82.00 876 ASN A O 1
ATOM 6418 N N . ASP A 1 877 ? -12.090 -5.969 -3.858 1.00 88.69 877 ASP A N 1
ATOM 6419 C CA . ASP A 1 877 ? -12.121 -4.988 -4.950 1.00 88.69 877 ASP A CA 1
ATOM 6420 C C . ASP A 1 877 ? -12.224 -5.662 -6.344 1.00 88.69 877 ASP A C 1
ATOM 6422 O O . ASP A 1 877 ? -12.073 -6.879 -6.479 1.00 88.69 877 ASP A O 1
ATOM 6426 N N . ALA A 1 878 ? -12.537 -4.903 -7.395 1.00 89.94 878 ALA A N 1
ATOM 6427 C CA . ALA A 1 878 ? -12.690 -5.381 -8.767 1.00 89.94 878 ALA A CA 1
ATOM 6428 C C . ALA A 1 878 ? -11.496 -5.093 -9.707 1.00 89.94 878 ALA A C 1
ATOM 6430 O O . ALA A 1 878 ? -11.449 -5.722 -10.763 1.00 89.94 878 ALA A O 1
ATOM 6431 N N . ILE A 1 879 ? -10.527 -4.229 -9.356 1.00 94.38 879 ILE A N 1
ATOM 6432 C CA . ILE A 1 879 ? -9.405 -3.831 -10.238 1.00 94.38 879 ILE A CA 1
ATOM 6433 C C . ILE A 1 879 ? -8.571 -5.040 -10.662 1.00 94.38 879 ILE A C 1
ATOM 6435 O O . ILE A 1 879 ? -8.503 -5.376 -11.843 1.00 94.38 879 ILE A O 1
ATOM 6439 N N . ILE A 1 880 ? -7.951 -5.723 -9.699 1.00 93.81 880 ILE A N 1
ATOM 6440 C CA . ILE A 1 880 ? -7.073 -6.858 -10.000 1.00 93.81 880 ILE A CA 1
ATOM 6441 C C . ILE A 1 880 ? -7.855 -8.056 -10.566 1.00 93.81 880 ILE A C 1
ATOM 6443 O O . ILE A 1 880 ? -7.437 -8.558 -11.602 1.00 93.81 880 ILE A O 1
ATOM 6447 N N . PRO A 1 881 ? -9.026 -8.466 -10.037 1.00 90.81 881 PRO A N 1
ATOM 6448 C CA . PRO A 1 881 ? -9.829 -9.523 -10.660 1.00 90.81 881 PRO A CA 1
ATOM 6449 C C . PRO A 1 881 ? -10.265 -9.243 -12.104 1.00 90.81 881 PRO A C 1
ATOM 6451 O O . PRO A 1 881 ? -10.404 -10.189 -12.876 1.00 90.81 881 PRO A O 1
ATOM 6454 N N . LEU A 1 882 ? -10.489 -7.978 -12.485 1.00 95.31 882 LEU A N 1
ATOM 6455 C CA . LEU A 1 882 ? -10.775 -7.608 -13.874 1.00 95.31 882 LEU A CA 1
ATOM 6456 C C . LEU A 1 882 ? -9.578 -7.940 -14.771 1.00 95.31 882 LEU A C 1
ATOM 6458 O O . LEU A 1 882 ? -9.739 -8.613 -15.789 1.00 95.31 882 LEU A O 1
ATOM 6462 N N . LEU A 1 883 ? -8.382 -7.509 -14.369 1.00 97.50 883 LEU A N 1
ATOM 6463 C CA . LEU A 1 883 ? -7.155 -7.706 -15.140 1.00 97.50 883 LEU A CA 1
ATOM 6464 C C . LEU A 1 883 ? -6.669 -9.162 -15.105 1.00 97.50 883 LEU A C 1
ATOM 6466 O O . LEU A 1 883 ? -6.270 -9.686 -16.138 1.00 97.50 883 LEU A O 1
ATOM 6470 N N . ASP A 1 884 ? -6.806 -9.862 -13.977 1.00 93.50 884 ASP A N 1
ATOM 6471 C CA . ASP A 1 884 ? -6.549 -11.303 -13.853 1.00 93.50 884 ASP A CA 1
ATOM 6472 C C . ASP A 1 884 ? -7.384 -12.117 -14.850 1.00 93.50 884 ASP A C 1
ATOM 6474 O O . ASP A 1 884 ? -6.911 -13.094 -15.431 1.00 93.50 884 ASP A O 1
ATOM 6478 N N . HIS A 1 885 ? -8.654 -11.737 -15.020 1.00 92.38 885 HIS A N 1
ATOM 6479 C CA . HIS A 1 885 ? -9.585 -12.408 -15.923 1.00 92.38 885 HIS A CA 1
ATOM 6480 C C . HIS A 1 885 ? -9.350 -12.030 -17.388 1.00 92.38 885 HIS A C 1
ATOM 6482 O O . HIS A 1 885 ? -9.469 -12.902 -18.246 1.00 92.38 885 HIS A O 1
ATOM 6488 N N . LEU A 1 886 ? -8.985 -10.775 -17.667 1.00 97.19 886 LEU A N 1
ATOM 6489 C CA . LEU A 1 886 ? -8.672 -10.286 -19.012 1.00 97.19 886 LEU A CA 1
ATOM 6490 C C . LEU A 1 886 ? -7.343 -10.846 -19.546 1.00 97.19 886 LEU A C 1
ATOM 6492 O O . LEU A 1 886 ? -7.261 -11.252 -20.701 1.00 97.19 886 LEU A O 1
ATOM 6496 N N . CYS A 1 887 ? -6.317 -10.905 -18.696 1.00 97.06 887 CYS A N 1
ATOM 6497 C CA . CYS A 1 887 ? -4.983 -11.413 -19.020 1.00 97.06 887 CYS A CA 1
ATOM 6498 C C . CYS A 1 887 ? -4.824 -12.933 -18.800 1.00 97.06 887 CYS A C 1
ATOM 6500 O O . CYS A 1 887 ? -3.704 -13.446 -18.812 1.00 97.06 887 CYS A O 1
ATOM 6502 N N . GLU A 1 888 ? -5.930 -13.656 -18.584 1.00 92.25 888 GLU A N 1
ATOM 6503 C CA . GLU A 1 888 ? -5.970 -15.116 -18.403 1.00 92.25 888 GLU A CA 1
ATOM 6504 C C . GLU A 1 888 ? -4.943 -15.643 -17.373 1.00 92.25 888 GLU A C 1
ATOM 6506 O O . GLU A 1 888 ? -4.259 -16.646 -17.611 1.00 92.25 888 GLU A O 1
ATOM 6511 N N . ILE A 1 889 ? -4.801 -14.961 -16.227 1.00 91.44 889 ILE A N 1
ATOM 6512 C CA . ILE A 1 889 ? -3.774 -15.295 -15.229 1.00 91.44 889 ILE A CA 1
ATOM 6513 C C . ILE A 1 889 ? -4.078 -16.664 -14.592 1.00 91.44 889 ILE A C 1
ATOM 6515 O O . ILE A 1 889 ? -5.151 -16.848 -14.005 1.00 91.44 889 ILE A O 1
ATOM 6519 N N . PRO A 1 890 ? -3.158 -17.647 -14.690 1.00 78.25 890 PRO A N 1
ATOM 6520 C CA . PRO A 1 890 ? -3.422 -19.011 -14.254 1.00 78.25 890 PRO A CA 1
ATOM 6521 C C . PRO A 1 890 ? -3.358 -19.123 -12.728 1.00 78.25 890 PRO A C 1
ATOM 6523 O O . PRO A 1 890 ? -2.282 -19.217 -12.142 1.00 78.25 890 PRO A O 1
ATOM 6526 N N . MET A 1 891 ? -4.525 -19.169 -12.086 1.00 68.12 891 MET A N 1
ATOM 6527 C CA . MET A 1 891 ? -4.638 -19.448 -10.654 1.00 68.12 891 MET A CA 1
ATOM 6528 C C . MET A 1 891 ? -4.701 -20.964 -10.396 1.00 68.12 891 MET A C 1
ATOM 6530 O O . MET A 1 891 ? -5.667 -21.600 -10.827 1.00 68.12 891 MET A O 1
ATOM 6534 N N . PRO A 1 892 ? -3.712 -21.573 -9.710 1.00 59.44 892 PRO A N 1
ATOM 6535 C CA . PRO A 1 892 ? -3.731 -23.006 -9.425 1.00 59.44 892 PRO A CA 1
ATOM 6536 C C . PRO A 1 892 ? -4.855 -23.374 -8.436 1.00 59.44 892 PRO A C 1
ATOM 6538 O O . PRO A 1 892 ? -5.100 -22.620 -7.489 1.00 59.44 892 PRO A O 1
ATOM 6541 N N . PRO A 1 893 ? -5.527 -24.530 -8.604 1.00 63.50 893 PRO A N 1
ATOM 6542 C CA . PRO A 1 893 ? -6.559 -24.990 -7.678 1.00 63.50 893 PRO A CA 1
ATOM 6543 C C . PRO A 1 893 ? -5.925 -25.410 -6.346 1.00 63.50 893 PRO A C 1
ATOM 6545 O O . PRO A 1 893 ? -5.175 -26.383 -6.280 1.00 63.50 893 PRO A O 1
ATOM 6548 N N . ASN A 1 894 ? -6.198 -24.647 -5.290 1.00 72.69 894 ASN A N 1
ATOM 6549 C CA . ASN A 1 894 ? -5.708 -24.870 -3.931 1.00 72.69 894 ASN A CA 1
ATOM 6550 C C . ASN A 1 894 ? -6.592 -24.094 -2.923 1.00 72.69 894 ASN A C 1
ATOM 6552 O O . ASN A 1 894 ? -7.333 -23.201 -3.348 1.00 72.69 894 ASN A O 1
ATOM 6556 N N . PRO A 1 895 ? -6.468 -24.345 -1.601 1.00 69.75 895 PRO A N 1
ATOM 6557 C CA . PRO A 1 895 ? -7.287 -23.679 -0.580 1.00 69.75 895 PRO A CA 1
ATOM 6558 C C . PRO A 1 895 ? -7.178 -22.149 -0.553 1.00 69.75 895 PRO A C 1
ATOM 6560 O O . PRO A 1 895 ? -8.029 -21.480 0.018 1.00 69.75 895 PRO A O 1
ATOM 6563 N N . LEU A 1 896 ? -6.132 -21.574 -1.157 1.00 67.19 896 LEU A N 1
ATOM 6564 C CA . LEU A 1 896 ? -5.982 -20.127 -1.295 1.00 67.19 896 LEU A CA 1
ATOM 6565 C C . LEU A 1 896 ? -6.848 -19.590 -2.450 1.00 67.19 896 LEU A C 1
ATOM 6567 O O . LEU A 1 896 ? -7.512 -18.567 -2.305 1.00 67.19 896 LEU A O 1
ATOM 6571 N N . THR A 1 897 ? -6.903 -20.291 -3.583 1.00 67.12 897 THR A N 1
ATOM 6572 C CA . THR A 1 897 ? -7.799 -19.961 -4.704 1.00 67.12 897 THR A CA 1
ATOM 6573 C C . THR A 1 897 ? -9.276 -20.105 -4.322 1.00 67.12 897 THR A C 1
ATOM 6575 O O . THR A 1 897 ? -10.088 -19.313 -4.801 1.00 67.12 897 THR A O 1
ATOM 6578 N N . ASP A 1 898 ? -9.627 -21.015 -3.409 1.00 71.75 898 ASP A N 1
ATOM 6579 C CA . ASP A 1 898 ? -10.996 -21.147 -2.884 1.00 71.75 898 ASP A CA 1
ATOM 6580 C C . ASP A 1 898 ? -11.455 -19.873 -2.140 1.00 71.75 898 ASP A C 1
ATOM 6582 O O . ASP A 1 898 ? -12.562 -19.384 -2.370 1.00 71.75 898 ASP A O 1
ATOM 6586 N N . ILE A 1 899 ? -10.560 -19.220 -1.383 1.00 72.38 899 ILE A N 1
ATOM 6587 C CA . ILE A 1 899 ? -10.815 -17.903 -0.760 1.00 72.38 899 ILE A CA 1
ATOM 6588 C C . ILE A 1 899 ? -11.154 -16.838 -1.827 1.00 72.38 899 ILE A C 1
ATOM 6590 O O . ILE A 1 899 ? -12.021 -15.987 -1.621 1.00 72.38 899 ILE A O 1
ATOM 6594 N N . LEU A 1 900 ? -10.517 -16.898 -3.003 1.00 70.00 900 LEU A N 1
ATOM 6595 C CA . LEU A 1 900 ? -10.819 -16.029 -4.153 1.00 70.00 900 LEU A CA 1
ATOM 6596 C C . LEU A 1 900 ? -12.155 -16.358 -4.844 1.00 70.00 900 LEU A C 1
ATOM 6598 O O . LEU A 1 900 ? -12.649 -15.544 -5.632 1.00 70.00 900 LEU A O 1
ATOM 6602 N N . VAL A 1 901 ? -12.723 -17.543 -4.606 1.00 71.19 901 VAL A N 1
ATOM 6603 C CA . VAL A 1 901 ? -14.084 -17.895 -5.029 1.00 71.19 901 VAL A CA 1
ATOM 6604 C C . VAL A 1 901 ? -15.088 -17.319 -4.035 1.00 71.19 901 VAL A C 1
ATOM 6606 O O . VAL A 1 901 ? -15.985 -16.600 -4.468 1.00 71.19 901 VAL A O 1
ATOM 6609 N N . GLU A 1 902 ? -14.886 -17.523 -2.732 1.00 75.94 902 GLU A N 1
ATOM 6610 C CA . GLU A 1 902 ? -15.749 -16.980 -1.669 1.00 75.94 902 GLU A CA 1
ATOM 6611 C C . GLU A 1 902 ? -15.835 -15.443 -1.704 1.00 75.94 902 GLU A C 1
ATOM 6613 O O . GLU A 1 902 ? -16.930 -14.880 -1.703 1.00 75.94 902 GLU A O 1
ATOM 6618 N N . PHE A 1 903 ? -14.709 -14.729 -1.857 1.00 80.12 903 PHE A N 1
ATOM 6619 C CA . PHE A 1 903 ? -14.706 -13.260 -1.987 1.00 80.12 903 PHE A CA 1
ATOM 6620 C C . PHE A 1 903 ? -15.508 -12.734 -3.196 1.00 80.12 903 PHE A C 1
ATOM 6622 O O . PHE A 1 903 ? -15.736 -11.528 -3.314 1.00 80.12 903 PHE A O 1
ATOM 6629 N N . ARG A 1 904 ? -15.957 -13.580 -4.135 1.00 81.75 904 ARG A N 1
ATOM 6630 C CA . ARG A 1 904 ? -16.861 -13.138 -5.215 1.00 81.75 904 ARG A CA 1
ATOM 6631 C C . ARG A 1 904 ? -18.221 -12.745 -4.655 1.00 81.75 904 ARG A C 1
ATOM 6633 O O . ARG A 1 904 ? -18.768 -11.754 -5.117 1.00 81.75 904 ARG A O 1
ATOM 6640 N N . GLU A 1 905 ? -18.728 -13.465 -3.660 1.00 84.38 905 GLU A N 1
ATOM 6641 C CA . GLU A 1 905 ? -20.067 -13.268 -3.080 1.00 84.38 905 GLU A CA 1
ATOM 6642 C C . GLU A 1 905 ? -20.197 -11.924 -2.347 1.00 84.38 905 GLU A C 1
ATOM 6644 O O . GLU A 1 905 ? -21.261 -11.316 -2.345 1.00 84.38 905 GLU A O 1
ATOM 6649 N N . TYR A 1 906 ? -19.082 -11.399 -1.837 1.00 86.62 906 TYR A N 1
ATOM 6650 C CA . TYR A 1 906 ? -18.967 -10.084 -1.198 1.00 86.62 906 TYR A CA 1
ATOM 6651 C C . TYR A 1 906 ? -19.012 -8.897 -2.175 1.00 86.62 906 TYR A C 1
ATOM 6653 O O . TYR A 1 906 ? -19.089 -7.744 -1.742 1.00 86.62 906 TYR A O 1
ATOM 6661 N N . ARG A 1 907 ? -18.945 -9.141 -3.492 1.00 85.44 907 ARG A N 1
ATOM 6662 C CA . ARG A 1 907 ? -19.035 -8.086 -4.511 1.00 85.44 907 ARG A CA 1
ATOM 6663 C C . ARG A 1 907 ? -20.498 -7.826 -4.892 1.00 85.44 907 ARG A C 1
ATOM 6665 O O . ARG A 1 907 ? -21.244 -8.791 -5.086 1.00 85.44 907 ARG A O 1
ATOM 6672 N N . PRO A 1 908 ? -20.902 -6.558 -5.111 1.00 86.12 908 PRO A N 1
ATOM 6673 C CA . PRO A 1 908 ? -22.229 -6.228 -5.619 1.00 86.12 908 PRO A CA 1
ATOM 6674 C C . PRO A 1 908 ? -22.538 -7.003 -6.900 1.00 86.12 908 PRO A C 1
ATOM 6676 O O . PRO A 1 908 ? -21.655 -7.193 -7.744 1.00 86.12 908 PRO A O 1
ATOM 6679 N N . LYS A 1 909 ? -23.793 -7.425 -7.071 1.00 83.69 909 LYS A N 1
ATOM 6680 C CA . LYS A 1 909 ? -24.214 -8.276 -8.192 1.00 83.69 909 LYS A CA 1
ATOM 6681 C C . LYS A 1 909 ? -23.728 -7.803 -9.580 1.00 83.69 909 LYS A C 1
ATOM 6683 O O . LYS A 1 909 ? -23.165 -8.638 -10.288 1.00 83.69 909 LYS A O 1
ATOM 6688 N N . PRO A 1 910 ? -23.795 -6.505 -9.955 1.00 84.56 910 PRO A N 1
ATOM 6689 C CA . PRO A 1 910 ? -23.269 -6.044 -11.244 1.00 84.56 910 PRO A CA 1
ATOM 6690 C C . PRO A 1 910 ? -21.760 -6.279 -11.416 1.00 84.56 910 PRO A C 1
ATOM 6692 O O . PRO A 1 910 ? -21.303 -6.588 -12.514 1.00 84.56 910 PRO A O 1
ATOM 6695 N N . HIS A 1 911 ? -20.974 -6.193 -10.335 1.00 86.25 911 HIS A N 1
ATOM 6696 C CA . HIS A 1 911 ? -19.532 -6.463 -10.371 1.00 86.25 911 HIS A CA 1
ATOM 6697 C C . HIS A 1 911 ? -19.273 -7.971 -10.519 1.00 86.25 911 HIS A C 1
ATOM 6699 O O . HIS A 1 911 ? -18.410 -8.365 -11.303 1.00 86.25 911 HIS A O 1
ATOM 6705 N N . ARG A 1 912 ? -20.046 -8.830 -9.828 1.00 83.06 912 ARG A N 1
ATOM 6706 C CA . ARG A 1 912 ? -20.006 -10.295 -10.023 1.00 83.06 912 ARG A CA 1
ATOM 6707 C C . ARG A 1 912 ? -20.312 -10.676 -11.474 1.00 83.06 912 ARG A C 1
ATOM 6709 O O . ARG A 1 912 ? -19.587 -11.485 -12.054 1.00 83.06 912 ARG A O 1
ATOM 6716 N N . GLU A 1 913 ? -21.354 -10.091 -12.058 1.00 85.94 913 GLU A N 1
ATOM 6717 C CA . GLU A 1 913 ? -21.804 -10.378 -13.425 1.00 85.94 913 GLU A CA 1
ATOM 6718 C C . GLU A 1 913 ? -20.810 -9.868 -14.482 1.00 85.94 913 GLU A C 1
ATOM 6720 O O . GLU A 1 913 ? -20.450 -10.628 -15.383 1.00 85.94 913 GLU A O 1
ATOM 6725 N N . PHE A 1 914 ? -20.272 -8.651 -14.338 1.00 89.25 914 PHE A N 1
ATOM 6726 C CA . PHE A 1 914 ? -19.253 -8.119 -15.253 1.00 89.25 914 PHE A CA 1
ATOM 6727 C C . PHE A 1 914 ? -17.932 -8.903 -15.191 1.00 89.25 914 PHE A C 1
ATOM 6729 O O . PHE A 1 914 ? -17.405 -9.307 -16.228 1.00 89.25 914 PHE A O 1
ATOM 6736 N N . LEU A 1 915 ? -17.420 -9.207 -13.991 1.00 86.62 915 LEU A N 1
ATOM 6737 C CA . LEU A 1 915 ? -16.201 -10.013 -13.836 1.00 86.62 915 LEU A CA 1
ATOM 6738 C C . LEU A 1 915 ? -16.388 -11.446 -14.363 1.00 86.62 915 LEU A C 1
ATOM 6740 O O . LEU A 1 915 ? -15.456 -12.027 -14.920 1.00 86.62 915 LEU A O 1
ATOM 6744 N N . LYS A 1 916 ? -17.591 -12.023 -14.233 1.00 83.69 916 LYS A N 1
ATOM 6745 C CA . LYS A 1 916 ? -17.933 -13.303 -14.871 1.00 83.69 916 LYS A CA 1
ATOM 6746 C C . LYS A 1 916 ? -17.886 -13.186 -16.399 1.00 83.69 916 LYS A C 1
ATOM 6748 O O . LYS A 1 916 ? -17.204 -13.994 -17.026 1.00 83.69 916 LYS A O 1
ATOM 6753 N N . TYR A 1 917 ? -18.541 -12.174 -16.975 1.00 90.94 917 TYR A N 1
ATOM 6754 C CA . TYR A 1 917 ? -18.540 -11.916 -18.420 1.00 90.94 917 TYR A CA 1
ATOM 6755 C C . TYR A 1 917 ? -17.119 -11.773 -18.981 1.00 90.94 917 TYR A C 1
ATOM 6757 O O . TYR A 1 917 ? -16.795 -12.433 -19.969 1.00 90.94 917 TYR A O 1
ATOM 6765 N N . VAL A 1 918 ? -16.255 -10.976 -18.339 1.00 92.12 918 VAL A N 1
ATOM 6766 C CA . VAL A 1 918 ? -14.861 -10.806 -18.783 1.00 92.12 918 VAL A CA 1
ATOM 6767 C C . VAL A 1 918 ? -14.106 -12.131 -18.720 1.00 92.12 918 VAL A C 1
ATOM 6769 O O . VAL A 1 918 ? -13.446 -12.479 -19.692 1.00 92.12 918 VAL A O 1
ATOM 6772 N N . ARG A 1 919 ? -14.238 -12.918 -17.646 1.00 87.94 919 ARG A N 1
ATOM 6773 C CA . ARG A 1 919 ? -13.562 -14.224 -17.517 1.00 87.94 919 ARG A CA 1
ATOM 6774 C C . ARG A 1 919 ? -13.974 -15.212 -18.607 1.00 87.94 919 ARG A C 1
ATOM 6776 O O . ARG A 1 919 ? -13.123 -15.819 -19.252 1.00 87.94 919 ARG A O 1
ATOM 6783 N N . GLU A 1 920 ? -15.279 -15.379 -18.803 1.00 83.94 920 GLU A N 1
ATOM 6784 C CA . GLU A 1 920 ? -15.836 -16.340 -19.761 1.00 83.94 920 GLU A CA 1
ATOM 6785 C C . GLU A 1 920 ? -15.549 -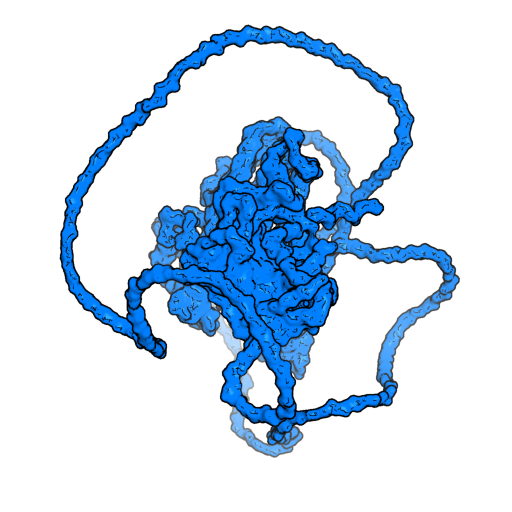15.913 -21.206 1.00 83.94 920 GLU A C 1
ATOM 6787 O O . GLU A 1 920 ? -15.207 -16.748 -22.042 1.00 83.94 920 GLU A O 1
ATOM 6792 N N . THR A 1 921 ? -15.593 -14.609 -21.492 1.00 90.38 921 THR A N 1
ATOM 6793 C CA . THR A 1 921 ? -15.278 -14.062 -22.819 1.00 90.38 921 THR A CA 1
ATOM 6794 C C . THR A 1 921 ? -13.782 -14.116 -23.116 1.00 90.38 921 THR A C 1
ATOM 6796 O O . THR A 1 921 ? -13.406 -14.569 -24.193 1.00 90.38 921 THR A O 1
ATOM 6799 N N . SER A 1 922 ? -12.918 -13.750 -22.164 1.00 91.00 922 SER A N 1
ATOM 6800 C CA . SER A 1 922 ? -11.460 -13.792 -22.357 1.00 91.00 922 SER A CA 1
ATOM 6801 C C . SER A 1 922 ? -10.977 -15.215 -22.623 1.00 91.00 922 SER A C 1
ATOM 6803 O O . SER A 1 922 ? -10.229 -15.433 -23.571 1.00 91.00 922 SER A O 1
ATOM 6805 N N . SER A 1 923 ? -11.492 -16.192 -21.865 1.00 85.75 923 SER A N 1
ATOM 6806 C CA . SER A 1 923 ? -11.172 -17.613 -22.048 1.00 85.75 923 SER A CA 1
ATOM 6807 C C . SER A 1 923 ? -11.747 -18.207 -23.342 1.00 85.75 923 SER A C 1
ATOM 6809 O O . SER A 1 923 ? -11.096 -19.033 -23.982 1.00 85.75 923 SER A O 1
ATOM 6811 N N . ARG A 1 924 ? -12.937 -17.763 -23.780 1.00 88.62 924 ARG A N 1
ATOM 6812 C CA . ARG A 1 924 ? -13.523 -18.135 -25.083 1.00 88.62 924 ARG A CA 1
ATOM 6813 C C . ARG A 1 924 ? -12.684 -17.630 -26.258 1.00 88.62 924 ARG A C 1
ATOM 6815 O O . ARG A 1 924 ? -12.551 -18.337 -27.254 1.00 88.62 924 ARG A O 1
ATOM 6822 N N . LEU A 1 925 ? -12.168 -16.407 -26.154 1.00 87.88 925 LEU A N 1
ATOM 6823 C CA . LEU A 1 925 ? -11.370 -15.752 -27.193 1.00 87.88 925 LEU A CA 1
ATOM 6824 C C . LEU A 1 925 ? -9.890 -16.160 -27.155 1.00 87.88 925 LEU A C 1
ATOM 6826 O O . LEU A 1 925 ? -9.218 -16.123 -28.184 1.00 87.88 925 LEU A O 1
ATOM 6830 N N . GLY A 1 926 ? -9.386 -16.569 -25.987 1.00 89.12 926 GLY A N 1
ATOM 6831 C CA . GLY A 1 926 ? -7.974 -16.846 -25.747 1.00 89.12 926 GLY A CA 1
ATOM 6832 C C . GLY A 1 926 ? -7.127 -15.583 -25.872 1.00 89.12 926 GLY A C 1
ATOM 6833 O O . GLY A 1 926 ? -6.222 -15.546 -26.705 1.00 89.12 926 GLY A O 1
ATOM 6834 N N . VAL A 1 927 ? -7.438 -14.542 -25.091 1.00 92.88 927 VAL A N 1
ATOM 6835 C CA . VAL A 1 927 ? -6.784 -13.217 -25.156 1.00 92.88 927 VAL A CA 1
ATOM 6836 C C . VAL A 1 927 ? -5.257 -13.327 -25.160 1.00 92.88 927 VAL A C 1
ATOM 6838 O O . VAL A 1 927 ? -4.620 -12.785 -26.059 1.00 92.88 927 VAL A O 1
ATOM 6841 N N . ARG A 1 928 ? -4.650 -14.100 -24.251 1.00 93.06 928 ARG A N 1
ATOM 6842 C CA . ARG A 1 928 ? -3.194 -14.334 -24.221 1.00 93.06 928 ARG A CA 1
ATOM 6843 C C . ARG A 1 928 ? -2.684 -14.896 -25.547 1.00 93.06 928 ARG A C 1
ATOM 6845 O O . ARG A 1 928 ? -1.639 -14.468 -26.023 1.00 93.06 928 ARG A O 1
ATOM 6852 N N . ARG A 1 929 ? -3.417 -15.845 -26.139 1.00 91.06 929 ARG A N 1
ATOM 6853 C CA . ARG A 1 929 ? -3.069 -16.505 -27.409 1.00 91.06 929 ARG A CA 1
ATOM 6854 C C . ARG A 1 929 ? -3.193 -15.555 -28.599 1.00 91.06 929 ARG A C 1
ATOM 6856 O O . ARG A 1 929 ? -2.393 -15.651 -29.523 1.00 91.06 929 ARG A O 1
ATOM 6863 N N . PHE A 1 930 ? -4.169 -14.647 -28.575 1.00 90.56 930 PHE A N 1
ATOM 6864 C CA . PHE A 1 930 ? -4.268 -13.557 -29.546 1.00 90.56 930 PHE A CA 1
ATOM 6865 C C . PHE A 1 930 ? -3.042 -12.640 -29.453 1.00 90.56 930 PHE A C 1
ATOM 6867 O O . PHE A 1 930 ? -2.433 -12.354 -30.478 1.00 90.56 930 PHE A O 1
ATOM 6874 N N . MET A 1 931 ? -2.628 -12.254 -28.240 1.00 93.56 931 MET A N 1
ATOM 6875 C CA . MET A 1 931 ? -1.450 -11.400 -28.032 1.00 93.56 931 MET A CA 1
ATOM 6876 C C . MET A 1 931 ? -0.161 -12.078 -28.508 1.00 93.56 931 MET A C 1
ATOM 6878 O O . MET A 1 931 ? 0.521 -11.548 -29.383 1.00 93.56 931 MET A O 1
ATOM 6882 N N . THR A 1 932 ? 0.169 -13.260 -27.974 1.00 93.19 932 THR A N 1
ATOM 6883 C CA . THR A 1 932 ? 1.441 -13.943 -28.272 1.00 93.19 932 THR A CA 1
ATOM 6884 C C . THR A 1 932 ? 1.504 -14.485 -29.699 1.00 93.19 932 THR A C 1
ATOM 6886 O O . THR A 1 932 ? 2.569 -14.469 -30.306 1.00 93.19 932 THR A O 1
ATOM 6889 N N . GLY A 1 933 ? 0.367 -14.902 -30.264 1.00 89.56 933 GLY A N 1
ATOM 6890 C CA . GLY A 1 933 ? 0.249 -15.393 -31.639 1.00 89.56 933 GLY A CA 1
ATOM 6891 C C . GLY A 1 933 ? 0.011 -14.318 -32.706 1.00 89.56 933 GLY A C 1
ATOM 6892 O O . GLY A 1 933 ? -0.220 -14.675 -33.858 1.00 89.56 933 GLY A O 1
ATOM 6893 N N . SER A 1 934 ? 0.032 -13.027 -32.354 1.00 87.62 934 SER A N 1
ATOM 6894 C CA . SER A 1 934 ? -0.249 -11.920 -33.286 1.00 87.62 934 SER A CA 1
ATOM 6895 C C . SER A 1 934 ? 0.848 -11.676 -34.328 1.00 87.62 934 SER A C 1
ATOM 6897 O O . SER A 1 934 ? 0.560 -11.175 -35.412 1.00 87.62 934 SER A O 1
ATOM 6899 N N . GLY A 1 935 ? 2.106 -11.976 -33.986 1.00 87.12 935 GLY A N 1
ATOM 6900 C CA . GLY A 1 935 ? 3.284 -11.524 -34.737 1.00 87.12 935 GLY A CA 1
ATOM 6901 C C . GLY A 1 935 ? 3.629 -10.036 -34.552 1.00 87.12 935 GLY A C 1
ATOM 6902 O O . GLY A 1 935 ? 4.624 -9.579 -35.110 1.00 87.12 935 GLY A O 1
ATOM 6903 N N . ASP A 1 936 ? 2.855 -9.285 -33.762 1.00 91.38 936 ASP A N 1
ATOM 6904 C CA . ASP A 1 936 ? 3.052 -7.855 -33.513 1.00 91.38 936 ASP A CA 1
ATOM 6905 C C . ASP A 1 936 ? 3.723 -7.634 -32.147 1.00 91.38 936 ASP A C 1
ATOM 6907 O O . ASP A 1 936 ? 3.121 -7.815 -31.086 1.00 91.38 936 ASP A O 1
ATOM 6911 N N . MET A 1 937 ? 5.002 -7.250 -32.166 1.00 92.12 937 MET A N 1
ATOM 6912 C CA . MET A 1 937 ? 5.795 -7.103 -30.940 1.00 92.12 937 MET A CA 1
ATOM 6913 C C . MET A 1 937 ? 5.387 -5.899 -30.077 1.00 92.12 937 MET A C 1
ATOM 6915 O O . MET A 1 937 ? 5.560 -5.947 -28.862 1.00 92.12 937 MET A O 1
ATOM 6919 N N . GLU A 1 938 ? 4.797 -4.848 -30.656 1.00 92.50 938 GLU A N 1
ATOM 6920 C CA . GLU A 1 938 ? 4.273 -3.711 -29.885 1.00 92.50 938 GLU A CA 1
ATOM 6921 C C . GLU A 1 938 ? 3.026 -4.138 -29.093 1.00 92.50 938 GLU A C 1
ATOM 6923 O O . GLU A 1 938 ? 2.904 -3.809 -27.914 1.00 92.50 938 GLU A O 1
ATOM 6928 N N . LEU A 1 939 ? 2.134 -4.937 -29.695 1.00 94.88 939 LEU A N 1
ATOM 6929 C CA . LEU A 1 939 ? 0.980 -5.523 -29.002 1.00 94.88 939 LEU A CA 1
ATOM 6930 C C . LEU A 1 939 ? 1.433 -6.437 -27.849 1.00 94.88 939 LEU A C 1
ATOM 6932 O O . LEU A 1 939 ? 0.914 -6.335 -26.736 1.00 94.88 939 LEU A O 1
ATOM 6936 N N . VAL A 1 940 ? 2.434 -7.292 -28.092 1.00 96.50 940 VAL A N 1
ATOM 6937 C CA . VAL A 1 940 ? 3.035 -8.156 -27.059 1.00 96.50 940 VAL A CA 1
ATOM 6938 C C . VAL A 1 940 ? 3.629 -7.327 -25.915 1.00 96.50 940 VAL A C 1
ATOM 6940 O O . VAL A 1 940 ? 3.413 -7.665 -24.751 1.00 96.50 940 VAL A O 1
ATOM 6943 N N . ILE A 1 941 ? 4.330 -6.228 -26.210 1.00 96.00 941 ILE A N 1
ATOM 6944 C CA . ILE A 1 941 ? 4.923 -5.354 -25.185 1.00 96.00 941 ILE A CA 1
ATOM 6945 C C . ILE A 1 941 ? 3.855 -4.570 -24.416 1.00 96.00 941 ILE A C 1
ATOM 6947 O O . ILE A 1 941 ? 3.953 -4.475 -23.194 1.00 96.00 941 ILE A O 1
ATOM 6951 N N . GLN A 1 942 ? 2.798 -4.070 -25.061 1.00 97.25 942 GLN A N 1
ATOM 6952 C CA . GLN A 1 942 ? 1.667 -3.458 -24.349 1.00 97.25 942 GLN A CA 1
ATOM 6953 C C . GLN A 1 942 ? 0.990 -4.459 -23.401 1.00 97.25 942 GLN A C 1
ATOM 6955 O O . GLN A 1 942 ? 0.706 -4.120 -22.252 1.00 97.25 942 GLN A O 1
ATOM 6960 N N . TYR A 1 943 ? 0.802 -5.710 -23.828 1.00 98.25 943 TYR A N 1
ATOM 6961 C CA . TYR A 1 943 ? 0.258 -6.765 -22.971 1.00 98.25 943 TYR A CA 1
ATOM 6962 C C . TYR A 1 943 ? 1.198 -7.116 -21.805 1.00 98.25 943 TYR A C 1
ATOM 6964 O O . TYR A 1 943 ? 0.756 -7.227 -20.660 1.00 98.25 943 TYR A O 1
ATOM 6972 N N . LEU A 1 944 ? 2.508 -7.206 -22.061 1.00 98.06 944 LEU A N 1
ATOM 6973 C CA . LEU A 1 944 ? 3.530 -7.408 -21.029 1.00 98.06 944 LEU A CA 1
ATOM 6974 C C . LEU A 1 944 ? 3.565 -6.251 -20.016 1.00 98.06 944 LEU A C 1
ATOM 6976 O O . LEU A 1 944 ? 3.743 -6.499 -18.826 1.00 98.06 944 LEU A O 1
ATOM 6980 N N . ARG A 1 945 ? 3.335 -5.005 -20.452 1.00 98.12 945 ARG A N 1
ATOM 6981 C CA . ARG A 1 945 ? 3.199 -3.840 -19.562 1.00 98.12 945 ARG A CA 1
ATOM 6982 C C . ARG A 1 945 ? 1.950 -3.924 -18.683 1.00 98.12 945 ARG A C 1
ATOM 6984 O O . ARG A 1 945 ? 2.044 -3.600 -17.506 1.00 98.12 945 ARG A O 1
ATOM 6991 N N . VAL A 1 946 ? 0.808 -4.402 -19.192 1.00 98.62 946 VAL A N 1
ATOM 6992 C CA . VAL A 1 946 ? -0.388 -4.632 -18.351 1.00 98.62 946 VAL A CA 1
ATOM 6993 C C . VAL A 1 946 ? -0.102 -5.699 -17.284 1.00 98.62 946 VAL A C 1
ATOM 6995 O O . VAL A 1 946 ? -0.454 -5.507 -16.121 1.00 98.62 946 VAL A O 1
ATOM 6998 N N . LEU A 1 947 ? 0.612 -6.776 -17.631 1.00 98.50 947 LEU A N 1
ATOM 6999 C CA . LEU A 1 947 ? 1.081 -7.762 -16.647 1.00 98.50 947 LEU A CA 1
ATOM 7000 C C . LEU A 1 947 ? 2.070 -7.162 -15.634 1.00 98.50 947 LEU A C 1
ATOM 7002 O O . LEU A 1 947 ? 1.980 -7.472 -14.444 1.00 98.50 947 LEU A O 1
ATOM 7006 N N . ASP A 1 948 ? 2.972 -6.278 -16.070 1.00 98.00 948 ASP A N 1
ATOM 7007 C CA . ASP A 1 948 ? 3.897 -5.589 -15.167 1.00 98.00 948 ASP A CA 1
ATOM 7008 C C . ASP A 1 948 ? 3.161 -4.663 -14.191 1.00 98.00 948 ASP A C 1
ATOM 7010 O O . ASP A 1 948 ? 3.481 -4.682 -13.008 1.00 98.00 948 ASP A O 1
ATOM 7014 N N . HIS A 1 949 ? 2.117 -3.950 -14.626 1.00 98.06 949 HIS A N 1
ATOM 7015 C CA . HIS A 1 949 ? 1.231 -3.179 -13.743 1.00 98.06 949 HIS A CA 1
ATOM 7016 C C . HIS A 1 949 ? 0.505 -4.071 -12.717 1.00 98.06 949 HIS A C 1
ATOM 7018 O O . HIS A 1 949 ? 0.465 -3.756 -11.526 1.00 98.06 949 HIS A O 1
ATOM 7024 N N . ILE A 1 950 ? 0.004 -5.248 -13.116 1.00 97.94 950 ILE A N 1
ATOM 7025 C CA . ILE A 1 950 ? -0.595 -6.218 -12.175 1.00 97.94 950 ILE A CA 1
ATOM 7026 C C . ILE A 1 950 ? 0.443 -6.683 -11.136 1.00 97.94 950 ILE A C 1
ATOM 7028 O O . ILE A 1 950 ? 0.149 -6.706 -9.937 1.00 97.94 950 ILE A O 1
ATOM 7032 N N . ARG A 1 951 ? 1.675 -7.002 -11.559 1.00 95.94 951 ARG A N 1
ATOM 7033 C CA . ARG A 1 951 ? 2.808 -7.302 -10.660 1.00 95.94 951 ARG A CA 1
ATOM 7034 C C . ARG A 1 951 ? 3.144 -6.103 -9.763 1.00 95.94 951 ARG A C 1
ATOM 7036 O O . ARG A 1 951 ? 3.386 -6.289 -8.575 1.00 95.94 951 ARG A O 1
ATOM 7043 N N . SER A 1 952 ? 3.150 -4.891 -10.306 1.00 96.06 952 SER A N 1
ATOM 7044 C CA . SER A 1 952 ? 3.501 -3.630 -9.642 1.00 96.06 952 SER A CA 1
ATOM 7045 C C . SER A 1 952 ? 2.521 -3.283 -8.517 1.00 96.06 952 SER A C 1
ATOM 7047 O O . SER A 1 952 ? 2.928 -3.062 -7.373 1.00 96.06 952 SER A O 1
ATOM 7049 N N . PHE A 1 953 ? 1.218 -3.364 -8.792 1.00 96.31 953 PHE A N 1
ATOM 7050 C CA . PHE A 1 953 ? 0.148 -3.238 -7.800 1.00 96.31 953 PHE A CA 1
ATOM 7051 C C . PHE A 1 953 ? 0.251 -4.322 -6.715 1.00 96.31 953 PHE A C 1
ATOM 7053 O O . PHE A 1 953 ? 0.251 -4.018 -5.519 1.00 96.31 953 PHE A O 1
ATOM 7060 N N . ARG A 1 954 ? 0.393 -5.600 -7.110 1.00 94.94 954 ARG A N 1
ATOM 7061 C CA . ARG A 1 954 ? 0.561 -6.724 -6.166 1.00 94.94 954 ARG A CA 1
ATOM 7062 C C . ARG A 1 954 ? 1.812 -6.545 -5.290 1.00 94.94 954 ARG A C 1
ATOM 7064 O O . ARG A 1 954 ? 1.771 -6.889 -4.111 1.00 94.94 954 ARG A O 1
ATOM 7071 N N . TRP A 1 955 ? 2.883 -5.950 -5.823 1.00 94.25 955 TRP A N 1
ATOM 7072 C CA . TRP A 1 955 ? 4.111 -5.655 -5.080 1.00 94.25 955 TRP A CA 1
ATOM 7073 C C . TRP A 1 955 ? 3.906 -4.543 -4.050 1.00 94.25 955 TRP A C 1
ATOM 7075 O O . TRP A 1 955 ? 4.262 -4.726 -2.889 1.00 94.25 955 TRP A O 1
ATOM 7085 N N . ARG A 1 956 ? 3.268 -3.424 -4.416 1.00 93.75 956 ARG A N 1
ATOM 7086 C CA . ARG A 1 956 ? 2.912 -2.371 -3.444 1.00 93.75 956 ARG A CA 1
ATOM 7087 C C . ARG A 1 956 ? 2.010 -2.894 -2.335 1.00 93.75 956 ARG A C 1
ATOM 7089 O O . ARG A 1 956 ? 2.236 -2.593 -1.170 1.00 93.75 956 ARG A O 1
ATOM 7096 N N . HIS A 1 957 ? 1.047 -3.750 -2.666 1.00 93.25 957 HIS A N 1
ATOM 7097 C CA . HIS A 1 957 ? 0.209 -4.397 -1.659 1.00 93.25 957 HIS A CA 1
ATOM 7098 C C . HIS A 1 957 ? 1.021 -5.333 -0.735 1.00 93.25 957 HIS A C 1
ATOM 7100 O O . HIS A 1 957 ? 0.726 -5.412 0.458 1.00 93.25 957 HIS A O 1
ATOM 7106 N N . TRP A 1 958 ? 2.086 -5.982 -1.225 1.00 92.88 958 TRP A N 1
ATOM 7107 C CA . TRP A 1 958 ? 3.019 -6.747 -0.384 1.00 92.88 958 TRP A CA 1
ATOM 7108 C C . TRP A 1 958 ? 3.857 -5.836 0.522 1.00 92.88 958 TRP A C 1
ATOM 7110 O O . TRP A 1 958 ? 4.002 -6.132 1.707 1.00 92.88 958 TRP A O 1
ATOM 7120 N N . MET A 1 959 ? 4.309 -4.684 0.017 1.00 91.38 959 MET A N 1
ATOM 7121 C CA . MET A 1 959 ? 4.970 -3.651 0.824 1.00 91.38 959 MET A CA 1
ATOM 7122 C C . MET A 1 959 ? 4.048 -3.119 1.929 1.00 91.38 959 MET A C 1
ATOM 7124 O O . MET A 1 959 ? 4.442 -3.118 3.094 1.00 91.38 959 MET A O 1
ATOM 7128 N N . PHE A 1 960 ? 2.794 -2.769 1.619 1.00 93.44 960 PHE A N 1
ATOM 7129 C CA . PHE A 1 960 ? 1.807 -2.413 2.645 1.00 93.44 960 PHE A CA 1
ATOM 7130 C C . PHE A 1 960 ? 1.600 -3.560 3.639 1.00 93.44 960 PHE A C 1
ATOM 7132 O O . PHE A 1 960 ? 1.648 -3.329 4.838 1.00 93.44 960 PHE A O 1
ATOM 7139 N N . THR A 1 961 ? 1.451 -4.807 3.181 1.00 92.31 961 THR A N 1
ATOM 7140 C CA . THR A 1 961 ? 1.284 -5.978 4.067 1.00 92.31 961 THR A CA 1
ATOM 7141 C C . THR A 1 961 ? 2.467 -6.140 5.033 1.00 92.31 961 THR A C 1
ATOM 7143 O O . THR A 1 961 ? 2.266 -6.380 6.228 1.00 92.31 961 THR A O 1
ATOM 7146 N N . ARG A 1 962 ? 3.701 -5.961 4.543 1.00 90.44 962 ARG A N 1
ATOM 7147 C CA . ARG A 1 962 ? 4.925 -5.967 5.357 1.00 90.44 962 ARG A CA 1
ATOM 7148 C C . ARG A 1 962 ? 4.899 -4.877 6.427 1.00 90.44 962 ARG A C 1
ATOM 7150 O O . ARG A 1 962 ? 5.068 -5.178 7.609 1.00 90.44 962 ARG A O 1
ATOM 7157 N N . GLU A 1 963 ? 4.666 -3.638 6.010 1.00 90.75 963 GLU A N 1
ATOM 7158 C CA . GLU A 1 963 ? 4.782 -2.450 6.860 1.00 90.75 963 GLU A CA 1
ATOM 7159 C C . GLU A 1 963 ? 3.609 -2.284 7.833 1.00 90.75 963 GLU A C 1
ATOM 7161 O O . GLU A 1 963 ? 3.829 -2.041 9.014 1.00 90.75 963 GLU A O 1
ATOM 7166 N N . TYR A 1 964 ? 2.371 -2.462 7.369 1.00 92.44 964 TYR A N 1
ATOM 7167 C CA . TYR A 1 964 ? 1.146 -2.274 8.153 1.00 92.44 964 TYR A CA 1
ATOM 7168 C C . TYR A 1 964 ? 0.797 -3.474 9.044 1.00 92.44 964 TYR A C 1
ATOM 7170 O O . TYR A 1 964 ? 0.032 -3.307 9.989 1.00 92.44 964 TYR A O 1
ATOM 7178 N N . ILE A 1 965 ? 1.286 -4.689 8.751 1.00 91.12 965 ILE A N 1
ATOM 7179 C CA . ILE A 1 965 ? 0.856 -5.912 9.461 1.00 91.12 965 ILE A CA 1
ATOM 7180 C C . ILE A 1 965 ? 2.039 -6.731 9.979 1.00 91.12 965 ILE A C 1
ATOM 7182 O O . ILE A 1 965 ? 2.153 -6.931 11.189 1.00 91.12 965 ILE A O 1
ATOM 7186 N N . ILE A 1 966 ? 2.930 -7.204 9.100 1.00 89.12 966 ILE A N 1
ATOM 7187 C CA . ILE A 1 966 ? 3.976 -8.183 9.469 1.00 89.12 966 ILE A CA 1
ATOM 7188 C C . ILE A 1 966 ? 4.966 -7.613 10.503 1.00 89.12 966 ILE A C 1
ATOM 7190 O O . ILE A 1 966 ? 5.495 -8.384 11.309 1.00 89.12 966 ILE A O 1
ATOM 7194 N N . LYS A 1 967 ? 5.181 -6.287 10.519 1.00 88.38 967 LYS A N 1
ATOM 7195 C CA . LYS A 1 967 ? 5.975 -5.570 11.538 1.00 88.38 967 LYS A CA 1
ATOM 7196 C C . LYS A 1 967 ? 5.303 -5.431 12.913 1.00 88.38 967 LYS A C 1
ATOM 7198 O O . LYS A 1 967 ? 6.020 -5.247 13.891 1.00 88.38 967 LYS A O 1
ATOM 7203 N N . TYR A 1 968 ? 3.972 -5.508 13.005 1.00 86.81 968 TYR A N 1
ATOM 7204 C CA . TYR A 1 968 ? 3.220 -5.192 14.233 1.00 86.81 968 TYR A CA 1
ATOM 7205 C C . TYR A 1 968 ? 2.489 -6.381 14.869 1.00 86.81 968 TYR A C 1
ATOM 7207 O O . TYR A 1 968 ? 1.967 -6.246 15.975 1.00 86.81 968 TYR A O 1
ATOM 7215 N N . THR A 1 969 ? 2.431 -7.544 14.210 1.00 84.44 969 THR A N 1
ATOM 7216 C CA . THR A 1 969 ? 1.847 -8.753 14.808 1.00 84.44 969 THR A CA 1
ATOM 7217 C C . THR A 1 969 ? 2.447 -10.054 14.266 1.00 84.44 969 THR A C 1
ATOM 7219 O O . THR A 1 969 ? 2.836 -10.165 13.099 1.00 84.44 969 THR A O 1
ATOM 7222 N N . LEU A 1 970 ? 2.492 -11.076 15.124 1.00 83.44 970 LEU A N 1
ATOM 7223 C CA . LEU A 1 970 ? 2.781 -12.459 14.738 1.00 83.44 970 LEU A CA 1
ATOM 7224 C C . LEU A 1 970 ? 1.521 -13.237 14.319 1.00 83.44 970 LEU A C 1
ATOM 7226 O O . LEU A 1 970 ? 1.658 -14.332 13.776 1.00 83.44 970 LEU A O 1
ATOM 7230 N N . HIS A 1 971 ? 0.319 -12.680 14.524 1.00 83.50 971 HIS A N 1
ATOM 7231 C CA . HIS A 1 971 ? -0.954 -13.331 14.196 1.00 83.50 971 HIS A CA 1
ATOM 7232 C C . HIS A 1 971 ? -1.009 -13.735 12.707 1.00 83.50 971 HIS A C 1
ATOM 7234 O O . HIS A 1 971 ? -0.744 -12.888 11.852 1.00 83.50 971 HIS A O 1
ATOM 7240 N N . PRO A 1 972 ? -1.343 -14.995 12.360 1.00 80.19 972 PRO A N 1
ATOM 7241 C CA . PRO A 1 972 ? -1.082 -15.535 11.022 1.00 80.19 972 PRO A CA 1
ATOM 7242 C C . PRO A 1 972 ? -2.119 -15.165 9.948 1.00 80.19 972 PRO A C 1
ATOM 7244 O O . PRO A 1 972 ? -1.805 -15.256 8.756 1.00 80.19 972 PRO A O 1
ATOM 7247 N N . THR A 1 973 ? -3.344 -14.768 10.327 1.00 85.38 973 THR A N 1
ATOM 7248 C CA . THR A 1 973 ? -4.435 -14.491 9.373 1.00 85.38 973 THR A CA 1
ATOM 7249 C C . THR A 1 973 ? -4.647 -13.001 9.098 1.00 85.38 973 THR A C 1
ATOM 7251 O O . THR A 1 973 ? -4.569 -12.136 9.976 1.00 85.38 973 THR A O 1
ATOM 7254 N N . ALA A 1 974 ? -4.943 -12.693 7.837 1.00 87.00 974 ALA A N 1
ATOM 7255 C CA . ALA A 1 974 ? -5.488 -11.415 7.415 1.00 87.00 974 ALA A CA 1
ATOM 7256 C C . ALA A 1 974 ? -6.948 -11.274 7.881 1.00 87.00 974 ALA A C 1
ATOM 7258 O O . ALA A 1 974 ? -7.595 -12.242 8.276 1.00 87.00 974 ALA A O 1
ATOM 7259 N N . THR A 1 975 ? -7.485 -10.063 7.782 1.00 87.50 975 THR A N 1
ATOM 7260 C CA . THR A 1 975 ? -8.847 -9.689 8.201 1.00 87.50 975 THR A CA 1
ATOM 7261 C C . THR A 1 975 ? -9.934 -10.532 7.516 1.00 87.50 975 THR A C 1
ATOM 7263 O O . THR A 1 975 ? -10.817 -11.071 8.183 1.00 87.50 975 THR A O 1
ATOM 7266 N N . GLY A 1 976 ? -9.789 -10.780 6.211 1.00 80.38 976 GLY A N 1
ATOM 7267 C CA . GLY A 1 976 ? -10.616 -11.709 5.427 1.00 80.38 976 GLY A CA 1
ATOM 7268 C C . GLY A 1 976 ? -10.270 -13.207 5.570 1.00 80.38 976 GLY A C 1
ATOM 7269 O O . GLY A 1 976 ? -10.759 -14.029 4.793 1.00 80.38 976 GLY A O 1
ATOM 7270 N N . GLY A 1 977 ? -9.415 -13.585 6.526 1.00 82.62 977 GLY A N 1
ATOM 7271 C CA . GLY A 1 977 ? -9.115 -14.982 6.870 1.00 82.62 977 GLY A CA 1
ATOM 7272 C C . GLY A 1 977 ? -8.106 -15.710 5.970 1.00 82.62 977 GLY A C 1
ATOM 7273 O O . GLY A 1 977 ? -8.061 -16.936 6.002 1.00 82.62 977 GLY A O 1
ATOM 7274 N N . SER A 1 978 ? -7.310 -15.008 5.154 1.00 83.19 978 SER A N 1
ATOM 7275 C CA . SER A 1 978 ? -6.224 -15.619 4.363 1.00 83.19 978 SER A CA 1
ATOM 7276 C C . SER A 1 978 ? -4.873 -15.611 5.106 1.00 83.19 978 SER A C 1
ATOM 7278 O O . SER A 1 978 ? -4.628 -14.700 5.900 1.00 83.19 978 SER A O 1
ATOM 7280 N N . PRO A 1 979 ? -3.965 -16.582 4.875 1.00 85.50 979 PRO A N 1
ATOM 7281 C CA . PRO A 1 979 ? -2.625 -16.576 5.471 1.00 85.50 979 PRO A CA 1
ATOM 7282 C C . PRO A 1 979 ? -1.769 -15.417 4.942 1.00 85.50 979 PRO A C 1
ATOM 7284 O O . PRO A 1 979 ? -1.536 -15.314 3.736 1.00 85.50 979 PRO A O 1
ATOM 7287 N N . ILE A 1 980 ? -1.264 -14.559 5.833 1.00 85.19 980 ILE A N 1
ATOM 7288 C CA . ILE A 1 980 ? -0.611 -13.289 5.454 1.00 85.19 980 ILE A CA 1
ATOM 7289 C C . ILE A 1 980 ? 0.631 -13.497 4.570 1.00 85.19 980 ILE A C 1
ATOM 7291 O O . ILE A 1 980 ? 0.834 -12.766 3.605 1.00 85.19 980 ILE A O 1
ATOM 7295 N N . ILE A 1 981 ? 1.465 -14.487 4.900 1.00 86.88 981 ILE A N 1
ATOM 7296 C CA . ILE A 1 981 ? 2.825 -14.622 4.346 1.00 86.88 981 ILE A CA 1
ATOM 7297 C C . ILE A 1 981 ? 2.870 -15.409 3.030 1.00 86.88 981 ILE A C 1
ATOM 7299 O O . ILE A 1 981 ? 3.800 -15.226 2.255 1.00 86.88 981 ILE A O 1
ATOM 7303 N N . THR A 1 982 ? 1.879 -16.254 2.740 1.00 84.25 982 THR A N 1
ATOM 7304 C CA . THR A 1 982 ? 1.875 -17.087 1.522 1.00 84.25 982 THR A CA 1
ATOM 7305 C C . THR A 1 982 ? 0.857 -16.632 0.482 1.00 84.25 982 THR A C 1
ATOM 7307 O O . THR A 1 982 ? 1.058 -16.877 -0.705 1.00 84.25 982 THR A O 1
ATOM 7310 N N . TRP A 1 983 ? -0.214 -15.933 0.877 1.00 84.19 983 TRP A N 1
ATOM 7311 C CA . TRP A 1 983 ? -1.296 -15.569 -0.041 1.00 84.19 983 TRP A CA 1
ATOM 7312 C C . TRP A 1 983 ? -0.846 -14.635 -1.169 1.00 84.19 983 TRP A C 1
ATOM 7314 O O . TRP A 1 983 ? -0.872 -15.013 -2.340 1.00 84.19 983 TRP A O 1
ATOM 7324 N N . LEU A 1 984 ? -0.420 -13.419 -0.824 1.00 87.69 984 LEU A N 1
ATOM 7325 C CA . LEU A 1 984 ? -0.042 -12.404 -1.806 1.00 87.69 984 LEU A CA 1
ATOM 7326 C C . LEU A 1 984 ? 1.287 -12.720 -2.529 1.00 87.69 984 LEU A C 1
ATOM 7328 O O . LEU A 1 984 ? 1.392 -12.415 -3.717 1.00 87.69 984 LEU A O 1
ATOM 7332 N N . PRO A 1 985 ? 2.267 -13.404 -1.909 1.00 90.06 985 PRO A N 1
ATOM 7333 C CA . PRO A 1 985 ? 3.432 -13.895 -2.643 1.00 90.06 985 PRO A CA 1
ATOM 7334 C C . PRO A 1 985 ? 3.117 -14.967 -3.695 1.00 90.06 985 PRO A C 1
ATOM 7336 O O . PRO A 1 985 ? 3.628 -14.868 -4.807 1.00 90.06 985 PRO A O 1
ATOM 7339 N N . ASN A 1 986 ? 2.205 -15.913 -3.431 1.00 87.75 986 ASN A N 1
ATOM 7340 C CA . ASN A 1 986 ? 1.745 -16.857 -4.464 1.00 87.75 986 ASN A CA 1
ATOM 7341 C C . ASN A 1 986 ? 1.049 -16.132 -5.634 1.00 87.75 986 ASN A C 1
ATOM 7343 O O . ASN A 1 986 ? 1.196 -16.516 -6.793 1.00 87.75 986 ASN A O 1
ATOM 7347 N N . GLN A 1 987 ? 0.325 -15.047 -5.340 1.00 88.31 987 GLN A N 1
ATOM 7348 C CA . GLN A 1 987 ? -0.274 -14.167 -6.349 1.00 88.31 987 GLN A CA 1
ATOM 7349 C C . GLN A 1 987 ? 0.791 -13.406 -7.166 1.00 88.31 987 GLN A C 1
ATOM 7351 O O . GLN A 1 987 ? 0.618 -13.207 -8.369 1.00 88.31 987 GLN A O 1
ATOM 7356 N N . LEU A 1 988 ? 1.898 -12.985 -6.550 1.00 92.25 988 LEU A N 1
ATOM 7357 C CA . LEU A 1 988 ? 3.025 -12.357 -7.247 1.00 92.25 988 LEU A CA 1
ATOM 7358 C C . LEU A 1 988 ? 3.774 -13.345 -8.152 1.00 92.25 988 LEU A C 1
ATOM 7360 O O . LEU A 1 988 ? 4.010 -13.031 -9.320 1.00 92.25 988 LEU A O 1
ATOM 7364 N N . ASP A 1 989 ? 4.105 -14.541 -7.657 1.00 91.56 989 ASP A N 1
ATOM 7365 C CA . ASP A 1 989 ? 4.797 -15.562 -8.456 1.00 91.56 989 ASP A CA 1
ATOM 7366 C C . ASP A 1 989 ? 3.946 -15.999 -9.668 1.00 91.56 989 ASP A C 1
ATOM 7368 O O . ASP A 1 989 ? 4.488 -16.131 -10.765 1.00 91.56 989 ASP A O 1
ATOM 7372 N N . ALA A 1 990 ? 2.616 -16.106 -9.531 1.00 91.19 990 ALA A N 1
ATOM 7373 C CA . ALA A 1 990 ? 1.716 -16.467 -10.635 1.00 91.19 990 ALA A CA 1
ATOM 7374 C C . ALA A 1 990 ? 1.720 -15.461 -11.808 1.00 91.19 990 ALA A C 1
ATOM 7376 O O . ALA A 1 990 ? 1.718 -15.878 -12.970 1.00 91.19 990 ALA A O 1
ATOM 7377 N N . VAL A 1 991 ? 1.760 -14.147 -11.538 1.00 95.69 991 VAL A N 1
ATOM 7378 C CA . VAL A 1 991 ? 1.867 -13.134 -12.610 1.00 95.69 991 VAL A CA 1
ATOM 7379 C C . VAL A 1 991 ? 3.284 -13.075 -13.187 1.00 95.69 991 VAL A C 1
ATOM 7381 O O . VAL A 1 991 ? 3.438 -13.003 -14.404 1.00 95.69 991 VAL A O 1
ATOM 7384 N N . MET A 1 992 ? 4.324 -13.208 -12.358 1.00 95.94 992 MET A N 1
ATOM 7385 C CA . MET A 1 992 ? 5.718 -13.232 -12.826 1.00 95.94 992 MET A CA 1
ATOM 7386 C C . MET A 1 992 ? 6.016 -14.450 -13.717 1.00 95.94 992 MET A C 1
ATOM 7388 O O . MET A 1 992 ? 6.650 -14.309 -14.761 1.00 95.94 992 MET A O 1
ATOM 7392 N N . GLU A 1 993 ? 5.493 -15.632 -13.381 1.00 94.94 993 GLU A N 1
ATOM 7393 C CA . GLU A 1 993 ? 5.539 -16.804 -14.265 1.00 94.94 993 GLU A CA 1
ATOM 7394 C C . GLU A 1 993 ? 4.757 -16.622 -15.568 1.00 94.94 993 GLU A C 1
ATOM 7396 O O . GLU A 1 993 ? 5.132 -17.196 -16.592 1.00 94.94 993 GLU A O 1
ATOM 7401 N N . LEU A 1 994 ? 3.662 -15.856 -15.562 1.00 95.94 994 LEU A N 1
ATOM 7402 C CA . LEU A 1 994 ? 2.958 -15.548 -16.801 1.00 95.94 994 LEU A CA 1
ATOM 7403 C C . LEU A 1 994 ? 3.783 -14.609 -17.689 1.00 95.94 994 LEU A C 1
ATOM 7405 O O . LEU A 1 994 ? 3.814 -14.823 -18.894 1.00 95.94 994 LEU A O 1
ATOM 7409 N N . MET A 1 995 ? 4.487 -13.626 -17.124 1.00 97.81 995 MET A N 1
ATOM 7410 C CA . MET A 1 995 ? 5.381 -12.733 -17.880 1.00 97.81 995 MET A CA 1
ATOM 7411 C C . MET A 1 995 ? 6.542 -13.507 -18.531 1.00 97.81 995 MET A C 1
ATOM 7413 O O . MET A 1 995 ? 6.835 -13.314 -19.713 1.00 97.81 995 MET A O 1
ATOM 7417 N N . GLU A 1 996 ? 7.142 -14.456 -17.804 1.00 96.81 996 GLU A N 1
ATOM 7418 C CA . GLU A 1 996 ? 8.123 -15.411 -18.349 1.00 96.81 996 GLU A CA 1
ATOM 7419 C C . GLU A 1 996 ? 7.532 -16.229 -19.512 1.00 96.81 996 GLU A C 1
ATOM 7421 O O . GLU A 1 996 ? 8.129 -16.311 -20.583 1.00 96.81 996 GLU A O 1
ATOM 7426 N N . LYS A 1 997 ? 6.326 -16.787 -19.348 1.00 96.38 997 LYS A N 1
ATOM 7427 C CA . LYS A 1 997 ? 5.667 -17.593 -20.393 1.00 96.38 997 LYS A CA 1
ATOM 7428 C C . LYS A 1 997 ? 5.235 -16.752 -21.602 1.00 96.38 997 LYS A C 1
ATOM 7430 O O . LYS A 1 997 ? 5.390 -17.198 -22.727 1.00 96.38 997 LYS A O 1
ATOM 7435 N N . VAL A 1 998 ? 4.758 -15.521 -21.409 1.00 96.88 998 VAL A N 1
ATOM 7436 C CA . VAL A 1 998 ? 4.345 -14.603 -22.490 1.00 96.88 998 VAL A CA 1
ATOM 7437 C C . VAL A 1 998 ? 5.533 -14.156 -23.339 1.00 96.88 998 VAL A C 1
ATOM 7439 O O . VAL A 1 998 ? 5.412 -14.083 -24.563 1.00 96.88 998 VAL A O 1
ATOM 7442 N N . THR A 1 999 ? 6.687 -13.895 -22.723 1.00 96.38 999 THR A N 1
ATOM 7443 C CA . THR A 1 999 ? 7.914 -13.550 -23.461 1.00 96.38 999 THR A CA 1
ATOM 7444 C C . THR A 1 999 ? 8.498 -14.742 -24.223 1.00 96.38 999 THR A C 1
ATOM 7446 O O . THR A 1 999 ? 9.032 -14.547 -25.312 1.00 96.38 999 THR A O 1
ATOM 7449 N N . GLN A 1 1000 ? 8.327 -15.970 -23.725 1.00 96.31 1000 GLN A N 1
ATOM 7450 C CA . GLN A 1 1000 ? 8.677 -17.202 -24.446 1.00 96.31 1000 GLN A CA 1
ATOM 7451 C C . GLN A 1 1000 ? 7.705 -17.494 -25.606 1.00 96.31 1000 GLN A C 1
ATOM 7453 O O . GLN A 1 1000 ? 8.138 -17.625 -26.749 1.00 96.31 1000 GLN A O 1
ATOM 7458 N N . ASP A 1 1001 ? 6.394 -17.538 -25.337 1.00 95.06 1001 ASP A N 1
ATOM 7459 C CA . ASP A 1 1001 ? 5.330 -17.881 -26.301 1.00 95.06 1001 ASP A CA 1
ATOM 7460 C C . ASP A 1 1001 ? 5.302 -16.960 -27.536 1.00 95.06 1001 ASP A C 1
ATOM 7462 O O . ASP A 1 1001 ? 4.863 -17.372 -28.607 1.00 95.06 1001 ASP A O 1
ATOM 7466 N N . SER A 1 1002 ? 5.725 -15.702 -27.376 1.00 95.50 1002 SER A N 1
ATOM 7467 C CA . SER A 1 1002 ? 5.771 -14.684 -28.437 1.00 95.50 1002 SER A CA 1
ATOM 7468 C C . SER A 1 1002 ? 7.099 -14.633 -29.202 1.00 95.50 1002 SER A C 1
ATOM 7470 O O . SER A 1 1002 ? 7.214 -13.891 -30.175 1.00 95.50 1002 SER A O 1
ATOM 7472 N N . GLY A 1 1003 ? 8.126 -15.363 -28.754 1.00 95.44 1003 GLY A N 1
ATOM 7473 C CA . GLY A 1 1003 ? 9.496 -15.239 -29.262 1.00 95.44 1003 GLY A CA 1
ATOM 7474 C C . GLY A 1 1003 ? 10.245 -13.978 -28.802 1.00 95.44 1003 GLY A C 1
ATOM 7475 O O . GLY A 1 1003 ? 11.419 -13.818 -29.140 1.00 95.44 1003 GLY A O 1
ATOM 7476 N N . LEU A 1 1004 ? 9.621 -13.108 -27.995 1.00 95.38 1004 LEU A N 1
ATOM 7477 C CA . LEU A 1 1004 ? 10.248 -11.895 -27.458 1.00 95.38 1004 LEU A CA 1
ATOM 7478 C C . LEU A 1 1004 ? 11.494 -12.210 -26.610 1.00 95.38 1004 LEU A C 1
ATOM 7480 O O . LEU A 1 1004 ? 12.447 -11.435 -26.632 1.00 95.38 1004 LEU A O 1
ATOM 7484 N N . SER A 1 1005 ? 11.557 -13.365 -25.940 1.00 94.25 1005 SER A N 1
ATOM 7485 C CA . SER A 1 1005 ? 12.756 -13.804 -25.210 1.00 94.25 1005 SER A CA 1
ATOM 7486 C C . SER A 1 1005 ? 13.997 -13.873 -26.108 1.00 94.25 1005 SER A C 1
ATOM 7488 O O . SER A 1 1005 ? 15.043 -13.361 -25.727 1.00 94.25 1005 SER A O 1
ATOM 7490 N N . VAL A 1 1006 ? 13.864 -14.402 -27.330 1.00 93.88 1006 VAL A N 1
ATOM 7491 C CA . VAL A 1 1006 ? 14.969 -14.543 -28.301 1.00 93.88 1006 VAL A CA 1
ATOM 7492 C C . VAL A 1 1006 ? 15.442 -13.179 -28.815 1.00 93.88 1006 VAL A C 1
ATOM 7494 O O . VAL A 1 1006 ? 16.619 -12.996 -29.115 1.00 93.88 1006 VAL A O 1
ATOM 7497 N N . ILE A 1 1007 ? 14.547 -12.188 -28.879 1.00 92.75 1007 ILE A N 1
ATOM 7498 C CA . ILE A 1 1007 ? 14.920 -10.802 -29.195 1.00 92.75 1007 ILE A CA 1
ATOM 7499 C C . ILE A 1 1007 ? 15.700 -10.194 -28.019 1.00 92.75 1007 ILE A C 1
ATOM 7501 O O . ILE A 1 1007 ? 16.736 -9.567 -28.229 1.00 92.75 1007 ILE A O 1
ATOM 7505 N N . LEU A 1 1008 ? 15.237 -10.408 -26.782 1.00 91.31 1008 LEU A N 1
ATOM 7506 C CA . LEU A 1 1008 ? 15.853 -9.879 -25.558 1.00 91.31 1008 LEU A CA 1
ATOM 7507 C C . LEU A 1 1008 ? 17.157 -10.591 -25.143 1.00 91.31 1008 LEU A C 1
ATOM 7509 O O . LEU A 1 1008 ? 17.838 -10.103 -24.239 1.00 91.31 1008 LEU A O 1
ATOM 7513 N N . GLU A 1 1009 ? 17.536 -11.688 -25.803 1.00 90.81 1009 GLU A N 1
ATOM 7514 C CA . GLU A 1 1009 ? 18.842 -12.355 -25.664 1.00 90.81 1009 GLU A CA 1
ATOM 7515 C C . GLU A 1 1009 ? 19.995 -11.598 -26.356 1.00 90.81 1009 GLU A C 1
ATOM 7517 O O . GLU A 1 1009 ? 21.152 -11.810 -26.001 1.00 90.81 1009 GLU A O 1
ATOM 7522 N N . ALA A 1 1010 ? 19.722 -10.694 -27.306 1.00 84.62 1010 ALA A N 1
ATOM 7523 C CA . ALA A 1 1010 ? 20.764 -9.934 -28.007 1.00 84.62 1010 ALA A CA 1
ATOM 7524 C C . ALA A 1 1010 ? 21.504 -8.962 -27.064 1.00 84.62 1010 ALA A C 1
ATOM 7526 O O . ALA A 1 1010 ? 20.855 -8.178 -26.377 1.00 84.62 1010 ALA A O 1
ATOM 7527 N N . ASP A 1 1011 ? 22.844 -8.959 -27.039 1.00 77.62 1011 ASP A N 1
ATOM 7528 C CA . ASP A 1 1011 ? 23.639 -8.175 -26.068 1.00 77.62 1011 ASP A CA 1
ATOM 7529 C C . ASP A 1 1011 ? 23.222 -6.692 -25.993 1.00 77.62 1011 ASP A C 1
ATOM 7531 O O . ASP A 1 1011 ? 23.005 -6.158 -24.903 1.00 77.62 1011 ASP A O 1
ATOM 7535 N N . ALA A 1 1012 ? 23.017 -6.054 -27.148 1.00 79.50 1012 ALA A N 1
ATOM 7536 C CA . ALA A 1 1012 ? 22.540 -4.679 -27.290 1.00 79.50 1012 ALA A CA 1
ATOM 7537 C C . ALA A 1 1012 ? 21.479 -4.564 -28.400 1.00 79.50 1012 ALA A C 1
ATOM 7539 O O . ALA A 1 1012 ? 21.329 -5.464 -29.232 1.00 79.50 1012 ALA A O 1
ATOM 7540 N N . TRP A 1 1013 ? 20.759 -3.437 -28.434 1.00 92.31 1013 TRP A N 1
ATOM 7541 C CA . TRP A 1 1013 ? 19.827 -3.137 -29.522 1.00 92.31 1013 TRP A CA 1
ATOM 7542 C C . TRP A 1 1013 ? 20.561 -2.942 -30.862 1.00 92.31 1013 TRP A C 1
ATOM 7544 O O . TRP A 1 1013 ? 21.725 -2.546 -30.909 1.00 92.31 1013 TRP A O 1
ATOM 7554 N N . SER A 1 1014 ? 19.865 -3.198 -31.971 1.00 88.31 1014 SER A N 1
ATOM 7555 C CA . SER A 1 1014 ? 20.292 -2.770 -33.306 1.00 88.31 1014 SER A CA 1
ATOM 7556 C C . SER A 1 1014 ? 19.097 -2.646 -34.250 1.00 88.31 1014 SER A C 1
ATOM 7558 O O . SER A 1 1014 ? 18.087 -3.321 -34.059 1.00 88.31 1014 SER A O 1
ATOM 7560 N N . GLU A 1 1015 ? 19.262 -1.890 -35.340 1.00 87.06 1015 GLU A N 1
ATOM 7561 C CA . GLU A 1 1015 ? 18.278 -1.705 -36.428 1.00 87.06 1015 GLU A CA 1
ATOM 7562 C C . GLU A 1 1015 ? 17.778 -3.012 -37.090 1.00 87.06 1015 GLU A C 1
ATOM 7564 O O . GLU A 1 1015 ? 16.871 -2.987 -37.917 1.00 87.06 1015 GLU A O 1
ATOM 7569 N N . LYS A 1 1016 ? 18.384 -4.163 -36.766 1.00 87.38 1016 LYS A N 1
ATOM 7570 C CA . LYS A 1 1016 ? 17.987 -5.493 -37.258 1.00 87.38 1016 LYS A CA 1
ATOM 7571 C C . LYS A 1 1016 ? 16.958 -6.193 -36.366 1.00 87.38 1016 LYS A C 1
ATOM 7573 O O . LYS A 1 1016 ? 16.431 -7.227 -36.773 1.00 87.38 1016 LYS A O 1
ATOM 7578 N N . LEU A 1 1017 ? 16.711 -5.691 -35.156 1.00 87.62 1017 LEU A N 1
ATOM 7579 C CA . LEU A 1 1017 ? 15.699 -6.233 -34.248 1.00 87.62 1017 LEU A CA 1
ATOM 7580 C C . LEU A 1 1017 ? 14.313 -5.666 -34.609 1.00 87.62 1017 LEU A C 1
ATOM 7582 O O . LEU A 1 1017 ? 14.219 -4.497 -34.980 1.00 87.62 1017 LEU A O 1
ATOM 7586 N N . PRO A 1 1018 ? 13.218 -6.435 -34.465 1.00 87.62 1018 PRO A N 1
ATOM 7587 C CA . PRO A 1 1018 ? 11.863 -5.987 -34.804 1.00 87.62 1018 PRO A CA 1
ATOM 7588 C C . PRO A 1 1018 ? 11.231 -5.126 -33.686 1.00 87.62 1018 PRO A C 1
ATOM 7590 O O . PRO A 1 1018 ? 10.055 -5.278 -33.366 1.00 87.62 1018 PRO A O 1
ATOM 7593 N N . LEU A 1 1019 ? 12.028 -4.257 -33.057 1.00 89.81 1019 LEU A N 1
ATOM 7594 C CA . LEU A 1 1019 ? 11.664 -3.386 -31.935 1.00 89.81 1019 LEU A CA 1
ATOM 7595 C C . LEU A 1 1019 ? 12.354 -2.028 -32.079 1.00 89.81 1019 LEU A C 1
ATOM 7597 O O . LEU A 1 1019 ? 13.486 -1.965 -32.566 1.00 89.81 1019 LEU A O 1
ATOM 7601 N N . SER A 1 1020 ? 11.733 -0.961 -31.568 1.00 90.06 1020 SER A N 1
ATOM 7602 C CA . SER A 1 1020 ? 12.473 0.279 -31.318 1.00 90.06 1020 SER A CA 1
ATOM 7603 C C . SER A 1 1020 ? 13.486 0.083 -30.181 1.00 90.06 1020 SER A C 1
ATOM 7605 O O . SER A 1 1020 ? 13.343 -0.815 -29.347 1.00 90.06 1020 SER A O 1
ATOM 7607 N N . GLU A 1 1021 ? 14.506 0.939 -30.125 1.00 86.94 1021 GLU A N 1
ATOM 7608 C CA . GLU A 1 1021 ? 15.484 0.936 -29.032 1.00 86.94 1021 GLU A CA 1
ATOM 7609 C C . GLU A 1 1021 ? 14.807 1.135 -27.663 1.00 86.94 1021 GLU A C 1
ATOM 7611 O O . GLU A 1 1021 ? 15.120 0.436 -26.700 1.00 86.94 1021 GLU A O 1
ATOM 7616 N N . ALA A 1 1022 ? 13.806 2.021 -27.599 1.00 81.88 1022 ALA A N 1
ATOM 7617 C CA . ALA A 1 1022 ? 13.036 2.285 -26.388 1.00 81.88 1022 ALA A CA 1
ATOM 7618 C C . ALA A 1 1022 ? 12.220 1.063 -25.934 1.00 81.88 1022 ALA A C 1
ATOM 7620 O O . ALA A 1 1022 ? 12.231 0.733 -24.748 1.00 81.88 1022 ALA A O 1
ATOM 7621 N N . ASP A 1 1023 ? 11.559 0.362 -26.861 1.00 87.06 1023 ASP A N 1
ATOM 7622 C CA . ASP A 1 1023 ? 10.766 -0.838 -26.553 1.00 87.06 1023 ASP A CA 1
ATOM 7623 C C . ASP A 1 1023 ? 11.652 -2.008 -26.112 1.00 87.06 1023 ASP A C 1
ATOM 7625 O O . ASP A 1 1023 ? 11.321 -2.718 -25.162 1.00 87.06 1023 ASP A O 1
ATOM 7629 N N . PHE A 1 1024 ? 12.810 -2.181 -26.757 1.00 86.31 1024 PHE A N 1
ATOM 7630 C CA . PHE A 1 1024 ? 13.806 -3.184 -26.383 1.00 86.31 1024 PHE A CA 1
ATOM 7631 C C . PHE A 1 1024 ? 14.345 -2.949 -24.965 1.00 86.31 1024 PHE A C 1
ATOM 7633 O O . PHE A 1 1024 ? 14.345 -3.871 -24.146 1.00 86.31 1024 PHE A O 1
ATOM 7640 N N . ILE A 1 1025 ? 14.751 -1.713 -24.648 1.00 80.50 1025 ILE A N 1
ATOM 7641 C CA . ILE A 1 1025 ? 15.223 -1.338 -23.307 1.00 80.50 1025 ILE A CA 1
ATOM 7642 C C . ILE A 1 1025 ? 14.098 -1.518 -22.277 1.00 80.50 1025 ILE A C 1
ATOM 7644 O O . ILE A 1 1025 ? 14.324 -2.105 -21.219 1.00 80.50 1025 ILE A O 1
ATOM 7648 N N . MET A 1 1026 ? 12.872 -1.083 -22.586 1.00 87.50 1026 MET A N 1
ATOM 7649 C CA . MET A 1 1026 ? 11.725 -1.210 -21.683 1.00 87.50 1026 MET A CA 1
ATOM 7650 C C . MET A 1 1026 ? 11.391 -2.676 -21.378 1.00 87.50 1026 MET A C 1
ATOM 7652 O O . MET A 1 1026 ? 11.278 -3.046 -20.209 1.00 87.50 1026 MET A O 1
ATOM 7656 N N . ALA A 1 1027 ? 11.281 -3.529 -22.399 1.00 87.31 1027 ALA A N 1
ATOM 7657 C CA . ALA A 1 1027 ? 10.966 -4.945 -22.224 1.00 87.31 1027 ALA A CA 1
ATOM 7658 C C . ALA A 1 1027 ? 12.091 -5.707 -21.497 1.00 87.31 1027 ALA A C 1
ATOM 7660 O O . ALA A 1 1027 ? 11.807 -6.529 -20.621 1.00 87.31 1027 ALA A O 1
ATOM 7661 N N . ARG A 1 1028 ? 13.366 -5.387 -21.773 1.00 86.38 1028 ARG A N 1
ATOM 7662 C CA . ARG A 1 1028 ? 14.515 -5.914 -21.014 1.00 86.38 1028 ARG A CA 1
ATOM 7663 C C . ARG A 1 1028 ? 14.460 -5.501 -19.541 1.00 86.38 1028 ARG A C 1
ATOM 7665 O O . ARG A 1 1028 ? 14.656 -6.351 -18.673 1.00 86.38 1028 ARG A O 1
ATOM 7672 N N . ASN A 1 1029 ? 14.152 -4.238 -19.248 1.00 83.31 1029 ASN A N 1
ATOM 7673 C CA . ASN A 1 1029 ? 14.057 -3.736 -17.876 1.00 83.31 1029 ASN A CA 1
ATOM 7674 C C . ASN A 1 1029 ? 12.900 -4.389 -17.104 1.00 83.31 1029 ASN A C 1
ATOM 7676 O O . ASN A 1 1029 ? 13.101 -4.812 -15.965 1.00 83.31 1029 ASN A O 1
ATOM 7680 N N . ILE A 1 1030 ? 11.731 -4.559 -17.733 1.00 89.06 1030 ILE A N 1
ATOM 7681 C CA . ILE A 1 1030 ? 10.589 -5.288 -17.154 1.00 89.06 1030 ILE A CA 1
ATOM 7682 C C . ILE A 1 1030 ? 10.994 -6.723 -16.786 1.00 89.06 1030 ILE A C 1
ATOM 7684 O O . ILE A 1 1030 ? 10.803 -7.145 -15.646 1.00 89.06 1030 ILE A O 1
ATOM 7688 N N . MET A 1 1031 ? 11.618 -7.471 -17.702 1.00 92.94 1031 MET A N 1
ATOM 7689 C CA . MET A 1 1031 ? 11.989 -8.867 -17.427 1.00 92.94 1031 MET A CA 1
ATOM 7690 C C . MET A 1 1031 ? 13.150 -9.009 -16.430 1.00 92.94 1031 MET A C 1
ATOM 7692 O O . MET A 1 1031 ? 13.147 -9.935 -15.619 1.00 92.94 1031 MET A O 1
ATOM 7696 N N . SER A 1 1032 ? 14.098 -8.067 -16.411 1.00 84.38 1032 SER A N 1
ATOM 7697 C CA . SER A 1 1032 ? 15.139 -7.992 -15.374 1.00 84.38 1032 SER A CA 1
ATOM 7698 C C . SER A 1 1032 ? 14.539 -7.744 -13.980 1.00 84.38 1032 SER A C 1
ATOM 7700 O O . SER A 1 1032 ? 14.905 -8.403 -12.999 1.00 84.38 1032 SER A O 1
ATOM 7702 N N . ASN A 1 1033 ? 13.538 -6.860 -13.896 1.00 83.69 1033 ASN A N 1
ATOM 7703 C CA . ASN A 1 1033 ? 12.781 -6.601 -12.673 1.00 83.69 1033 ASN A CA 1
ATOM 7704 C C . ASN A 1 1033 ? 11.993 -7.843 -12.217 1.00 83.69 1033 ASN A C 1
ATOM 7706 O O . ASN A 1 1033 ? 12.027 -8.172 -11.034 1.00 83.69 1033 ASN A O 1
ATOM 7710 N N . VAL A 1 1034 ? 11.366 -8.593 -13.135 1.00 89.31 1034 VAL A N 1
ATOM 7711 C CA . VAL A 1 1034 ? 10.697 -9.876 -12.825 1.00 89.31 1034 VAL A CA 1
ATOM 7712 C C . VAL A 1 1034 ? 11.660 -10.862 -12.159 1.00 89.31 1034 VAL A C 1
ATOM 7714 O O . VAL A 1 1034 ? 11.368 -11.345 -11.065 1.00 89.31 1034 VAL A O 1
ATOM 7717 N N . VAL A 1 1035 ? 12.831 -11.121 -12.753 1.00 84.06 1035 VAL A N 1
ATOM 7718 C CA . VAL A 1 1035 ? 13.837 -12.040 -12.177 1.00 84.06 1035 VAL A CA 1
ATOM 7719 C C . VAL A 1 1035 ? 14.293 -11.565 -10.792 1.00 84.06 1035 VAL A C 1
ATOM 7721 O O . VAL A 1 1035 ? 14.341 -12.351 -9.841 1.00 84.06 1035 VAL A O 1
ATOM 7724 N N . THR A 1 1036 ? 14.571 -10.268 -10.656 1.00 83.44 1036 THR A N 1
ATOM 7725 C CA . THR A 1 1036 ? 15.041 -9.653 -9.406 1.00 83.44 1036 THR A CA 1
ATOM 7726 C C . THR A 1 1036 ? 13.990 -9.739 -8.298 1.00 83.44 1036 THR A C 1
ATOM 7728 O O . THR A 1 1036 ? 14.288 -10.186 -7.188 1.00 83.44 1036 THR A O 1
ATOM 7731 N N . LYS A 1 1037 ? 12.737 -9.372 -8.589 1.00 85.12 1037 LYS A N 1
ATOM 7732 C CA . LYS A 1 1037 ? 11.641 -9.360 -7.609 1.00 85.12 1037 LYS A CA 1
ATOM 7733 C C . LYS A 1 1037 ? 11.184 -10.770 -7.237 1.00 85.12 1037 LYS A C 1
ATOM 7735 O O . LYS A 1 1037 ? 10.880 -11.000 -6.072 1.00 85.12 1037 LYS A O 1
ATOM 7740 N N . LYS A 1 1038 ? 11.259 -11.741 -8.152 1.00 88.31 1038 LYS A N 1
ATOM 7741 C CA . LYS A 1 1038 ? 11.046 -13.175 -7.873 1.00 88.31 1038 LYS A CA 1
ATOM 7742 C C . LYS A 1 1038 ? 12.100 -13.743 -6.915 1.00 88.31 1038 LYS A C 1
ATOM 7744 O O . LYS A 1 1038 ? 11.762 -14.469 -5.980 1.00 88.31 1038 LYS A O 1
ATOM 7749 N N . ALA A 1 1039 ? 13.369 -13.360 -7.074 1.00 82.12 1039 ALA A N 1
ATOM 7750 C CA . ALA A 1 1039 ? 14.431 -13.715 -6.128 1.00 82.12 1039 ALA A CA 1
ATOM 7751 C C . ALA A 1 1039 ? 14.265 -13.019 -4.759 1.00 82.12 1039 ALA A C 1
ATOM 7753 O O . ALA A 1 1039 ? 14.406 -13.669 -3.719 1.00 82.12 1039 ALA A O 1
ATOM 7754 N N . GLN A 1 1040 ? 13.921 -11.725 -4.749 1.00 86.19 1040 GLN A N 1
ATOM 7755 C CA . GLN A 1 1040 ? 13.646 -10.953 -3.531 1.00 86.19 1040 GLN A CA 1
ATOM 7756 C C . GLN A 1 1040 ? 12.477 -11.560 -2.734 1.00 86.19 1040 GLN A C 1
ATOM 7758 O O . GLN A 1 1040 ? 12.631 -11.865 -1.552 1.00 86.19 1040 GLN A O 1
ATOM 7763 N N . LEU A 1 1041 ? 11.342 -11.808 -3.392 1.00 88.25 1041 LEU A N 1
ATOM 7764 C CA . LEU A 1 1041 ? 10.123 -12.342 -2.783 1.00 88.25 1041 LEU A CA 1
ATOM 7765 C C . LEU A 1 1041 ? 10.362 -13.685 -2.091 1.00 88.25 1041 LEU A C 1
ATOM 7767 O O . LEU A 1 1041 ? 9.994 -13.859 -0.933 1.00 88.25 1041 LEU A O 1
ATOM 7771 N N . ARG A 1 1042 ? 11.040 -14.620 -2.765 1.00 87.69 1042 ARG A N 1
ATOM 7772 C CA . ARG A 1 1042 ? 11.356 -15.947 -2.209 1.00 87.69 1042 ARG A CA 1
ATOM 7773 C C . ARG A 1 1042 ? 12.229 -15.854 -0.957 1.00 87.69 1042 ARG A C 1
ATOM 7775 O O . ARG A 1 1042 ? 11.994 -16.583 0.003 1.00 87.69 1042 ARG A O 1
ATOM 7782 N N . LYS A 1 1043 ? 13.195 -14.928 -0.937 1.00 86.44 1043 LYS A N 1
ATOM 7783 C CA . LYS A 1 1043 ? 14.045 -14.654 0.233 1.00 86.44 1043 LYS A CA 1
ATOM 7784 C C . LYS A 1 1043 ? 13.250 -14.038 1.392 1.00 86.44 1043 LYS A C 1
ATOM 7786 O O . LYS A 1 1043 ? 13.467 -14.419 2.540 1.00 86.44 1043 LYS A O 1
ATOM 7791 N N . GLU A 1 1044 ? 12.331 -13.117 1.105 1.00 85.50 1044 GLU A N 1
ATOM 7792 C CA . GLU A 1 1044 ? 11.456 -12.497 2.111 1.00 85.50 1044 GLU A CA 1
ATOM 7793 C C . GLU A 1 1044 ? 10.464 -13.498 2.712 1.00 85.50 1044 GLU A C 1
ATOM 7795 O O . GLU A 1 1044 ? 10.368 -13.597 3.933 1.00 85.50 1044 GLU A O 1
ATOM 7800 N N . VAL A 1 1045 ? 9.777 -14.287 1.881 1.00 86.56 1045 VAL A N 1
ATOM 7801 C CA . VAL A 1 1045 ? 8.828 -15.321 2.331 1.00 86.56 1045 VAL A CA 1
ATOM 7802 C C . VAL A 1 1045 ? 9.531 -16.383 3.168 1.00 86.56 1045 VAL A C 1
ATOM 7804 O O . VAL A 1 1045 ? 9.074 -16.672 4.271 1.00 86.56 1045 VAL A O 1
ATOM 7807 N N . ALA A 1 1046 ? 10.671 -16.912 2.706 1.00 84.50 1046 ALA A N 1
ATOM 7808 C CA . ALA A 1 1046 ? 11.437 -17.902 3.464 1.00 84.50 1046 ALA A CA 1
ATOM 7809 C C . ALA A 1 1046 ? 11.842 -17.375 4.851 1.00 84.50 1046 ALA A C 1
ATOM 7811 O O . ALA A 1 1046 ? 11.686 -18.085 5.845 1.00 84.50 1046 ALA A O 1
ATOM 7812 N N . LYS A 1 1047 ? 12.280 -16.108 4.936 1.00 85.81 1047 LYS A N 1
ATOM 7813 C CA . LYS A 1 1047 ? 12.559 -15.449 6.217 1.00 85.81 1047 LYS A CA 1
ATOM 7814 C C . LYS A 1 1047 ? 11.298 -15.346 7.081 1.00 85.81 1047 LYS A C 1
ATOM 7816 O O . LYS A 1 1047 ? 11.324 -15.777 8.226 1.00 85.81 1047 LYS A O 1
ATOM 7821 N N . TYR A 1 1048 ? 10.195 -14.803 6.565 1.00 84.38 1048 TYR A N 1
ATOM 7822 C CA . TYR A 1 1048 ? 8.992 -14.581 7.375 1.00 84.38 1048 TYR A CA 1
ATOM 7823 C C . TYR A 1 1048 ? 8.299 -15.877 7.822 1.00 84.38 1048 TYR A C 1
ATOM 7825 O O . TYR A 1 1048 ? 7.668 -15.877 8.883 1.00 84.38 1048 TYR A O 1
ATOM 7833 N N . CYS A 1 1049 ? 8.441 -16.969 7.064 1.00 83.44 1049 CYS A N 1
ATOM 7834 C CA . CYS A 1 1049 ? 8.067 -18.312 7.502 1.00 83.44 1049 CYS A CA 1
ATOM 7835 C C . CYS A 1 1049 ? 8.970 -18.798 8.645 1.00 83.44 1049 CYS A C 1
ATOM 7837 O O . CYS A 1 1049 ? 8.457 -19.195 9.693 1.00 83.44 1049 CYS A O 1
ATOM 7839 N N . GLN A 1 1050 ? 10.297 -18.685 8.497 1.00 81.62 1050 GLN A N 1
ATOM 7840 C CA . GLN A 1 1050 ? 11.263 -19.045 9.541 1.00 81.62 1050 GLN A CA 1
ATOM 7841 C C . GLN A 1 1050 ? 11.038 -18.251 10.841 1.00 81.62 1050 GLN A C 1
ATOM 7843 O O . GLN A 1 1050 ? 10.969 -18.852 11.911 1.00 81.62 1050 GLN A O 1
ATOM 7848 N N . ASP A 1 1051 ? 10.835 -16.932 10.748 1.00 77.94 1051 ASP A N 1
ATOM 7849 C CA . ASP A 1 1051 ? 10.548 -16.023 11.873 1.00 77.94 1051 ASP A CA 1
ATOM 7850 C C . ASP A 1 1051 ? 9.271 -16.413 12.659 1.00 77.94 1051 ASP A C 1
ATOM 7852 O O . ASP A 1 1051 ? 9.054 -15.924 13.767 1.00 77.94 1051 ASP A O 1
ATOM 7856 N N . ARG A 1 1052 ? 8.403 -17.269 12.095 1.00 78.38 1052 ARG A N 1
ATOM 7857 C CA . ARG A 1 1052 ? 7.121 -17.713 12.681 1.00 78.38 1052 ARG A CA 1
ATOM 7858 C C . ARG A 1 1052 ? 6.986 -19.238 12.809 1.00 78.38 1052 ARG A C 1
ATOM 7860 O O . ARG A 1 1052 ? 5.897 -19.720 13.108 1.00 78.38 1052 ARG A O 1
ATOM 7867 N N . ASN A 1 1053 ? 8.071 -19.995 12.623 1.00 78.00 1053 ASN A N 1
ATOM 7868 C CA . ASN A 1 1053 ? 8.085 -21.468 12.621 1.00 78.00 1053 ASN A CA 1
ATOM 7869 C C . ASN A 1 1053 ? 7.084 -22.114 11.634 1.00 78.00 1053 ASN A C 1
ATOM 7871 O O . ASN A 1 1053 ? 6.558 -23.196 11.896 1.00 78.00 1053 ASN A O 1
ATOM 7875 N N . LEU A 1 1054 ? 6.820 -21.457 10.502 1.00 68.06 1054 LEU A N 1
ATOM 7876 C CA . LEU A 1 1054 ? 6.034 -22.021 9.405 1.00 68.06 1054 LEU A CA 1
ATOM 7877 C C . LEU A 1 1054 ? 6.951 -22.857 8.498 1.00 68.06 1054 LEU A C 1
ATOM 7879 O O . LEU A 1 1054 ? 8.000 -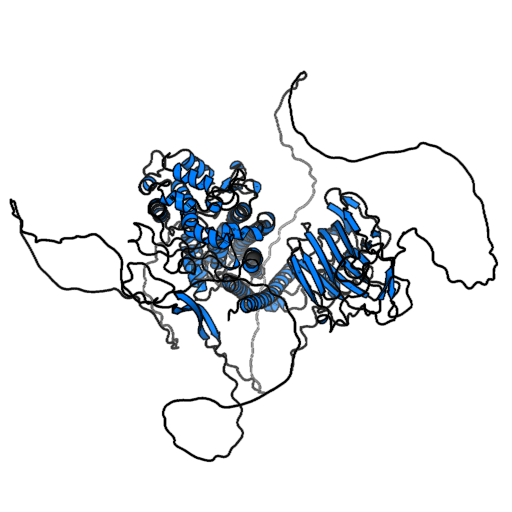22.376 8.064 1.00 68.06 1054 LEU A O 1
ATOM 7883 N N . ALA A 1 1055 ? 6.533 -24.094 8.230 1.00 47.16 1055 ALA A N 1
ATOM 7884 C CA . ALA A 1 1055 ? 7.107 -25.019 7.248 1.00 47.16 1055 ALA A CA 1
ATOM 7885 C C . ALA A 1 1055 ? 6.453 -24.868 5.863 1.00 47.16 1055 ALA A C 1
ATOM 7887 O O . ALA A 1 1055 ? 5.209 -24.695 5.825 1.00 47.16 1055 ALA A O 1
#

Organism: Bionectria ochroleuca (NCBI:txid29856)

Foldseek 3Di:
DPPDPPPPQLFDADDPPLFQDAPAALLVDFDDFFFACALHKQKDFQLVHDGPQKDWSDDDDWDQDNVFGTKAWDLDAPDKTKIKGPGWFFFWKKKWKKAFWAWQQKKWWKWWADNQGWIWIWMDQNPDQFWIKIFTWASPPSVGRPGIDIFGDQRSNVDIWIWMWRGFPFWTFIDINNHTRDIDGCCNCVHNLTHRGGITMIMTIMHGQADDPHDVSSQVVSVHHTPSVPDGTIMTTRIMMIAHCQRHSHGDPFAWTGWGQQHSSSHNVSIDTHGDDDPDDDDDDDDDDDDDDDDDDDDDDDDDDDDDDDDDDDDDDDDDDDDDDDDDDDDDDDDDDDDDDDDDDDDDDDDDDDDDDDDDDDDDDDDDDDDDDDDDDDDDDDDDDDDDDDDDDDDDWDKDKDWDKDKDWDFDQWDDPPPPDIPNPDTDTDIDIGTPDMDMGTDDDDDDDDDDDDDDDDDDDDDDDDDDDDDDDDDDDDDDDDDDDDDDDDDDDDDDDDDDDDDDDDDDDDDDDDDDDDDDDDDDDDDDDDDDDDDDDDDDDDDDDDDDDDDDDDDDDDDDDDDDDDDDDPPDDPPPAPLFLFHPAFCVVLCVLVVVDDPLCVLLLVLLQQQACAHQVRDGGCLVVVCLLVCVVVPSQPACLVCLCVCADPPDNHHPLSNLLVLLQSLQLSQLCQFQSQQLVQCVVPVVSHRAAGAQADENSSLSSLVSSCVVQQFDSHAFLCSYLASSFWGFPCVVVPLPDLVRIWGNGAHYHHGPCLAQSVLVRSLVVSLSRLCSLVLQLLVQLLVLLVPCLDDPPRDPVSLVSNLSSLVSLLVSLVSSLVSLSCSVVRHDLVRLVNRQSSQAWQACDNHNVLAHQYPPPPVRHHDTAFGYDPLLDLSLLSLCLLLVQDDDDDPLVVLNVRSLSSHGPVSNVSSVVSNVSNVSSVNLCCQLVVLDVSSLLSSLSSLLSSLSVLVSVLVSLVRNPLVSDLDQAGRRGDGSLCNSLVVNVSSLVVSVVSCVSNVVVVLLPDPADDPPGPDDNVSSVSSNVSNVVSVVVNVVSVVRSVVSCVVNVHD

Radius of gyration: 40.48 Å; chains: 1; bounding box: 137×123×139 Å

Secondary structure (DSSP, 8-state):
---SSSSSSS------TTTS--S--TTTS--PPEEB-TT-EEEEETTT---TTEEESSS---EEETTTEEEEEESSTT---EEEEEEEESSEEEEEEEEPPPSTTEEEEEEEEETT--EEEEEEETT-SSEEEEEEESTT--S--TT-EEEE-S-TTTS-EEEEEEE-SSEEEEEETTEEEEEEETTTTTTTTTS--S-EEEEEEEEE---TTS-HHHHHHTTS---GGG--EEEEEEEEEEEE-TTSSS--SS-EEEEEE-SSS--GGGEEEEEPP---------------------------------------------------------------------------------------------------------------PPPPPP-PPPEEEEEEEEEEEEEE----TT-TT---SS-EEEEEEEEEEEEEEE-----PPPP-------------------------------------------------------------------------------------------PPP-------------------PPPPP-S--S-SS-SSSS-SS-THHHHHHHHHS-GGGHHHHHHHHH-SSB-TTSSB-HHHHT-HHHHHHTT-S---HHHHTT-B-TTSSSB-HHHHHHHHHHHHHHHHHHHHHHHHHHHHH-GGGTT----SEE-HHHHHHHHHHHHHHTS-SS--IIIIITTTSEEESSTTTGGG-GGGEEES--SSBTT-TTSHHHHHHHHHHHHHHTTHHHHHHHHHHHHHHHTSTT-SS--HHHHHHHHHHHHHHHHHHHHHHHHHHTHHHHS-TTTHHHHHGGG---SSBTTBSS-EEETTSTTSPEE------GGGSSHHHHHHHHTT----SSHHHHHHHHTTTTS-HHHHHHHHHHHHHHHHHTHHHHHHTS--HHHHHHHHHHHHHHHHHHHHHHHHHIIIIITT----B-TTS-BHHHHHHHHHHHHHHHHHHHHHHTSHHHHHTSSS--TTSSS-HHHHHHHHHHHHHHHHHHHHHHHHHHHHHHTTT--

InterPro domains:
  IPR000757 Beta-glucanase-like, N-terminal domain [PF00722] (66-223)
  IPR000757 Beta-glucanase-like, N-terminal domain [PS51762] (14-254)
  IPR000898 Indoleamine 2,3-dioxygenase [PF01231] (695-968)
  IPR000898 Indoleamine 2,3-dioxygenase [PTHR28657] (600-997)
  IPR013320 Concanavalin A-like lectin/glucanase domain superfamily [SSF49899] (21-247)
  IPR037217 Tryptophan/Indoleamine 2,3-dioxygenase-like [SSF140959] (601-1000)